Protein AF-R7UER7-F1 (afdb_monomer_lite)

Structure (mmCIF, N/CA/C/O backbone):
data_AF-R7UER7-F1
#
_entry.id   AF-R7UER7-F1
#
loop_
_atom_site.group_PDB
_atom_site.id
_atom_site.type_symbol
_atom_site.label_atom_id
_atom_site.label_alt_id
_atom_site.label_comp_id
_atom_site.label_asym_id
_atom_site.label_entity_id
_atom_site.label_seq_id
_atom_site.pdbx_PDB_ins_code
_atom_site.Cartn_x
_atom_site.Cartn_y
_atom_site.Cartn_z
_atom_site.oc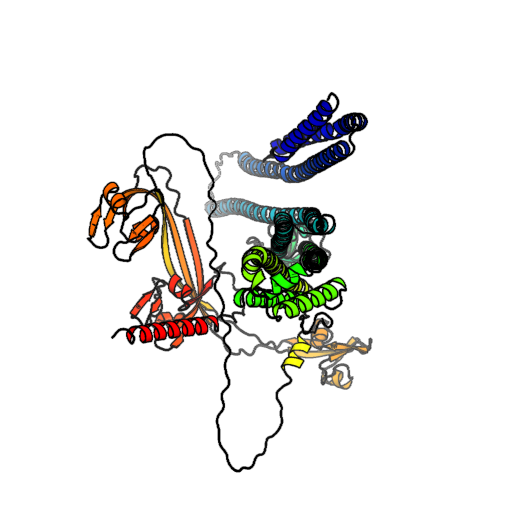cupancy
_atom_site.B_iso_or_equiv
_atom_site.auth_seq_id
_atom_site.auth_comp_id
_atom_site.auth_asym_id
_atom_site.auth_atom_id
_atom_site.pdbx_PDB_model_num
ATOM 1 N N . MET A 1 1 ? 3.581 33.044 40.872 1.00 35.31 1 MET A N 1
ATOM 2 C CA . MET A 1 1 ? 3.274 33.781 39.626 1.00 35.31 1 MET A CA 1
ATOM 3 C C . MET A 1 1 ? 4.508 34.127 38.781 1.00 35.31 1 MET A C 1
ATOM 5 O O . MET A 1 1 ? 4.332 34.289 37.590 1.00 35.31 1 MET A O 1
ATOM 9 N N . ALA A 1 2 ? 5.742 34.191 39.315 1.00 35.75 2 ALA A N 1
ATOM 10 C CA . ALA A 1 2 ? 6.943 34.453 38.494 1.00 35.75 2 ALA A CA 1
ATOM 11 C C . ALA A 1 2 ? 7.560 33.205 37.808 1.00 35.75 2 ALA A C 1
ATOM 13 O O . ALA A 1 2 ? 8.289 33.354 36.837 1.00 35.75 2 ALA A O 1
ATOM 14 N N . ASN A 1 3 ? 7.249 31.981 38.266 1.00 45.72 3 ASN A N 1
ATOM 15 C CA . ASN A 1 3 ? 7.835 30.743 37.717 1.00 45.72 3 ASN A CA 1
ATOM 16 C C . ASN A 1 3 ? 7.028 30.108 36.565 1.00 45.72 3 ASN A C 1
ATOM 18 O O . ASN A 1 3 ? 7.587 29.292 35.842 1.00 45.72 3 ASN A O 1
ATOM 22 N N . SER A 1 4 ? 5.753 30.473 36.368 1.00 49.38 4 SER A N 1
ATOM 23 C CA . SER A 1 4 ? 4.935 29.955 35.254 1.00 49.38 4 SER A CA 1
ATOM 24 C C . SER A 1 4 ? 5.370 30.541 33.907 1.00 49.38 4 SER A C 1
ATOM 26 O O . SER A 1 4 ? 5.495 29.814 32.933 1.00 49.38 4 SER A O 1
ATOM 28 N N . SER A 1 5 ? 5.762 31.822 33.887 1.00 58.56 5 SER A N 1
ATOM 29 C CA . SER A 1 5 ? 6.219 32.522 32.677 1.00 58.56 5 SER A CA 1
ATOM 30 C C . SER A 1 5 ? 7.393 31.830 31.973 1.00 58.56 5 SER A C 1
ATOM 32 O O . SER A 1 5 ? 7.410 31.779 30.747 1.00 58.56 5 SER A O 1
ATOM 34 N N . SER A 1 6 ? 8.357 31.268 32.711 1.00 68.25 6 SER A N 1
ATOM 35 C CA . SER A 1 6 ? 9.517 30.603 32.098 1.00 68.25 6 SER A CA 1
ATOM 36 C C . SER A 1 6 ? 9.171 29.234 31.511 1.00 68.25 6 SER A C 1
ATOM 38 O O . SER A 1 6 ? 9.733 28.872 30.483 1.00 68.25 6 SER A O 1
ATOM 40 N N . ALA A 1 7 ? 8.270 28.479 32.147 1.00 69.56 7 ALA A N 1
ATOM 41 C CA . ALA A 1 7 ? 7.831 27.164 31.679 1.00 69.56 7 ALA A CA 1
ATOM 42 C C . ALA A 1 7 ? 6.932 27.288 30.439 1.00 69.56 7 ALA A C 1
ATOM 44 O O . ALA A 1 7 ? 7.167 26.605 29.444 1.00 69.56 7 ALA A O 1
ATOM 45 N N . ASP A 1 8 ? 5.996 28.239 30.454 1.00 77.06 8 ASP A N 1
ATOM 46 C CA . ASP A 1 8 ? 5.106 28.527 29.323 1.00 77.06 8 ASP A CA 1
ATOM 47 C C . ASP A 1 8 ? 5.887 29.031 28.097 1.00 77.06 8 ASP A C 1
ATOM 49 O O . ASP A 1 8 ? 5.590 28.659 26.962 1.00 77.06 8 ASP A O 1
ATOM 53 N N . THR A 1 9 ? 6.949 29.819 28.314 1.00 82.00 9 THR A N 1
ATOM 54 C CA . THR A 1 9 ? 7.859 30.253 27.235 1.00 82.00 9 THR A CA 1
ATOM 55 C C . THR A 1 9 ? 8.621 29.070 26.626 1.00 82.00 9 THR A C 1
ATOM 57 O O . THR A 1 9 ? 8.874 29.045 25.424 1.00 82.00 9 THR A O 1
ATOM 60 N N . CYS A 1 10 ? 8.974 28.060 27.431 1.00 81.25 10 CYS A N 1
ATOM 61 C CA . CYS A 1 10 ? 9.618 26.854 26.910 1.00 81.25 10 CYS A CA 1
ATOM 62 C C . CYS A 1 10 ? 8.641 25.994 26.105 1.00 81.25 10 CYS A C 1
ATOM 64 O O . CYS A 1 10 ? 8.994 25.508 25.036 1.00 81.25 10 CYS A O 1
ATOM 66 N N . LEU A 1 11 ? 7.410 25.825 26.595 1.00 82.31 11 LEU A N 1
ATOM 67 C CA . LEU A 1 11 ? 6.371 25.058 25.905 1.00 82.31 11 LEU A CA 1
ATOM 68 C C . LEU A 1 11 ? 5.978 25.696 24.567 1.00 82.31 11 LEU A C 1
ATOM 70 O O . LEU A 1 11 ? 5.883 24.992 23.568 1.00 82.31 11 LEU A O 1
ATOM 74 N N . THR A 1 12 ? 5.813 27.020 24.532 1.00 85.75 12 THR A N 1
ATOM 75 C CA . THR A 1 12 ? 5.528 27.760 23.289 1.00 85.75 12 THR A CA 1
ATOM 76 C C . THR A 1 12 ? 6.667 27.640 22.284 1.00 85.75 12 THR A C 1
ATOM 78 O O . THR A 1 12 ? 6.419 27.276 21.140 1.00 85.75 12 THR A O 1
ATOM 81 N N . TRP A 1 13 ? 7.920 27.819 22.714 1.00 88.44 13 TRP A N 1
ATOM 82 C CA . TRP A 1 13 ? 9.073 27.616 21.833 1.00 88.44 13 TRP A CA 1
ATOM 83 C C . TRP A 1 13 ? 9.151 26.183 21.279 1.00 88.44 13 TRP A C 1
ATOM 85 O O . TRP A 1 13 ? 9.410 25.995 20.091 1.00 88.44 13 TRP A O 1
ATOM 95 N N . MET A 1 14 ? 8.906 25.167 22.118 1.00 86.81 14 MET A N 1
ATOM 96 C CA . MET A 1 14 ? 8.911 23.767 21.678 1.00 86.81 14 MET A CA 1
ATOM 97 C C . MET A 1 14 ? 7.787 23.474 20.678 1.00 86.81 14 MET A C 1
ATOM 99 O O . MET A 1 14 ? 8.030 22.768 19.703 1.00 86.81 14 MET A O 1
ATOM 103 N N . ALA A 1 15 ? 6.589 24.026 20.890 1.00 86.25 15 ALA A N 1
ATOM 104 C CA . ALA A 1 15 ? 5.466 23.887 19.965 1.00 86.25 15 ALA A CA 1
ATOM 105 C C . ALA A 1 15 ? 5.746 24.572 18.616 1.00 86.25 15 ALA A C 1
ATOM 107 O O . ALA A 1 15 ? 5.485 23.983 17.566 1.00 86.25 15 ALA A O 1
ATOM 108 N N . ASP A 1 16 ? 6.336 25.769 18.639 1.00 88.12 16 ASP A N 1
ATOM 109 C CA . ASP A 1 16 ? 6.719 26.499 17.430 1.00 88.12 16 ASP A CA 1
ATOM 110 C C . ASP A 1 16 ? 7.783 25.733 16.628 1.00 88.12 16 ASP A C 1
ATOM 112 O O . ASP A 1 16 ? 7.632 25.553 15.420 1.00 88.12 16 ASP A O 1
ATOM 116 N N . GLU A 1 17 ? 8.842 25.219 17.267 1.00 88.81 17 GLU A N 1
ATOM 117 C CA . GLU A 1 17 ? 9.847 24.413 16.551 1.00 88.81 17 GLU A CA 1
ATOM 118 C C . GLU A 1 17 ? 9.300 23.067 16.074 1.00 88.81 17 GLU A C 1
ATOM 120 O O . GLU A 1 17 ? 9.662 22.602 14.990 1.00 88.81 17 GLU A O 1
ATOM 125 N N . GLN A 1 18 ? 8.397 22.443 16.831 1.00 88.06 18 GLN A N 1
ATOM 126 C CA . GLN A 1 18 ? 7.733 21.228 16.373 1.00 88.06 18 GLN A CA 1
ATOM 127 C C . GLN A 1 18 ? 6.948 21.497 15.083 1.00 88.06 18 GLN A C 1
ATOM 129 O O . GLN A 1 18 ? 7.112 20.765 14.103 1.00 88.06 18 GLN A O 1
ATOM 134 N N . LEU A 1 19 ? 6.188 22.594 15.039 1.00 88.50 19 LEU A N 1
ATOM 135 C CA . LEU A 1 19 ? 5.453 23.016 13.851 1.00 88.50 19 LEU A CA 1
ATOM 136 C C . LEU A 1 19 ? 6.388 23.272 12.665 1.00 88.50 19 LEU A C 1
ATOM 138 O O . LEU A 1 19 ? 6.101 22.854 11.542 1.00 88.50 19 LEU A O 1
ATOM 142 N N . VAL A 1 20 ? 7.536 23.913 12.901 1.00 89.75 20 VAL A N 1
ATOM 143 C CA . VAL A 1 20 ? 8.518 24.155 11.838 1.00 89.75 20 VAL A CA 1
ATOM 144 C C . VAL A 1 20 ? 9.077 22.841 11.295 1.00 89.75 20 VAL A C 1
ATOM 146 O O . VAL A 1 20 ? 9.197 22.692 10.075 1.00 89.75 20 VAL A O 1
ATOM 149 N N . HIS A 1 21 ? 9.393 21.866 12.147 1.00 87.00 21 HIS A N 1
ATOM 150 C CA . HIS A 1 21 ? 9.839 20.551 11.688 1.00 87.00 21 HIS A CA 1
ATOM 151 C C . HIS A 1 21 ? 8.756 19.805 10.893 1.00 87.00 21 HIS A C 1
ATOM 153 O O . HIS A 1 21 ? 9.075 19.176 9.881 1.00 87.00 21 HIS A O 1
ATOM 159 N N . GLU A 1 22 ? 7.491 19.904 11.291 1.00 86.12 22 GLU A N 1
ATOM 160 C CA . GLU A 1 22 ? 6.374 19.246 10.604 1.00 86.12 22 GLU A CA 1
ATOM 161 C C . GLU A 1 22 ? 6.035 19.906 9.254 1.00 86.12 22 GLU A C 1
ATOM 163 O O . GLU A 1 22 ? 5.797 19.204 8.272 1.00 86.12 22 GLU A O 1
ATOM 168 N N . GLN A 1 23 ? 6.073 21.240 9.164 1.00 88.50 23 GLN A N 1
ATOM 169 C CA . GLN A 1 23 ? 5.630 21.985 7.975 1.00 88.50 23 GLN A CA 1
ATOM 170 C C . GLN A 1 23 ? 6.739 22.301 6.964 1.00 88.50 23 GLN A C 1
ATOM 172 O O . GLN A 1 23 ? 6.452 22.609 5.805 1.00 88.50 23 GLN A O 1
ATOM 177 N N . SER A 1 24 ? 8.012 22.255 7.366 1.00 89.12 24 SER A N 1
ATOM 178 C CA . SER A 1 24 ? 9.110 22.605 6.461 1.00 89.12 24 SER A CA 1
ATOM 179 C C . SER A 1 24 ? 9.168 21.669 5.250 1.00 89.12 24 SER A C 1
ATOM 181 O O . SER A 1 24 ? 9.133 20.441 5.375 1.00 89.12 24 SER A O 1
ATOM 183 N N . ALA A 1 25 ? 9.356 22.231 4.057 1.00 87.38 25 ALA A N 1
ATOM 184 C CA . ALA A 1 25 ? 9.490 21.443 2.835 1.00 87.38 25 ALA A CA 1
ATOM 185 C C . ALA A 1 25 ? 10.760 20.568 2.851 1.00 87.38 25 ALA A C 1
ATOM 187 O O . ALA A 1 25 ? 11.799 20.967 3.379 1.00 87.38 25 ALA A O 1
ATOM 188 N N . TYR A 1 26 ? 10.684 19.372 2.259 1.00 88.00 26 TYR A N 1
ATOM 189 C CA . TYR A 1 26 ? 11.837 18.470 2.099 1.00 88.00 26 TYR A CA 1
ATOM 190 C C . TYR A 1 26 ? 12.711 18.816 0.878 1.00 88.00 26 TYR A C 1
ATOM 192 O O . TYR A 1 26 ? 13.860 18.391 0.809 1.00 88.00 26 TYR A O 1
ATOM 200 N N . GLY A 1 27 ? 12.189 19.630 -0.049 1.00 87.00 27 GLY A N 1
ATOM 201 C CA . GLY A 1 27 ? 12.835 19.960 -1.322 1.00 87.00 27 GLY A CA 1
ATOM 202 C C . GLY A 1 27 ? 12.540 18.925 -2.415 1.00 87.00 27 GLY A C 1
ATOM 203 O O . GLY A 1 27 ? 12.362 17.747 -2.131 1.00 87.00 27 GLY A O 1
ATOM 204 N N . ALA A 1 28 ? 12.461 19.379 -3.671 1.00 84.94 28 ALA A N 1
ATOM 205 C CA . ALA A 1 28 ? 12.104 18.533 -4.823 1.00 84.94 28 ALA A CA 1
ATOM 206 C C . ALA A 1 28 ? 13.285 18.216 -5.763 1.00 84.94 28 ALA A C 1
ATOM 208 O O . ALA A 1 28 ? 13.187 17.330 -6.602 1.00 84.94 28 ALA A O 1
ATOM 209 N N . ASN A 1 29 ? 14.397 18.944 -5.643 1.00 90.62 29 ASN A N 1
ATOM 210 C CA . ASN A 1 29 ? 15.607 18.767 -6.450 1.00 90.62 29 ASN A CA 1
ATOM 211 C C . ASN A 1 29 ? 16.842 18.724 -5.546 1.00 90.62 29 ASN A C 1
ATOM 213 O O . ASN A 1 29 ? 16.775 19.149 -4.388 1.00 90.62 29 ASN A O 1
ATOM 217 N N . ARG A 1 30 ? 17.980 18.252 -6.069 1.00 89.62 30 ARG A N 1
ATOM 218 C CA . ARG A 1 30 ? 19.194 18.035 -5.269 1.00 89.62 30 ARG A CA 1
ATOM 219 C C . ARG A 1 30 ? 19.622 19.259 -4.464 1.00 89.62 30 ARG A C 1
ATOM 221 O O . ARG A 1 30 ? 19.910 19.136 -3.278 1.00 89.62 30 ARG A O 1
ATOM 228 N N . LYS A 1 31 ? 19.627 20.450 -5.068 1.00 89.88 31 LYS A N 1
ATOM 229 C CA . LYS A 1 31 ? 20.038 21.680 -4.372 1.00 89.88 31 LYS A CA 1
ATOM 230 C C . LYS A 1 31 ? 19.088 22.031 -3.223 1.00 89.88 31 LYS A C 1
ATOM 232 O O . LYS A 1 31 ? 19.550 22.304 -2.120 1.00 89.88 31 LYS A O 1
ATOM 237 N N . ALA A 1 32 ? 17.778 21.981 -3.465 1.00 92.31 32 ALA A N 1
ATOM 238 C CA . ALA A 1 32 ? 16.774 22.262 -2.442 1.00 92.31 32 ALA A CA 1
ATOM 239 C C . ALA A 1 32 ? 16.847 21.264 -1.274 1.00 92.31 32 ALA A C 1
ATOM 241 O O . ALA A 1 32 ? 16.737 21.672 -0.120 1.00 92.31 32 ALA A O 1
ATOM 242 N N . VAL A 1 33 ? 17.079 19.979 -1.563 1.00 92.50 33 VAL A N 1
ATOM 243 C CA . VAL A 1 33 ? 17.245 18.931 -0.543 1.00 92.50 33 VAL A CA 1
ATOM 244 C C . VAL A 1 33 ? 18.536 19.135 0.258 1.00 92.50 33 VAL A C 1
ATOM 246 O O . VAL A 1 33 ? 18.517 19.038 1.483 1.00 92.50 33 VAL A O 1
ATOM 249 N N . GLU A 1 34 ? 19.658 19.464 -0.392 1.00 91.25 34 GLU A N 1
ATOM 250 C CA . GLU A 1 34 ? 20.927 19.761 0.291 1.00 91.25 34 GLU A CA 1
ATOM 251 C C . GLU A 1 34 ? 20.813 20.978 1.223 1.00 91.25 34 GLU A C 1
ATOM 253 O O . GLU A 1 34 ? 21.355 20.965 2.334 1.00 91.25 34 GLU A O 1
ATOM 258 N N . ASP A 1 35 ? 20.111 22.025 0.789 1.00 92.38 35 ASP A N 1
ATOM 259 C CA . ASP A 1 35 ? 19.871 23.220 1.596 1.00 92.38 35 ASP A CA 1
ATOM 260 C C . ASP A 1 35 ? 18.936 22.909 2.778 1.00 92.38 35 ASP A C 1
ATOM 262 O O . ASP A 1 35 ? 19.249 23.274 3.917 1.00 92.38 35 ASP A O 1
ATOM 266 N N . ALA A 1 36 ? 17.862 22.141 2.550 1.00 92.38 36 ALA A N 1
ATOM 267 C CA . ALA A 1 36 ? 16.960 21.667 3.601 1.00 92.38 36 ALA A CA 1
ATOM 268 C C . ALA A 1 36 ? 17.670 20.761 4.624 1.00 92.38 36 ALA A C 1
ATOM 270 O O . ALA A 1 36 ? 17.446 20.893 5.828 1.00 92.38 36 ALA A O 1
ATOM 271 N N . LEU A 1 37 ? 18.572 19.880 4.178 1.00 92.50 37 LEU A N 1
ATOM 272 C CA . LEU A 1 37 ? 19.366 19.013 5.051 1.00 92.50 37 LEU A CA 1
ATOM 273 C C . LEU A 1 37 ? 20.324 19.825 5.930 1.00 92.50 37 LEU A C 1
ATOM 275 O O . LEU A 1 37 ? 20.398 19.591 7.138 1.00 92.50 37 LEU A O 1
ATOM 279 N N . LYS A 1 38 ? 21.041 20.802 5.357 1.00 92.12 38 LYS A N 1
ATOM 280 C CA . LYS A 1 38 ? 21.924 21.697 6.128 1.00 92.12 38 LYS A CA 1
ATOM 281 C C . LYS A 1 38 ? 21.137 22.493 7.163 1.00 92.12 38 LYS A C 1
ATOM 283 O O . LYS A 1 38 ? 21.608 22.657 8.288 1.00 92.12 38 LYS A O 1
ATOM 288 N N . GLU A 1 39 ? 19.957 22.980 6.794 1.00 92.12 39 GLU A N 1
ATOM 289 C CA . GLU A 1 39 ? 19.086 23.721 7.702 1.00 92.12 39 GLU A CA 1
ATOM 290 C C . GLU A 1 39 ? 18.562 22.827 8.834 1.00 92.12 39 GLU A C 1
ATOM 292 O O . GLU A 1 39 ? 18.716 23.167 10.009 1.00 92.12 39 GLU A O 1
ATOM 297 N N . GLN A 1 40 ? 18.069 21.626 8.521 1.00 91.62 40 GLN A N 1
ATOM 298 C CA . GLN A 1 40 ? 17.613 20.675 9.536 1.00 91.62 40 GLN A CA 1
ATOM 299 C C . GLN A 1 40 ? 18.745 20.244 10.477 1.00 91.62 40 GLN A C 1
ATOM 301 O O . GLN A 1 40 ? 18.525 20.111 11.680 1.00 91.62 40 GLN A O 1
ATOM 306 N N . GLN A 1 41 ? 19.971 20.058 9.978 1.00 92.19 41 GLN A N 1
ATOM 307 C CA . GLN A 1 41 ? 21.131 19.749 10.820 1.00 92.19 41 GLN A CA 1
ATOM 308 C C . GLN A 1 41 ? 21.448 20.877 11.808 1.00 92.19 41 GLN A C 1
ATOM 310 O O . GLN A 1 41 ? 21.808 20.596 12.953 1.00 92.19 41 GLN A O 1
ATOM 315 N N . LYS A 1 42 ? 21.317 22.145 11.394 1.00 92.00 42 LYS A N 1
ATOM 316 C CA . LYS A 1 42 ? 21.466 23.290 12.304 1.00 92.00 42 LYS A CA 1
ATOM 317 C C . LYS A 1 42 ? 20.359 23.290 13.352 1.00 92.00 42 LYS A C 1
ATOM 319 O O . LYS A 1 42 ? 20.669 23.352 14.537 1.00 92.00 42 LYS A O 1
ATOM 324 N N . ARG A 1 43 ? 19.100 23.138 12.941 1.00 88.62 43 ARG A N 1
ATOM 325 C CA . ARG A 1 43 ? 17.948 23.122 13.857 1.00 88.62 43 ARG A CA 1
ATOM 326 C C . ARG A 1 43 ? 17.999 21.971 14.854 1.00 88.62 43 ARG A C 1
ATOM 328 O O . ARG A 1 43 ? 17.825 22.187 16.043 1.00 88.62 43 ARG A O 1
ATOM 335 N N . THR A 1 44 ? 18.390 20.778 14.416 1.00 89.38 44 THR A N 1
ATOM 336 C CA . THR A 1 44 ? 18.579 19.621 15.311 1.00 89.38 44 THR A CA 1
ATOM 337 C C . THR A 1 44 ? 19.673 19.887 16.356 1.00 89.38 44 THR A C 1
ATOM 339 O O . THR A 1 44 ? 19.568 19.442 17.498 1.00 89.38 44 THR A O 1
ATOM 342 N N . ARG A 1 45 ? 20.724 20.652 16.010 1.00 89.44 45 ARG A N 1
ATOM 343 C CA . ARG A 1 45 ? 21.720 21.107 16.999 1.00 89.44 45 ARG A CA 1
ATOM 344 C C . ARG A 1 45 ? 21.121 22.107 17.983 1.00 89.44 45 ARG A C 1
ATOM 346 O O . ARG A 1 45 ? 21.381 21.952 19.169 1.00 89.44 45 ARG A O 1
ATOM 353 N N . ILE A 1 46 ? 20.314 23.060 17.508 1.00 89.06 46 ILE A N 1
ATOM 354 C CA . ILE A 1 46 ? 19.611 24.035 18.356 1.00 89.06 46 ILE A CA 1
ATOM 355 C C . ILE A 1 46 ? 18.709 23.310 19.361 1.00 89.06 46 ILE A C 1
ATOM 357 O O . ILE A 1 46 ? 18.840 23.551 20.555 1.00 89.06 46 ILE A O 1
ATOM 361 N N . VAL A 1 47 ? 17.881 22.361 18.910 1.00 88.94 47 VAL A N 1
ATOM 362 C CA . VAL A 1 47 ? 17.022 21.541 19.787 1.00 88.94 47 VAL A CA 1
ATOM 363 C C . VAL A 1 47 ? 17.855 20.807 20.838 1.00 88.94 47 VAL A C 1
ATOM 365 O O . VAL A 1 47 ? 17.555 20.863 22.025 1.00 88.94 47 VAL A O 1
ATOM 368 N N . ARG A 1 48 ? 18.962 20.174 20.434 1.00 87.50 48 ARG A N 1
ATOM 369 C CA . ARG A 1 48 ? 19.850 19.468 21.369 1.00 87.50 48 ARG A CA 1
ATOM 370 C C . ARG A 1 48 ? 20.504 20.401 22.393 1.00 87.50 48 ARG A C 1
ATOM 372 O O . ARG A 1 48 ? 20.671 20.010 23.549 1.00 87.50 48 ARG A O 1
ATOM 379 N N . ASP A 1 49 ? 20.925 21.589 21.971 1.00 87.56 49 ASP A N 1
ATOM 380 C CA . ASP A 1 49 ? 21.550 22.573 22.855 1.00 87.56 49 ASP A CA 1
ATOM 381 C C . ASP A 1 49 ? 20.519 23.159 23.834 1.00 87.56 49 ASP A C 1
ATOM 383 O O . ASP A 1 49 ? 20.827 23.285 25.022 1.00 87.56 49 ASP A O 1
ATOM 387 N N . TYR A 1 50 ? 19.276 23.355 23.382 1.00 86.25 50 TYR A N 1
ATOM 388 C CA . TYR A 1 50 ? 18.135 23.757 24.208 1.00 86.25 50 TYR A CA 1
ATOM 389 C C . TYR A 1 50 ? 17.825 22.761 25.334 1.00 86.25 50 TYR A C 1
ATOM 391 O O . TYR A 1 50 ? 17.363 23.148 26.404 1.00 86.25 50 TYR A O 1
ATOM 399 N N . GLY A 1 51 ? 18.178 21.481 25.175 1.00 83.00 51 GLY A N 1
ATOM 400 C CA . GLY A 1 51 ? 18.090 20.495 26.256 1.00 83.00 51 GLY A CA 1
ATOM 401 C C . GLY A 1 51 ? 18.890 20.857 27.517 1.00 83.00 51 GLY A C 1
ATOM 402 O O . GLY A 1 51 ? 18.599 20.340 28.598 1.00 83.00 51 GLY A O 1
ATOM 403 N N . LYS A 1 52 ? 19.901 21.734 27.426 1.00 82.31 52 LYS A N 1
ATOM 404 C CA . LYS A 1 52 ? 20.616 22.269 28.602 1.00 82.31 52 LYS A CA 1
ATOM 405 C C . LYS A 1 52 ? 19.795 23.342 29.315 1.00 82.31 52 LYS A C 1
ATOM 407 O O . LYS A 1 52 ? 19.683 23.293 30.540 1.00 82.31 52 LYS A O 1
ATOM 412 N N . ASP A 1 53 ? 19.189 24.241 28.550 1.00 77.81 53 ASP A N 1
ATOM 413 C CA . ASP A 1 53 ? 18.333 25.317 29.057 1.00 77.81 53 ASP A CA 1
ATOM 414 C C . ASP A 1 53 ? 17.048 24.739 29.671 1.00 77.81 53 ASP A C 1
ATOM 416 O O . ASP A 1 53 ? 16.609 25.166 30.740 1.00 77.81 53 ASP A O 1
ATOM 420 N N . LEU A 1 54 ? 16.524 23.658 29.084 1.00 81.38 54 LEU A N 1
ATOM 421 C CA . LEU A 1 54 ? 15.414 22.889 29.635 1.00 81.38 54 LEU A CA 1
ATOM 422 C C . LEU A 1 54 ? 15.749 22.295 31.007 1.00 81.38 54 LEU A C 1
ATOM 424 O O . LEU A 1 54 ? 14.955 22.409 31.934 1.00 81.38 54 LEU A O 1
ATOM 428 N N . LYS A 1 55 ? 16.936 21.697 31.185 1.00 80.69 55 LYS A N 1
ATOM 429 C CA . LYS A 1 55 ? 17.359 21.159 32.494 1.00 80.69 55 LYS A CA 1
ATOM 430 C C . LYS A 1 55 ? 17.418 22.248 33.562 1.00 80.69 55 LYS A C 1
ATOM 432 O O . LYS A 1 55 ? 17.064 21.995 34.715 1.00 80.69 55 LYS A O 1
ATOM 437 N N . GLN A 1 56 ? 17.825 23.457 33.181 1.00 78.69 56 GLN A N 1
ATOM 438 C CA . GLN A 1 56 ? 17.796 24.616 34.065 1.00 78.69 56 GLN A CA 1
ATOM 439 C C . GLN A 1 56 ? 16.351 25.022 34.402 1.00 78.69 56 GLN A C 1
ATOM 441 O O . GLN A 1 56 ? 16.034 25.178 35.582 1.00 78.69 56 GLN A O 1
ATOM 446 N N . ALA A 1 57 ? 15.451 25.101 33.419 1.00 74.69 57 ALA A N 1
ATOM 447 C CA . ALA A 1 57 ? 14.034 25.415 33.634 1.00 74.69 57 ALA A CA 1
ATOM 448 C C . ALA A 1 57 ? 13.307 24.361 34.498 1.00 74.69 57 ALA A C 1
ATOM 450 O O . ALA A 1 57 ? 12.584 24.707 35.434 1.00 74.69 57 ALA A O 1
ATOM 451 N N . VAL A 1 58 ? 13.570 23.073 34.263 1.00 79.12 58 VAL A N 1
ATOM 452 C CA . VAL A 1 58 ? 13.045 21.939 35.044 1.00 79.12 58 VAL A CA 1
ATOM 453 C C . VAL A 1 58 ? 13.533 21.992 36.495 1.00 79.12 58 VAL A C 1
ATOM 455 O O . VAL A 1 58 ? 12.757 21.710 37.407 1.00 79.12 58 VAL A O 1
ATOM 458 N N . SER A 1 59 ? 14.783 22.411 36.735 1.00 77.25 59 SER A N 1
ATOM 459 C CA . SER A 1 59 ? 15.324 22.583 38.095 1.00 77.25 59 SER A CA 1
ATOM 460 C C . SER A 1 59 ? 14.701 23.756 38.867 1.00 77.25 59 SER A C 1
ATOM 462 O O . SER A 1 59 ? 14.660 23.737 40.096 1.00 77.25 59 SER A O 1
ATOM 464 N N . LEU A 1 60 ? 14.197 24.768 38.151 1.00 74.38 60 LEU A N 1
ATOM 465 C CA . LEU A 1 60 ? 13.554 25.959 38.714 1.00 74.38 60 LEU A CA 1
ATOM 466 C C . LEU A 1 60 ? 12.040 25.776 38.925 1.00 74.38 60 LEU A C 1
ATOM 468 O O . LEU A 1 60 ? 11.432 26.503 39.720 1.00 74.38 60 LEU A O 1
ATOM 472 N N . SER A 1 61 ? 11.424 24.808 38.239 1.00 72.75 61 SER A N 1
ATOM 473 C CA . SER A 1 61 ? 10.016 24.461 38.424 1.00 72.75 61 SER A CA 1
ATOM 474 C C . SER A 1 61 ? 9.800 23.710 39.742 1.00 72.75 61 SER A C 1
ATOM 476 O O . SER A 1 61 ? 10.544 22.794 40.093 1.00 72.75 61 SER A O 1
ATOM 478 N N . ARG A 1 62 ? 8.764 24.094 40.495 1.00 67.00 62 ARG A N 1
ATOM 479 C CA . ARG A 1 62 ? 8.366 23.420 41.746 1.00 67.00 62 ARG A CA 1
ATOM 480 C C . ARG A 1 62 ? 7.278 22.365 41.543 1.00 67.00 62 ARG A C 1
ATOM 482 O O . ARG A 1 62 ? 7.042 21.594 42.461 1.00 67.00 62 ARG A O 1
ATOM 489 N N . ASP A 1 63 ? 6.646 22.353 40.375 1.00 77.75 63 ASP A N 1
ATOM 490 C CA . ASP A 1 63 ? 5.526 21.477 40.040 1.00 77.75 63 ASP A CA 1
ATOM 491 C C . ASP A 1 63 ? 6.029 20.255 39.261 1.00 77.75 63 ASP A C 1
ATOM 493 O O . ASP A 1 63 ? 6.647 20.404 38.203 1.00 77.75 63 ASP A O 1
ATOM 497 N N . ASP A 1 64 ? 5.814 19.060 39.809 1.00 76.56 64 ASP A N 1
ATOM 498 C CA . ASP A 1 64 ? 6.286 17.803 39.226 1.00 76.56 64 ASP A CA 1
ATOM 499 C C . ASP A 1 64 ? 5.486 17.392 37.976 1.00 76.56 64 ASP A C 1
ATOM 501 O O . ASP A 1 64 ? 6.056 16.776 37.074 1.00 76.56 64 ASP A O 1
ATOM 505 N N . GLU A 1 65 ? 4.221 17.809 37.855 1.00 79.75 65 GLU A N 1
ATOM 506 C CA . GLU A 1 65 ? 3.382 17.557 36.673 1.00 79.75 65 GLU A CA 1
ATOM 507 C C . GLU A 1 65 ? 3.842 18.409 35.480 1.00 79.75 65 GLU A C 1
ATOM 509 O O . GLU A 1 65 ? 4.021 17.922 34.358 1.00 79.75 65 GLU A O 1
ATOM 514 N N . MET A 1 66 ? 4.174 19.674 35.746 1.00 76.12 66 MET A N 1
ATOM 515 C CA . MET A 1 66 ? 4.755 20.574 34.749 1.00 76.12 66 MET A CA 1
ATOM 516 C C . MET A 1 66 ? 6.136 20.082 34.276 1.00 76.12 66 MET A C 1
ATOM 518 O O . MET A 1 66 ? 6.446 20.146 33.088 1.00 76.12 66 MET A O 1
ATOM 522 N N . LYS A 1 67 ? 6.973 19.537 35.174 1.00 81.12 67 LYS A N 1
ATOM 523 C CA . LYS A 1 67 ? 8.270 18.941 34.787 1.00 81.12 67 LYS A CA 1
ATOM 524 C C . LYS A 1 67 ? 8.101 17.731 33.870 1.00 81.12 67 LYS A C 1
ATOM 526 O O . LYS A 1 67 ? 8.874 17.591 32.923 1.00 81.12 67 LYS A O 1
ATOM 531 N N . ALA A 1 68 ? 7.125 16.867 34.155 1.00 82.12 68 ALA A N 1
ATOM 532 C CA . ALA A 1 68 ? 6.821 15.715 33.312 1.00 82.12 68 ALA A CA 1
ATOM 533 C C . ALA A 1 68 ? 6.385 16.167 31.910 1.00 82.12 68 ALA A C 1
ATOM 535 O O . ALA A 1 68 ? 6.963 15.721 30.923 1.00 82.12 68 ALA A O 1
ATOM 536 N N . THR A 1 69 ? 5.479 17.145 31.840 1.00 83.44 69 THR A N 1
ATOM 537 C CA . THR A 1 69 ? 4.965 17.705 30.578 1.00 83.44 69 THR A CA 1
ATOM 538 C C . THR A 1 69 ? 6.062 18.359 29.731 1.00 83.44 69 THR A C 1
ATOM 540 O O . THR A 1 69 ? 6.117 18.155 28.516 1.00 83.44 69 THR A O 1
ATOM 543 N N . LEU A 1 70 ? 6.977 19.120 30.349 1.00 82.62 70 LEU A N 1
ATOM 544 C CA . LEU A 1 70 ? 8.114 19.719 29.639 1.00 82.62 70 LEU A CA 1
ATOM 545 C C . LEU A 1 70 ? 9.081 18.662 29.092 1.00 82.62 70 LEU A C 1
ATOM 547 O O . LEU A 1 70 ? 9.538 18.791 27.957 1.00 82.62 70 LEU A O 1
ATOM 551 N N . ASN A 1 71 ? 9.391 17.625 29.876 1.00 85.62 71 ASN A N 1
ATOM 552 C CA . ASN A 1 71 ? 10.266 16.546 29.418 1.00 85.62 71 ASN A CA 1
ATOM 553 C C . ASN A 1 71 ? 9.620 15.743 28.284 1.00 85.62 71 ASN A C 1
ATOM 555 O O . ASN A 1 71 ? 10.286 15.488 27.286 1.00 85.62 71 ASN A O 1
ATOM 559 N N . GLU A 1 72 ? 8.335 15.404 28.395 1.00 86.19 72 GLU A N 1
ATOM 560 C CA . GLU A 1 72 ? 7.596 14.692 27.347 1.00 86.19 72 GLU A CA 1
ATOM 561 C C . GLU A 1 72 ? 7.537 15.507 26.047 1.00 86.19 72 GLU A C 1
ATOM 563 O O . GLU A 1 72 ? 7.840 14.995 24.969 1.00 86.19 72 GLU A O 1
ATOM 568 N N . SER A 1 73 ? 7.231 16.805 26.143 1.00 84.62 73 SER A N 1
ATOM 569 C CA . SER A 1 73 ? 7.195 17.706 24.981 1.00 84.62 73 SER A CA 1
ATOM 570 C C . SER A 1 73 ? 8.563 17.813 24.301 1.00 84.62 73 SER A C 1
ATOM 572 O O . SER A 1 73 ? 8.662 17.758 23.075 1.00 84.62 73 SER A O 1
ATOM 574 N N . TYR A 1 74 ? 9.641 17.901 25.084 1.00 87.75 74 TYR A N 1
ATOM 575 C CA . TYR A 1 74 ? 11.003 17.945 24.555 1.00 87.75 74 TYR A CA 1
ATOM 576 C C . TYR A 1 74 ? 11.445 16.614 23.929 1.00 87.75 74 TYR A C 1
ATOM 578 O O . TYR A 1 74 ? 12.133 16.606 22.902 1.00 87.75 74 TYR A O 1
ATOM 586 N N . GLU A 1 75 ? 11.060 15.482 24.520 1.00 87.06 75 GLU A N 1
ATOM 587 C CA . GLU A 1 75 ? 11.306 14.157 23.946 1.00 87.06 75 GLU A CA 1
ATOM 588 C C . GLU A 1 75 ? 10.583 14.003 22.604 1.00 87.06 75 GLU A C 1
ATOM 590 O O . GLU A 1 75 ? 11.216 13.616 21.619 1.00 87.06 75 GLU A O 1
ATOM 595 N N . ASN A 1 76 ? 9.312 14.405 22.521 1.00 86.81 76 ASN A N 1
ATOM 596 C CA . ASN A 1 76 ? 8.535 14.403 21.279 1.00 86.81 76 ASN A CA 1
ATOM 597 C C . ASN A 1 76 ? 9.168 15.295 20.199 1.00 86.81 76 ASN A C 1
ATOM 599 O O . ASN A 1 76 ? 9.331 14.859 19.053 1.00 86.81 76 ASN A O 1
ATOM 603 N N . LEU A 1 77 ? 9.606 16.506 20.560 1.00 89.19 77 LEU A N 1
ATOM 604 C CA . LEU A 1 77 ? 10.329 17.406 19.658 1.00 89.19 77 LEU A CA 1
ATOM 605 C C . LEU A 1 77 ? 11.637 16.775 19.162 1.00 89.19 77 LEU A C 1
ATOM 607 O O . LEU A 1 77 ? 11.932 16.794 17.968 1.00 89.19 77 LEU A O 1
ATOM 611 N N . THR A 1 78 ? 12.410 16.166 20.062 1.00 88.69 78 THR A N 1
ATOM 612 C CA . THR A 1 78 ? 13.686 15.521 19.722 1.00 88.69 78 THR A CA 1
ATOM 613 C C . THR A 1 78 ? 13.482 14.331 18.783 1.00 88.69 78 THR A C 1
ATOM 615 O O . THR A 1 78 ? 14.229 14.168 17.815 1.00 88.69 78 THR A O 1
ATOM 618 N N . VAL A 1 79 ? 12.464 13.504 19.034 1.00 88.06 79 VAL A N 1
ATOM 619 C CA . VAL A 1 79 ? 12.098 12.379 18.162 1.00 88.06 79 VAL A CA 1
ATOM 620 C C . VAL A 1 79 ? 11.678 12.885 16.782 1.00 88.06 79 VAL A C 1
ATOM 622 O O . VAL A 1 79 ? 12.175 12.374 15.779 1.00 88.06 79 VAL A O 1
ATOM 625 N N . THR A 1 80 ? 10.846 13.925 16.718 1.00 87.88 80 THR A N 1
ATOM 626 C CA . THR A 1 80 ? 10.371 14.527 15.461 1.00 87.88 80 THR A CA 1
ATOM 627 C C . THR A 1 80 ? 11.520 15.133 14.652 1.00 87.88 80 THR A C 1
ATOM 629 O O . THR A 1 80 ? 11.668 14.848 13.461 1.00 87.88 80 THR A O 1
ATOM 632 N N . ALA A 1 81 ? 12.402 15.897 15.301 1.00 89.81 81 ALA A N 1
ATOM 633 C CA . ALA A 1 81 ? 13.563 16.512 14.664 1.00 89.81 81 ALA A CA 1
ATOM 634 C C . ALA A 1 81 ? 14.536 15.464 14.094 1.00 89.81 81 ALA A C 1
ATOM 636 O O . ALA A 1 81 ? 14.991 15.595 12.951 1.00 89.81 81 ALA A O 1
ATOM 637 N N . ASN A 1 82 ? 14.817 14.403 14.860 1.00 89.56 82 ASN A N 1
ATOM 638 C CA . ASN A 1 82 ? 15.662 13.295 14.413 1.00 89.56 82 ASN A CA 1
ATOM 639 C C . ASN A 1 82 ? 15.003 12.503 13.282 1.00 89.56 82 ASN A C 1
ATOM 641 O O . ASN A 1 82 ? 15.668 12.166 12.305 1.00 89.56 82 ASN A O 1
ATOM 645 N N . LYS A 1 83 ? 13.693 12.251 13.368 1.00 88.31 83 LYS A N 1
ATOM 646 C CA . LYS A 1 83 ? 12.958 11.526 12.331 1.00 88.31 83 LYS A CA 1
ATOM 647 C C . LYS A 1 83 ? 12.977 12.278 11.003 1.00 88.31 83 LYS A C 1
ATOM 649 O O . LYS A 1 83 ? 13.247 11.684 9.961 1.00 88.31 83 LYS A O 1
ATOM 654 N N . ARG A 1 84 ? 12.761 13.594 11.039 1.00 91.44 84 ARG A N 1
ATOM 655 C CA . ARG A 1 84 ? 12.891 14.453 9.859 1.00 91.44 84 ARG A CA 1
ATOM 656 C C . ARG A 1 84 ? 14.303 14.422 9.279 1.00 91.44 84 ARG A C 1
ATOM 658 O O . ARG A 1 84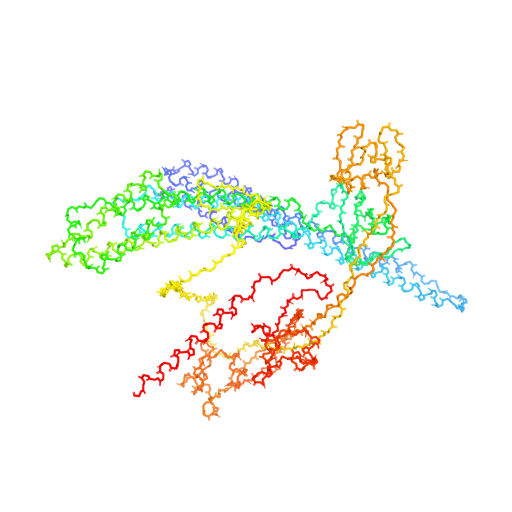 ? 14.451 14.388 8.060 1.00 91.44 84 ARG A O 1
ATOM 665 N N . LEU A 1 85 ? 15.328 14.433 10.132 1.00 91.25 85 LEU A N 1
ATOM 666 C CA . LEU A 1 85 ? 16.718 14.339 9.696 1.00 91.25 85 LEU A CA 1
ATOM 667 C C . LEU A 1 85 ? 17.005 12.999 9.000 1.00 91.25 85 LEU A C 1
ATOM 669 O O . LEU A 1 85 ? 17.612 13.015 7.935 1.00 91.25 85 LEU A O 1
ATOM 673 N N . GLU A 1 86 ? 16.538 11.872 9.551 1.00 89.56 86 GLU A N 1
ATOM 674 C CA . GLU A 1 86 ? 16.634 10.553 8.901 1.00 89.56 86 GLU A CA 1
ATOM 675 C C . GLU A 1 86 ? 15.997 10.578 7.503 1.00 89.56 86 GLU A C 1
ATOM 677 O O . GLU A 1 86 ? 16.648 10.216 6.527 1.00 89.56 86 GLU A O 1
ATOM 682 N N . CYS A 1 87 ? 14.767 11.089 7.382 1.00 90.69 87 CYS A N 1
ATOM 683 C CA . CYS A 1 87 ? 14.084 11.190 6.090 1.00 90.69 87 CYS A CA 1
ATOM 684 C C . CYS A 1 87 ? 14.826 12.101 5.097 1.00 90.69 87 CYS A C 1
ATOM 686 O O . CYS A 1 87 ? 14.916 11.771 3.921 1.00 90.69 87 CYS A O 1
ATOM 688 N N . LEU A 1 88 ? 15.385 13.233 5.541 1.00 91.06 88 LEU A N 1
ATOM 689 C CA . LEU A 1 88 ? 16.171 14.114 4.668 1.00 91.06 88 LEU A CA 1
ATOM 690 C C . LEU A 1 88 ? 17.476 13.469 4.198 1.00 91.06 88 LEU A C 1
ATOM 692 O O . LEU A 1 88 ? 17.919 13.762 3.092 1.00 91.06 88 LEU A O 1
ATOM 696 N N . VAL A 1 89 ? 18.090 12.600 5.006 1.00 91.00 89 VAL A N 1
ATOM 697 C CA . VAL A 1 89 ? 19.254 11.814 4.576 1.00 91.00 89 VAL A CA 1
ATOM 698 C C . VAL A 1 89 ? 18.847 10.836 3.474 1.00 91.00 89 VAL A C 1
ATOM 700 O O . VAL A 1 89 ? 19.498 10.816 2.431 1.00 91.00 89 VAL A O 1
ATOM 703 N N . ASP A 1 90 ? 17.742 10.107 3.650 1.00 89.44 90 ASP A N 1
ATOM 704 C CA . ASP A 1 90 ? 17.231 9.175 2.636 1.00 89.44 90 ASP A CA 1
ATOM 705 C C . ASP A 1 90 ? 16.879 9.913 1.322 1.00 89.44 90 ASP A C 1
ATOM 707 O O . ASP A 1 90 ? 17.300 9.508 0.237 1.00 89.44 90 ASP A O 1
ATOM 711 N N . VAL A 1 91 ? 16.188 11.059 1.403 1.00 91.56 91 VAL A N 1
ATOM 712 C CA . VAL A 1 91 ? 15.857 11.902 0.234 1.00 91.56 91 VAL A CA 1
ATOM 713 C C . VAL A 1 91 ? 17.115 12.487 -0.420 1.00 91.56 91 VAL A C 1
ATOM 715 O O . VAL A 1 91 ? 17.195 12.568 -1.649 1.00 91.56 91 VAL A O 1
ATOM 718 N N . ALA A 1 92 ? 18.131 12.857 0.366 1.00 90.75 92 ALA A N 1
ATOM 719 C CA . ALA A 1 92 ? 19.401 13.338 -0.167 1.00 90.75 92 ALA A CA 1
ATOM 720 C C . ALA A 1 92 ? 20.122 12.252 -0.974 1.00 90.75 92 ALA A C 1
ATOM 722 O O . ALA A 1 92 ? 20.618 12.557 -2.059 1.00 90.75 92 ALA A O 1
ATOM 723 N N . GLU A 1 93 ? 20.138 10.997 -0.510 1.00 90.25 93 GLU A N 1
ATOM 724 C CA . GLU A 1 93 ? 20.704 9.874 -1.270 1.00 90.25 93 GLU A CA 1
ATOM 725 C C . GLU A 1 93 ? 19.979 9.662 -2.607 1.00 90.25 93 GLU A C 1
ATOM 727 O O . GLU A 1 93 ? 20.641 9.508 -3.634 1.00 90.25 93 GLU A O 1
ATOM 732 N N . ILE A 1 94 ? 18.644 9.752 -2.633 1.00 91.25 94 ILE A N 1
ATOM 733 C CA . ILE A 1 94 ? 17.859 9.679 -3.879 1.00 91.25 94 ILE A CA 1
ATOM 734 C C . ILE A 1 94 ? 18.265 10.812 -4.832 1.00 91.25 94 ILE A C 1
ATOM 736 O O . ILE A 1 94 ? 18.535 10.580 -6.011 1.00 91.25 94 ILE A O 1
ATOM 740 N N . SER A 1 95 ? 18.379 12.039 -4.318 1.00 90.94 95 SER A N 1
ATOM 741 C CA . SER A 1 95 ? 18.718 13.213 -5.130 1.00 90.94 95 SER A CA 1
ATOM 742 C C . SER A 1 95 ? 20.124 13.160 -5.750 1.00 90.94 95 SER A C 1
ATOM 744 O O . SER A 1 95 ? 20.377 13.816 -6.762 1.00 90.94 95 SER A O 1
ATOM 746 N N . LYS A 1 96 ? 21.047 12.340 -5.219 1.00 89.75 96 LYS A N 1
ATOM 747 C CA . LYS A 1 96 ? 22.379 12.150 -5.823 1.00 89.75 96 LYS A CA 1
ATOM 748 C C . LYS A 1 96 ? 22.307 11.536 -7.220 1.00 89.75 96 LYS A C 1
ATOM 750 O O . LYS A 1 96 ? 23.194 11.809 -8.034 1.00 89.75 96 LYS A O 1
ATOM 755 N N . LEU A 1 97 ? 21.256 10.769 -7.527 1.00 90.19 97 LEU A N 1
ATOM 756 C CA . LEU A 1 97 ? 21.042 10.187 -8.856 1.00 90.19 97 LEU A CA 1
ATOM 757 C C . LEU A 1 97 ? 20.888 11.256 -9.951 1.00 90.19 97 LEU A C 1
ATOM 759 O O . LEU A 1 97 ? 21.231 10.987 -11.099 1.00 90.19 97 LEU A O 1
ATOM 763 N N . GLU A 1 98 ? 20.482 12.486 -9.605 1.00 91.81 98 GLU A N 1
ATOM 764 C CA . GLU A 1 98 ? 20.400 13.627 -10.534 1.00 91.81 98 GLU A CA 1
ATOM 765 C C . GLU A 1 98 ? 21.736 13.864 -11.265 1.00 91.81 98 GLU A C 1
ATOM 767 O O . GLU A 1 98 ? 21.766 14.128 -12.468 1.00 91.81 98 GLU A O 1
ATOM 772 N N . SER A 1 99 ? 22.863 13.683 -10.564 1.00 89.88 99 SER A N 1
ATOM 773 C CA . SER A 1 99 ? 24.201 13.853 -11.147 1.00 89.88 99 SER A CA 1
ATOM 774 C C . SER A 1 99 ? 24.508 12.841 -12.256 1.00 89.88 99 SER A C 1
ATOM 776 O O . SER A 1 99 ? 25.126 13.203 -13.257 1.00 89.88 99 SER A O 1
ATOM 778 N N . ALA A 1 100 ? 24.019 11.603 -12.129 1.00 89.88 100 ALA A N 1
ATOM 779 C CA . ALA A 1 100 ? 24.232 10.552 -13.119 1.00 89.88 100 ALA A CA 1
ATOM 780 C C . ALA A 1 100 ? 23.498 10.854 -14.435 1.00 89.88 100 ALA A C 1
ATOM 782 O O . ALA A 1 100 ? 24.058 10.645 -15.513 1.00 89.88 100 ALA A O 1
ATOM 783 N N . PHE A 1 101 ? 22.284 11.412 -14.361 1.00 90.12 101 PHE A N 1
ATOM 784 C CA . PHE A 1 101 ? 21.553 11.881 -15.544 1.00 90.12 101 PHE A CA 1
ATOM 785 C C . PHE A 1 101 ? 22.254 13.064 -16.222 1.00 90.12 101 PHE A C 1
ATOM 787 O O . PHE A 1 101 ? 22.314 13.119 -17.454 1.00 90.12 101 PHE A O 1
ATOM 794 N N . GLY A 1 102 ? 22.846 13.969 -15.435 1.00 90.56 102 GLY A N 1
ATOM 795 C CA . GLY A 1 102 ? 23.689 15.049 -15.951 1.00 90.56 102 GLY A CA 1
ATOM 796 C C . GLY A 1 102 ? 24.890 14.520 -16.738 1.00 90.56 102 GLY A C 1
ATOM 797 O O . GLY A 1 102 ? 25.096 14.910 -17.887 1.00 90.56 102 GLY A O 1
ATOM 798 N N . THR A 1 103 ? 25.643 13.575 -16.167 1.00 93.81 103 THR A N 1
ATOM 799 C CA . THR A 1 103 ? 26.786 12.940 -16.845 1.00 93.81 103 THR A CA 1
ATOM 800 C C . THR A 1 103 ? 26.370 12.197 -18.115 1.00 93.81 103 THR A C 1
ATOM 802 O O . THR A 1 103 ? 27.034 12.326 -19.141 1.00 93.81 103 THR A O 1
ATOM 805 N N . LEU A 1 104 ? 25.260 11.453 -18.083 1.00 91.81 104 LEU A N 1
ATOM 806 C CA . LEU A 1 104 ? 24.739 10.761 -19.264 1.00 91.81 104 LEU A CA 1
ATOM 807 C C . LEU A 1 104 ? 24.394 11.744 -20.392 1.00 91.81 104 LEU A C 1
ATOM 809 O O . LEU A 1 104 ? 24.750 11.501 -21.542 1.00 91.81 104 LEU A O 1
ATOM 813 N N . SER A 1 105 ? 23.747 12.861 -20.058 1.00 92.81 105 SER A N 1
ATOM 814 C CA . SER A 1 105 ? 23.359 13.888 -21.033 1.00 92.81 105 SER A CA 1
ATOM 815 C C . SER A 1 105 ? 24.577 14.530 -21.703 1.00 92.81 105 SER A C 1
ATOM 817 O O . SER A 1 105 ? 24.575 14.718 -22.918 1.00 92.81 105 SER A O 1
ATOM 819 N N . ILE A 1 106 ? 25.638 14.799 -20.930 1.00 94.25 106 ILE A N 1
ATOM 820 C CA . ILE A 1 106 ? 26.916 15.306 -21.455 1.00 94.25 106 ILE A CA 1
ATOM 821 C C . ILE A 1 106 ? 27.543 14.284 -22.409 1.00 94.25 106 ILE A C 1
ATOM 823 O O . ILE A 1 106 ? 27.848 14.628 -23.544 1.00 94.25 106 ILE A O 1
ATOM 827 N N . ASN A 1 107 ? 27.644 13.013 -22.006 1.00 92.62 107 ASN A N 1
ATOM 828 C CA . ASN A 1 107 ? 28.232 11.964 -22.849 1.00 92.62 107 ASN A CA 1
ATOM 829 C C . ASN A 1 107 ? 27.485 11.784 -24.183 1.00 92.62 107 ASN A C 1
ATOM 831 O O . ASN A 1 107 ? 28.110 11.540 -25.215 1.00 92.62 107 ASN A O 1
ATOM 835 N N . ILE A 1 108 ? 26.152 11.903 -24.175 1.00 92.19 108 ILE A N 1
ATOM 836 C CA . ILE A 1 108 ? 25.331 11.846 -25.394 1.00 92.19 108 ILE A CA 1
ATOM 837 C C . ILE A 1 108 ? 25.647 13.040 -26.309 1.00 92.19 108 ILE A C 1
ATOM 839 O O . ILE A 1 108 ? 25.840 12.851 -27.512 1.00 92.19 108 ILE A O 1
ATOM 843 N N . ALA A 1 109 ? 25.731 14.250 -25.748 1.00 91.69 109 ALA A N 1
ATOM 844 C CA . ALA A 1 109 ? 26.035 15.468 -26.499 1.00 91.69 109 ALA A CA 1
ATOM 845 C C . ALA A 1 109 ? 27.464 15.469 -27.068 1.00 91.69 109 ALA A C 1
ATOM 847 O O . ALA A 1 109 ? 27.659 15.810 -28.237 1.00 91.69 109 ALA A O 1
ATOM 848 N N . ASP A 1 110 ? 28.448 15.035 -26.280 1.00 92.25 110 ASP A N 1
ATOM 849 C CA . ASP A 1 110 ? 29.848 14.930 -26.695 1.00 92.25 110 ASP A CA 1
ATOM 850 C C . ASP A 1 110 ? 30.012 13.898 -27.813 1.00 92.25 110 ASP A C 1
ATOM 852 O O . ASP A 1 110 ? 30.678 14.170 -28.810 1.00 92.25 110 ASP A O 1
ATOM 856 N N . CYS A 1 111 ? 29.344 12.741 -27.704 1.00 90.19 111 CYS A N 1
ATOM 857 C CA . CYS A 1 111 ? 29.338 11.730 -28.760 1.00 90.19 111 CYS A CA 1
ATOM 858 C C . CYS A 1 111 ? 28.766 12.291 -30.069 1.00 90.19 111 CYS A C 1
ATOM 860 O O . CYS A 1 111 ? 29.389 12.153 -31.121 1.00 90.19 111 CYS A O 1
ATOM 862 N N . ALA A 1 112 ? 27.621 12.978 -30.011 1.00 90.25 112 ALA A N 1
ATOM 863 C CA . ALA A 1 112 ? 27.019 13.595 -31.190 1.00 90.25 112 ALA A CA 1
ATOM 864 C C . ALA A 1 112 ? 27.920 14.684 -31.803 1.00 90.25 112 ALA A C 1
ATOM 866 O O . ALA A 1 112 ? 28.074 14.740 -33.021 1.00 90.25 112 ALA A O 1
ATOM 867 N N . THR A 1 113 ? 28.550 15.517 -30.971 1.00 89.75 113 THR A N 1
ATOM 868 C CA . THR A 1 113 ? 29.402 16.627 -31.425 1.00 89.75 113 THR A CA 1
ATOM 869 C C . THR A 1 113 ? 30.717 16.125 -32.019 1.00 89.75 113 THR A C 1
ATOM 871 O O . THR A 1 113 ? 31.104 16.584 -33.092 1.00 89.75 113 THR A O 1
ATOM 874 N N . SER A 1 114 ? 31.362 15.141 -31.382 1.00 88.00 114 SER A N 1
ATOM 875 C CA . SER A 1 114 ? 32.606 14.525 -31.865 1.00 88.00 114 SER A CA 1
ATOM 876 C C . SER A 1 114 ? 32.425 13.890 -33.245 1.00 88.00 114 SER A C 1
ATOM 878 O O . SER A 1 114 ? 33.274 14.054 -34.117 1.00 88.00 114 SER A O 1
ATOM 880 N N . LEU A 1 115 ? 31.297 13.204 -33.465 1.00 85.31 115 LEU A N 1
ATOM 881 C CA . LEU A 1 115 ? 30.988 12.569 -34.750 1.00 85.31 115 LEU A CA 1
ATOM 882 C C . LEU A 1 115 ? 30.768 13.585 -35.882 1.00 85.31 115 LEU A C 1
ATOM 884 O O . LEU A 1 115 ? 30.962 13.242 -37.045 1.00 85.31 115 LEU A O 1
ATOM 888 N N . VAL A 1 116 ? 30.372 14.821 -35.559 1.00 84.94 116 VAL A N 1
ATOM 889 C CA . VAL A 1 116 ? 30.223 15.915 -36.533 1.00 84.94 116 VAL A CA 1
ATOM 890 C C . VAL A 1 116 ? 31.551 16.649 -36.752 1.00 84.94 116 VAL A C 1
ATOM 892 O O . VAL A 1 116 ? 31.884 16.992 -37.886 1.00 84.94 116 VAL A O 1
ATOM 895 N N . SER A 1 117 ? 32.344 16.879 -35.701 1.00 71.94 117 SER A N 1
ATOM 896 C CA . SER A 1 117 ? 33.628 17.588 -35.814 1.00 71.94 117 SER A CA 1
ATOM 897 C C . SER A 1 117 ? 34.694 16.819 -36.599 1.00 71.94 117 SER A C 1
ATOM 899 O O . SER A 1 117 ? 35.533 17.452 -37.235 1.00 71.94 117 SER A O 1
ATOM 901 N N . ASP A 1 118 ? 34.636 15.483 -36.612 1.00 59.78 118 ASP A N 1
ATOM 902 C CA . ASP A 1 118 ? 35.538 14.637 -37.412 1.00 59.78 118 ASP A CA 1
ATOM 903 C C . ASP A 1 118 ? 35.207 14.650 -38.916 1.00 59.78 118 ASP A C 1
ATOM 905 O O . ASP A 1 118 ? 36.009 14.216 -39.743 1.00 59.78 118 ASP A O 1
ATOM 909 N N . THR A 1 119 ? 34.052 15.200 -39.304 1.00 57.56 119 THR A N 1
ATOM 910 C CA . THR A 1 119 ? 33.699 15.439 -40.709 1.00 57.56 119 THR A CA 1
ATOM 911 C C . THR A 1 119 ? 34.141 16.828 -41.162 1.00 57.56 119 THR A C 1
ATOM 913 O O . THR A 1 119 ? 33.337 17.655 -41.591 1.00 57.56 119 THR A O 1
ATOM 916 N N . THR A 1 120 ? 35.447 17.106 -41.120 1.00 52.03 120 THR A N 1
ATOM 917 C CA . THR A 1 120 ? 35.996 18.141 -42.002 1.00 52.03 120 THR A CA 1
ATOM 918 C C . THR A 1 120 ? 35.778 17.668 -43.432 1.00 52.03 120 THR A C 1
ATOM 920 O O . THR A 1 120 ? 36.356 16.668 -43.851 1.00 52.03 120 THR A O 1
ATOM 923 N N . LEU A 1 121 ? 34.895 18.353 -44.155 1.00 56.94 121 LEU A N 1
ATOM 924 C CA . LEU A 1 121 ? 34.644 18.153 -45.577 1.00 56.94 121 LEU A CA 1
ATOM 925 C C . LEU A 1 121 ? 35.962 18.304 -46.351 1.00 56.94 121 LEU A C 1
ATOM 927 O O . LEU A 1 121 ? 36.338 19.407 -46.746 1.00 56.94 121 LEU A O 1
ATOM 931 N N . GLU A 1 122 ? 36.676 17.204 -46.578 1.00 52.41 122 GLU A N 1
ATOM 932 C CA . GLU A 1 122 ? 37.612 17.146 -47.690 1.00 52.41 122 GLU A CA 1
ATOM 933 C C . GLU A 1 122 ? 36.772 17.336 -48.956 1.00 52.41 122 GLU A C 1
ATOM 935 O O . GLU A 1 122 ? 35.898 16.523 -49.264 1.00 52.41 122 GLU A O 1
ATOM 940 N N . ASN A 1 123 ? 36.976 18.461 -49.647 1.00 50.56 123 ASN A N 1
ATOM 941 C CA . ASN A 1 123 ? 36.364 18.734 -50.943 1.00 50.56 123 ASN A CA 1
ATOM 942 C C . ASN A 1 123 ? 36.767 17.611 -51.910 1.00 50.56 123 ASN A C 1
ATOM 944 O O . ASN A 1 123 ? 37.864 17.608 -52.466 1.00 50.56 123 ASN A O 1
ATOM 948 N N . GLY A 1 124 ? 35.893 16.617 -52.046 1.00 49.47 124 GLY A N 1
ATOM 949 C CA . GLY A 1 124 ? 36.131 15.427 -52.842 1.00 49.47 124 GLY A CA 1
ATOM 950 C C . GLY A 1 124 ? 35.957 15.701 -54.329 1.00 49.47 124 GLY A C 1
ATOM 951 O O . GLY A 1 124 ? 34.906 15.395 -54.881 1.00 49.47 124 GLY A O 1
ATOM 952 N N . ASP A 1 125 ? 37.013 16.165 -54.996 1.00 46.12 125 ASP A N 1
ATOM 953 C CA . ASP A 1 125 ? 37.177 16.074 -56.460 1.00 46.12 125 ASP A CA 1
ATOM 954 C C . ASP A 1 125 ? 37.520 14.624 -56.895 1.00 46.12 125 ASP A C 1
ATOM 956 O O . ASP A 1 125 ? 38.399 14.366 -57.719 1.00 46.12 125 ASP A O 1
ATOM 960 N N . GLY A 1 126 ? 36.844 13.635 -56.300 1.00 58.91 126 GLY A N 1
ATOM 961 C CA . GLY A 1 126 ? 37.018 12.212 -56.585 1.00 58.91 126 GLY A CA 1
ATOM 962 C C . GLY A 1 126 ? 35.915 11.676 -57.508 1.00 58.91 126 GLY A C 1
ATOM 963 O O . GLY A 1 126 ? 34.755 12.063 -57.362 1.00 58.91 126 GLY A O 1
ATOM 964 N N . PRO A 1 127 ? 36.223 10.764 -58.450 1.00 52.12 127 PRO A N 1
ATOM 965 C CA . PRO A 1 127 ? 35.226 10.222 -59.367 1.00 52.12 127 PRO A CA 1
ATOM 966 C C . PRO A 1 127 ? 34.125 9.474 -58.601 1.00 52.12 127 PRO A C 1
ATOM 968 O O . PRO A 1 127 ? 34.389 8.525 -57.863 1.00 52.12 127 PRO A O 1
ATOM 971 N N . VAL A 1 128 ? 32.871 9.884 -58.806 1.00 55.81 128 VAL A N 1
ATOM 972 C CA . VAL A 1 128 ? 31.689 9.220 -58.245 1.00 55.81 128 VAL A CA 1
ATOM 973 C C . VAL A 1 128 ? 31.531 7.851 -58.913 1.00 55.81 128 VAL A C 1
ATOM 975 O O . VAL A 1 128 ? 31.029 7.734 -60.030 1.00 55.81 128 VAL A O 1
ATOM 978 N N . VAL A 1 129 ? 31.989 6.797 -58.237 1.00 58.84 129 VAL A N 1
ATOM 979 C CA . VAL A 1 129 ? 31.858 5.415 -58.716 1.00 58.84 129 VAL A CA 1
ATOM 980 C C . VAL A 1 129 ? 30.393 4.976 -58.616 1.00 58.84 129 VAL A C 1
ATOM 982 O O . VAL A 1 129 ? 29.806 4.952 -57.532 1.00 58.84 129 VAL A O 1
ATOM 985 N N . ALA A 1 130 ? 29.790 4.598 -59.745 1.00 53.59 130 ALA A N 1
ATOM 986 C CA . ALA A 1 130 ? 28.434 4.057 -59.789 1.00 53.59 130 ALA A CA 1
ATOM 987 C C . ALA A 1 130 ? 28.340 2.764 -58.950 1.00 53.59 130 ALA A C 1
ATOM 989 O O . ALA A 1 130 ? 28.980 1.763 -59.264 1.00 53.59 130 ALA A O 1
ATOM 990 N N . GLY A 1 131 ? 27.551 2.795 -57.869 1.00 60.97 131 GLY A N 1
ATOM 991 C CA . GLY A 1 131 ? 27.365 1.670 -56.935 1.00 60.97 131 GLY A CA 1
ATOM 992 C C . GLY A 1 131 ? 27.527 2.031 -55.452 1.00 60.97 131 GLY A C 1
ATOM 993 O O . GLY A 1 131 ? 27.013 1.316 -54.592 1.00 60.97 131 GLY A O 1
ATOM 994 N N . THR A 1 132 ? 28.148 3.173 -55.138 1.00 64.25 132 THR A N 1
ATOM 995 C CA . THR A 1 132 ? 28.359 3.654 -53.757 1.00 64.25 132 THR A CA 1
ATOM 996 C C . THR A 1 132 ? 27.074 4.101 -53.054 1.00 64.25 132 THR A C 1
ATOM 998 O O . THR A 1 132 ? 26.998 4.039 -51.830 1.00 64.25 132 THR A O 1
ATOM 1001 N N . GLY A 1 133 ? 26.026 4.468 -53.803 1.00 72.38 133 GLY A N 1
ATOM 1002 C CA . GLY A 1 133 ? 24.749 4.928 -53.242 1.00 72.38 133 GLY A CA 1
ATOM 1003 C C . GLY A 1 133 ? 24.065 3.909 -52.323 1.00 72.38 133 GLY A C 1
ATOM 1004 O O . GLY A 1 133 ? 23.528 4.289 -51.287 1.00 72.38 133 GLY A O 1
ATOM 1005 N N . LYS A 1 134 ? 24.151 2.604 -52.633 1.00 75.94 134 LYS A N 1
ATOM 1006 C CA . LYS A 1 134 ? 23.610 1.547 -51.756 1.00 75.94 134 LYS A CA 1
ATOM 1007 C C . LYS A 1 134 ? 24.401 1.425 -50.453 1.00 75.94 134 LYS A C 1
ATOM 1009 O O . LYS A 1 134 ? 23.801 1.292 -49.396 1.00 75.94 134 LYS A O 1
ATOM 1014 N N . ALA A 1 135 ? 25.731 1.495 -50.517 1.00 77.94 135 ALA A N 1
ATOM 1015 C CA . ALA A 1 135 ? 26.582 1.440 -49.327 1.00 77.94 135 ALA A CA 1
ATOM 1016 C C . ALA A 1 135 ? 26.380 2.674 -48.432 1.00 77.94 135 ALA A C 1
ATOM 1018 O O . ALA A 1 135 ? 26.260 2.535 -47.216 1.00 77.94 135 ALA A O 1
ATOM 1019 N N . ALA A 1 136 ? 26.254 3.861 -49.034 1.00 79.12 136 ALA A N 1
ATOM 1020 C CA . ALA A 1 136 ? 25.918 5.093 -48.328 1.00 79.12 136 ALA A CA 1
ATOM 1021 C C . ALA A 1 136 ? 24.537 5.001 -47.658 1.00 79.12 136 ALA A C 1
ATOM 1023 O O . ALA A 1 136 ? 24.405 5.327 -46.483 1.00 79.12 136 ALA A O 1
ATOM 1024 N N . GLN A 1 137 ? 23.527 4.476 -48.360 1.00 81.62 137 GLN A N 1
ATOM 1025 C CA . GLN A 1 137 ? 22.194 4.266 -47.794 1.00 81.62 137 GLN A CA 1
ATOM 1026 C C . GLN A 1 137 ? 22.210 3.277 -46.618 1.00 81.62 137 GLN A C 1
ATOM 1028 O O . GLN A 1 137 ? 21.605 3.556 -45.585 1.00 81.62 137 GLN A O 1
ATOM 1033 N N . THR A 1 138 ? 22.932 2.156 -46.729 1.00 83.81 138 THR A N 1
ATOM 1034 C CA . THR A 1 138 ? 23.103 1.201 -45.621 1.00 83.81 138 THR A CA 1
ATOM 1035 C C . THR A 1 138 ? 23.813 1.840 -44.427 1.00 83.81 138 THR A C 1
ATOM 1037 O O . THR A 1 138 ? 23.421 1.595 -43.290 1.00 83.81 138 THR A O 1
ATOM 1040 N N . CYS A 1 139 ? 24.818 2.687 -44.665 1.00 85.31 139 CYS A N 1
ATOM 1041 C CA . CYS A 1 139 ? 25.514 3.423 -43.609 1.00 85.31 139 CYS A CA 1
ATOM 1042 C C . CYS A 1 139 ? 24.577 4.408 -42.8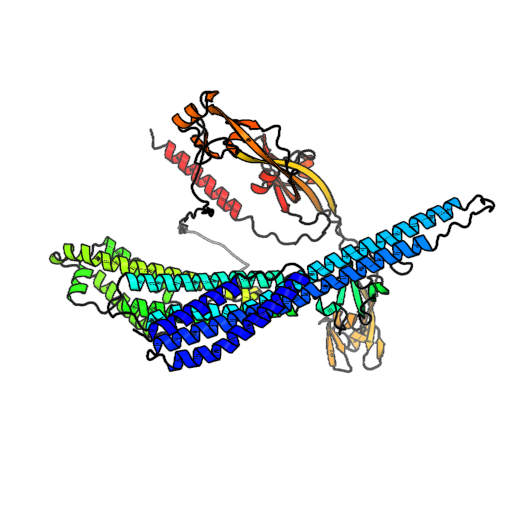88 1.00 85.31 139 CYS A C 1
ATOM 1044 O O . CYS A 1 139 ? 24.511 4.406 -41.661 1.00 85.31 139 CYS A O 1
ATOM 1046 N N . ILE A 1 140 ? 23.780 5.180 -43.638 1.00 85.31 140 ILE A N 1
ATOM 1047 C CA . ILE A 1 140 ? 22.784 6.111 -43.080 1.00 85.31 140 ILE A CA 1
ATOM 1048 C C . ILE A 1 140 ? 21.777 5.368 -42.194 1.00 85.31 140 ILE A C 1
ATOM 1050 O O . ILE A 1 140 ? 21.485 5.807 -41.080 1.00 85.31 140 ILE A O 1
ATOM 1054 N N . LEU A 1 141 ? 21.263 4.227 -42.666 1.00 87.62 141 LEU A N 1
ATOM 1055 C CA . LEU A 1 141 ? 20.348 3.396 -41.884 1.00 87.62 141 LEU A CA 1
ATOM 1056 C C . LEU A 1 141 ? 21.029 2.846 -40.625 1.00 87.62 141 LEU A C 1
ATOM 1058 O O . LEU A 1 141 ? 20.456 2.951 -39.547 1.00 87.62 141 LEU A O 1
ATOM 1062 N N . ALA A 1 142 ? 22.268 2.358 -40.726 1.00 88.56 142 ALA A N 1
ATOM 1063 C CA . ALA A 1 142 ? 23.010 1.840 -39.579 1.00 88.56 142 ALA A CA 1
ATOM 1064 C C . ALA A 1 142 ? 23.241 2.905 -38.494 1.00 88.56 142 ALA A C 1
ATOM 1066 O O . ALA A 1 142 ? 23.075 2.611 -37.311 1.00 88.56 142 ALA A O 1
ATOM 1067 N N . VAL A 1 143 ? 23.580 4.145 -38.868 1.00 89.56 143 VAL A N 1
ATOM 1068 C CA . VAL A 1 143 ? 23.711 5.253 -37.905 1.00 89.56 143 VAL A CA 1
ATOM 1069 C C . VAL A 1 143 ? 22.378 5.497 -37.199 1.00 89.56 143 VAL A C 1
ATOM 1071 O O . VAL A 1 143 ? 22.332 5.537 -35.970 1.00 89.56 143 VAL A O 1
ATOM 1074 N N . ARG A 1 144 ? 21.280 5.593 -37.959 1.00 89.94 144 ARG A N 1
ATOM 1075 C CA . ARG A 1 144 ? 19.936 5.790 -37.400 1.00 89.94 144 ARG A CA 1
ATOM 1076 C C . ARG A 1 144 ? 19.546 4.668 -36.434 1.00 89.94 144 ARG A C 1
ATOM 1078 O O . ARG A 1 144 ? 19.061 4.949 -35.340 1.00 89.94 144 ARG A O 1
ATOM 1085 N N . ASP A 1 145 ? 19.785 3.419 -36.817 1.00 90.50 145 ASP A N 1
ATOM 1086 C CA . ASP A 1 145 ? 19.404 2.247 -36.032 1.00 90.50 145 ASP A CA 1
ATOM 1087 C C . ASP A 1 145 ? 20.203 2.164 -34.711 1.00 90.50 145 ASP A C 1
ATOM 1089 O O . ASP A 1 145 ? 19.640 1.815 -33.673 1.00 90.50 145 ASP A O 1
ATOM 1093 N N . ASN A 1 146 ? 21.482 2.567 -34.699 1.00 90.38 146 ASN A N 1
ATOM 1094 C CA . ASN A 1 146 ? 22.290 2.632 -33.469 1.00 90.38 146 ASN A CA 1
ATOM 1095 C C . ASN A 1 146 ? 21.798 3.717 -32.494 1.00 90.38 146 ASN A C 1
ATOM 1097 O O . ASN A 1 146 ? 21.716 3.475 -31.289 1.00 90.38 146 ASN A O 1
ATOM 1101 N N . TRP A 1 147 ? 21.405 4.893 -32.990 1.00 92.50 147 TRP A N 1
ATOM 1102 C CA . TRP A 1 147 ? 20.789 5.925 -32.144 1.00 92.50 147 TRP A CA 1
ATOM 1103 C C . TRP A 1 147 ? 19.412 5.495 -31.618 1.00 92.50 147 TRP A C 1
ATOM 1105 O O . TRP A 1 147 ? 19.074 5.749 -30.459 1.00 92.50 147 TRP A O 1
ATOM 1115 N N . GLN A 1 148 ? 18.632 4.772 -32.426 1.00 92.31 148 GLN A N 1
ATOM 1116 C CA . GLN A 1 148 ? 17.363 4.183 -31.994 1.00 92.31 148 GLN A CA 1
ATOM 1117 C C . GLN A 1 148 ? 17.559 3.098 -30.917 1.00 92.31 148 GLN A C 1
ATOM 1119 O O . GLN A 1 148 ? 16.755 2.995 -29.983 1.00 92.31 148 GLN A O 1
ATOM 1124 N N . TRP A 1 149 ? 18.643 2.321 -30.994 1.00 93.06 149 TRP A N 1
ATOM 1125 C CA . TRP A 1 149 ? 19.021 1.374 -29.944 1.00 93.06 149 TRP A CA 1
ATOM 1126 C C . TRP A 1 149 ? 19.304 2.079 -28.609 1.00 93.06 149 TRP A C 1
ATOM 1128 O O . TRP A 1 149 ? 18.762 1.668 -27.583 1.00 93.06 149 TRP A O 1
ATOM 1138 N N . LEU A 1 150 ? 20.050 3.191 -28.611 1.00 93.44 150 LEU A N 1
ATOM 1139 C CA . LEU A 1 150 ? 20.287 3.986 -27.396 1.00 93.44 150 LEU A CA 1
ATOM 1140 C C . LEU A 1 150 ? 18.981 4.514 -26.783 1.00 93.44 150 LEU A C 1
ATOM 1142 O O . LEU A 1 150 ? 18.797 4.428 -25.571 1.00 93.44 150 LEU A O 1
ATOM 1146 N N . SER A 1 151 ? 18.031 4.973 -27.606 1.00 90.94 151 SER A N 1
ATOM 1147 C CA . SER A 1 151 ? 16.692 5.357 -27.127 1.00 90.94 151 SER A CA 1
ATOM 1148 C C . SER A 1 151 ? 15.960 4.189 -26.452 1.00 90.94 151 SER A C 1
ATOM 1150 O O . SER A 1 151 ? 15.299 4.368 -25.429 1.00 90.94 151 SER A O 1
ATOM 1152 N N . THR A 1 152 ? 16.119 2.972 -26.975 1.00 93.88 152 THR A N 1
ATOM 1153 C CA . THR A 1 152 ? 15.552 1.760 -26.364 1.00 93.88 152 THR A CA 1
ATOM 1154 C C . THR A 1 152 ? 16.185 1.471 -24.998 1.00 93.88 152 THR A C 1
ATOM 1156 O O . THR A 1 152 ? 15.467 1.159 -24.050 1.00 93.88 152 THR A O 1
ATOM 1159 N N . LEU A 1 153 ? 17.504 1.647 -24.851 1.00 93.62 153 LEU A N 1
ATOM 1160 C CA . LEU A 1 153 ? 18.202 1.479 -23.568 1.00 93.62 153 LEU A CA 1
ATOM 1161 C C . LEU A 1 153 ? 17.760 2.491 -22.502 1.00 93.62 153 LEU A C 1
ATOM 1163 O O . LEU A 1 153 ? 17.669 2.136 -21.323 1.00 93.62 153 LEU A O 1
ATOM 1167 N N . VAL A 1 154 ? 17.448 3.726 -22.904 1.00 93.19 154 VAL A N 1
ATOM 1168 C CA . VAL A 1 154 ? 16.889 4.741 -21.997 1.00 93.19 154 VAL A CA 1
ATOM 1169 C C . VAL A 1 154 ? 15.512 4.306 -21.489 1.00 93.19 154 VAL A C 1
ATOM 1171 O O . VAL A 1 154 ? 15.288 4.343 -20.284 1.00 93.19 154 VAL A O 1
ATOM 1174 N N . LYS A 1 155 ? 14.635 3.781 -22.356 1.00 93.25 155 LYS A N 1
ATOM 1175 C CA . LYS A 1 155 ? 13.317 3.246 -21.948 1.00 93.25 155 LYS A CA 1
ATOM 1176 C C . LYS A 1 155 ? 13.430 2.058 -20.988 1.00 93.25 155 LYS A C 1
ATOM 1178 O O . LYS A 1 155 ? 12.682 1.954 -20.019 1.00 93.25 155 LYS A O 1
ATOM 1183 N N . CYS A 1 156 ? 14.392 1.162 -21.219 1.00 94.25 156 CYS A N 1
ATOM 1184 C CA . CYS A 1 156 ? 14.680 0.087 -20.268 1.00 94.25 156 CYS A CA 1
ATOM 1185 C C . CYS A 1 156 ? 15.160 0.647 -18.917 1.00 94.25 156 CYS A C 1
ATOM 1187 O O . CYS A 1 156 ? 14.754 0.156 -17.867 1.00 94.25 156 CYS A O 1
ATOM 1189 N N . SER A 1 157 ? 15.992 1.693 -18.927 1.00 92.44 157 SER A N 1
ATOM 1190 C CA . SER A 1 157 ? 16.476 2.351 -17.703 1.00 92.44 157 SER A CA 1
ATOM 1191 C C . SER A 1 157 ? 15.363 3.068 -16.936 1.00 92.44 157 SER A C 1
ATOM 1193 O O . SER A 1 157 ? 15.344 3.013 -15.712 1.00 92.44 157 SER A O 1
ATOM 1195 N N . GLU A 1 158 ? 14.408 3.677 -17.638 1.00 93.94 158 GLU A N 1
ATOM 1196 C CA . GLU A 1 158 ? 13.188 4.248 -17.054 1.00 93.94 158 GLU A CA 1
ATOM 1197 C C . GLU A 1 158 ? 12.360 3.176 -16.332 1.00 93.94 158 GLU A C 1
ATOM 1199 O O . GLU A 1 158 ? 11.960 3.363 -15.186 1.00 93.94 158 GLU A O 1
ATOM 1204 N N . THR A 1 159 ? 12.204 2.001 -16.949 1.00 94.31 159 THR A N 1
ATOM 1205 C CA . THR A 1 159 ? 11.533 0.857 -16.310 1.00 94.31 159 THR A CA 1
ATOM 1206 C C . THR A 1 159 ? 12.267 0.417 -15.033 1.00 94.31 159 THR A C 1
ATOM 1208 O O . THR A 1 159 ? 11.643 0.156 -14.006 1.00 94.31 159 THR A O 1
ATOM 1211 N N . HIS A 1 160 ? 13.606 0.382 -15.046 1.00 93.44 160 HIS A N 1
ATOM 1212 C CA . HIS A 1 160 ? 14.393 0.091 -13.836 1.00 93.44 160 HIS A CA 1
ATOM 1213 C C . HIS A 1 160 ? 14.245 1.163 -12.756 1.00 93.44 160 HIS A C 1
ATOM 1215 O O . HIS A 1 160 ? 14.212 0.819 -11.577 1.00 93.44 160 HIS A O 1
ATOM 1221 N N . LEU A 1 161 ? 14.134 2.439 -13.134 1.00 94.19 161 LEU A N 1
ATOM 1222 C CA . LEU A 1 161 ? 13.879 3.533 -12.197 1.00 94.19 161 LEU A CA 1
ATOM 1223 C C . LEU A 1 161 ? 12.505 3.389 -11.528 1.00 94.19 161 LEU A C 1
ATOM 1225 O O . LEU A 1 161 ? 12.394 3.598 -10.318 1.00 94.19 161 LEU A O 1
ATOM 1229 N N . GLN A 1 162 ? 11.481 2.980 -12.281 1.00 94.69 162 GLN A N 1
ATOM 1230 C CA . GLN A 1 162 ? 10.160 2.692 -11.726 1.00 94.69 162 GLN A CA 1
ATOM 1231 C C . GLN A 1 162 ? 10.224 1.539 -10.712 1.00 94.69 162 GLN A C 1
ATOM 1233 O O . GLN A 1 162 ? 9.810 1.705 -9.566 1.00 94.69 162 GLN A O 1
ATOM 1238 N N . HIS A 1 163 ? 10.834 0.407 -11.079 1.00 93.56 163 HIS A N 1
ATOM 1239 C CA . HIS A 1 163 ? 10.968 -0.733 -10.165 1.00 93.56 163 HIS A CA 1
ATOM 1240 C C . HIS A 1 163 ? 11.812 -0.402 -8.923 1.00 93.56 163 HIS A C 1
ATOM 1242 O O . HIS A 1 163 ? 11.503 -0.861 -7.826 1.00 93.56 163 HIS A O 1
ATOM 1248 N N . ALA A 1 164 ? 12.869 0.405 -9.066 1.00 93.56 164 ALA A N 1
ATOM 1249 C CA . ALA A 1 164 ? 13.677 0.868 -7.939 1.00 93.56 164 ALA A CA 1
ATOM 1250 C C . ALA A 1 164 ? 12.885 1.791 -7.000 1.00 93.56 164 ALA A C 1
ATOM 1252 O O . ALA A 1 164 ? 13.025 1.683 -5.781 1.00 93.56 164 ALA A O 1
ATOM 1253 N N . THR A 1 165 ? 12.029 2.653 -7.559 1.00 93.06 165 THR A N 1
ATOM 1254 C CA . THR A 1 165 ? 11.102 3.497 -6.795 1.00 93.06 165 THR A CA 1
ATOM 1255 C C . THR A 1 165 ? 10.132 2.639 -5.986 1.00 93.06 165 THR A C 1
ATOM 1257 O O . THR A 1 165 ? 10.066 2.792 -4.768 1.00 93.06 165 THR A O 1
ATOM 1260 N N . GLU A 1 166 ? 9.445 1.692 -6.631 1.00 94.44 166 GLU A N 1
ATOM 1261 C CA . GLU A 1 166 ? 8.484 0.791 -5.978 1.00 94.44 166 GLU A CA 1
ATOM 1262 C C . GLU A 1 166 ? 9.149 -0.061 -4.885 1.00 94.44 166 GLU A C 1
ATOM 1264 O O . GLU A 1 166 ? 8.625 -0.173 -3.774 1.00 94.44 166 GLU A O 1
ATOM 1269 N N . TYR A 1 167 ? 10.342 -0.600 -5.162 1.00 94.88 167 TYR A N 1
ATOM 1270 C CA . TYR A 1 167 ? 11.148 -1.358 -4.203 1.00 94.88 167 TYR A CA 1
ATOM 1271 C C . TYR A 1 167 ? 11.523 -0.515 -2.976 1.00 94.88 167 TYR A C 1
ATOM 1273 O O . TYR A 1 167 ? 11.294 -0.931 -1.839 1.00 94.88 167 TYR A O 1
ATOM 1281 N N . HIS A 1 168 ? 12.086 0.681 -3.182 1.00 93.19 168 HIS A N 1
ATOM 1282 C CA . HIS A 1 168 ? 12.506 1.542 -2.076 1.00 93.19 168 HIS A CA 1
ATOM 1283 C C . HIS A 1 168 ? 11.311 2.036 -1.254 1.00 93.19 168 HIS A C 1
ATOM 1285 O O . HIS A 1 168 ? 11.356 1.982 -0.026 1.00 93.19 168 HIS A O 1
ATOM 1291 N N . GLN A 1 169 ? 10.227 2.461 -1.913 1.00 93.00 169 GLN A N 1
ATOM 1292 C CA . GLN A 1 169 ? 8.990 2.879 -1.247 1.00 93.00 169 GLN A CA 1
ATOM 1293 C C . GLN A 1 169 ? 8.415 1.758 -0.382 1.00 93.00 169 GLN A C 1
ATOM 1295 O O . GLN A 1 169 ? 8.102 1.994 0.779 1.00 93.00 169 GLN A O 1
ATOM 1300 N N . PHE A 1 170 ? 8.345 0.528 -0.900 1.00 95.38 170 PHE A N 1
ATOM 1301 C CA . PHE A 1 170 ? 7.869 -0.620 -0.131 1.00 95.38 170 PHE A CA 1
ATOM 1302 C C . PHE A 1 170 ? 8.682 -0.841 1.153 1.00 95.38 170 PHE A C 1
ATOM 1304 O O . PHE A 1 170 ? 8.112 -0.981 2.235 1.00 95.38 170 PHE A O 1
ATOM 1311 N N . TYR A 1 171 ? 10.014 -0.861 1.057 1.00 93.88 171 TYR A N 1
ATOM 1312 C CA . TYR A 1 171 ? 10.869 -1.096 2.223 1.00 93.88 171 TYR A CA 1
ATOM 1313 C C . TYR A 1 171 ? 10.861 0.068 3.211 1.00 93.88 171 TYR A C 1
ATOM 1315 O O . TYR A 1 171 ? 10.931 -0.160 4.423 1.00 93.88 171 TYR A O 1
ATOM 1323 N N . HIS A 1 172 ? 10.755 1.297 2.709 1.00 92.19 172 HIS A N 1
ATOM 1324 C CA . HIS A 1 172 ? 10.566 2.477 3.539 1.00 92.19 172 HIS A CA 1
ATOM 1325 C C . HIS A 1 172 ? 9.237 2.381 4.307 1.00 92.19 172 HIS A C 1
ATOM 1327 O O . HIS A 1 172 ? 9.247 2.448 5.535 1.00 92.19 172 HIS A O 1
ATOM 1333 N N . ASP A 1 173 ? 8.122 2.099 3.627 1.00 93.44 173 ASP A N 1
ATOM 1334 C CA . ASP A 1 173 ? 6.803 1.909 4.248 1.00 93.44 173 ASP A CA 1
ATOM 1335 C C . ASP A 1 173 ? 6.827 0.782 5.288 1.00 93.44 173 ASP A C 1
ATOM 1337 O O . ASP A 1 173 ? 6.384 0.969 6.420 1.00 93.44 173 ASP A O 1
ATOM 1341 N N . ALA A 1 174 ? 7.407 -0.374 4.953 1.00 93.44 174 ALA A N 1
ATOM 1342 C CA . ALA A 1 174 ? 7.512 -1.514 5.861 1.00 93.44 174 ALA A CA 1
ATOM 1343 C C . ALA A 1 174 ? 8.314 -1.177 7.131 1.00 93.44 174 ALA A C 1
ATOM 1345 O O . ALA A 1 174 ? 7.929 -1.565 8.239 1.00 93.44 174 ALA A O 1
ATOM 1346 N N . LYS A 1 175 ? 9.420 -0.434 6.991 1.00 91.19 175 LYS A N 1
ATOM 1347 C CA . LYS A 1 175 ? 10.250 0.030 8.113 1.00 91.19 175 LYS A CA 1
ATOM 1348 C C . LYS A 1 175 ? 9.489 1.013 9.001 1.00 91.19 175 LYS A C 1
ATOM 1350 O O . LYS A 1 175 ? 9.565 0.901 10.226 1.00 91.19 175 LYS A O 1
ATOM 1355 N N . GLU A 1 176 ? 8.753 1.945 8.406 1.00 90.81 176 GLU A N 1
ATOM 1356 C CA . GLU A 1 176 ? 7.948 2.911 9.153 1.00 90.81 176 GLU A CA 1
ATOM 1357 C C . GLU A 1 176 ? 6.766 2.242 9.854 1.00 90.81 176 GLU A C 1
ATOM 1359 O O . GLU A 1 176 ? 6.543 2.479 11.042 1.00 90.81 176 GLU A O 1
ATOM 1364 N N . TYR A 1 177 ? 6.069 1.323 9.186 1.00 93.81 177 TYR A N 1
ATOM 1365 C CA . TYR A 1 177 ? 4.959 0.575 9.777 1.00 93.81 177 TYR A CA 1
ATOM 1366 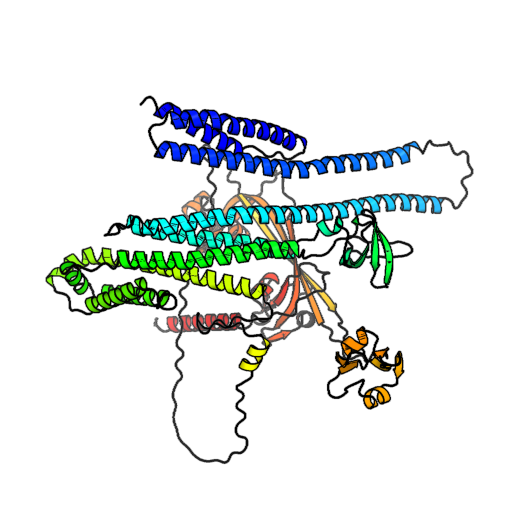C C . TYR A 1 177 ? 5.436 -0.289 10.947 1.00 93.81 177 TYR A C 1
ATOM 1368 O O . TYR A 1 177 ? 4.769 -0.335 11.979 1.00 93.81 177 TYR A O 1
ATOM 1376 N N . ALA A 1 178 ? 6.622 -0.899 10.850 1.00 89.56 178 ALA A N 1
ATOM 1377 C CA . ALA A 1 178 ? 7.209 -1.681 11.940 1.00 89.56 178 ALA A CA 1
ATOM 1378 C C . ALA A 1 178 ? 7.456 -0.866 13.219 1.00 89.56 178 ALA A C 1
ATOM 1380 O O . ALA A 1 178 ? 7.371 -1.418 14.316 1.00 89.56 178 ALA A O 1
ATOM 1381 N N . LYS A 1 179 ? 7.765 0.431 13.093 1.00 87.94 179 LYS A N 1
ATOM 1382 C CA . LYS A 1 179 ? 7.971 1.337 14.234 1.00 87.94 179 LYS A CA 1
ATOM 1383 C C . LYS A 1 179 ? 6.656 1.939 14.730 1.00 87.94 179 LYS A C 1
ATOM 1385 O O . LYS A 1 179 ? 6.432 2.020 15.935 1.00 87.94 179 LYS A O 1
ATOM 1390 N N . TRP A 1 180 ? 5.799 2.360 13.805 1.00 89.31 180 TRP A N 1
ATOM 1391 C CA . TRP A 1 180 ? 4.595 3.124 14.112 1.00 89.31 180 TRP A CA 1
ATOM 1392 C C . TRP A 1 180 ? 3.454 2.243 14.633 1.00 89.31 180 TRP A C 1
ATOM 1394 O O . TRP A 1 180 ? 2.816 2.601 15.623 1.00 89.31 180 TRP A O 1
ATOM 1404 N N . MET A 1 181 ? 3.247 1.058 14.048 1.00 91.75 181 MET A N 1
ATOM 1405 C CA . MET A 1 181 ? 2.158 0.158 14.438 1.00 91.75 181 MET A CA 1
ATOM 1406 C C . MET A 1 181 ? 2.204 -0.197 15.934 1.00 91.75 181 MET A C 1
ATOM 1408 O O . MET A 1 181 ? 1.197 0.010 16.606 1.00 91.75 181 MET A O 1
ATOM 1412 N N . PRO A 1 182 ? 3.327 -0.652 16.527 1.00 85.88 182 PRO A N 1
ATOM 1413 C CA . PRO A 1 182 ? 3.355 -0.943 17.960 1.00 85.88 182 PRO A CA 1
ATOM 1414 C C . PRO A 1 182 ? 3.069 0.283 18.838 1.00 85.88 182 PRO A C 1
ATOM 1416 O O . PRO A 1 182 ? 2.405 0.147 19.862 1.00 85.88 182 PRO A O 1
ATOM 1419 N N . ALA A 1 183 ? 3.545 1.472 18.449 1.00 85.62 183 ALA A N 1
ATOM 1420 C CA . ALA A 1 183 ? 3.332 2.703 19.208 1.00 85.62 183 ALA A CA 1
ATOM 1421 C C . ALA A 1 183 ? 1.855 3.127 19.210 1.00 85.62 183 ALA A C 1
ATOM 1423 O O . ALA A 1 183 ? 1.308 3.454 20.262 1.00 85.62 183 ALA A O 1
ATOM 1424 N N . ASP A 1 184 ? 1.188 3.060 18.059 1.00 86.31 184 ASP A N 1
ATOM 1425 C CA . ASP A 1 184 ? -0.238 3.372 17.946 1.00 86.31 184 ASP A CA 1
ATOM 1426 C C . ASP A 1 184 ? -1.114 2.318 18.627 1.00 86.31 184 ASP A C 1
ATOM 1428 O O . ASP A 1 184 ? -2.044 2.660 19.357 1.00 86.31 184 ASP A O 1
ATOM 1432 N N . LEU A 1 185 ? -0.787 1.033 18.481 1.00 83.62 185 LEU A N 1
ATOM 1433 C CA . LEU A 1 185 ? -1.516 -0.031 19.172 1.00 83.62 185 LEU A CA 1
ATOM 1434 C C . LEU A 1 185 ? -1.324 0.029 20.696 1.00 83.62 185 LEU A C 1
ATOM 1436 O O . LEU A 1 185 ? -2.229 -0.346 21.438 1.00 83.62 185 LEU A O 1
ATOM 1440 N N . LYS A 1 186 ? -0.197 0.565 21.181 1.00 82.56 186 LYS A N 1
ATOM 1441 C CA . LYS A 1 186 ? 0.003 0.857 22.608 1.00 82.56 186 LYS A CA 1
ATOM 1442 C C . LYS A 1 186 ? -0.876 2.014 23.095 1.00 82.56 186 LYS A C 1
ATOM 1444 O O . LYS A 1 186 ? -1.326 1.983 24.236 1.00 82.56 186 LYS A O 1
ATOM 1449 N N . LYS A 1 187 ? -1.175 3.014 22.254 1.00 79.06 187 LYS A N 1
ATOM 1450 C CA . LYS A 1 187 ? -2.178 4.045 22.590 1.00 79.06 187 LYS A CA 1
ATOM 1451 C C . LYS A 1 187 ? -3.563 3.420 22.740 1.00 79.06 187 LYS A C 1
ATOM 1453 O O . LYS A 1 187 ? -4.252 3.725 23.706 1.00 79.06 187 LYS A O 1
ATOM 1458 N N . ALA A 1 188 ? -3.938 2.497 21.850 1.00 75.00 188 ALA A N 1
ATOM 1459 C CA . ALA A 1 188 ? -5.169 1.724 22.020 1.00 75.00 188 ALA A CA 1
ATOM 1460 C C . ALA A 1 188 ? -5.150 0.911 23.324 1.00 75.00 188 ALA A C 1
ATOM 1462 O O . ALA A 1 188 ? -6.122 0.943 24.068 1.00 75.00 188 ALA A O 1
ATOM 1463 N N . GLU A 1 189 ? -4.035 0.258 23.662 1.00 72.75 189 GLU A N 1
ATOM 1464 C CA . GLU A 1 189 ? -3.881 -0.432 24.951 1.00 72.75 189 GLU A CA 1
ATOM 1465 C C . GLU A 1 189 ? -4.083 0.518 26.147 1.00 72.75 189 GLU A C 1
ATOM 1467 O O . GLU A 1 189 ? -4.749 0.147 27.113 1.00 72.75 189 GLU A O 1
ATOM 1472 N N . PHE A 1 190 ? -3.549 1.743 26.082 1.00 71.62 190 PHE A N 1
ATOM 1473 C CA . PHE A 1 190 ? -3.721 2.751 27.128 1.00 71.62 190 PHE A CA 1
ATOM 1474 C C . PHE A 1 190 ? -5.183 3.176 27.282 1.00 71.62 190 PHE A C 1
ATOM 1476 O O . PHE A 1 190 ? -5.692 3.116 28.400 1.00 71.62 190 PHE A O 1
ATOM 1483 N N . LEU A 1 191 ? -5.868 3.508 26.180 1.00 67.56 191 LEU A N 1
ATOM 1484 C CA . LEU A 1 191 ? -7.302 3.839 26.173 1.00 67.56 191 LEU A CA 1
ATOM 1485 C C . LEU A 1 191 ? -8.137 2.726 26.829 1.00 67.56 191 LEU A C 1
ATOM 1487 O O . LEU A 1 191 ? -9.071 2.976 27.587 1.00 67.56 191 LEU A O 1
ATOM 1491 N N . LEU A 1 192 ? -7.744 1.472 26.607 1.00 63.38 192 LEU A N 1
ATOM 1492 C CA . LEU A 1 192 ? -8.401 0.305 27.189 1.00 63.38 192 LEU A CA 1
ATOM 1493 C C . LEU A 1 192 ? -8.061 0.088 28.669 1.00 63.38 192 LEU A C 1
ATOM 1495 O O . LEU A 1 192 ? -8.857 -0.514 29.390 1.00 63.38 192 LEU A O 1
ATOM 1499 N N . HIS A 1 193 ? -6.913 0.573 29.145 1.00 59.22 193 HIS A N 1
ATOM 1500 C CA . HIS A 1 193 ? -6.495 0.476 30.545 1.00 59.22 193 HIS A CA 1
ATOM 1501 C C . HIS A 1 193 ? -7.094 1.588 31.423 1.00 59.22 193 HIS A C 1
ATOM 1503 O O . HIS A 1 193 ? -7.362 1.347 32.602 1.00 59.22 193 HIS A O 1
ATOM 1509 N N . THR A 1 194 ? -7.358 2.780 30.871 1.00 52.16 194 THR A N 1
ATOM 1510 C CA . THR A 1 194 ? -7.998 3.893 31.605 1.00 52.16 194 THR A CA 1
ATOM 1511 C C . THR A 1 194 ? -9.403 3.521 32.100 1.00 52.16 194 THR A C 1
ATOM 1513 O O . THR A 1 194 ? -9.852 4.019 33.127 1.00 52.16 194 THR A O 1
ATOM 1516 N N . SER A 1 195 ? -10.060 2.555 31.448 1.00 50.53 195 SER A N 1
ATOM 1517 C CA . SER A 1 195 ? -11.362 2.015 31.870 1.00 50.53 195 SER A CA 1
ATOM 1518 C C . SER A 1 195 ? -11.348 1.241 33.201 1.00 50.53 195 SER A C 1
ATOM 1520 O O . SER A 1 195 ? -12.412 1.021 33.769 1.00 50.53 195 SER A O 1
ATOM 1522 N N . LYS A 1 196 ? -10.182 0.835 33.733 1.00 48.75 196 LYS A N 1
ATOM 1523 C CA . LYS A 1 196 ? -10.092 0.044 34.979 1.00 48.75 196 LYS A CA 1
ATOM 1524 C C . LYS A 1 196 ? -9.850 0.853 36.254 1.00 48.75 196 LYS A C 1
ATOM 1526 O O . LYS A 1 196 ? -10.170 0.352 37.326 1.00 48.75 196 LYS A O 1
ATOM 1531 N N . LEU A 1 197 ? -9.237 2.035 36.164 1.00 43.53 197 LEU A N 1
ATOM 1532 C CA . LEU A 1 197 ? -8.768 2.779 37.346 1.00 43.53 197 LEU A CA 1
ATOM 1533 C C . LEU A 1 197 ? -9.712 3.899 37.809 1.00 43.53 197 LEU A C 1
ATOM 1535 O O . LEU A 1 197 ? -9.664 4.240 38.985 1.00 43.53 197 LEU A O 1
ATOM 1539 N N . ASP A 1 198 ? -10.601 4.394 36.943 1.00 45.91 198 ASP A N 1
ATOM 1540 C CA . ASP A 1 198 ? -11.406 5.598 37.217 1.00 45.91 198 ASP A CA 1
ATOM 1541 C C . ASP A 1 198 ? -12.927 5.382 37.133 1.00 45.91 198 ASP A C 1
ATOM 1543 O O . ASP A 1 198 ? -13.671 6.352 37.012 1.00 45.91 198 ASP A O 1
ATOM 1547 N N . LEU A 1 199 ? -13.435 4.143 37.170 1.00 52.12 199 LEU A N 1
ATOM 1548 C CA . LEU A 1 199 ? -14.888 3.933 37.195 1.00 52.12 199 LEU A CA 1
ATOM 1549 C C . LEU A 1 199 ? -15.440 4.242 38.604 1.00 52.12 199 LEU A C 1
ATOM 1551 O O . LEU A 1 199 ? -15.148 3.492 39.540 1.00 52.12 199 LEU A O 1
ATOM 1555 N N . PRO A 1 200 ? -16.238 5.314 38.797 1.00 51.25 200 PRO A N 1
ATOM 1556 C CA . PRO A 1 200 ? -16.953 5.517 40.053 1.00 51.25 200 PRO A CA 1
ATOM 1557 C C . PRO A 1 200 ? -17.905 4.341 40.331 1.00 51.25 200 PRO A C 1
ATOM 1559 O O . PRO A 1 200 ? -18.414 3.711 39.406 1.00 51.25 200 PRO A O 1
ATOM 1562 N N . GLN A 1 201 ? -18.198 4.067 41.612 1.00 50.06 201 GLN A N 1
ATOM 1563 C CA . GLN A 1 201 ? -19.115 2.983 42.028 1.00 50.06 201 GLN A CA 1
ATOM 1564 C C . GLN A 1 201 ? -20.548 3.106 41.466 1.00 50.06 201 GLN A C 1
ATOM 1566 O O . GLN A 1 201 ? -21.343 2.172 41.583 1.00 50.06 201 GLN A O 1
ATOM 1571 N N . VAL A 1 202 ? -20.881 4.264 40.887 1.00 52.38 202 VAL A N 1
ATOM 1572 C CA . VAL A 1 202 ? -22.026 4.489 40.003 1.00 52.38 202 VAL A CA 1
ATOM 1573 C C . VAL A 1 202 ? -21.474 5.164 38.745 1.00 52.38 202 VAL A C 1
ATOM 1575 O O . VAL A 1 202 ? -21.033 6.309 38.836 1.00 52.38 202 VAL A O 1
ATOM 1578 N N . PRO A 1 203 ? -21.439 4.489 37.590 1.00 55.75 203 PRO A N 1
ATOM 1579 C CA . PRO A 1 203 ? -20.967 5.103 36.361 1.00 55.75 203 PRO A CA 1
ATOM 1580 C C . PRO A 1 203 ? -22.026 6.080 35.834 1.00 55.75 203 PRO A C 1
ATOM 1582 O O . PRO A 1 203 ? -23.118 5.681 35.425 1.00 55.75 203 PRO A O 1
ATOM 1585 N N . ASP A 1 204 ? -21.700 7.372 35.837 1.00 58.72 204 ASP A N 1
ATOM 1586 C CA . ASP A 1 204 ? -22.525 8.396 35.196 1.00 58.72 204 ASP A CA 1
ATOM 1587 C C . ASP A 1 204 ? -22.596 8.151 33.676 1.00 58.72 204 ASP A C 1
ATOM 1589 O O . ASP A 1 204 ? -21.635 7.678 33.061 1.00 58.72 204 ASP A O 1
ATOM 1593 N N . GLY A 1 205 ? -23.709 8.528 33.036 1.00 61.25 205 GLY A N 1
ATOM 1594 C CA . GLY A 1 205 ? -23.898 8.398 31.580 1.00 61.25 205 GLY A CA 1
ATOM 1595 C C . GLY A 1 205 ? -22.724 8.897 30.704 1.00 61.25 205 GLY A C 1
ATOM 1596 O O . GLY A 1 205 ? -22.390 8.234 29.722 1.00 61.25 205 GLY A O 1
ATOM 1597 N N . PRO A 1 206 ? -22.030 10.005 31.039 1.00 65.56 206 PRO A N 1
ATOM 1598 C CA . PRO A 1 206 ? -20.842 10.462 30.312 1.00 65.56 206 PRO A CA 1
ATOM 1599 C C . PRO A 1 206 ? -19.643 9.506 30.401 1.00 65.56 206 PRO A C 1
ATOM 1601 O O . PRO A 1 206 ? -18.935 9.321 29.412 1.00 65.56 206 PRO A O 1
ATOM 1604 N N . THR A 1 207 ? -19.420 8.872 31.555 1.00 64.44 207 THR A N 1
ATOM 1605 C CA . THR A 1 207 ? -18.324 7.911 31.762 1.00 64.44 207 THR A CA 1
ATOM 1606 C C . THR A 1 207 ? -18.561 6.638 30.951 1.00 64.44 207 THR A C 1
ATOM 1608 O O . THR A 1 207 ? -17.639 6.115 30.329 1.00 64.44 207 THR A O 1
ATOM 1611 N N . VAL A 1 208 ? -19.819 6.192 30.887 1.00 64.06 208 VAL A N 1
ATOM 1612 C CA . VAL A 1 208 ? -20.268 5.067 30.051 1.00 64.06 208 VAL A CA 1
ATOM 1613 C C . VAL A 1 208 ? -20.013 5.360 28.568 1.00 64.06 208 VAL A C 1
ATOM 1615 O O . VAL A 1 208 ? -19.403 4.549 27.870 1.00 64.06 208 VAL A O 1
ATOM 1618 N N . ASN A 1 209 ? -20.395 6.551 28.100 1.00 69.75 209 ASN A N 1
ATOM 1619 C CA . ASN A 1 209 ? -20.144 6.970 26.722 1.00 69.75 209 ASN A CA 1
ATOM 1620 C C . ASN A 1 209 ? -18.647 7.049 26.403 1.00 69.75 209 ASN A C 1
ATOM 1622 O O . ASN A 1 209 ? -18.236 6.622 25.328 1.00 69.75 209 ASN A O 1
ATOM 1626 N N . LYS A 1 210 ? -17.817 7.540 27.332 1.00 75.25 210 LYS A N 1
ATOM 1627 C CA . LYS A 1 210 ? -16.362 7.606 27.145 1.00 75.25 210 LYS A CA 1
ATOM 1628 C C . LYS A 1 210 ? -15.757 6.221 26.892 1.00 75.25 210 LYS A C 1
ATOM 1630 O O . LYS A 1 210 ? -15.085 6.041 25.884 1.00 75.25 210 LYS A O 1
ATOM 1635 N N . VAL A 1 211 ? -16.064 5.232 27.738 1.00 70.50 211 VAL A N 1
ATOM 1636 C CA . VAL A 1 211 ? -15.567 3.849 27.574 1.00 70.50 211 VAL A CA 1
ATOM 1637 C C . VAL A 1 211 ? -16.013 3.252 26.236 1.00 70.50 211 VAL A C 1
ATOM 1639 O O . VAL A 1 211 ? -15.228 2.597 25.551 1.00 70.50 211 VAL A O 1
ATOM 1642 N N . PHE A 1 212 ? -17.257 3.511 25.834 1.00 72.38 212 PHE A N 1
ATOM 1643 C CA . PHE A 1 212 ? -17.773 3.081 24.539 1.00 72.38 212 PHE A CA 1
ATOM 1644 C C . PHE A 1 212 ? -17.019 3.719 23.360 1.00 72.38 212 PHE A C 1
ATOM 1646 O O . PHE A 1 212 ? -16.610 3.015 22.432 1.00 72.38 212 PHE A O 1
ATOM 1653 N N . PHE A 1 213 ? -16.787 5.035 23.397 1.00 78.50 213 PHE A N 1
ATOM 1654 C CA . PHE A 1 213 ? -16.025 5.734 22.361 1.00 78.50 213 PHE A CA 1
ATOM 1655 C C . PHE A 1 213 ? -14.564 5.276 22.309 1.00 78.50 213 PHE A C 1
ATOM 1657 O O . PHE A 1 213 ? -14.050 5.057 21.213 1.00 78.50 213 PHE A O 1
ATOM 1664 N N . ASP A 1 214 ? -13.928 5.053 23.460 1.00 77.69 214 ASP A N 1
ATOM 1665 C CA . ASP A 1 214 ? -12.553 4.551 23.554 1.00 77.69 214 ASP A CA 1
ATOM 1666 C C . ASP A 1 214 ? -12.431 3.147 22.931 1.00 77.69 214 ASP A C 1
ATOM 1668 O O . ASP A 1 214 ? -11.503 2.871 22.165 1.00 77.69 214 ASP A O 1
ATOM 1672 N N . LEU A 1 215 ? -13.412 2.270 23.175 1.00 74.12 215 LEU A N 1
ATOM 1673 C CA . LEU A 1 215 ? -13.475 0.925 22.596 1.00 74.12 215 LEU A CA 1
ATOM 1674 C C . LEU A 1 215 ? -13.691 0.958 21.076 1.00 74.12 215 LEU A C 1
ATOM 1676 O O . LEU A 1 215 ? -13.021 0.238 20.329 1.00 74.12 215 LEU A O 1
ATOM 1680 N N . LYS A 1 216 ? -14.582 1.836 20.602 1.00 79.81 216 LYS A N 1
ATOM 1681 C CA . LYS A 1 216 ? -14.819 2.056 19.170 1.00 79.81 216 LYS A CA 1
ATOM 1682 C C . LYS A 1 216 ? -13.583 2.627 18.469 1.00 79.81 216 LYS A C 1
ATOM 1684 O O . LYS A 1 216 ? -13.260 2.202 17.355 1.00 79.81 216 LYS A O 1
ATOM 1689 N N . ALA A 1 217 ? -12.876 3.556 19.110 1.00 83.69 217 ALA A N 1
ATOM 1690 C CA . ALA A 1 217 ? -11.630 4.121 18.604 1.00 83.69 217 ALA A CA 1
ATOM 1691 C C . ALA A 1 217 ? -10.533 3.050 18.508 1.00 83.69 217 ALA A C 1
ATOM 1693 O O . ALA A 1 217 ? -9.877 2.941 17.471 1.00 83.69 217 ALA A O 1
ATOM 1694 N N . ALA A 1 218 ? -10.393 2.202 19.534 1.00 81.31 218 ALA A N 1
ATOM 1695 C CA . ALA A 1 218 ? -9.453 1.083 19.523 1.00 81.31 218 ALA A CA 1
ATOM 1696 C C . ALA A 1 218 ? -9.747 0.092 18.380 1.00 81.31 218 ALA A C 1
ATOM 1698 O O . ALA A 1 218 ? -8.835 -0.248 17.628 1.00 81.31 218 ALA A O 1
ATOM 1699 N N . LEU A 1 219 ? -11.009 -0.322 18.192 1.00 80.88 219 LEU A N 1
ATOM 1700 C CA . LEU A 1 219 ? -11.421 -1.185 17.071 1.00 80.88 219 LEU A CA 1
ATOM 1701 C C . LEU A 1 219 ? -11.083 -0.552 15.715 1.00 80.88 219 LEU A C 1
ATOM 1703 O O . LEU A 1 219 ? -10.474 -1.199 14.863 1.00 80.88 219 LEU A O 1
ATOM 1707 N N . SER A 1 220 ? -11.452 0.715 15.525 1.00 85.62 220 SER A N 1
ATOM 1708 C CA . SER A 1 220 ? -11.212 1.429 14.266 1.00 85.62 220 SER A CA 1
ATOM 1709 C C . SER A 1 220 ? -9.717 1.497 13.938 1.00 85.62 220 SER A C 1
ATOM 1711 O O . SER A 1 220 ? -9.326 1.341 12.782 1.00 85.62 220 SER A O 1
ATOM 1713 N N . LEU A 1 221 ? -8.867 1.652 14.960 1.00 87.81 221 LEU A N 1
ATOM 1714 C CA . LEU A 1 221 ? -7.417 1.649 14.800 1.00 87.81 221 LEU A CA 1
ATOM 1715 C C . LEU A 1 221 ? -6.879 0.280 14.352 1.00 87.81 221 LEU A C 1
ATOM 1717 O O . LEU A 1 221 ? -6.028 0.234 13.464 1.00 87.81 221 LEU A O 1
ATOM 1721 N N . PHE A 1 222 ? -7.381 -0.830 14.910 1.00 86.75 222 PHE A N 1
ATOM 1722 C CA . PHE A 1 222 ? -6.998 -2.178 14.462 1.00 86.75 222 PHE A CA 1
ATOM 1723 C C . PHE A 1 222 ? -7.387 -2.432 13.004 1.00 86.75 222 PHE A C 1
ATOM 1725 O O . PHE A 1 222 ? -6.561 -2.933 12.244 1.00 86.75 222 PHE A O 1
ATOM 1732 N N . LEU A 1 223 ? -8.597 -2.038 12.593 1.00 88.75 223 LEU A N 1
ATOM 1733 C CA . LEU A 1 223 ? -9.057 -2.195 11.207 1.00 88.75 223 LEU A CA 1
ATOM 1734 C C . LEU A 1 223 ? -8.246 -1.341 10.225 1.00 88.75 223 LEU A C 1
ATOM 1736 O O . LEU A 1 223 ? -7.897 -1.800 9.138 1.00 88.75 223 LEU A O 1
ATOM 1740 N N . HIS A 1 224 ? -7.888 -0.117 10.616 1.00 91.19 224 HIS A N 1
ATOM 1741 C CA . HIS A 1 224 ? -7.019 0.741 9.808 1.00 91.19 224 HIS A CA 1
ATOM 1742 C C . HIS A 1 224 ? -5.633 0.122 9.604 1.00 91.19 224 HIS A C 1
ATOM 1744 O O . HIS A 1 224 ? -5.105 0.105 8.491 1.00 91.19 224 HIS A O 1
ATOM 1750 N N . TRP A 1 225 ? -5.048 -0.432 10.670 1.00 92.19 225 TRP A N 1
ATOM 1751 C CA . TRP A 1 225 ? -3.773 -1.141 10.574 1.00 92.19 225 TRP A CA 1
ATOM 1752 C C . TRP A 1 225 ? -3.884 -2.441 9.781 1.00 92.19 225 TRP A C 1
ATOM 1754 O O . TRP A 1 225 ? -2.972 -2.737 9.013 1.00 92.19 225 TRP A O 1
ATOM 1764 N N . GLN A 1 226 ? -4.993 -3.174 9.897 1.00 91.00 226 GLN A N 1
ATOM 1765 C CA . GLN A 1 226 ? -5.267 -4.346 9.067 1.00 91.00 226 GLN A CA 1
ATOM 1766 C C . GLN A 1 226 ? -5.207 -3.978 7.584 1.00 91.00 226 GLN A C 1
ATOM 1768 O O . GLN A 1 226 ? -4.432 -4.579 6.845 1.00 91.00 226 GLN A O 1
ATOM 1773 N N . TYR A 1 227 ? -5.952 -2.950 7.167 1.00 92.12 227 TYR A N 1
ATOM 1774 C CA . TYR A 1 227 ? -5.955 -2.487 5.779 1.00 92.12 227 TYR A CA 1
ATOM 1775 C C . TYR A 1 227 ? -4.547 -2.118 5.293 1.00 92.12 227 TYR A C 1
ATOM 1777 O O . TYR A 1 227 ? -4.105 -2.608 4.257 1.00 92.12 227 TYR A O 1
ATOM 1785 N N . LYS A 1 228 ? -3.805 -1.312 6.067 1.00 93.94 228 LYS A N 1
ATOM 1786 C CA . LYS A 1 228 ? -2.433 -0.901 5.715 1.00 93.94 228 LYS A CA 1
ATOM 1787 C C . LYS A 1 228 ? -1.477 -2.083 5.557 1.00 93.94 228 LYS A C 1
ATOM 1789 O O . LYS A 1 228 ? -0.663 -2.111 4.638 1.00 93.94 228 LYS A O 1
ATOM 1794 N N . VAL A 1 229 ? -1.542 -3.046 6.472 1.00 93.12 229 VAL A N 1
ATOM 1795 C CA . VAL A 1 229 ? -0.663 -4.218 6.453 1.00 93.12 229 VAL A CA 1
ATOM 1796 C C . VAL A 1 229 ? -1.061 -5.185 5.327 1.00 93.12 229 VAL A C 1
ATOM 1798 O O . VAL A 1 229 ? -0.191 -5.815 4.720 1.00 93.12 229 VAL A O 1
ATOM 1801 N N . ASP A 1 230 ? -2.351 -5.278 5.000 1.00 90.12 230 ASP A N 1
ATOM 1802 C CA . ASP A 1 230 ? -2.849 -6.089 3.889 1.00 90.12 230 ASP A CA 1
ATOM 1803 C C . ASP A 1 230 ? -2.527 -5.500 2.514 1.00 90.12 230 ASP A C 1
ATOM 1805 O O . ASP A 1 230 ? -2.151 -6.250 1.605 1.00 90.12 230 ASP A O 1
ATOM 1809 N N . ASP A 1 231 ? -2.599 -4.176 2.374 1.00 92.25 231 ASP A N 1
ATOM 1810 C CA . ASP A 1 231 ? -2.108 -3.456 1.198 1.00 92.25 231 ASP A CA 1
ATOM 1811 C C . ASP A 1 231 ? -0.609 -3.708 0.995 1.00 92.25 231 ASP A C 1
ATOM 1813 O O . ASP A 1 231 ? -0.185 -4.166 -0.069 1.00 92.25 231 ASP A O 1
ATOM 1817 N N . LEU A 1 232 ? 0.190 -3.531 2.055 1.00 92.44 232 LEU A N 1
ATOM 1818 C CA . LEU A 1 232 ? 1.632 -3.758 2.005 1.00 92.44 232 LEU A CA 1
ATOM 1819 C C . LEU A 1 232 ? 1.961 -5.199 1.585 1.00 92.44 232 LEU A C 1
ATOM 1821 O O . LEU A 1 232 ? 2.813 -5.426 0.728 1.00 92.44 232 LEU A O 1
ATOM 1825 N N . PHE A 1 233 ? 1.262 -6.197 2.123 1.00 90.38 233 PHE A N 1
ATOM 1826 C CA . PHE A 1 233 ? 1.457 -7.582 1.699 1.00 90.38 233 PHE A CA 1
ATOM 1827 C C . PHE A 1 233 ? 1.033 -7.831 0.249 1.00 90.38 233 PHE A C 1
ATOM 1829 O O . PHE A 1 233 ? 1.700 -8.586 -0.458 1.00 90.38 233 PHE A O 1
ATOM 1836 N N . SER A 1 234 ? -0.046 -7.208 -0.219 1.00 90.12 234 SER A N 1
ATOM 1837 C CA . SER A 1 234 ? -0.470 -7.326 -1.617 1.00 90.12 234 SER A CA 1
ATOM 1838 C C . SER A 1 234 ? 0.594 -6.756 -2.557 1.00 90.12 234 SER A C 1
ATOM 1840 O O . SER A 1 234 ? 0.981 -7.434 -3.509 1.00 90.12 234 SER A O 1
ATOM 1842 N N . ARG A 1 235 ? 1.161 -5.592 -2.212 1.00 92.50 235 ARG A N 1
ATOM 1843 C CA . ARG A 1 235 ? 2.304 -4.980 -2.908 1.00 92.50 235 ARG A CA 1
ATOM 1844 C C . ARG A 1 235 ? 3.541 -5.879 -2.885 1.00 92.50 235 ARG A C 1
ATOM 1846 O O . ARG A 1 235 ? 4.191 -6.023 -3.910 1.00 92.50 235 ARG A O 1
ATOM 1853 N N . SER A 1 236 ? 3.837 -6.562 -1.772 1.00 91.31 236 SER A N 1
ATOM 1854 C CA . SER A 1 236 ? 5.021 -7.441 -1.658 1.00 91.31 236 SER A CA 1
ATOM 1855 C C . SER A 1 236 ? 5.092 -8.546 -2.725 1.00 91.31 236 SER A C 1
ATOM 1857 O O . SER A 1 236 ? 6.183 -8.968 -3.098 1.00 91.31 236 SER A O 1
ATOM 1859 N N . LYS A 1 237 ? 3.943 -8.975 -3.268 1.00 87.69 237 LYS A N 1
ATOM 1860 C CA . LYS A 1 237 ? 3.859 -9.996 -4.326 1.00 87.69 237 LYS A CA 1
ATOM 1861 C C . LYS A 1 237 ? 4.308 -9.487 -5.695 1.00 87.69 237 LYS A C 1
ATOM 1863 O O . LYS A 1 237 ? 4.657 -10.297 -6.546 1.00 87.69 237 LYS A O 1
ATOM 1868 N N . THR A 1 238 ? 4.266 -8.175 -5.918 1.00 91.06 238 THR A N 1
ATOM 1869 C CA . THR A 1 238 ? 4.629 -7.544 -7.193 1.00 91.06 238 THR A CA 1
ATOM 1870 C C . THR A 1 238 ? 6.014 -6.900 -7.151 1.00 91.06 238 THR A C 1
ATOM 1872 O O . THR A 1 238 ? 6.536 -6.536 -8.201 1.00 91.06 238 THR A O 1
ATOM 1875 N N . ILE A 1 239 ? 6.631 -6.781 -5.966 1.00 93.19 239 ILE A N 1
ATOM 1876 C CA . ILE A 1 239 ? 7.966 -6.193 -5.809 1.00 93.19 239 ILE A CA 1
ATOM 1877 C C . ILE A 1 239 ? 9.027 -7.050 -6.501 1.00 93.19 239 ILE A C 1
ATOM 1879 O O . ILE A 1 239 ? 9.163 -8.250 -6.252 1.00 93.19 239 ILE A O 1
ATOM 1883 N N . ILE A 1 240 ? 9.817 -6.385 -7.342 1.00 91.88 240 ILE A N 1
ATOM 1884 C CA . ILE A 1 240 ? 10.954 -6.956 -8.059 1.00 91.88 240 ILE A CA 1
ATOM 1885 C C . ILE A 1 240 ? 12.210 -6.928 -7.174 1.00 91.88 240 ILE A C 1
ATOM 1887 O O . ILE A 1 240 ? 12.499 -5.895 -6.564 1.00 91.88 240 ILE A O 1
ATOM 1891 N N . PRO A 1 241 ? 13.013 -8.009 -7.127 1.00 89.81 241 PRO A N 1
ATOM 1892 C CA . PRO A 1 241 ? 14.247 -8.057 -6.343 1.00 89.81 241 PRO A CA 1
ATOM 1893 C C . PRO A 1 241 ? 15.363 -7.227 -7.004 1.00 89.81 241 PRO A C 1
ATOM 1895 O O . PRO A 1 241 ? 16.233 -7.735 -7.712 1.00 89.81 241 PRO A O 1
ATOM 1898 N N . VAL A 1 242 ? 15.360 -5.911 -6.770 1.00 90.50 242 VAL A N 1
ATOM 1899 C CA . VAL A 1 242 ? 16.365 -4.984 -7.328 1.00 90.50 242 VAL A CA 1
ATOM 1900 C C . VAL A 1 242 ? 17.767 -5.256 -6.763 1.00 90.50 242 VAL A C 1
ATOM 1902 O O . VAL A 1 242 ? 18.765 -5.066 -7.464 1.00 90.50 242 VAL A O 1
ATOM 1905 N N . HIS A 1 243 ? 17.862 -5.744 -5.522 1.00 89.06 243 HIS A N 1
ATOM 1906 C CA . HIS A 1 243 ? 19.142 -6.056 -4.881 1.00 89.06 243 HIS A CA 1
ATOM 1907 C C . HIS A 1 243 ? 19.904 -7.184 -5.594 1.00 89.06 243 HIS A C 1
ATOM 1909 O O . HIS A 1 243 ? 21.118 -7.056 -5.750 1.00 89.06 243 HIS A O 1
ATOM 1915 N N . ASP A 1 244 ? 19.206 -8.191 -6.137 1.00 85.88 244 ASP A N 1
ATOM 1916 C CA . ASP A 1 244 ? 19.794 -9.311 -6.896 1.00 85.88 244 ASP A CA 1
ATOM 1917 C C . ASP A 1 244 ? 20.516 -8.846 -8.180 1.00 85.88 244 ASP A C 1
ATOM 1919 O O . ASP A 1 244 ? 21.359 -9.556 -8.729 1.00 85.88 244 ASP A O 1
ATOM 1923 N N . ARG A 1 245 ? 20.247 -7.621 -8.660 1.00 88.00 245 ARG A N 1
ATOM 1924 C CA . ARG A 1 245 ? 21.008 -7.007 -9.765 1.00 88.00 245 ARG A CA 1
ATOM 1925 C C . ARG A 1 245 ? 22.391 -6.512 -9.333 1.00 88.00 245 ARG A C 1
ATOM 1927 O O . ARG A 1 245 ? 23.278 -6.364 -10.170 1.00 88.00 245 ARG A O 1
ATOM 1934 N N . SER A 1 246 ? 22.546 -6.185 -8.051 1.00 84.19 246 SER A N 1
ATOM 1935 C CA . SER A 1 246 ? 23.751 -5.574 -7.479 1.00 84.19 246 SER A CA 1
ATOM 1936 C C . SER A 1 246 ? 24.637 -6.581 -6.748 1.00 84.19 246 SER A C 1
ATOM 1938 O O . SER A 1 246 ? 25.857 -6.393 -6.702 1.00 84.19 246 SER A O 1
ATOM 1940 N N . THR A 1 247 ? 24.039 -7.626 -6.174 1.00 84.06 247 THR A N 1
ATOM 1941 C CA . THR A 1 247 ? 24.715 -8.708 -5.450 1.00 84.06 247 THR A CA 1
ATOM 1942 C C . THR A 1 247 ? 25.010 -9.883 -6.372 1.00 84.06 247 THR A C 1
ATOM 1944 O O . THR A 1 247 ? 24.243 -10.173 -7.284 1.00 84.06 247 THR A O 1
ATOM 1947 N N . ARG A 1 248 ? 26.132 -10.579 -6.152 1.00 82.25 248 ARG A N 1
ATOM 1948 C CA . ARG A 1 248 ? 26.458 -11.787 -6.921 1.00 82.25 248 ARG A CA 1
ATOM 1949 C C . ARG A 1 248 ? 25.403 -12.864 -6.658 1.00 82.25 248 ARG A C 1
ATOM 1951 O O . ARG A 1 248 ? 25.013 -13.051 -5.511 1.00 82.25 248 ARG A O 1
ATOM 1958 N N . LEU A 1 249 ? 24.963 -13.553 -7.707 1.00 78.88 249 LEU A N 1
ATOM 1959 C CA . LEU A 1 249 ? 24.003 -14.646 -7.570 1.00 78.88 249 LEU A CA 1
ATOM 1960 C C . LEU A 1 249 ? 24.676 -15.928 -7.075 1.00 78.88 249 LEU A C 1
ATOM 1962 O O . LEU A 1 249 ? 25.698 -16.348 -7.618 1.00 78.88 249 LEU A O 1
ATOM 1966 N N . ASP A 1 250 ? 24.044 -16.575 -6.096 1.00 74.12 250 ASP A N 1
ATOM 1967 C CA . ASP A 1 250 ? 24.457 -17.885 -5.570 1.00 74.12 250 ASP A CA 1
ATOM 1968 C C . ASP A 1 250 ? 23.857 -19.059 -6.367 1.00 74.12 250 ASP A C 1
ATOM 1970 O O . ASP A 1 250 ? 24.307 -20.200 -6.273 1.00 74.12 250 ASP A O 1
ATOM 1974 N N . HIS A 1 251 ? 22.827 -18.782 -7.167 1.00 79.56 251 HIS A N 1
ATOM 1975 C CA . HIS A 1 251 ? 22.046 -19.759 -7.922 1.00 79.56 251 HIS A CA 1
ATOM 1976 C C . HIS A 1 251 ? 21.402 -19.108 -9.148 1.00 79.56 251 HIS A C 1
ATOM 1978 O O . HIS A 1 251 ? 21.116 -17.907 -9.147 1.00 79.56 251 HIS A O 1
ATOM 1984 N N . PHE A 1 252 ? 21.143 -19.916 -10.180 1.00 82.94 252 PHE A N 1
ATOM 1985 C CA . PHE A 1 252 ? 20.519 -19.463 -11.423 1.00 82.94 252 PHE A CA 1
ATOM 1986 C C . PHE A 1 252 ? 19.130 -18.871 -11.174 1.00 82.94 252 PHE A C 1
ATOM 1988 O O . PHE A 1 252 ? 18.344 -19.399 -10.383 1.00 82.94 252 PHE A O 1
ATOM 1995 N N . ARG A 1 253 ? 18.821 -17.772 -11.866 1.00 83.88 253 ARG A N 1
ATOM 1996 C CA . ARG A 1 253 ? 17.557 -17.037 -11.719 1.00 83.88 253 ARG A CA 1
ATOM 1997 C C . ARG A 1 253 ? 16.840 -16.911 -13.063 1.00 83.88 253 ARG A C 1
ATOM 1999 O O . ARG A 1 253 ? 17.512 -16.669 -14.067 1.00 83.88 253 ARG A O 1
ATOM 2006 N N . PRO A 1 254 ? 15.503 -17.025 -13.110 1.00 87.56 254 PRO A N 1
ATOM 2007 C CA . PRO A 1 254 ? 14.754 -16.620 -14.291 1.00 87.56 254 PRO A CA 1
ATOM 2008 C C . PRO A 1 254 ? 14.849 -15.098 -14.464 1.00 87.56 254 PRO A C 1
ATOM 2010 O O . PRO A 1 254 ? 14.885 -14.352 -13.487 1.00 87.56 254 PRO A O 1
ATOM 2013 N N . ILE A 1 255 ? 14.905 -14.639 -15.708 1.00 91.25 255 ILE A N 1
ATOM 2014 C CA . ILE A 1 255 ? 14.916 -13.225 -16.093 1.00 91.25 255 ILE A CA 1
ATOM 2015 C C . ILE A 1 255 ? 14.008 -13.016 -17.301 1.00 91.25 255 ILE A C 1
ATOM 2017 O O . ILE A 1 255 ? 13.833 -13.918 -18.114 1.00 91.25 255 ILE A O 1
ATOM 2021 N N . LYS A 1 256 ? 13.461 -11.812 -17.445 1.00 91.62 256 LYS A N 1
ATOM 2022 C CA . LYS A 1 256 ? 12.584 -11.432 -18.556 1.00 91.62 256 LYS A CA 1
ATOM 2023 C C . LYS A 1 256 ? 13.195 -10.289 -19.357 1.00 91.62 256 LYS A C 1
ATOM 2025 O O . LYS A 1 256 ? 13.735 -9.348 -18.774 1.00 91.62 256 LYS A O 1
ATOM 2030 N N . SER A 1 257 ? 13.114 -10.356 -20.684 1.00 93.75 257 SER A N 1
ATOM 2031 C CA . SER A 1 257 ? 13.602 -9.279 -21.555 1.00 93.75 257 SER A CA 1
ATOM 2032 C C . SER A 1 257 ? 12.620 -8.103 -21.631 1.00 93.75 257 SER A C 1
ATOM 2034 O O . SER A 1 257 ? 11.419 -8.297 -21.824 1.00 93.75 257 SER A O 1
ATOM 2036 N N . LEU A 1 258 ? 13.124 -6.872 -21.541 1.00 93.69 258 LEU A N 1
ATOM 2037 C CA . LEU A 1 258 ? 12.355 -5.626 -21.662 1.00 93.69 258 LEU A CA 1
ATOM 2038 C C . LEU A 1 258 ? 12.228 -5.137 -23.113 1.00 93.69 258 LEU A C 1
ATOM 2040 O O . LEU A 1 258 ? 11.294 -4.399 -23.438 1.00 93.69 258 LEU A O 1
ATOM 2044 N N . CYS A 1 259 ? 13.139 -5.552 -23.995 1.00 92.81 259 CYS A N 1
ATOM 2045 C CA . CYS A 1 259 ? 13.166 -5.147 -25.398 1.00 92.81 259 CYS A CA 1
ATOM 2046 C C . CYS A 1 259 ? 13.624 -6.282 -26.326 1.00 92.81 259 CYS A C 1
ATOM 2048 O O . CYS A 1 259 ? 14.041 -7.353 -25.881 1.00 92.81 259 CYS A O 1
ATOM 2050 N N . ASP A 1 260 ? 13.523 -6.042 -27.631 1.00 91.62 260 ASP A N 1
ATOM 2051 C CA . ASP A 1 260 ? 14.084 -6.939 -28.635 1.00 91.62 260 ASP A CA 1
ATOM 2052 C C . ASP A 1 260 ? 15.603 -6.743 -28.714 1.00 91.62 260 ASP A C 1
ATOM 2054 O O . ASP A 1 260 ? 16.087 -5.614 -28.813 1.00 91.62 260 ASP A O 1
ATOM 2058 N N . TYR A 1 261 ? 16.360 -7.839 -28.723 1.00 90.62 261 TYR A N 1
ATOM 2059 C CA . TYR A 1 261 ? 17.814 -7.821 -28.867 1.00 90.62 261 TYR A CA 1
ATOM 2060 C C . TYR A 1 261 ? 18.257 -8.877 -29.871 1.00 90.62 261 TYR A C 1
ATOM 2062 O O . TYR A 1 261 ? 17.923 -10.050 -29.737 1.00 90.62 261 TYR A O 1
ATOM 2070 N N . LYS A 1 262 ? 19.000 -8.469 -30.902 1.00 88.44 262 LYS A N 1
ATOM 2071 C CA . LYS A 1 262 ? 19.427 -9.362 -31.985 1.00 88.44 262 LYS A CA 1
ATOM 2072 C C . LYS A 1 262 ? 20.918 -9.214 -32.242 1.00 88.44 262 LYS A C 1
ATOM 2074 O O . LYS A 1 262 ? 21.392 -8.133 -32.576 1.00 88.44 262 LYS A O 1
ATOM 2079 N N . THR A 1 263 ? 21.635 -10.323 -32.150 1.00 86.75 263 THR A N 1
ATOM 2080 C CA . THR A 1 263 ? 23.016 -10.480 -32.608 1.00 86.75 263 THR A CA 1
ATOM 2081 C C . THR A 1 263 ? 23.093 -11.646 -33.589 1.00 86.75 263 THR A C 1
ATOM 2083 O O . THR A 1 263 ? 22.094 -12.291 -33.906 1.00 86.75 263 THR A O 1
ATOM 2086 N N . LYS A 1 264 ? 24.297 -11.930 -34.096 1.00 81.50 264 LYS A N 1
ATOM 2087 C CA . LYS A 1 264 ? 24.539 -13.123 -34.922 1.00 81.50 264 LYS A CA 1
ATOM 2088 C C . LYS A 1 264 ? 24.366 -14.429 -34.133 1.00 81.50 264 LYS A C 1
ATOM 2090 O O . LYS A 1 264 ? 24.152 -15.467 -34.744 1.00 81.50 264 LYS A O 1
ATOM 2095 N N . GLU A 1 265 ? 24.479 -14.363 -32.807 1.00 81.38 265 GLU A N 1
ATOM 2096 C CA . GLU A 1 265 ? 24.493 -15.517 -31.903 1.00 81.38 265 GLU A CA 1
ATOM 2097 C C . GLU A 1 265 ? 23.135 -15.744 -31.231 1.00 81.38 265 GLU A C 1
ATOM 2099 O O . GLU A 1 265 ? 22.738 -16.888 -31.025 1.00 81.38 265 GLU A O 1
ATOM 2104 N N . ILE A 1 266 ? 22.406 -14.669 -30.907 1.00 86.12 266 ILE A N 1
ATOM 2105 C CA . ILE A 1 266 ? 21.130 -14.750 -30.193 1.00 86.12 266 ILE A CA 1
ATOM 2106 C C . ILE A 1 266 ? 20.110 -13.754 -30.747 1.00 86.12 266 ILE A C 1
ATOM 2108 O O . ILE A 1 266 ? 20.435 -12.619 -31.089 1.00 86.12 266 ILE A O 1
ATOM 2112 N N . SER A 1 267 ? 18.847 -14.169 -30.800 1.00 87.94 267 SER A N 1
ATOM 2113 C CA . SER A 1 267 ? 17.705 -13.287 -31.034 1.00 87.94 267 SER A CA 1
ATOM 2114 C C . SER A 1 267 ? 16.750 -13.440 -29.860 1.00 87.94 267 SER A C 1
ATOM 2116 O O . SER A 1 267 ? 16.209 -14.521 -29.662 1.00 87.94 267 SER A O 1
ATOM 2118 N N . ILE A 1 268 ? 16.550 -12.358 -29.120 1.00 90.69 268 ILE A N 1
ATOM 2119 C CA . ILE A 1 268 ? 15.689 -12.254 -27.945 1.00 90.69 268 ILE A CA 1
ATOM 2120 C C . ILE A 1 268 ? 14.530 -11.329 -28.299 1.00 90.69 268 ILE A C 1
ATOM 2122 O O . ILE A 1 268 ? 14.746 -10.243 -28.848 1.00 90.69 268 ILE A O 1
ATOM 2126 N N . ARG A 1 269 ? 13.304 -11.746 -27.995 1.00 90.06 269 ARG A N 1
ATOM 2127 C CA . ARG A 1 269 ? 12.107 -10.909 -28.109 1.00 90.06 269 ARG A CA 1
ATOM 2128 C C . ARG A 1 269 ? 11.765 -10.261 -26.774 1.00 90.06 269 ARG A C 1
ATOM 2130 O O . ARG A 1 269 ? 12.011 -10.820 -25.705 1.00 90.06 269 ARG A O 1
ATOM 2137 N N . LYS A 1 270 ? 11.128 -9.096 -26.829 1.00 90.81 270 LYS A N 1
ATOM 2138 C CA . LYS A 1 270 ? 10.513 -8.467 -25.662 1.00 90.81 270 LYS A CA 1
ATOM 2139 C C . LYS A 1 270 ? 9.570 -9.457 -24.970 1.00 90.81 270 LYS A C 1
ATOM 2141 O O . LYS A 1 270 ? 8.714 -10.062 -25.608 1.00 90.81 270 LYS A O 1
ATOM 2146 N N . GLY A 1 271 ? 9.722 -9.590 -23.656 1.00 88.38 271 GLY A N 1
ATOM 2147 C CA . GLY A 1 271 ? 8.925 -10.476 -22.815 1.00 88.38 271 GLY A CA 1
ATOM 2148 C C . GLY A 1 271 ? 9.381 -11.935 -22.779 1.00 88.38 271 GLY A C 1
ATOM 2149 O O . GLY A 1 271 ? 8.800 -12.697 -22.014 1.00 88.38 271 GLY A O 1
ATOM 2150 N N . GLU A 1 272 ? 10.403 -12.322 -23.547 1.00 90.50 272 GLU A N 1
ATOM 2151 C CA . GLU A 1 272 ? 10.972 -13.674 -23.506 1.00 90.50 272 GLU A CA 1
ATOM 2152 C C . GLU A 1 272 ? 11.640 -13.945 -22.150 1.00 90.50 272 GLU A C 1
ATOM 2154 O O . GLU A 1 272 ? 12.297 -13.060 -21.588 1.00 90.50 272 GLU A O 1
ATOM 2159 N N . GLU A 1 273 ? 11.449 -15.158 -21.628 1.00 90.94 273 GLU A N 1
ATOM 2160 C CA . GLU A 1 273 ? 12.045 -15.626 -20.376 1.00 90.94 273 GLU A CA 1
ATOM 2161 C C . GLU A 1 273 ? 13.353 -16.372 -20.652 1.00 90.94 273 GLU A C 1
ATOM 2163 O O . GLU A 1 273 ? 13.414 -17.278 -21.483 1.00 90.94 273 GLU A O 1
ATOM 2168 N N . LEU A 1 274 ? 14.412 -15.985 -19.944 1.00 90.12 274 LEU A N 1
ATOM 2169 C CA . LEU A 1 274 ? 15.748 -16.561 -20.047 1.00 90.12 274 LEU A CA 1
ATOM 2170 C C . LEU A 1 274 ? 16.255 -16.941 -18.656 1.00 90.12 274 LEU A C 1
ATOM 2172 O O . LEU A 1 274 ? 15.712 -16.526 -17.634 1.00 90.12 274 LEU A O 1
ATOM 2176 N N . THR A 1 275 ? 17.327 -17.725 -18.606 1.00 89.69 275 THR A N 1
ATOM 2177 C CA . THR A 1 275 ? 18.008 -18.046 -17.347 1.00 89.69 275 THR A CA 1
ATOM 2178 C C . THR A 1 275 ? 19.278 -17.218 -17.215 1.00 89.69 275 THR A C 1
ATOM 2180 O O . THR A 1 275 ? 20.148 -17.260 -18.084 1.00 89.69 275 THR A O 1
ATOM 2183 N N . LEU A 1 276 ? 19.402 -16.485 -16.114 1.00 89.12 276 LEU A N 1
ATOM 2184 C CA . LEU A 1 276 ? 20.615 -15.780 -15.727 1.00 89.12 276 LEU A CA 1
ATOM 2185 C C . LEU A 1 276 ? 21.597 -16.766 -15.086 1.00 89.12 276 LEU A C 1
ATOM 2187 O O . LEU A 1 276 ? 21.276 -17.392 -14.072 1.00 89.12 276 LEU A O 1
ATOM 2191 N N . LEU A 1 277 ? 22.777 -16.902 -15.695 1.00 86.25 277 LEU A N 1
ATOM 2192 C CA . LEU A 1 277 ? 23.834 -17.807 -15.239 1.00 86.25 277 LEU A CA 1
ATOM 2193 C C . LEU A 1 277 ? 24.872 -17.089 -14.381 1.00 86.25 277 LEU A C 1
ATOM 2195 O O . LEU A 1 277 ? 25.236 -17.587 -13.321 1.00 86.25 277 LEU A O 1
ATOM 2199 N N . ASP A 1 278 ? 25.339 -15.929 -14.843 1.00 85.88 278 ASP A N 1
ATOM 2200 C CA . ASP A 1 278 ? 26.374 -15.156 -14.161 1.00 85.88 278 ASP A CA 1
ATOM 2201 C C . ASP A 1 278 ? 26.128 -13.650 -14.305 1.00 85.88 278 ASP A C 1
ATOM 2203 O O . ASP A 1 278 ? 25.893 -13.135 -15.404 1.00 85.88 278 ASP A O 1
ATOM 2207 N N . ASN A 1 279 ? 26.211 -12.946 -13.176 1.00 87.56 279 ASN A N 1
ATOM 2208 C CA . ASN A 1 279 ? 26.083 -11.498 -13.067 1.00 87.56 279 ASN A CA 1
ATOM 2209 C C . ASN A 1 279 ? 27.367 -10.809 -12.558 1.00 87.56 279 ASN A C 1
ATOM 2211 O O . ASN A 1 279 ? 27.322 -9.644 -12.163 1.00 87.56 279 ASN A O 1
ATOM 2215 N N . THR A 1 280 ? 28.515 -11.500 -12.589 1.00 85.94 280 THR A N 1
ATOM 2216 C CA . THR A 1 280 ? 29.819 -10.977 -12.136 1.00 85.94 280 THR A CA 1
ATOM 2217 C C . THR A 1 280 ? 30.183 -9.652 -12.816 1.00 85.94 280 THR A C 1
ATOM 2219 O O . THR A 1 280 ? 30.682 -8.734 -12.161 1.00 85.94 280 THR A O 1
ATOM 2222 N N . ASN A 1 281 ? 29.899 -9.509 -14.115 1.00 85.00 281 ASN A N 1
ATOM 2223 C CA . ASN A 1 281 ? 30.001 -8.222 -14.796 1.00 85.00 281 ASN A CA 1
ATOM 2224 C C . ASN A 1 281 ? 28.666 -7.465 -14.699 1.00 85.00 281 ASN A C 1
ATOM 2226 O O . ASN A 1 281 ? 27.667 -7.847 -15.300 1.00 85.00 281 ASN A O 1
ATOM 2230 N N . LYS A 1 282 ? 28.656 -6.344 -13.971 1.00 85.19 282 LYS A N 1
ATOM 2231 C CA . LYS A 1 282 ? 27.435 -5.558 -13.718 1.00 85.19 282 LYS A CA 1
ATOM 2232 C C . LYS A 1 282 ? 26.804 -4.976 -14.988 1.00 85.19 282 LYS A C 1
ATOM 2234 O O . LYS A 1 282 ? 25.590 -4.778 -15.023 1.00 85.19 282 LYS A O 1
ATOM 2239 N N . ASN A 1 283 ? 27.600 -4.732 -16.030 1.00 86.50 283 ASN A N 1
ATOM 2240 C CA . ASN A 1 283 ? 27.133 -4.112 -17.273 1.00 86.50 283 ASN A CA 1
ATOM 2241 C C . ASN A 1 283 ? 26.668 -5.146 -18.311 1.00 86.50 283 ASN A C 1
ATOM 2243 O O . ASN A 1 283 ? 25.862 -4.819 -19.182 1.00 86.50 283 ASN A O 1
ATOM 2247 N N . SER A 1 284 ? 27.147 -6.389 -18.224 1.00 89.94 284 SER A N 1
ATOM 2248 C CA . SER A 1 284 ? 26.813 -7.463 -19.162 1.00 89.94 284 SER A CA 1
ATOM 2249 C C . SER A 1 284 ? 26.687 -8.796 -18.438 1.00 89.94 284 SER A C 1
ATOM 2251 O O . SER A 1 284 ? 27.627 -9.243 -17.786 1.00 89.94 284 SER A O 1
ATOM 2253 N N . TRP A 1 285 ? 25.553 -9.459 -18.596 1.00 92.19 285 TRP A N 1
ATOM 2254 C CA . TRP A 1 285 ? 25.252 -10.722 -17.935 1.00 92.19 285 TRP A CA 1
ATOM 2255 C C . TRP A 1 285 ? 25.371 -11.897 -18.891 1.00 92.19 285 TRP A C 1
ATOM 2257 O O . TRP A 1 285 ? 25.109 -11.757 -20.086 1.00 92.19 285 TRP A O 1
ATOM 2267 N N . VAL A 1 286 ? 25.755 -13.058 -18.362 1.00 91.31 286 VAL A N 1
ATOM 2268 C CA . VAL A 1 286 ? 25.746 -14.312 -19.119 1.00 91.31 286 VAL A CA 1
ATOM 2269 C C . VAL A 1 286 ? 24.371 -14.943 -18.966 1.00 91.31 286 VAL A C 1
ATOM 2271 O O . VAL A 1 286 ? 23.957 -15.298 -17.858 1.00 91.31 286 VAL A O 1
ATOM 2274 N N . VAL A 1 287 ? 23.658 -15.062 -20.081 1.00 91.50 287 VAL A N 1
ATOM 2275 C CA . VAL A 1 287 ? 22.274 -15.541 -20.117 1.00 91.50 287 VAL A CA 1
ATOM 2276 C C . VAL A 1 287 ? 22.155 -16.759 -21.017 1.00 91.50 287 VAL A C 1
ATOM 2278 O O . VAL A 1 287 ? 22.877 -16.887 -22.006 1.00 91.50 287 VAL A O 1
ATOM 2281 N N . ARG A 1 288 ? 21.218 -17.643 -20.677 1.00 88.62 288 ARG A N 1
ATOM 2282 C CA . ARG A 1 288 ? 20.879 -18.833 -21.454 1.00 88.62 288 ARG A CA 1
ATOM 2283 C C . ARG A 1 288 ? 19.450 -18.726 -21.967 1.00 88.62 288 ARG A C 1
ATOM 2285 O O . ARG A 1 288 ? 18.526 -18.568 -21.169 1.00 88.62 288 ARG A O 1
ATOM 2292 N N . ASN A 1 289 ? 19.272 -18.837 -23.283 1.00 85.44 289 ASN A N 1
ATOM 2293 C CA . ASN A 1 289 ? 17.937 -18.904 -23.887 1.00 85.44 289 ASN A CA 1
ATOM 2294 C C . ASN A 1 289 ? 17.364 -20.341 -23.858 1.00 85.44 289 ASN A C 1
ATOM 2296 O O . ASN A 1 289 ? 18.093 -21.300 -23.603 1.00 85.44 289 ASN A O 1
ATOM 2300 N N . ILE A 1 290 ? 16.085 -20.512 -24.204 1.00 80.12 290 ILE A N 1
ATOM 2301 C CA . ILE A 1 290 ? 15.370 -21.791 -24.355 1.00 80.12 290 ILE A CA 1
ATOM 2302 C C . ILE A 1 290 ? 16.056 -22.770 -25.321 1.00 80.12 290 ILE A C 1
ATOM 2304 O O . ILE A 1 290 ? 15.877 -23.980 -25.223 1.00 80.12 290 ILE A O 1
ATOM 2308 N N . HIS A 1 291 ? 16.870 -22.254 -26.246 1.00 81.00 291 HIS A N 1
ATOM 2309 C CA . HIS A 1 291 ? 17.680 -23.043 -27.176 1.00 81.00 291 HIS A CA 1
ATOM 2310 C C . HIS A 1 291 ? 19.034 -23.481 -26.589 1.00 81.00 291 HIS A C 1
ATOM 2312 O O . HIS A 1 291 ? 19.883 -23.966 -27.330 1.00 81.00 291 HIS A O 1
ATOM 2318 N N . PHE A 1 292 ? 19.252 -23.290 -25.282 1.00 81.62 292 PHE A N 1
ATOM 2319 C CA . PHE A 1 292 ? 20.501 -23.583 -24.566 1.00 81.62 292 PHE A CA 1
ATOM 2320 C C . PHE A 1 292 ? 21.736 -22.845 -25.113 1.00 81.62 292 PHE A C 1
ATOM 2322 O O . PHE A 1 292 ? 22.867 -23.258 -24.876 1.00 81.62 292 PHE A O 1
ATOM 2329 N N . VAL A 1 293 ? 21.524 -21.727 -25.816 1.00 85.81 293 VAL A N 1
ATOM 2330 C CA . VAL A 1 293 ? 22.598 -20.832 -26.263 1.00 85.81 293 VAL A CA 1
ATOM 2331 C C . VAL A 1 293 ? 22.965 -19.897 -25.120 1.00 85.81 293 VAL A C 1
ATOM 2333 O O . VAL A 1 293 ? 22.095 -19.202 -24.591 1.00 85.81 293 VAL A O 1
ATOM 2336 N N . GLU A 1 294 ? 24.247 -19.889 -24.761 1.00 90.88 294 GLU A N 1
ATOM 2337 C CA . GLU A 1 294 ? 24.824 -19.039 -23.723 1.00 90.88 294 GLU A CA 1
ATOM 2338 C C . GLU A 1 294 ? 25.593 -17.893 -24.369 1.00 90.88 294 GLU A C 1
ATOM 2340 O O . GLU A 1 294 ? 26.490 -18.118 -25.180 1.00 90.88 294 GLU A O 1
ATOM 2345 N N . THR A 1 295 ? 25.244 -16.658 -24.029 1.00 88.75 295 THR A N 1
ATOM 2346 C CA . THR A 1 295 ? 25.948 -15.483 -24.553 1.00 88.75 295 THR A CA 1
ATOM 2347 C C . THR A 1 295 ? 25.900 -14.330 -23.557 1.00 88.75 295 THR A C 1
ATOM 2349 O O . THR A 1 295 ? 25.101 -14.325 -22.615 1.00 88.75 295 THR A O 1
ATOM 2352 N N . SER A 1 296 ? 26.806 -13.370 -23.739 1.00 91.94 296 SER A N 1
ATOM 2353 C CA . SER A 1 296 ? 26.898 -12.180 -22.901 1.00 91.94 296 SER A CA 1
ATOM 2354 C C . SER A 1 296 ? 26.067 -11.055 -23.501 1.00 91.94 296 SER A C 1
ATOM 2356 O O . SER A 1 296 ? 26.269 -10.657 -24.647 1.00 91.94 296 SER A O 1
ATOM 2358 N N . VAL A 1 297 ? 25.123 -10.540 -22.720 1.00 92.25 297 VAL A N 1
ATOM 2359 C CA . VAL A 1 297 ? 24.143 -9.550 -23.170 1.00 92.25 297 VAL A CA 1
ATOM 2360 C C . VAL A 1 297 ? 24.068 -8.406 -22.151 1.00 92.25 297 VAL A C 1
ATOM 2362 O O . VAL A 1 297 ? 24.233 -8.654 -20.954 1.00 92.25 297 VAL A O 1
ATOM 2365 N N . PRO A 1 298 ? 23.842 -7.143 -22.567 1.00 92.50 298 PRO A N 1
ATOM 2366 C CA . PRO A 1 298 ? 23.773 -6.016 -21.637 1.00 92.50 298 PRO A CA 1
ATOM 2367 C C . PRO A 1 298 ? 22.732 -6.217 -20.526 1.00 92.50 298 PRO A C 1
ATOM 2369 O O . PRO A 1 298 ? 21.579 -6.528 -20.798 1.00 92.50 298 PRO A O 1
ATOM 2372 N N . SER A 1 299 ? 23.103 -5.984 -19.266 1.00 91.94 299 SER A N 1
ATOM 2373 C CA . SER A 1 299 ? 22.226 -6.246 -18.107 1.00 91.94 299 SER A CA 1
ATOM 2374 C C . SER A 1 299 ? 20.983 -5.348 -18.050 1.00 91.94 299 SER A C 1
ATOM 2376 O O . SER A 1 299 ? 19.960 -5.704 -17.458 1.00 91.94 299 SER A O 1
ATOM 2378 N N . VAL A 1 300 ? 21.055 -4.167 -18.667 1.00 93.00 300 VAL A N 1
ATOM 2379 C CA . VAL A 1 300 ? 19.980 -3.164 -18.704 1.00 93.00 300 VAL A CA 1
ATOM 2380 C C . VAL A 1 300 ? 18.719 -3.663 -19.414 1.00 93.00 300 VAL A C 1
ATOM 2382 O O . VAL A 1 300 ? 17.631 -3.182 -19.114 1.00 93.00 300 VAL A O 1
ATOM 2385 N N . ILE A 1 301 ? 18.818 -4.650 -20.308 1.00 93.94 301 ILE A N 1
ATOM 2386 C CA . ILE A 1 301 ? 17.649 -5.134 -21.057 1.00 93.94 301 ILE A CA 1
ATOM 2387 C C . ILE A 1 301 ? 16.844 -6.195 -20.306 1.00 93.94 301 ILE A C 1
ATOM 2389 O O . ILE A 1 301 ? 15.778 -6.576 -20.776 1.00 93.94 301 ILE A O 1
ATOM 2393 N N . PHE A 1 302 ? 17.326 -6.676 -19.160 1.00 93.56 302 PHE A N 1
ATOM 2394 C CA . PHE A 1 302 ? 16.675 -7.745 -18.405 1.00 93.56 302 PHE A CA 1
ATOM 2395 C C . PHE A 1 302 ? 16.103 -7.245 -17.093 1.00 93.56 302 PHE A C 1
ATOM 2397 O O . PHE A 1 302 ? 16.717 -6.411 -16.430 1.00 93.56 302 PHE A O 1
ATOM 2404 N N . VAL A 1 303 ? 14.986 -7.830 -16.672 1.00 93.31 303 VAL A N 1
ATOM 2405 C CA . VAL A 1 303 ? 14.404 -7.682 -15.336 1.00 93.31 303 VAL A CA 1
ATOM 2406 C C . VAL A 1 303 ? 14.331 -9.048 -14.652 1.00 93.31 303 VAL A C 1
ATOM 2408 O O . VAL A 1 303 ? 14.069 -10.057 -15.305 1.00 93.31 303 VAL A O 1
ATOM 2411 N N . ILE A 1 304 ? 14.592 -9.090 -13.346 1.00 91.19 304 ILE A N 1
ATOM 2412 C CA . ILE A 1 304 ? 14.360 -10.290 -12.533 1.00 91.19 304 ILE A CA 1
ATOM 2413 C C . ILE A 1 304 ? 12.883 -10.238 -12.116 1.00 91.19 304 ILE A C 1
ATOM 2415 O O . ILE A 1 304 ? 12.477 -9.223 -11.552 1.00 91.19 304 ILE A O 1
ATOM 2419 N N . PRO A 1 305 ? 12.055 -11.241 -12.442 1.00 89.69 305 PRO A N 1
ATOM 2420 C CA . PRO A 1 305 ? 10.628 -11.196 -12.154 1.00 89.69 305 PRO A CA 1
ATOM 2421 C C . PRO A 1 305 ? 10.351 -11.245 -10.637 1.00 89.69 305 PRO A C 1
ATOM 2423 O O . PRO A 1 305 ? 11.188 -11.736 -9.875 1.00 89.69 305 PRO A O 1
ATOM 2426 N N . PRO A 1 306 ? 9.184 -10.745 -10.192 1.00 88.06 306 PRO A N 1
ATOM 2427 C CA . PRO A 1 306 ? 8.723 -10.904 -8.814 1.00 88.06 306 PRO A CA 1
ATOM 2428 C C . PRO A 1 306 ? 8.393 -12.381 -8.498 1.00 88.06 306 PRO A C 1
ATOM 2430 O O . PRO A 1 306 ? 8.240 -13.186 -9.421 1.00 88.06 306 PRO A O 1
ATOM 2433 N N . PRO A 1 307 ? 8.211 -12.752 -7.217 1.00 86.94 307 PRO A N 1
ATOM 2434 C CA . PRO A 1 307 ? 8.284 -11.901 -6.031 1.00 86.94 307 PRO A CA 1
ATOM 2435 C C . PRO A 1 307 ? 9.673 -11.879 -5.382 1.00 86.94 307 PRO A C 1
ATOM 2437 O O . PRO A 1 307 ? 10.402 -12.872 -5.385 1.00 86.94 307 PRO A O 1
ATOM 2440 N N . ASP A 1 308 ? 10.000 -10.763 -4.732 1.00 87.62 308 ASP A N 1
ATOM 2441 C CA . ASP A 1 308 ? 11.107 -10.732 -3.782 1.00 87.62 308 ASP A CA 1
ATOM 2442 C C . ASP A 1 308 ? 10.740 -11.456 -2.473 1.00 87.62 308 ASP A C 1
ATOM 2444 O O . ASP A 1 308 ? 9.819 -11.072 -1.747 1.00 87.62 308 ASP A O 1
ATOM 2448 N N . VAL A 1 309 ? 11.507 -12.499 -2.145 1.00 85.44 309 VAL A N 1
ATOM 2449 C CA . VAL A 1 309 ? 11.322 -13.306 -0.930 1.00 85.44 309 VAL A CA 1
ATOM 2450 C C . VAL A 1 309 ? 11.501 -12.454 0.328 1.00 85.44 309 VAL A C 1
ATOM 2452 O O . VAL A 1 309 ? 10.760 -12.624 1.298 1.00 85.44 309 VAL A O 1
ATOM 2455 N N . SER A 1 310 ? 12.449 -11.513 0.311 1.00 87.75 310 SER A N 1
ATOM 2456 C CA . SER A 1 310 ? 12.728 -10.651 1.462 1.00 87.75 310 SER A CA 1
ATOM 2457 C C . SER A 1 310 ? 11.570 -9.684 1.727 1.00 87.75 310 SER A C 1
ATOM 2459 O O . SER A 1 310 ? 11.181 -9.487 2.882 1.00 87.75 310 SER A O 1
ATOM 2461 N N . ALA A 1 311 ? 10.980 -9.112 0.673 1.00 89.06 311 ALA A N 1
ATOM 2462 C CA . ALA A 1 311 ? 9.801 -8.257 0.769 1.00 89.06 311 ALA A CA 1
ATOM 2463 C C . ALA A 1 311 ? 8.590 -9.014 1.338 1.00 89.06 311 ALA A C 1
ATOM 2465 O O . ALA A 1 311 ? 7.925 -8.536 2.262 1.00 89.06 311 ALA A O 1
ATOM 2466 N N . LEU A 1 312 ? 8.350 -10.233 0.847 1.00 86.69 312 LEU A N 1
ATOM 2467 C CA . LEU A 1 312 ? 7.275 -11.112 1.314 1.00 86.69 312 LEU A CA 1
ATOM 2468 C C . LEU A 1 312 ? 7.415 -11.440 2.809 1.00 86.69 312 LEU A C 1
ATOM 2470 O O . LEU A 1 312 ? 6.455 -11.317 3.572 1.00 86.69 312 LEU A O 1
ATOM 2474 N N . GLN A 1 313 ? 8.626 -11.791 3.254 1.00 83.06 313 GLN A N 1
ATOM 2475 C CA . GLN A 1 313 ? 8.913 -12.066 4.665 1.00 83.06 313 GLN A CA 1
ATOM 2476 C C . GLN A 1 313 ? 8.722 -10.832 5.555 1.00 83.06 313 GLN A C 1
ATOM 2478 O O . GLN A 1 313 ? 8.171 -10.945 6.652 1.00 83.06 313 GLN A O 1
ATOM 2483 N N . ALA A 1 314 ? 9.144 -9.649 5.097 1.00 85.00 314 ALA A N 1
ATOM 2484 C CA . ALA A 1 314 ? 8.973 -8.403 5.841 1.00 85.00 314 ALA A CA 1
ATOM 2485 C C . ALA A 1 314 ? 7.487 -8.059 6.048 1.00 85.00 314 ALA A C 1
ATOM 2487 O O . ALA A 1 314 ? 7.073 -7.767 7.174 1.00 85.00 314 ALA A O 1
ATOM 2488 N N . ALA A 1 315 ? 6.672 -8.166 4.993 1.00 89.75 315 ALA A N 1
ATOM 2489 C CA . ALA A 1 315 ? 5.229 -7.956 5.087 1.00 89.75 315 ALA A CA 1
ATOM 2490 C C . ALA A 1 315 ? 4.551 -9.014 5.975 1.00 89.75 315 ALA A C 1
ATOM 2492 O O . ALA A 1 315 ? 3.701 -8.679 6.804 1.00 89.75 315 ALA A O 1
ATOM 2493 N N . MET A 1 316 ? 4.965 -10.283 5.876 1.00 83.81 316 MET A N 1
ATOM 2494 C CA . MET A 1 316 ? 4.397 -11.350 6.705 1.00 83.81 316 MET A CA 1
ATOM 2495 C C . MET A 1 316 ? 4.728 -11.179 8.191 1.00 83.81 316 MET A C 1
ATOM 2497 O O . MET A 1 316 ? 3.880 -11.403 9.056 1.00 83.81 316 MET A O 1
ATOM 2501 N N . LYS A 1 317 ? 5.936 -10.700 8.506 1.00 84.06 317 LYS A N 1
ATOM 2502 C CA . LYS A 1 317 ? 6.330 -10.359 9.877 1.00 84.06 317 LYS A CA 1
ATOM 2503 C C . LYS A 1 317 ? 5.428 -9.275 10.475 1.00 84.06 317 LYS A C 1
ATOM 2505 O O . LYS A 1 317 ? 5.047 -9.387 11.639 1.00 84.06 317 LYS A O 1
ATOM 2510 N N . LEU A 1 318 ? 5.065 -8.253 9.696 1.00 88.00 318 LEU A N 1
ATOM 2511 C CA . LEU A 1 318 ? 4.130 -7.210 10.133 1.00 88.00 318 LEU A CA 1
ATOM 2512 C C . LEU A 1 318 ? 2.722 -7.765 10.360 1.00 88.00 318 LEU A C 1
ATOM 2514 O O . LEU A 1 318 ? 2.119 -7.468 11.391 1.00 88.00 318 LEU A O 1
ATOM 2518 N N . ARG A 1 319 ? 2.235 -8.632 9.463 1.00 87.56 319 ARG A N 1
ATOM 2519 C CA . ARG A 1 319 ? 0.937 -9.309 9.617 1.00 87.56 319 ARG A CA 1
ATOM 2520 C C . ARG A 1 319 ? 0.832 -10.112 10.901 1.00 87.56 319 ARG A C 1
ATOM 2522 O O . ARG A 1 319 ? -0.146 -9.972 11.637 1.00 87.56 319 ARG A O 1
ATOM 2529 N N . LEU A 1 320 ? 1.853 -10.922 11.172 1.00 82.62 320 LEU A N 1
ATOM 2530 C CA . LEU A 1 320 ? 1.954 -11.719 12.391 1.00 82.62 320 LEU A CA 1
ATOM 2531 C C . LEU A 1 320 ? 2.087 -10.838 13.636 1.00 82.62 320 LEU A C 1
ATOM 2533 O O . LEU A 1 320 ? 1.467 -11.128 14.657 1.00 82.62 320 LEU A O 1
ATOM 2537 N N . GLY A 1 321 ? 2.842 -9.740 13.542 1.00 82.50 321 GLY A N 1
ATOM 2538 C CA . GLY A 1 321 ? 2.941 -8.742 14.605 1.00 82.50 321 GLY A CA 1
ATOM 2539 C C . GLY A 1 321 ? 1.581 -8.134 14.958 1.00 82.50 321 GLY A C 1
ATOM 2540 O O . GLY A 1 321 ? 1.208 -8.114 16.131 1.00 82.50 321 GLY A O 1
ATOM 2541 N N . LEU A 1 322 ? 0.811 -7.709 13.950 1.00 87.56 322 LEU A N 1
ATOM 2542 C CA . LEU A 1 322 ? -0.543 -7.189 14.142 1.00 87.56 322 LEU A CA 1
ATOM 2543 C C . LEU A 1 322 ? -1.465 -8.246 14.756 1.00 87.56 322 LEU A C 1
ATOM 2545 O O . LEU A 1 322 ? -2.155 -7.948 15.725 1.00 87.56 322 LEU A O 1
ATOM 2549 N N . LEU A 1 323 ? -1.442 -9.484 14.245 1.00 84.44 323 LEU A N 1
ATOM 2550 C CA . LEU A 1 323 ? -2.258 -10.580 14.775 1.00 84.44 323 LEU A CA 1
ATOM 2551 C C . LEU A 1 323 ? -1.958 -10.835 16.258 1.00 84.44 323 LEU A C 1
ATOM 2553 O O . LEU A 1 323 ? -2.882 -10.958 17.064 1.00 84.44 323 LEU A O 1
ATOM 2557 N N . GLY A 1 324 ? -0.678 -10.884 16.632 1.00 79.56 324 GLY A N 1
ATOM 2558 C CA . GLY A 1 324 ? -0.253 -11.080 18.018 1.00 79.56 324 GLY A CA 1
ATOM 2559 C C . GLY A 1 324 ? -0.753 -9.966 18.939 1.00 79.56 324 GLY A C 1
ATOM 2560 O O . GLY A 1 324 ? -1.390 -10.240 19.960 1.00 79.56 324 GLY A O 1
ATOM 2561 N N . THR A 1 325 ? -0.534 -8.705 18.555 1.00 80.81 325 THR A N 1
ATOM 2562 C CA . THR A 1 325 ? -0.971 -7.548 19.349 1.00 80.81 325 THR A CA 1
ATOM 2563 C C . THR A 1 325 ? -2.494 -7.427 19.409 1.00 80.81 325 THR A C 1
ATOM 2565 O O . THR A 1 325 ? -3.037 -7.127 20.473 1.00 80.81 325 THR A O 1
ATOM 2568 N N . TRP A 1 326 ? -3.201 -7.702 18.312 1.00 84.75 326 TRP A N 1
ATOM 2569 C CA . TRP A 1 326 ? -4.664 -7.705 18.275 1.00 84.75 326 TRP A CA 1
ATOM 2570 C C . TRP A 1 326 ? -5.225 -8.791 19.195 1.00 84.75 326 TRP A C 1
ATOM 2572 O O . TRP A 1 326 ? -6.055 -8.490 20.047 1.00 84.75 326 TRP A O 1
ATOM 2582 N N . THR A 1 327 ? -4.699 -10.018 19.137 1.00 81.50 327 THR A N 1
ATOM 2583 C CA . THR A 1 327 ? -5.125 -11.121 20.020 1.00 81.50 327 THR A CA 1
ATOM 2584 C C . THR A 1 327 ? -4.965 -10.764 21.502 1.00 81.50 327 THR A C 1
ATOM 2586 O O . THR A 1 327 ? -5.855 -11.021 22.315 1.00 81.50 327 THR A O 1
ATOM 2589 N N . LEU A 1 328 ? -3.838 -10.142 21.868 1.00 77.50 328 LEU A N 1
ATOM 2590 C CA . LEU A 1 328 ? -3.587 -9.716 23.245 1.00 77.50 328 LEU A CA 1
ATOM 2591 C C . LEU A 1 328 ? -4.573 -8.628 23.696 1.00 77.50 328 LEU A C 1
ATOM 2593 O O . LEU A 1 328 ? -5.095 -8.690 24.813 1.00 77.50 328 LEU A O 1
ATOM 2597 N N . ASN A 1 329 ? -4.843 -7.647 22.834 1.00 76.50 329 ASN A N 1
ATOM 2598 C CA . ASN A 1 329 ? -5.780 -6.571 23.135 1.00 76.50 329 ASN A CA 1
ATOM 2599 C C . ASN A 1 329 ? -7.232 -7.058 23.158 1.00 76.50 329 ASN A C 1
ATOM 2601 O O . ASN A 1 329 ? -7.974 -6.632 24.030 1.00 76.50 329 ASN A O 1
ATOM 2605 N N . LEU A 1 330 ? -7.625 -8.018 22.319 1.00 78.75 330 LEU A N 1
ATOM 2606 C CA . LEU A 1 330 ? -8.973 -8.599 22.300 1.00 78.75 330 LEU A CA 1
ATOM 2607 C C . LEU A 1 330 ? -9.369 -9.201 23.657 1.00 78.75 330 LEU A C 1
ATOM 2609 O O . LEU A 1 330 ? -10.471 -8.963 24.158 1.00 78.75 330 LEU A O 1
ATOM 2613 N N . LYS A 1 331 ? -8.441 -9.923 24.300 1.00 75.56 331 LYS A N 1
ATOM 2614 C CA . LYS A 1 331 ? -8.646 -10.448 25.659 1.00 75.56 331 LYS A CA 1
ATOM 2615 C C . LYS A 1 331 ? -8.748 -9.328 26.693 1.00 75.56 331 LYS A C 1
ATOM 2617 O O . LYS A 1 331 ? -9.591 -9.384 27.580 1.00 75.56 331 LYS A O 1
ATOM 2622 N N . ARG A 1 332 ? -7.908 -8.296 26.592 1.00 74.44 332 ARG A N 1
ATOM 2623 C CA . ARG A 1 332 ? -7.946 -7.148 27.516 1.00 74.44 332 ARG A CA 1
ATOM 2624 C C . ARG A 1 332 ? -9.249 -6.365 27.390 1.00 74.44 332 ARG A C 1
ATOM 2626 O O . ARG A 1 332 ? -9.849 -6.057 28.412 1.00 74.44 332 ARG A O 1
ATOM 2633 N N . ILE A 1 333 ? -9.695 -6.126 26.157 1.00 73.81 333 ILE A N 1
ATOM 2634 C CA . ILE A 1 333 ? -10.973 -5.496 25.829 1.00 73.81 333 ILE A CA 1
ATOM 2635 C C . ILE A 1 333 ? -12.110 -6.287 26.462 1.00 73.81 333 ILE A C 1
ATOM 2637 O O . ILE A 1 333 ? -12.905 -5.702 27.184 1.00 73.81 333 ILE A O 1
ATOM 2641 N N . GLY A 1 334 ? -12.149 -7.609 26.273 1.00 75.94 334 GLY A N 1
ATOM 2642 C CA . GLY A 1 334 ? -13.189 -8.442 26.879 1.00 75.94 334 GLY A CA 1
ATOM 2643 C C . GLY A 1 334 ? -13.212 -8.360 28.405 1.00 75.94 334 GLY A C 1
ATOM 2644 O O . GLY A 1 334 ? -14.277 -8.174 28.982 1.00 75.94 334 GLY A O 1
ATOM 2645 N N . LYS A 1 335 ? -12.044 -8.363 29.067 1.00 76.00 335 LYS A N 1
ATOM 2646 C CA . LYS A 1 335 ? -11.970 -8.141 30.524 1.00 76.00 335 LYS A CA 1
ATOM 2647 C C . LYS A 1 335 ? -12.475 -6.763 30.941 1.00 76.00 335 LYS A C 1
ATOM 2649 O O . LYS A 1 335 ? -13.151 -6.656 31.956 1.00 76.00 335 LYS A O 1
ATOM 2654 N N . SER A 1 336 ? -12.144 -5.711 30.194 1.00 73.75 336 SER A N 1
ATOM 2655 C CA . SER A 1 336 ? -12.642 -4.360 30.477 1.00 73.75 336 SER A CA 1
ATOM 2656 C C . SER A 1 336 ? -14.155 -4.260 30.260 1.00 73.75 336 SER A C 1
ATOM 2658 O O . SER A 1 336 ? -14.840 -3.664 31.082 1.00 73.75 336 SER A O 1
ATOM 2660 N N . VAL A 1 337 ? -14.685 -4.903 29.216 1.00 75.50 337 VAL A N 1
ATOM 2661 C CA . VAL A 1 337 ? -16.125 -5.009 28.936 1.00 75.50 337 VAL A CA 1
ATOM 2662 C C . VAL A 1 337 ? -16.838 -5.741 30.082 1.00 75.50 337 VAL A C 1
ATOM 2664 O O . VAL A 1 337 ? -17.827 -5.229 30.598 1.00 75.50 337 VAL A O 1
ATOM 2667 N N . ILE A 1 338 ? -16.312 -6.878 30.552 1.00 76.69 338 ILE A N 1
ATOM 2668 C CA . ILE A 1 338 ? -16.873 -7.635 31.689 1.00 76.69 338 ILE A CA 1
ATOM 2669 C C . ILE A 1 338 ? -16.817 -6.821 32.985 1.00 76.69 338 ILE A C 1
ATOM 2671 O O . ILE A 1 338 ? -17.827 -6.708 33.675 1.00 76.69 338 ILE A O 1
ATOM 2675 N N . ALA A 1 339 ? -15.676 -6.202 33.302 1.00 74.06 339 ALA A N 1
ATOM 2676 C CA . ALA A 1 339 ? -15.534 -5.358 34.490 1.00 74.06 339 ALA A CA 1
ATOM 2677 C C . ALA A 1 339 ? -16.500 -4.159 34.467 1.00 74.06 339 ALA A C 1
ATOM 2679 O O . ALA A 1 339 ? -17.101 -3.800 35.481 1.00 74.06 339 ALA A O 1
ATOM 2680 N N . PHE A 1 340 ? -16.698 -3.562 33.293 1.00 71.81 340 PHE A N 1
ATOM 2681 C CA . PHE A 1 340 ? -17.675 -2.503 33.083 1.00 71.81 340 PHE A CA 1
ATOM 2682 C C . PHE A 1 340 ? -19.114 -2.995 33.286 1.00 71.81 340 PHE A C 1
ATOM 2684 O O . PHE A 1 340 ? -19.883 -2.363 34.011 1.00 71.81 340 PHE A O 1
ATOM 2691 N N . MET A 1 341 ? -19.463 -4.162 32.736 1.00 72.75 341 MET A N 1
ATOM 2692 C CA . MET A 1 341 ? -20.770 -4.784 32.961 1.00 72.75 341 MET A CA 1
ATOM 2693 C C . MET A 1 341 ? -21.007 -5.111 34.436 1.00 72.75 341 MET A C 1
ATOM 2695 O O . MET A 1 341 ? -22.096 -4.850 34.935 1.00 72.75 341 MET A O 1
ATOM 2699 N N . LEU A 1 342 ? -19.993 -5.583 35.166 1.00 72.56 342 LEU A N 1
ATOM 2700 C CA . LEU A 1 342 ? -20.062 -5.790 36.618 1.00 72.56 342 LEU A CA 1
ATOM 2701 C C . LEU A 1 342 ? -20.251 -4.491 37.414 1.00 72.56 342 LEU A C 1
ATOM 2703 O O . LEU A 1 342 ? -20.789 -4.524 38.521 1.00 72.56 342 LEU A O 1
ATOM 2707 N N . THR A 1 343 ? -19.796 -3.360 36.877 1.00 69.19 343 THR A N 1
ATOM 2708 C CA . THR A 1 343 ? -19.943 -2.048 37.520 1.00 69.19 343 THR A CA 1
ATOM 2709 C C . THR A 1 343 ? -21.359 -1.502 37.327 1.00 69.19 343 THR A C 1
ATOM 2711 O O . THR A 1 343 ? -21.929 -0.936 38.257 1.00 69.19 343 THR A O 1
ATOM 2714 N N . ILE A 1 344 ? -21.953 -1.698 36.145 1.00 66.38 344 ILE A N 1
ATOM 2715 C CA . ILE A 1 344 ? -23.335 -1.279 35.860 1.00 66.38 344 ILE A CA 1
ATOM 2716 C C . ILE A 1 344 ? -24.347 -2.229 36.506 1.00 66.38 344 ILE A C 1
ATOM 2718 O O . ILE A 1 344 ? -25.281 -1.780 37.167 1.00 66.38 344 ILE A O 1
ATOM 2722 N N . LEU A 1 345 ? -24.153 -3.542 36.363 1.00 67.50 345 LEU A N 1
ATOM 2723 C CA . LEU A 1 345 ? -24.942 -4.570 37.041 1.00 67.50 345 LEU A CA 1
ATOM 2724 C C . LEU A 1 345 ? -24.426 -4.734 38.473 1.00 67.50 345 LEU A C 1
ATOM 2726 O O . LEU A 1 345 ? -23.865 -5.768 38.844 1.00 67.50 345 LEU A O 1
ATOM 2730 N N . ARG A 1 346 ? -24.560 -3.671 39.269 1.00 68.69 346 ARG A N 1
ATOM 2731 C CA . ARG A 1 346 ? -24.244 -3.671 40.698 1.00 68.69 346 ARG A CA 1
ATOM 2732 C C . ARG A 1 346 ? -25.281 -4.492 41.472 1.00 68.69 346 ARG A C 1
ATOM 2734 O O . ARG A 1 346 ? -26.357 -4.804 40.971 1.00 68.69 346 ARG A O 1
ATOM 2741 N N . GLU A 1 347 ? -24.958 -4.833 42.715 1.00 60.62 347 GLU A N 1
ATOM 2742 C CA . GLU A 1 347 ? -25.968 -5.256 43.683 1.00 60.62 347 GLU A CA 1
ATOM 2743 C C . GLU A 1 347 ? -27.019 -4.147 43.854 1.00 60.62 347 GLU A C 1
ATOM 2745 O O . GLU A 1 347 ? -26.689 -3.003 44.188 1.00 60.62 347 GLU A O 1
ATOM 2750 N N . TRP A 1 348 ? -28.270 -4.498 43.556 1.00 66.00 348 TRP A N 1
ATOM 2751 C CA . TRP A 1 348 ? -29.437 -3.630 43.669 1.00 66.00 348 TRP A CA 1
ATOM 2752 C C . TRP A 1 348 ? -29.825 -3.468 45.137 1.00 66.00 348 TRP A C 1
ATOM 2754 O O . TRP A 1 348 ? -29.787 -4.426 45.910 1.00 66.00 348 TRP A O 1
ATOM 2764 N N . THR A 1 349 ? -30.203 -2.256 45.526 1.00 64.38 349 THR A N 1
ATOM 2765 C CA . THR A 1 349 ? -30.805 -2.014 46.843 1.00 64.38 349 THR A CA 1
ATOM 2766 C C . THR A 1 349 ? -32.252 -2.525 46.885 1.00 64.38 349 THR A C 1
ATOM 2768 O O . THR A 1 349 ? -32.917 -2.592 45.852 1.00 64.38 349 THR A O 1
ATOM 2771 N N . ASP A 1 350 ? -32.780 -2.826 48.078 1.00 63.31 350 ASP A N 1
ATOM 2772 C CA . ASP A 1 350 ? -34.159 -3.324 48.268 1.00 63.31 350 ASP A CA 1
ATOM 2773 C C . ASP A 1 350 ? -35.246 -2.405 47.662 1.00 63.31 350 ASP A C 1
ATOM 2775 O O . ASP A 1 350 ? -36.359 -2.847 47.369 1.00 63.31 350 ASP A O 1
ATOM 2779 N N . GLU A 1 351 ? -34.957 -1.109 47.496 1.00 60.00 351 GLU A N 1
ATOM 2780 C CA . GLU A 1 351 ? -35.842 -0.146 46.826 1.00 60.00 351 GLU A CA 1
ATOM 2781 C C . GLU A 1 351 ? -35.762 -0.251 45.294 1.00 60.00 351 GLU A C 1
ATOM 2783 O O . GLU A 1 351 ? -36.781 -0.158 44.612 1.00 60.00 351 GLU A O 1
ATOM 2788 N N . GLU A 1 352 ? -34.574 -0.499 44.741 1.00 64.81 352 GLU A N 1
ATOM 2789 C CA . GLU A 1 352 ? -34.356 -0.677 43.301 1.00 64.81 352 GLU A CA 1
ATOM 2790 C C . GLU A 1 352 ? -34.920 -2.014 42.801 1.00 64.81 352 GLU A C 1
ATOM 2792 O O . GLU A 1 352 ? -35.527 -2.054 41.733 1.00 64.81 352 GLU A O 1
ATOM 2797 N N . GLU A 1 353 ? -34.831 -3.089 43.591 1.00 67.38 353 GLU A N 1
ATOM 2798 C CA . GLU A 1 353 ? -35.453 -4.384 43.266 1.00 67.38 353 GLU A CA 1
ATOM 2799 C C . GLU A 1 353 ? -36.990 -4.278 43.153 1.00 67.38 353 GLU A C 1
ATOM 2801 O O . GLU A 1 353 ? -37.617 -4.866 42.263 1.00 67.38 353 GLU A O 1
ATOM 2806 N N . LYS A 1 354 ? -37.612 -3.457 44.010 1.00 65.19 354 LYS A N 1
ATOM 2807 C CA . LYS A 1 354 ? -39.056 -3.157 43.961 1.00 65.19 354 LYS A CA 1
ATOM 2808 C C . LYS A 1 354 ? -39.443 -2.275 42.772 1.00 65.19 354 LYS A C 1
ATOM 2810 O O . LYS A 1 354 ? -40.553 -2.396 42.261 1.00 65.19 354 LYS A O 1
ATOM 2815 N N . LEU A 1 355 ? -38.540 -1.409 42.311 1.00 61.94 355 LEU A N 1
ATOM 2816 C CA . LEU A 1 355 ? -38.738 -0.598 41.106 1.00 61.94 355 LEU A CA 1
ATOM 2817 C C . LEU A 1 355 ? -38.596 -1.435 39.824 1.00 61.94 355 LEU A C 1
ATOM 2819 O O . LEU A 1 355 ? -39.386 -1.258 38.900 1.00 61.94 355 LEU A O 1
ATOM 2823 N N . ILE A 1 356 ? -37.643 -2.372 39.778 1.00 65.75 356 ILE A N 1
ATOM 2824 C CA . ILE A 1 356 ? -37.414 -3.266 38.628 1.00 65.75 356 ILE A CA 1
ATOM 2825 C C . ILE A 1 356 ? -38.574 -4.256 38.456 1.00 65.75 356 ILE A C 1
ATOM 2827 O O . ILE A 1 356 ? -39.063 -4.465 37.347 1.00 65.75 356 ILE A O 1
ATOM 2831 N N . SER A 1 357 ? -39.089 -4.820 39.549 1.00 67.38 357 SER A N 1
ATOM 2832 C CA . SER A 1 357 ? -40.277 -5.687 39.489 1.00 67.38 357 SER A CA 1
ATOM 2833 C C . SER A 1 357 ? -41.548 -4.940 39.042 1.00 67.38 357 SER A C 1
ATOM 2835 O O . SER A 1 357 ? -42.456 -5.567 38.492 1.00 67.38 357 SER A O 1
ATOM 2837 N N . ALA A 1 358 ? -41.601 -3.608 39.194 1.00 68.44 358 ALA A N 1
ATOM 2838 C CA . ALA A 1 358 ? -42.718 -2.737 38.807 1.00 68.44 358 ALA A CA 1
ATOM 2839 C C . ALA A 1 358 ? -42.647 -2.138 37.380 1.00 68.44 358 ALA A C 1
ATOM 2841 O O . ALA A 1 358 ? -43.542 -1.365 37.025 1.00 68.44 358 ALA A O 1
ATOM 2842 N N . LEU A 1 359 ? -41.632 -2.492 36.576 1.00 68.56 359 LEU A N 1
ATOM 2843 C CA . LEU A 1 359 ? -41.505 -2.132 35.149 1.00 68.56 359 LEU A CA 1
ATOM 2844 C C . LEU A 1 359 ? -42.675 -2.666 34.297 1.00 68.56 359 LEU A C 1
ATOM 2846 O O . LEU A 1 359 ? -43.317 -3.654 34.667 1.00 68.56 359 LEU A O 1
ATOM 2850 N N . GLU A 1 360 ? -42.947 -2.036 33.149 1.00 70.44 360 GLU A N 1
ATOM 2851 C CA . GLU A 1 360 ? -43.953 -2.536 32.200 1.00 70.44 360 GLU A CA 1
ATOM 2852 C C . GLU A 1 360 ? -43.495 -3.837 31.521 1.00 70.44 360 GLU A C 1
ATOM 2854 O O . GLU A 1 360 ? -42.308 -4.036 31.271 1.00 70.44 360 GLU A O 1
ATOM 2859 N N . ASP A 1 361 ? -44.437 -4.720 31.168 1.00 72.44 361 ASP A N 1
ATOM 2860 C CA . ASP A 1 361 ? -44.120 -6.038 30.591 1.00 72.44 361 ASP A CA 1
ATOM 2861 C C . ASP A 1 361 ? -43.307 -5.945 29.287 1.00 72.44 361 ASP A C 1
ATOM 2863 O O . ASP A 1 361 ? -42.452 -6.791 29.031 1.00 72.44 361 ASP A O 1
ATOM 2867 N N . ASN A 1 362 ? -43.517 -4.887 28.494 1.00 71.00 362 ASN A N 1
ATOM 2868 C CA . ASN A 1 362 ? -42.740 -4.628 27.280 1.00 71.00 362 ASN A CA 1
ATOM 2869 C C . ASN A 1 362 ? -41.279 -4.255 27.597 1.00 71.00 362 ASN A C 1
ATOM 2871 O O . ASN A 1 362 ? -40.353 -4.771 26.981 1.00 71.00 362 ASN A O 1
ATOM 2875 N N . GLU A 1 363 ? -41.065 -3.415 28.613 1.00 69.75 363 GLU A N 1
ATOM 2876 C CA . GLU A 1 363 ? -39.726 -3.009 29.058 1.00 69.75 363 GLU A CA 1
ATOM 2877 C C . GLU A 1 363 ? -38.963 -4.187 29.684 1.00 69.75 363 GLU A C 1
ATOM 2879 O O . GLU A 1 363 ? -37.758 -4.337 29.476 1.00 69.75 363 GLU A O 1
ATOM 2884 N N . LYS A 1 364 ? -39.667 -5.062 30.417 1.00 72.62 364 LYS A N 1
ATOM 2885 C CA . LYS A 1 364 ? -39.095 -6.299 30.969 1.00 72.62 364 LYS A CA 1
ATOM 2886 C C . LYS A 1 364 ? -38.608 -7.240 29.866 1.00 72.62 364 LYS A C 1
ATOM 2888 O O . LYS A 1 364 ? -37.541 -7.836 30.000 1.00 72.62 364 LYS A O 1
ATOM 2893 N N . GLU A 1 365 ? -39.367 -7.359 28.780 1.00 76.56 365 GLU A N 1
ATOM 2894 C CA . GLU A 1 365 ? -39.018 -8.219 27.649 1.00 76.56 365 GLU A CA 1
ATOM 2895 C C . GLU A 1 365 ? -37.816 -7.694 26.851 1.00 76.56 365 GLU A C 1
ATOM 2897 O O . GLU A 1 365 ? -36.937 -8.471 26.472 1.00 76.56 365 GLU A O 1
ATOM 2902 N N . ASP A 1 366 ? -37.715 -6.378 26.663 1.00 72.75 366 ASP A N 1
ATOM 2903 C CA . ASP A 1 366 ? -36.557 -5.757 26.011 1.00 72.75 366 ASP A CA 1
ATOM 2904 C C . ASP A 1 366 ? -35.265 -5.983 26.812 1.00 72.75 366 ASP A C 1
ATOM 2906 O O . ASP A 1 366 ? -34.225 -6.329 26.243 1.00 72.75 366 ASP A O 1
ATOM 2910 N N . VAL A 1 367 ? -35.325 -5.866 28.145 1.00 72.44 367 VAL A N 1
ATOM 2911 C CA . VAL A 1 367 ? -34.179 -6.162 29.020 1.00 72.44 367 VAL A CA 1
ATOM 2912 C C . VAL A 1 367 ? -33.804 -7.647 28.957 1.00 72.44 367 VAL A C 1
ATOM 2914 O O . VAL A 1 367 ? -32.613 -7.952 28.882 1.00 72.44 367 VAL A O 1
ATOM 2917 N N . ARG A 1 368 ? -34.770 -8.580 28.912 1.00 77.75 368 ARG A N 1
ATOM 2918 C CA . ARG A 1 368 ? -34.475 -10.018 28.734 1.00 77.75 368 ARG A CA 1
ATOM 2919 C C . ARG A 1 368 ? -33.727 -10.291 27.432 1.00 77.75 368 ARG A C 1
ATOM 2921 O O . ARG A 1 368 ? -32.672 -10.921 27.470 1.00 77.75 368 ARG A O 1
ATOM 2928 N N . LYS A 1 369 ? -34.212 -9.757 26.307 1.00 79.06 369 LYS A N 1
ATOM 2929 C CA . LYS A 1 369 ? -33.552 -9.915 25.000 1.00 79.06 369 LYS A CA 1
ATOM 2930 C C . LYS A 1 369 ? -32.126 -9.369 25.002 1.00 79.06 369 LYS A C 1
ATOM 2932 O O . LYS A 1 369 ? -31.231 -9.987 24.430 1.00 79.06 369 LYS A O 1
ATOM 2937 N N . MET A 1 370 ? -31.897 -8.231 25.660 1.00 75.06 370 MET A N 1
ATOM 2938 C CA . MET A 1 370 ? -30.552 -7.668 25.803 1.00 75.06 370 MET A CA 1
ATOM 2939 C C . MET A 1 370 ? -29.645 -8.565 26.659 1.00 75.06 370 MET A C 1
ATOM 2941 O O . MET A 1 370 ? -28.496 -8.787 26.286 1.00 75.06 370 MET A O 1
ATOM 2945 N N . LEU A 1 371 ? -30.152 -9.144 27.754 1.00 77.56 371 LEU A N 1
ATOM 2946 C CA . LEU A 1 371 ? -29.396 -10.096 28.579 1.00 77.56 371 LEU A CA 1
ATOM 2947 C C . LEU A 1 371 ? -29.046 -11.381 27.814 1.00 77.56 371 LEU A C 1
ATOM 2949 O O . LEU A 1 371 ? -27.909 -11.843 27.909 1.00 77.56 371 LEU A O 1
ATOM 2953 N N . ASP A 1 372 ? -29.971 -11.922 27.018 1.00 79.69 372 ASP A N 1
ATOM 2954 C CA . ASP A 1 372 ? -29.705 -13.072 26.142 1.00 79.69 372 ASP A CA 1
ATOM 2955 C C . ASP A 1 372 ? -28.634 -12.746 25.091 1.00 79.69 372 ASP A C 1
ATOM 2957 O O . ASP A 1 372 ? -27.713 -13.534 24.861 1.00 79.69 372 ASP A O 1
ATOM 2961 N N . GLY A 1 373 ? -28.698 -11.546 24.503 1.00 79.12 373 GLY A N 1
ATOM 2962 C CA . GLY A 1 373 ? -27.681 -11.041 23.583 1.00 79.12 373 GLY A CA 1
ATOM 2963 C C . GLY A 1 373 ? -26.294 -10.981 24.226 1.00 79.12 373 GLY A C 1
ATOM 2964 O O . GLY A 1 373 ? -25.334 -11.512 23.663 1.00 79.12 373 GLY A O 1
ATOM 2965 N N . ILE A 1 374 ? -26.196 -10.409 25.430 1.00 79.31 374 ILE A N 1
ATOM 2966 C CA . ILE A 1 374 ? -24.944 -10.302 26.192 1.00 79.31 374 ILE A CA 1
ATOM 2967 C C . ILE A 1 374 ? -24.369 -11.685 26.509 1.00 79.31 374 ILE A C 1
ATOM 2969 O O . ILE A 1 374 ? -23.180 -11.930 26.285 1.00 79.31 374 ILE A O 1
ATOM 2973 N N . GLN A 1 375 ? -25.212 -12.600 26.988 1.00 81.44 375 GLN A N 1
ATOM 2974 C CA . GLN A 1 375 ? -24.802 -13.957 27.330 1.00 81.44 375 GLN A CA 1
ATOM 2975 C C . GLN A 1 375 ? -24.276 -14.699 26.095 1.00 81.44 375 GLN A C 1
ATOM 2977 O O . GLN A 1 375 ? -23.158 -15.206 26.134 1.00 81.44 375 GLN A O 1
ATOM 2982 N N . SER A 1 376 ? -24.994 -14.642 24.967 1.00 82.81 376 SER A N 1
ATOM 2983 C CA . SER A 1 376 ? -24.608 -15.333 23.727 1.00 82.81 376 SER A CA 1
ATOM 2984 C C . SER A 1 376 ? -23.234 -14.929 23.174 1.00 82.81 376 SER A C 1
ATOM 2986 O O . SER A 1 376 ? -22.567 -15.734 22.525 1.00 82.81 376 SER A O 1
ATOM 2988 N N . VAL A 1 377 ? -22.802 -13.683 23.405 1.00 79.12 377 VAL A N 1
ATOM 2989 C CA . VAL A 1 377 ? -21.525 -13.160 22.892 1.00 79.12 377 VAL A CA 1
ATOM 2990 C C . VAL A 1 377 ? -20.358 -13.499 23.812 1.00 79.12 377 VAL A C 1
ATOM 2992 O O . VAL A 1 377 ? -19.244 -13.697 23.333 1.00 79.12 377 VAL A O 1
ATOM 2995 N N . LEU A 1 378 ? -20.582 -13.547 25.125 1.00 78.81 378 LEU A N 1
ATOM 2996 C CA . LEU A 1 378 ? -19.511 -13.734 26.106 1.00 78.81 378 LEU A CA 1
ATOM 2997 C C . LEU A 1 378 ? -19.313 -15.198 26.496 1.00 78.81 378 LEU A C 1
ATOM 2999 O O . LEU A 1 378 ? -18.174 -15.616 26.700 1.00 78.81 378 LEU A O 1
ATOM 3003 N N . GLU A 1 379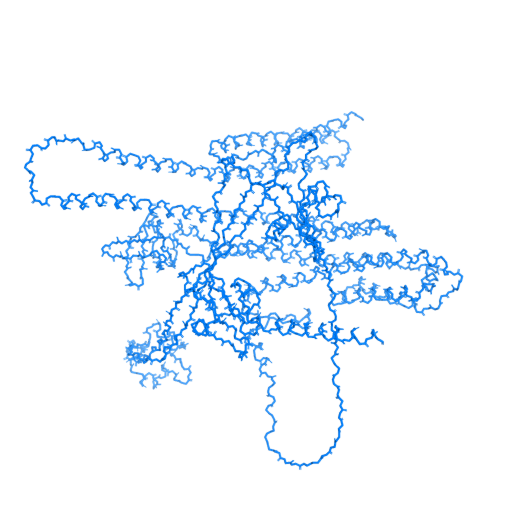 ? -20.396 -15.972 26.562 1.00 80.19 379 GLU A N 1
ATOM 3004 C CA . GLU A 1 379 ? -20.388 -17.373 26.988 1.00 80.19 379 GLU A CA 1
ATOM 3005 C C . GLU A 1 379 ? -19.374 -18.231 26.212 1.00 80.19 379 GLU A C 1
ATOM 3007 O O . GLU A 1 379 ? -18.590 -18.912 26.866 1.00 80.19 379 GLU A O 1
ATOM 3012 N N . PRO A 1 380 ? -19.243 -18.144 24.870 1.00 78.81 380 PRO A N 1
ATOM 3013 C CA . PRO A 1 380 ? -18.304 -18.990 24.125 1.00 78.81 380 PRO A CA 1
ATOM 3014 C C . PRO A 1 380 ? -16.821 -18.771 24.461 1.00 78.81 380 PRO A C 1
ATOM 3016 O O . PRO A 1 380 ? -15.994 -19.621 24.137 1.00 78.81 380 PRO A O 1
ATOM 3019 N N . TYR A 1 381 ? -16.469 -17.625 25.056 1.00 73.94 381 TYR A N 1
ATOM 3020 C CA . TYR A 1 381 ? -15.076 -17.197 25.223 1.00 73.94 381 TYR A CA 1
ATOM 3021 C C . TYR A 1 381 ? -14.653 -16.998 26.688 1.00 73.94 381 TYR A C 1
ATOM 3023 O O . TYR A 1 381 ? -13.452 -16.917 26.951 1.00 73.94 381 TYR A O 1
ATOM 3031 N N . TRP A 1 382 ? -15.601 -16.892 27.629 1.00 78.31 382 TRP A N 1
ATOM 3032 C CA . TRP A 1 382 ? -15.343 -16.435 29.004 1.00 78.31 382 TRP A CA 1
ATOM 3033 C C . TRP A 1 382 ? -15.849 -17.370 30.116 1.00 78.31 382 TRP A C 1
ATOM 3035 O O . TRP A 1 382 ? -15.775 -16.986 31.281 1.00 78.31 382 TRP A O 1
ATOM 3045 N N . THR A 1 383 ? -16.299 -18.596 29.814 1.00 73.19 383 THR A N 1
ATOM 3046 C CA . THR A 1 383 ? -16.803 -19.563 30.823 1.00 73.19 383 THR A CA 1
ATOM 3047 C C . THR A 1 383 ? -15.863 -19.779 32.013 1.00 73.19 383 THR A C 1
ATOM 3049 O O . THR A 1 383 ? -16.309 -19.952 33.151 1.00 73.19 383 THR A O 1
ATOM 3052 N N . ASP A 1 384 ? -14.557 -19.741 31.753 1.00 75.62 384 ASP A N 1
ATOM 3053 C CA . ASP A 1 384 ? -13.518 -20.049 32.735 1.00 75.62 384 ASP A CA 1
ATOM 3054 C C . ASP A 1 384 ? -13.094 -18.832 33.580 1.00 75.62 384 ASP A C 1
ATOM 3056 O O . ASP A 1 384 ? -12.315 -18.982 34.522 1.00 75.62 384 ASP A O 1
ATOM 3060 N N . ASP A 1 385 ? -13.562 -17.620 33.257 1.00 80.00 385 ASP A N 1
ATOM 3061 C CA . ASP A 1 385 ? -13.158 -16.392 33.951 1.00 80.00 385 ASP A CA 1
ATOM 3062 C C . ASP A 1 385 ? -14.073 -16.093 35.154 1.00 80.00 385 ASP A C 1
ATOM 3064 O O . ASP A 1 385 ? -15.302 -16.064 35.048 1.00 80.00 385 ASP A O 1
ATOM 3068 N N . THR A 1 386 ? -13.464 -15.855 36.321 1.00 79.00 386 THR A N 1
ATOM 3069 C CA . THR A 1 386 ? -14.172 -15.600 37.585 1.00 79.00 386 THR A CA 1
ATOM 3070 C C . THR A 1 386 ? -15.089 -14.378 37.508 1.00 79.00 386 THR A C 1
ATOM 3072 O O . THR A 1 386 ? -16.192 -14.407 38.055 1.00 79.00 386 THR A O 1
ATOM 3075 N N . ASP A 1 387 ? -14.669 -13.316 36.812 1.00 77.56 387 ASP A N 1
ATOM 3076 C CA . ASP A 1 387 ? -15.443 -12.075 36.710 1.00 77.56 387 ASP A CA 1
ATOM 3077 C C . ASP A 1 387 ? -16.699 -12.295 35.850 1.00 77.56 387 ASP A C 1
ATOM 3079 O O . ASP A 1 387 ? -17.773 -11.764 36.145 1.00 77.56 387 ASP A O 1
ATOM 3083 N N . TYR A 1 388 ? -16.600 -13.148 34.825 1.00 81.94 388 TYR A N 1
ATOM 3084 C CA . TYR A 1 388 ? -17.746 -13.536 34.005 1.00 81.94 388 TYR A CA 1
ATOM 3085 C C . TYR A 1 388 ? -18.740 -14.422 34.767 1.00 81.94 388 TYR A C 1
ATOM 3087 O O . TYR A 1 388 ? -19.946 -14.231 34.637 1.00 81.94 388 TYR A O 1
ATOM 3095 N N . GLN A 1 389 ? -18.275 -15.337 35.621 1.00 82.25 389 GLN A N 1
ATOM 3096 C CA . GLN A 1 389 ? -19.175 -16.148 36.454 1.00 82.25 389 GLN A CA 1
ATOM 3097 C C . GLN A 1 389 ? -19.990 -15.283 37.424 1.00 82.25 389 GLN A C 1
ATOM 3099 O O . GLN A 1 389 ? -21.194 -15.493 37.580 1.00 82.25 389 GLN A O 1
ATOM 3104 N N . ILE A 1 390 ? -19.361 -14.267 38.026 1.00 80.38 390 ILE A N 1
ATOM 3105 C CA . ILE A 1 390 ? -20.057 -13.281 38.868 1.00 80.38 390 ILE A CA 1
ATOM 3106 C C . ILE A 1 390 ? -21.085 -12.509 38.033 1.00 80.38 390 ILE A C 1
ATOM 3108 O O . ILE A 1 390 ? -22.217 -12.309 38.475 1.00 80.38 390 ILE A O 1
ATOM 3112 N N . LEU A 1 391 ? -20.721 -12.102 36.816 1.00 80.19 391 LEU A N 1
ATOM 3113 C CA . LEU A 1 391 ? -21.627 -11.411 35.903 1.00 80.19 391 LEU A CA 1
ATOM 3114 C C . LEU A 1 391 ? -22.836 -12.287 35.544 1.00 80.19 391 LEU A C 1
ATOM 3116 O O . LEU A 1 391 ? -23.967 -11.820 35.649 1.00 80.19 391 LEU A O 1
ATOM 3120 N N . SER A 1 392 ? -22.614 -13.559 35.207 1.00 80.12 392 SER A N 1
ATOM 3121 C CA . SER A 1 392 ? -23.670 -14.525 34.884 1.00 80.12 392 SER A CA 1
ATOM 3122 C C . SER A 1 392 ? -24.650 -14.702 36.046 1.00 80.12 392 SER A C 1
ATOM 3124 O O . SER A 1 392 ? -25.858 -14.600 35.852 1.00 80.12 392 SER A O 1
ATOM 3126 N N . GLN A 1 393 ? -24.148 -14.854 37.277 1.00 82.12 393 GLN A N 1
ATOM 3127 C CA . GLN A 1 393 ? -24.995 -14.943 38.476 1.00 82.12 393 GLN A CA 1
ATOM 3128 C C . GLN A 1 393 ? -25.835 -13.676 38.690 1.00 82.12 393 GLN A C 1
ATOM 3130 O O . GLN A 1 393 ? -27.002 -13.745 39.081 1.00 82.12 393 GLN A O 1
ATOM 3135 N N . ARG A 1 394 ? -25.268 -12.494 38.419 1.00 78.31 394 ARG A N 1
ATOM 3136 C CA . ARG A 1 394 ? -26.003 -11.224 38.522 1.00 78.31 394 ARG A CA 1
ATOM 3137 C C . ARG A 1 394 ? -27.050 -11.067 37.423 1.00 78.31 394 ARG A C 1
ATOM 3139 O O . ARG A 1 394 ? -28.137 -10.565 37.701 1.00 78.31 394 ARG A O 1
ATOM 3146 N N . MET A 1 395 ? -26.754 -11.521 36.208 1.00 79.44 395 MET A N 1
ATOM 3147 C CA . MET A 1 395 ? -27.717 -11.556 35.107 1.00 79.44 395 MET A CA 1
ATOM 3148 C C . MET A 1 395 ? -28.881 -12.503 35.424 1.00 79.44 395 MET A C 1
ATOM 3150 O O . MET A 1 395 ? -30.032 -12.132 35.216 1.00 79.44 395 MET A O 1
ATOM 3154 N N . GLU A 1 396 ? -28.616 -13.679 35.998 1.00 79.62 396 GLU A N 1
ATOM 3155 C CA . GLU A 1 396 ? -29.655 -14.610 36.464 1.00 79.62 396 GLU A CA 1
ATOM 3156 C C . GLU A 1 396 ? -30.514 -14.015 37.585 1.00 79.62 396 GLU A C 1
ATOM 3158 O O . GLU A 1 396 ? -31.742 -14.110 37.540 1.00 79.62 396 GLU A O 1
ATOM 3163 N N . ARG A 1 397 ? -29.900 -13.329 38.558 1.00 77.19 397 ARG A N 1
ATOM 3164 C CA . ARG A 1 397 ? -30.642 -12.615 39.609 1.00 77.19 397 ARG A CA 1
ATOM 3165 C C . ARG A 1 397 ? -31.536 -11.518 39.029 1.00 77.19 397 ARG A C 1
ATOM 3167 O O . ARG A 1 397 ? -32.674 -11.372 39.467 1.00 77.19 397 ARG A O 1
ATOM 3174 N N . LEU A 1 398 ? -31.053 -10.770 38.035 1.00 75.88 398 LEU A N 1
ATOM 3175 C CA . LEU A 1 398 ? -31.850 -9.752 37.350 1.00 75.88 398 LEU A CA 1
ATOM 3176 C C . LEU A 1 398 ? -33.021 -10.379 36.576 1.00 75.88 398 LEU A C 1
ATOM 3178 O O . LEU A 1 398 ? -34.132 -9.865 36.660 1.00 75.88 398 LEU A O 1
ATOM 3182 N N . ARG A 1 399 ? -32.810 -11.515 35.894 1.00 78.62 399 ARG A N 1
ATOM 3183 C CA . ARG A 1 399 ? -33.896 -12.282 35.252 1.00 78.62 399 ARG A CA 1
ATOM 3184 C C . ARG A 1 399 ? -34.964 -12.679 36.271 1.00 78.62 399 ARG A C 1
ATOM 3186 O O . ARG A 1 399 ? -36.142 -12.425 36.045 1.00 78.62 399 ARG A O 1
ATOM 3193 N N . TR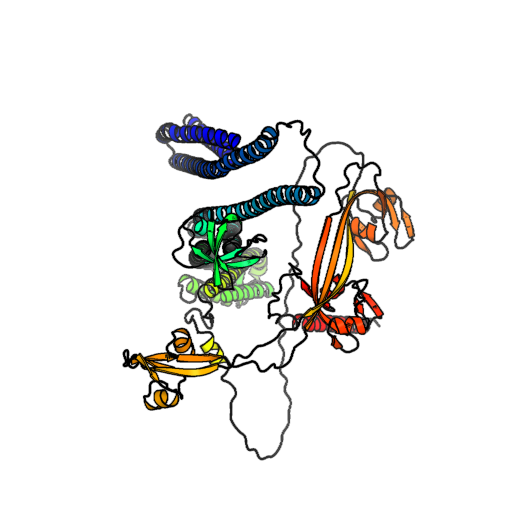P A 1 400 ? -34.547 -13.218 37.416 1.00 79.94 400 TRP A N 1
ATOM 3194 C CA . TRP A 1 400 ? -35.465 -13.604 38.488 1.00 79.94 400 TRP A CA 1
ATOM 3195 C C . TRP A 1 400 ? -36.269 -12.414 39.040 1.00 79.94 400 TRP A C 1
ATOM 3197 O O . TRP A 1 400 ? -37.462 -12.545 39.299 1.00 79.94 400 TRP A O 1
ATOM 3207 N N . LEU A 1 401 ? -35.649 -11.237 39.179 1.00 74.50 401 LEU A N 1
ATOM 3208 C CA . LEU A 1 401 ? -36.333 -10.014 39.622 1.00 74.50 401 LEU A CA 1
ATOM 3209 C C . LEU A 1 401 ? -37.362 -9.498 38.605 1.00 74.50 401 LEU A C 1
ATOM 3211 O O . LEU A 1 401 ? -38.394 -8.959 39.004 1.00 74.50 401 LEU A O 1
ATOM 3215 N N . LEU A 1 402 ? -37.111 -9.666 37.304 1.00 69.62 402 LEU A N 1
ATOM 3216 C CA . LEU A 1 402 ? -38.060 -9.285 36.252 1.00 69.62 402 LEU A CA 1
ATOM 3217 C C . LEU A 1 402 ? -39.322 -10.167 36.265 1.00 69.62 402 LEU A C 1
ATOM 3219 O O . LEU A 1 402 ? -40.405 -9.676 35.932 1.00 69.62 402 LEU A O 1
ATOM 3223 N N . ASP A 1 403 ? -39.201 -11.426 36.696 1.00 73.62 403 ASP A N 1
ATOM 3224 C CA . ASP A 1 403 ? -40.307 -12.392 36.785 1.00 73.62 403 ASP A CA 1
ATOM 3225 C C . ASP A 1 403 ? -41.234 -12.170 37.998 1.00 73.62 403 ASP A C 1
ATOM 3227 O O . ASP A 1 403 ? -42.334 -12.721 38.046 1.00 73.62 403 ASP A O 1
ATOM 3231 N N . GLN A 1 404 ? -40.834 -11.344 38.971 1.00 72.50 404 GLN A N 1
ATOM 3232 C CA . GLN A 1 404 ? -41.666 -10.993 40.129 1.00 72.50 404 GLN A CA 1
ATOM 3233 C C . GLN A 1 404 ? -42.810 -10.031 39.740 1.00 72.50 404 GLN A C 1
ATOM 3235 O O . GLN A 1 404 ? -42.628 -9.101 38.944 1.00 72.50 404 GLN A O 1
ATOM 3240 N N . GLU A 1 405 ? -43.996 -10.216 40.338 1.00 59.03 405 GLU A N 1
ATOM 3241 C CA . GLU A 1 405 ? -45.123 -9.282 40.191 1.00 59.03 405 GLU A CA 1
ATOM 3242 C C . GLU A 1 405 ? -44.848 -7.971 40.947 1.00 59.03 405 GLU A C 1
ATOM 3244 O O . GLU A 1 405 ? -44.592 -7.962 42.151 1.00 59.03 405 GLU A O 1
ATOM 3249 N N . GLY A 1 406 ? -44.913 -6.847 40.230 1.00 60.59 406 GLY A N 1
ATOM 3250 C CA . GLY A 1 406 ? -44.595 -5.526 40.767 1.00 60.59 406 GLY A CA 1
ATOM 3251 C C . GLY A 1 406 ? -45.696 -4.903 41.625 1.00 60.59 406 GLY A C 1
ATOM 3252 O O . GLY A 1 406 ? -46.889 -4.985 41.316 1.00 60.59 406 GLY A O 1
ATOM 3253 N N . ASP A 1 407 ? -45.290 -4.190 42.676 1.00 60.28 407 ASP A N 1
ATOM 3254 C CA . ASP A 1 407 ? -46.209 -3.451 43.542 1.00 60.28 407 ASP A CA 1
ATOM 3255 C C . ASP A 1 407 ? -46.746 -2.189 42.833 1.00 60.28 407 ASP A C 1
ATOM 3257 O O . ASP A 1 407 ? -45.997 -1.343 42.332 1.00 60.28 407 ASP A O 1
ATOM 3261 N N . LYS A 1 408 ? -48.078 -2.028 42.802 1.00 59.91 408 LYS A N 1
ATOM 3262 C CA . LYS A 1 408 ? -48.775 -0.967 42.045 1.00 59.91 408 LYS A CA 1
ATOM 3263 C C . LYS A 1 408 ? -48.384 0.449 42.477 1.00 59.91 408 LYS A C 1
ATOM 3265 O O . LYS A 1 408 ? -48.560 1.377 41.691 1.00 59.91 408 LYS A O 1
ATOM 3270 N N . LYS A 1 409 ? -47.862 0.624 43.696 1.00 61.06 409 LYS A N 1
ATOM 3271 C CA . LYS A 1 409 ? -47.420 1.923 44.233 1.00 61.06 409 LYS A CA 1
ATOM 3272 C C . LYS A 1 409 ? -46.198 2.509 43.530 1.00 61.06 409 LYS A C 1
ATOM 3274 O O . LYS A 1 409 ? -46.071 3.726 43.498 1.00 61.06 409 LYS A O 1
ATOM 3279 N N . PHE A 1 410 ? -45.328 1.673 42.973 1.00 57.31 410 PHE A N 1
ATOM 3280 C CA . PHE A 1 410 ? -44.040 2.114 42.437 1.00 57.31 410 PHE A CA 1
ATOM 3281 C C . PHE A 1 410 ? -44.042 2.310 40.915 1.00 57.31 410 PHE A C 1
ATOM 3283 O O . PHE A 1 410 ? -43.035 2.744 40.370 1.00 57.31 410 PHE A O 1
ATOM 3290 N N . LYS A 1 411 ? -45.167 2.072 40.219 1.00 62.69 411 LYS A N 1
ATOM 3291 C CA . LYS A 1 411 ? -45.257 2.149 38.745 1.00 62.69 411 LYS A CA 1
ATOM 3292 C C . LYS A 1 411 ? -44.829 3.498 38.154 1.00 62.69 411 LYS A C 1
ATOM 3294 O O . LYS A 1 411 ? -44.149 3.535 37.137 1.00 62.69 411 LYS A O 1
ATOM 3299 N N . GLU A 1 412 ? -45.205 4.612 38.780 1.00 59.69 412 GLU A N 1
ATOM 3300 C CA . GLU A 1 412 ? -44.921 5.958 38.251 1.00 59.69 412 GLU A CA 1
ATOM 3301 C C . GLU A 1 412 ? -43.448 6.374 38.450 1.00 59.69 412 GLU A C 1
ATOM 3303 O O . GLU A 1 412 ? -42.875 7.110 37.644 1.00 59.69 412 GLU A O 1
ATOM 3308 N N . GLU A 1 413 ? -42.810 5.862 39.505 1.00 59.62 413 GLU A N 1
ATOM 3309 C CA . GLU A 1 413 ? -41.391 6.080 39.808 1.00 59.62 413 GLU A CA 1
ATOM 3310 C C . GLU A 1 413 ? -40.492 5.095 39.038 1.00 59.62 413 GLU A C 1
ATOM 3312 O O . GLU A 1 413 ? -39.439 5.485 38.520 1.00 59.62 413 GLU A O 1
ATOM 3317 N N . ALA A 1 414 ? -40.969 3.860 38.843 1.00 59.53 414 ALA A N 1
ATOM 3318 C CA . ALA A 1 414 ? -40.390 2.860 37.951 1.00 59.53 414 ALA A CA 1
ATOM 3319 C C . ALA A 1 414 ? -40.377 3.347 36.494 1.00 59.53 414 ALA A C 1
ATOM 3321 O O . ALA A 1 414 ? -39.352 3.229 35.837 1.00 59.53 414 ALA A O 1
ATOM 3322 N N . ALA A 1 415 ? -41.424 4.027 36.014 1.00 59.97 415 ALA A N 1
ATOM 3323 C CA . ALA A 1 415 ? -41.448 4.604 34.664 1.00 59.97 415 ALA A CA 1
ATOM 3324 C C . ALA A 1 415 ? -40.391 5.711 34.428 1.00 59.97 415 ALA A C 1
ATOM 3326 O O . ALA A 1 415 ? -40.030 6.006 33.284 1.00 59.97 415 ALA A O 1
ATOM 3327 N N . LYS A 1 416 ? -39.887 6.360 35.490 1.00 61.06 416 LYS A N 1
ATOM 3328 C CA . LYS A 1 416 ? -38.834 7.392 35.398 1.00 61.06 416 LYS A CA 1
ATOM 3329 C C . LYS A 1 416 ? -37.432 6.810 35.564 1.00 61.06 416 LYS A C 1
ATOM 3331 O O . LYS A 1 416 ? -36.560 7.110 34.752 1.00 61.06 416 LYS A O 1
ATOM 3336 N N . ARG A 1 417 ? -37.201 5.990 36.596 1.00 59.31 417 ARG A N 1
ATOM 3337 C CA . ARG A 1 417 ? -35.887 5.367 36.856 1.00 59.31 417 ARG A CA 1
ATOM 3338 C C . ARG A 1 417 ? -35.613 4.153 35.963 1.00 59.31 417 ARG A C 1
ATOM 3340 O O . ARG A 1 417 ? -34.467 3.930 35.590 1.00 59.31 417 ARG A O 1
ATOM 3347 N N . GLY A 1 418 ? -36.652 3.441 35.538 1.00 58.94 418 GLY A N 1
ATOM 3348 C CA . GLY A 1 418 ? -36.584 2.344 34.572 1.00 58.94 418 GLY A CA 1
ATOM 3349 C C . GLY A 1 418 ? -36.004 2.773 33.228 1.00 58.94 418 GLY A C 1
ATOM 3350 O O . GLY A 1 418 ? -35.169 2.075 32.670 1.00 58.94 418 GLY A O 1
ATOM 3351 N N . LYS A 1 419 ? -36.310 3.991 32.765 1.00 60.06 419 LYS A N 1
ATOM 3352 C CA . LYS A 1 419 ? -35.693 4.556 31.553 1.00 60.06 419 LYS A CA 1
ATOM 3353 C C . LYS A 1 419 ? -34.177 4.714 31.666 1.00 60.06 419 LYS A C 1
ATOM 3355 O O . LYS A 1 419 ? -33.482 4.516 30.679 1.00 60.06 419 LYS A O 1
ATOM 3360 N N . VAL A 1 420 ? -33.654 5.041 32.850 1.00 61.44 420 VAL A N 1
ATOM 3361 C CA . VAL A 1 420 ? -32.200 5.138 33.079 1.00 61.44 420 VAL A CA 1
ATOM 3362 C C . VAL A 1 420 ? -31.555 3.757 32.988 1.00 61.44 420 VAL A C 1
ATOM 3364 O O . VAL A 1 420 ? -30.532 3.613 32.324 1.00 61.44 420 VAL A O 1
ATOM 3367 N N . LEU A 1 421 ? -32.196 2.740 33.575 1.00 63.25 421 LEU A N 1
ATOM 3368 C CA . LEU A 1 421 ? -31.768 1.346 33.468 1.00 63.25 421 LEU A CA 1
ATOM 3369 C C . LEU A 1 421 ? -31.767 0.871 32.008 1.00 63.25 421 LEU A C 1
ATOM 3371 O O . LEU A 1 421 ? -30.775 0.322 31.544 1.00 63.25 421 LEU A O 1
ATOM 3375 N N . ILE A 1 422 ? -32.844 1.135 31.266 1.00 63.00 422 ILE A N 1
ATOM 3376 C CA . ILE A 1 422 ? -32.979 0.756 29.853 1.00 63.00 422 ILE A CA 1
ATOM 3377 C C . ILE A 1 422 ? -31.893 1.425 29.004 1.00 63.00 422 ILE A C 1
ATOM 3379 O O . ILE A 1 422 ? -31.276 0.759 28.180 1.00 63.00 422 ILE A O 1
ATOM 3383 N N . ILE A 1 423 ? -31.599 2.710 29.230 1.00 64.44 423 ILE A N 1
ATOM 3384 C CA . ILE A 1 423 ? -30.522 3.417 28.519 1.00 64.44 423 ILE A CA 1
ATOM 3385 C C . ILE A 1 423 ? -29.153 2.805 28.854 1.00 64.44 423 ILE A C 1
ATOM 3387 O O . ILE A 1 423 ? -28.347 2.585 27.954 1.00 64.44 423 ILE A O 1
ATOM 3391 N N . GLN A 1 424 ? -28.882 2.490 30.123 1.00 64.62 424 GLN A N 1
ATOM 3392 C CA . GLN A 1 424 ? -27.618 1.866 30.529 1.00 64.62 424 GLN A CA 1
ATOM 3393 C C . GLN A 1 424 ? -27.453 0.453 29.945 1.00 64.62 424 GLN A C 1
ATOM 3395 O O . GLN A 1 424 ? -26.376 0.120 29.452 1.00 64.62 424 GLN A O 1
ATOM 3400 N N . VAL A 1 425 ? -28.517 -0.356 29.940 1.00 67.44 425 VAL A N 1
ATOM 3401 C CA . VAL A 1 425 ? -28.520 -1.706 29.351 1.00 67.44 425 VAL A CA 1
ATOM 3402 C C . VAL A 1 425 ? -28.416 -1.647 27.821 1.00 67.44 425 VAL A C 1
ATOM 3404 O O . VAL A 1 425 ? -27.693 -2.453 27.237 1.00 67.44 425 VAL A O 1
ATOM 3407 N N . ALA A 1 426 ? -29.028 -0.655 27.168 1.00 69.31 426 ALA A N 1
ATOM 3408 C CA . ALA A 1 426 ? -28.883 -0.432 25.729 1.00 69.31 426 ALA A CA 1
ATOM 3409 C C . ALA A 1 426 ? -27.433 -0.099 25.339 1.00 69.31 426 ALA A C 1
ATOM 3411 O O . ALA A 1 426 ? -26.908 -0.676 24.388 1.00 69.31 426 ALA A O 1
ATOM 3412 N N . ILE A 1 427 ? -26.746 0.752 26.112 1.00 68.19 427 ILE A N 1
ATOM 3413 C CA . ILE A 1 427 ? -25.334 1.080 25.855 1.00 68.19 427 ILE A CA 1
ATOM 3414 C C . ILE A 1 427 ? -24.431 -0.146 26.061 1.00 68.19 427 ILE A C 1
ATOM 3416 O O . ILE A 1 427 ? -23.483 -0.349 25.301 1.00 68.19 427 ILE A O 1
ATOM 3420 N N . ILE A 1 428 ? -24.730 -1.000 27.049 1.00 70.75 428 ILE A N 1
ATOM 3421 C CA . ILE A 1 428 ? -24.029 -2.283 27.211 1.00 70.75 428 ILE A CA 1
ATOM 3422 C C . ILE A 1 428 ? -24.253 -3.174 25.989 1.00 70.75 428 ILE A C 1
ATOM 3424 O O . ILE A 1 428 ? -23.299 -3.765 25.486 1.00 70.75 428 ILE A O 1
ATOM 3428 N N . ASN A 1 429 ? -25.488 -3.272 25.501 1.00 75.88 429 ASN A N 1
ATOM 3429 C CA . ASN A 1 429 ? -25.801 -4.095 24.340 1.00 75.88 429 ASN A CA 1
ATOM 3430 C C . ASN A 1 429 ? -25.040 -3.618 23.091 1.00 75.88 429 ASN A C 1
ATOM 3432 O O . ASN A 1 429 ? -24.435 -4.426 22.384 1.00 75.88 429 ASN A O 1
ATOM 3436 N N . ASP A 1 430 ? -24.971 -2.303 22.869 1.00 76.38 430 ASP A N 1
ATOM 3437 C CA . ASP A 1 430 ? -24.161 -1.726 21.796 1.00 76.38 430 ASP A CA 1
ATOM 3438 C C . ASP A 1 430 ? -22.671 -2.048 21.982 1.00 76.38 430 ASP A C 1
ATOM 3440 O O . ASP A 1 430 ? -22.013 -2.503 21.046 1.00 76.38 430 ASP A O 1
ATOM 3444 N N . LEU A 1 431 ? -22.126 -1.888 23.191 1.00 74.50 431 LEU A N 1
ATOM 3445 C CA . LEU A 1 431 ? -20.731 -2.215 23.509 1.00 74.50 431 LEU A CA 1
ATOM 3446 C C . LEU A 1 431 ? -20.406 -3.697 23.239 1.00 74.50 431 LEU A C 1
ATOM 3448 O O . LEU A 1 431 ? -19.370 -4.011 22.647 1.00 74.50 431 LEU A O 1
ATOM 3452 N N . VAL A 1 432 ? -21.301 -4.610 23.620 1.00 77.69 432 VAL A N 1
ATOM 3453 C CA . VAL A 1 432 ? -21.151 -6.050 23.370 1.00 77.69 432 VAL A CA 1
ATOM 3454 C C . VAL A 1 432 ? -21.268 -6.372 21.880 1.00 77.69 432 VAL A C 1
ATOM 3456 O O . VAL A 1 432 ? -20.516 -7.208 21.377 1.00 77.69 432 VAL A O 1
ATOM 3459 N N . ARG A 1 433 ? -22.125 -5.667 21.136 1.00 81.56 433 ARG A N 1
ATOM 3460 C CA . ARG A 1 433 ? -22.182 -5.769 19.674 1.00 81.56 433 ARG A CA 1
ATOM 3461 C C . ARG A 1 433 ? -20.862 -5.338 19.024 1.00 81.56 433 ARG A C 1
ATOM 3463 O O . ARG A 1 433 ? -20.340 -6.082 18.198 1.00 81.56 433 ARG A O 1
ATOM 3470 N N . TYR A 1 434 ? -20.272 -4.212 19.434 1.00 77.19 434 TYR A N 1
ATOM 3471 C CA . TYR A 1 434 ? -18.948 -3.793 18.941 1.00 77.19 434 TYR A CA 1
ATOM 3472 C C . TYR A 1 434 ? -17.850 -4.801 19.296 1.00 77.19 434 TYR A C 1
ATOM 3474 O O . TYR A 1 434 ? -16.955 -5.057 18.490 1.00 77.19 434 TYR A O 1
ATOM 3482 N N . TYR A 1 435 ? -17.920 -5.408 20.483 1.00 80.81 435 TYR A N 1
ATOM 3483 C CA . TYR A 1 435 ? -17.001 -6.473 20.876 1.00 80.81 435 TYR A CA 1
ATOM 3484 C C . TYR A 1 435 ? -17.163 -7.731 20.008 1.00 80.81 435 TYR A C 1
ATOM 3486 O O . TYR A 1 435 ? -16.165 -8.300 19.563 1.00 80.81 435 TYR A O 1
ATOM 3494 N N . LYS A 1 436 ? -18.402 -8.131 19.699 1.00 83.81 436 LYS A N 1
ATOM 3495 C CA . LYS A 1 436 ? -18.704 -9.228 18.767 1.00 83.81 436 LYS A CA 1
ATOM 3496 C C . LYS A 1 436 ? -18.141 -8.951 17.374 1.00 83.81 436 LYS A C 1
ATOM 3498 O O . LYS A 1 436 ? -17.527 -9.829 16.769 1.00 83.81 436 LYS A O 1
ATOM 3503 N N . ASP A 1 437 ? -18.311 -7.727 16.880 1.00 82.06 437 ASP A N 1
ATOM 3504 C CA . ASP A 1 437 ? -17.764 -7.320 15.589 1.00 82.06 437 ASP A CA 1
ATOM 3505 C C . ASP A 1 437 ? -16.233 -7.392 15.603 1.00 82.06 437 ASP A C 1
ATOM 3507 O O . ASP A 1 437 ? -15.639 -7.950 14.681 1.00 82.06 437 ASP A O 1
ATOM 3511 N N . LEU A 1 438 ? -15.578 -6.914 16.663 1.00 80.88 438 LEU A N 1
ATOM 3512 C CA . LEU A 1 438 ? -14.125 -7.016 16.825 1.00 80.88 438 LEU A CA 1
ATOM 3513 C C . LEU A 1 438 ? -13.636 -8.477 16.776 1.00 80.88 438 LEU A C 1
ATOM 3515 O O . LEU A 1 438 ? -12.642 -8.752 16.101 1.00 80.88 438 LEU A O 1
ATOM 3519 N N . TRP A 1 439 ? -14.337 -9.407 17.436 1.00 82.62 439 TRP A N 1
ATOM 3520 C CA . TRP A 1 439 ? -14.044 -10.845 17.357 1.00 82.62 439 TRP A CA 1
ATOM 3521 C C . TRP A 1 439 ? -14.158 -11.379 15.937 1.00 82.62 439 TRP A C 1
ATOM 3523 O O . TRP A 1 439 ? -13.224 -12.009 15.450 1.00 82.62 439 TRP A O 1
ATOM 3533 N N . LYS A 1 440 ? -15.258 -11.076 15.243 1.00 84.00 440 LYS A N 1
ATOM 3534 C CA . LYS A 1 440 ? -15.479 -11.527 13.865 1.00 84.00 440 LYS A CA 1
ATOM 3535 C C . LYS A 1 440 ? -14.365 -11.053 12.927 1.00 84.00 440 LYS A C 1
ATOM 3537 O O . LYS A 1 440 ? -13.865 -11.834 12.120 1.00 84.00 440 LYS A O 1
ATOM 3542 N N . HIS A 1 441 ? -13.955 -9.788 13.032 1.00 82.38 441 HIS A N 1
ATOM 3543 C CA . HIS A 1 441 ? -12.861 -9.244 12.219 1.00 82.38 441 HIS A CA 1
ATOM 3544 C C . HIS A 1 441 ? -11.521 -9.905 12.547 1.00 82.38 441 HIS A C 1
ATOM 3546 O O . HIS A 1 441 ? -10.782 -10.270 11.632 1.00 82.38 441 HIS A O 1
ATOM 3552 N N . TRP A 1 442 ? -11.236 -10.125 13.832 1.00 86.06 442 TRP A N 1
ATOM 3553 C CA . TRP A 1 442 ? -10.038 -10.840 14.259 1.00 86.06 442 TRP A CA 1
ATOM 3554 C C . TRP A 1 442 ? -10.016 -12.294 13.767 1.00 86.06 442 TRP A C 1
ATOM 3556 O O . TRP A 1 442 ? -8.987 -12.736 13.262 1.00 86.06 442 TRP A O 1
ATOM 3566 N N . GLU A 1 443 ? -11.128 -13.030 13.854 1.00 81.25 443 GLU A N 1
ATOM 3567 C CA . GLU A 1 443 ? -11.230 -14.415 13.373 1.00 81.25 443 GLU A CA 1
ATOM 3568 C C . GLU A 1 443 ? -10.971 -14.496 11.866 1.00 81.25 443 GLU A C 1
ATOM 3570 O O . GLU A 1 443 ? -10.153 -15.304 11.422 1.00 81.25 443 GLU A O 1
ATOM 3575 N N . MET A 1 444 ? -11.599 -13.613 11.081 1.00 80.00 444 MET A N 1
ATOM 3576 C CA . MET A 1 444 ? -11.357 -13.528 9.637 1.00 80.00 444 MET A CA 1
ATOM 3577 C C . MET A 1 444 ? -9.886 -13.229 9.329 1.00 80.00 444 MET A C 1
ATOM 3579 O O . MET A 1 444 ? -9.284 -13.891 8.481 1.00 80.00 444 MET A O 1
ATOM 3583 N N . TYR A 1 445 ? -9.289 -12.266 10.036 1.00 83.12 445 TYR A N 1
ATOM 3584 C CA . TYR A 1 445 ? -7.888 -11.898 9.847 1.00 83.12 445 TYR A CA 1
ATOM 3585 C C . TYR A 1 445 ? -6.934 -13.033 10.247 1.00 83.12 445 TYR A C 1
ATOM 3587 O O . TYR A 1 445 ? -5.993 -13.335 9.514 1.00 83.12 445 TYR A O 1
ATOM 3595 N N . LYS A 1 446 ? -7.197 -13.723 11.362 1.00 80.62 446 LYS A N 1
ATOM 3596 C CA . LYS A 1 446 ? -6.423 -14.885 11.814 1.00 80.62 446 LYS A CA 1
ATOM 3597 C C . LYS A 1 446 ? -6.443 -16.003 10.775 1.00 80.62 446 LYS A C 1
ATOM 3599 O O . LYS A 1 446 ? -5.377 -16.466 10.380 1.00 80.62 446 LYS A O 1
ATOM 3604 N N . VAL A 1 447 ? -7.631 -16.401 10.310 1.00 75.94 447 VAL A N 1
ATOM 3605 C CA . VAL A 1 447 ? -7.786 -17.453 9.290 1.00 75.94 447 VAL A CA 1
ATOM 3606 C C . VAL A 1 447 ? -7.013 -17.083 8.030 1.00 75.94 447 VAL A C 1
ATOM 3608 O O . VAL A 1 447 ? -6.283 -17.907 7.482 1.00 75.94 447 VAL A O 1
ATOM 3611 N N . PHE A 1 448 ? -7.115 -15.828 7.598 1.00 73.25 448 PHE A N 1
ATOM 3612 C CA . PHE A 1 448 ? -6.392 -15.347 6.434 1.00 73.25 448 PHE A CA 1
ATOM 3613 C C . PHE A 1 448 ? -4.868 -15.413 6.623 1.00 73.25 448 PHE A C 1
ATOM 3615 O O . PHE A 1 448 ? -4.177 -15.982 5.780 1.00 73.25 448 PHE A O 1
ATOM 3622 N N . VAL A 1 449 ? -4.330 -14.924 7.743 1.00 73.12 449 VAL A N 1
ATOM 3623 C CA . VAL A 1 449 ? -2.884 -14.969 8.032 1.00 73.12 449 VAL A CA 1
ATOM 3624 C C . VAL A 1 449 ? -2.368 -16.408 8.164 1.00 73.12 449 VAL A C 1
ATOM 3626 O O . VAL A 1 449 ? -1.307 -16.730 7.629 1.00 73.12 449 VAL A O 1
ATOM 3629 N N . GLU A 1 450 ? -3.106 -17.291 8.837 1.00 69.31 450 GLU A N 1
ATOM 3630 C CA . GLU A 1 450 ? -2.710 -18.692 9.032 1.00 69.31 450 GLU A CA 1
ATOM 3631 C C . GLU A 1 450 ? -2.785 -19.502 7.728 1.00 69.31 450 GLU A C 1
ATOM 3633 O O . GLU A 1 450 ? -1.863 -20.265 7.444 1.00 69.31 450 GLU A O 1
ATOM 3638 N N . SER A 1 451 ? -3.803 -19.272 6.887 1.00 65.50 451 SER A N 1
ATOM 3639 C CA . SER A 1 451 ? -3.926 -19.920 5.567 1.00 65.50 451 SER A CA 1
ATOM 3640 C C . SER A 1 451 ? -2.781 -19.566 4.612 1.00 65.50 451 SER A C 1
ATOM 3642 O O . SER A 1 451 ? -2.371 -20.381 3.792 1.00 65.50 451 SER A O 1
ATOM 3644 N N . VAL A 1 452 ? -2.230 -18.356 4.740 1.00 63.69 452 VAL A N 1
ATOM 3645 C CA . VAL A 1 452 ? -1.097 -17.891 3.933 1.00 63.69 452 VAL A CA 1
ATOM 3646 C C . VAL A 1 452 ? 0.228 -18.494 4.416 1.00 63.69 452 VAL A C 1
ATOM 3648 O O . VAL A 1 452 ? 1.119 -18.715 3.601 1.00 63.69 452 VAL A O 1
ATOM 3651 N N . ASN A 1 453 ? 0.367 -18.775 5.717 1.00 58.62 453 ASN A N 1
ATOM 3652 C CA . ASN A 1 453 ? 1.564 -19.418 6.276 1.00 58.62 453 ASN A CA 1
ATOM 3653 C C . ASN A 1 453 ? 1.617 -20.933 6.027 1.00 58.62 453 ASN A C 1
ATOM 3655 O O . ASN A 1 453 ? 2.712 -21.484 5.955 1.00 58.62 453 ASN A O 1
ATOM 3659 N N . HIS A 1 454 ? 0.459 -21.589 5.911 1.00 57.06 454 HIS A N 1
ATOM 3660 C CA . HIS A 1 454 ? 0.341 -23.035 5.708 1.00 57.06 454 HIS A CA 1
ATOM 3661 C C . HIS A 1 454 ? -0.729 -23.358 4.654 1.00 57.06 454 HIS A C 1
ATOM 3663 O O . HIS A 1 454 ? -1.832 -23.780 5.013 1.00 57.06 454 HIS A O 1
ATOM 3669 N N . PRO A 1 455 ? -0.438 -23.179 3.352 1.00 51.31 455 PRO A N 1
ATOM 3670 C CA . PRO A 1 455 ? -1.403 -23.445 2.282 1.00 51.31 455 PRO A CA 1
ATOM 3671 C C . PRO A 1 455 ? -1.880 -24.911 2.234 1.00 51.31 455 PRO A C 1
ATOM 3673 O O . PRO A 1 455 ? -2.930 -25.206 1.668 1.00 51.31 455 PRO A O 1
ATOM 3676 N N . GLU A 1 456 ? -1.134 -25.839 2.839 1.00 43.19 456 GLU A N 1
ATOM 3677 C CA . GLU A 1 456 ? -1.449 -27.268 2.944 1.00 43.19 456 GLU A CA 1
ATOM 3678 C C . GLU A 1 456 ? -2.409 -27.657 4.092 1.00 43.19 456 GLU A C 1
ATOM 3680 O O . GLU A 1 456 ? -2.876 -28.805 4.146 1.00 43.19 456 GLU A O 1
ATOM 3685 N N . LEU A 1 457 ? -2.727 -26.730 5.003 1.00 44.09 457 LEU A N 1
ATOM 3686 C CA . LEU A 1 457 ? -3.549 -26.981 6.191 1.00 44.09 457 LEU A CA 1
ATOM 3687 C C . LEU A 1 457 ? -4.838 -26.150 6.145 1.00 44.09 457 LEU A C 1
ATOM 3689 O O . LEU A 1 457 ? -4.803 -24.935 5.982 1.00 44.09 457 LEU A O 1
ATOM 3693 N N . MET A 1 458 ? -5.992 -26.797 6.347 1.00 44.22 458 MET A N 1
ATOM 3694 C CA . MET A 1 458 ? -7.247 -26.086 6.616 1.00 44.22 458 MET A CA 1
ATOM 3695 C C . MET A 1 458 ? -7.525 -26.061 8.117 1.00 44.22 458 MET A C 1
ATOM 3697 O O . MET A 1 458 ? -7.403 -27.078 8.808 1.00 44.22 458 MET A O 1
ATOM 3701 N N . LEU A 1 459 ? -7.933 -24.893 8.612 1.00 47.31 459 LEU A N 1
ATOM 3702 C CA . LEU A 1 459 ? -8.412 -24.729 9.977 1.00 47.31 459 LEU A CA 1
ATOM 3703 C C . LEU A 1 459 ? -9.859 -25.242 10.050 1.00 47.31 459 LEU A C 1
ATOM 3705 O O . LEU A 1 459 ? -10.755 -24.663 9.439 1.00 47.31 459 LEU A O 1
ATOM 3709 N N . VAL A 1 460 ? -10.092 -26.331 10.783 1.00 40.44 460 VAL A N 1
ATOM 3710 C CA . VAL A 1 460 ? -11.448 -26.813 11.085 1.00 40.44 460 VAL A CA 1
ATOM 3711 C C . VAL A 1 460 ? -11.808 -26.349 12.492 1.00 40.44 460 VAL A C 1
ATOM 3713 O O . VAL A 1 460 ? -11.096 -26.657 13.449 1.00 40.44 460 VAL A O 1
ATOM 3716 N N . CYS A 1 461 ? -12.890 -25.580 12.610 1.00 38.81 461 CYS A N 1
ATOM 3717 C CA . CYS A 1 461 ? -13.339 -25.005 13.872 1.00 38.81 461 CYS A CA 1
ATOM 3718 C C . CYS A 1 461 ? -14.593 -25.739 14.360 1.00 38.81 461 CYS A C 1
ATOM 3720 O O . CYS A 1 461 ? -15.687 -25.439 13.895 1.00 38.81 461 CYS A O 1
ATOM 3722 N N . ASP A 1 462 ? -14.424 -26.688 15.287 1.00 39.28 462 ASP A N 1
ATOM 3723 C CA . ASP A 1 462 ? -15.555 -27.264 16.034 1.00 39.28 462 ASP A CA 1
ATOM 3724 C C . ASP A 1 462 ? -15.678 -26.629 17.440 1.00 39.28 462 ASP A C 1
ATOM 3726 O O . ASP A 1 462 ? -16.789 -26.353 17.879 1.00 39.28 462 ASP A O 1
ATOM 3730 N N . CYS A 1 463 ? -14.566 -26.336 18.142 1.00 35.41 463 CYS A N 1
ATOM 3731 C CA . CYS A 1 463 ? -14.510 -25.556 19.400 1.00 35.41 463 CYS A CA 1
ATOM 3732 C C . CYS A 1 463 ? -13.103 -24.939 19.602 1.00 35.41 463 CYS A C 1
ATOM 3734 O O . CYS A 1 463 ? -12.115 -25.513 19.131 1.00 35.41 463 CYS A O 1
ATOM 3736 N N . VAL A 1 464 ? -12.990 -23.845 20.374 1.00 38.97 464 VAL A N 1
ATOM 3737 C CA . VAL A 1 464 ? -11.731 -23.103 20.650 1.00 38.97 464 VAL A CA 1
ATOM 3738 C C . VAL A 1 464 ? -10.627 -23.991 21.251 1.00 38.97 464 VAL A C 1
ATOM 3740 O O . VAL A 1 464 ? -9.473 -23.899 20.835 1.00 38.97 464 VAL A O 1
ATOM 3743 N N . ASP A 1 465 ? -10.984 -24.936 22.125 1.00 33.75 465 ASP A N 1
ATOM 3744 C CA . ASP A 1 465 ? -10.026 -25.841 22.789 1.00 33.75 465 ASP A CA 1
ATOM 3745 C C . ASP A 1 465 ? -9.618 -27.062 21.953 1.00 33.75 465 ASP A C 1
ATOM 3747 O O . ASP A 1 465 ? -8.824 -27.903 22.380 1.00 33.75 465 ASP A O 1
ATOM 3751 N N . LYS A 1 466 ? -10.167 -27.193 20.742 1.00 39.41 466 LYS A N 1
ATOM 3752 C CA . LYS A 1 466 ? -9.898 -28.312 19.831 1.00 39.41 466 LYS A CA 1
ATOM 3753 C C . LYS A 1 466 ? -9.461 -27.835 18.451 1.00 39.41 466 LYS A C 1
ATOM 3755 O O . LYS A 1 466 ? -9.657 -28.557 17.475 1.00 39.41 466 LYS A O 1
ATOM 3760 N N . MET A 1 467 ? -8.833 -26.658 18.364 1.00 41.25 467 MET A N 1
ATOM 3761 C CA . MET A 1 467 ? -8.180 -26.211 17.133 1.00 41.25 467 MET A CA 1
ATOM 3762 C C . MET A 1 467 ? -7.113 -27.231 16.727 1.00 41.25 467 MET A C 1
ATOM 3764 O O . MET A 1 467 ? -6.074 -27.375 17.373 1.00 41.25 467 MET A O 1
ATOM 3768 N N . LYS A 1 468 ? -7.396 -27.971 15.656 1.00 42.91 468 LYS A N 1
ATOM 3769 C CA . LYS A 1 468 ? -6.453 -28.895 15.035 1.00 42.91 468 LYS A CA 1
ATOM 3770 C C . LYS A 1 468 ? -6.314 -28.521 13.573 1.00 42.91 468 LYS A C 1
ATOM 3772 O O . LYS A 1 468 ? -7.303 -28.444 12.848 1.00 42.91 468 LYS A O 1
ATOM 3777 N N . PHE A 1 469 ? -5.074 -28.323 13.153 1.00 43.75 469 PHE A N 1
ATOM 3778 C CA . PHE A 1 469 ? -4.737 -28.257 11.743 1.00 43.75 469 PHE A CA 1
ATOM 3779 C C . PHE A 1 469 ? -4.888 -29.656 11.162 1.00 43.75 469 PHE A C 1
ATOM 3781 O O . PHE A 1 469 ? -4.259 -30.603 11.637 1.00 43.75 469 PHE A O 1
ATOM 3788 N N . ILE A 1 470 ? -5.765 -29.786 10.175 1.00 50.88 470 ILE A N 1
ATOM 3789 C CA . ILE A 1 470 ? -5.995 -31.041 9.469 1.00 50.88 470 ILE A CA 1
ATOM 3790 C C . ILE A 1 470 ? -5.462 -30.843 8.054 1.00 50.88 470 ILE A C 1
ATOM 3792 O O . ILE A 1 470 ? -5.699 -29.809 7.423 1.00 50.88 470 ILE A O 1
ATOM 3796 N N . ASN A 1 471 ? -4.715 -31.826 7.554 1.00 47.19 471 ASN A N 1
ATOM 3797 C CA . ASN A 1 471 ? -4.229 -31.787 6.181 1.00 47.19 471 ASN A CA 1
ATOM 3798 C C . ASN A 1 471 ? -5.430 -31.805 5.219 1.00 47.19 471 ASN A C 1
ATOM 3800 O O . ASN A 1 471 ? -6.385 -32.554 5.438 1.00 47.19 471 ASN A O 1
ATOM 3804 N N . PHE A 1 472 ? -5.389 -31.035 4.129 1.00 41.91 472 PHE A N 1
ATOM 3805 C CA . PHE A 1 472 ? -6.461 -31.027 3.122 1.00 41.91 472 PHE A CA 1
ATOM 3806 C C . PHE A 1 472 ? -6.844 -32.445 2.641 1.00 41.91 472 PHE A C 1
ATOM 3808 O O . PHE A 1 472 ? -8.017 -32.759 2.430 1.00 41.91 472 PHE A O 1
ATOM 3815 N N . SER A 1 473 ? -5.864 -33.351 2.570 1.00 40.72 473 SER A N 1
ATOM 3816 C CA . SER A 1 473 ? -6.074 -34.759 2.214 1.00 40.72 473 SER A CA 1
ATOM 3817 C C . SER A 1 473 ? -6.789 -35.596 3.292 1.00 40.72 473 SER A C 1
ATOM 3819 O O . SER A 1 473 ? -7.451 -36.580 2.961 1.00 40.72 473 SER A O 1
ATOM 3821 N N . GLU A 1 474 ? -6.736 -35.209 4.567 1.00 49.41 474 GLU A N 1
ATOM 3822 C CA . GLU A 1 474 ? -7.523 -35.817 5.653 1.00 49.41 474 GLU A CA 1
ATOM 3823 C C . GLU A 1 474 ? -8.963 -35.286 5.695 1.00 49.41 474 GLU A C 1
ATOM 3825 O O . GLU A 1 474 ? -9.886 -36.040 6.009 1.00 49.41 474 GLU A O 1
ATOM 3830 N N . VAL A 1 475 ? -9.178 -34.021 5.318 1.00 46.75 475 VAL A N 1
ATOM 3831 C CA . VAL A 1 475 ? -10.523 -33.437 5.176 1.00 46.75 475 VAL A CA 1
ATOM 3832 C C . VAL A 1 475 ? -11.277 -34.095 4.021 1.00 46.75 475 VAL A C 1
ATOM 3834 O O . VAL A 1 475 ? -12.418 -34.508 4.207 1.00 46.75 475 VAL A O 1
ATOM 3837 N N . LEU A 1 476 ? -10.626 -34.293 2.870 1.00 42.19 476 LEU A N 1
ATOM 3838 C CA . LEU A 1 476 ? -11.193 -35.046 1.743 1.00 42.19 476 LEU A CA 1
ATOM 3839 C C . LEU A 1 476 ? -11.552 -36.487 2.132 1.00 42.19 476 LEU A C 1
ATOM 3841 O O . LEU A 1 476 ? -12.616 -36.974 1.760 1.00 42.19 476 LEU A O 1
ATOM 3845 N N . LYS A 1 477 ? -10.719 -37.160 2.938 1.00 48.88 477 LYS A N 1
ATOM 3846 C CA . LYS A 1 477 ? -11.038 -38.496 3.472 1.00 48.88 477 LYS A CA 1
ATOM 3847 C C . LYS A 1 477 ? -12.261 -38.484 4.393 1.00 48.88 477 LYS A C 1
ATOM 3849 O O . LYS A 1 477 ? -13.083 -39.387 4.296 1.00 48.88 477 LYS A O 1
ATOM 3854 N N . LYS A 1 478 ? -12.409 -37.470 5.254 1.00 43.53 478 LYS A N 1
ATOM 3855 C CA . LYS A 1 478 ? -13.600 -37.301 6.109 1.00 43.53 478 LYS A CA 1
ATOM 3856 C C . LYS A 1 478 ? -14.859 -36.947 5.313 1.00 43.53 478 LYS A C 1
ATOM 3858 O O . LYS A 1 478 ? -15.936 -37.405 5.667 1.00 43.53 478 LYS A O 1
ATOM 3863 N N . TRP A 1 479 ? -14.729 -36.162 4.247 1.00 38.22 479 TRP A N 1
ATOM 3864 C CA . TRP A 1 479 ? -15.840 -35.784 3.368 1.00 38.22 479 TRP A CA 1
ATOM 3865 C C . TRP A 1 479 ? -16.301 -36.915 2.443 1.00 38.22 479 TRP A C 1
ATOM 3867 O O . TRP A 1 479 ? -17.455 -36.928 2.026 1.00 38.22 479 TRP A O 1
ATOM 3877 N N . HIS A 1 480 ? -15.432 -37.884 2.147 1.00 34.50 480 HIS A N 1
ATOM 3878 C CA . HIS A 1 480 ? -15.762 -39.040 1.313 1.00 34.50 480 HIS A CA 1
ATOM 3879 C C . HIS A 1 480 ? -16.219 -40.287 2.086 1.00 34.50 480 HIS A C 1
ATOM 3881 O O . HIS A 1 480 ? -16.406 -41.332 1.471 1.00 34.50 480 HIS A O 1
ATOM 3887 N N . LEU A 1 481 ? -16.477 -40.198 3.396 1.00 38.34 481 LEU A N 1
ATOM 3888 C CA . LEU A 1 481 ? -17.150 -41.266 4.142 1.00 38.34 481 LEU A CA 1
ATOM 3889 C C . LEU A 1 481 ? -18.549 -40.838 4.589 1.00 38.34 481 LEU A C 1
ATOM 3891 O O . LEU A 1 481 ? -18.765 -40.433 5.727 1.00 38.34 481 LEU A O 1
ATOM 3895 N N . LYS A 1 482 ? -19.489 -40.958 3.651 1.00 34.94 482 LYS A N 1
ATOM 3896 C CA . LYS A 1 482 ? -20.833 -41.518 3.859 1.00 34.94 482 LYS A CA 1
ATOM 3897 C C . LYS A 1 482 ? -21.445 -41.797 2.488 1.00 34.94 482 LYS A C 1
ATOM 3899 O O . LYS A 1 482 ? -22.321 -41.091 2.002 1.00 34.94 482 LYS A O 1
ATOM 3904 N N . VAL A 1 483 ? -20.905 -42.818 1.836 1.00 30.50 483 VAL A N 1
ATOM 3905 C CA . VAL A 1 483 ? -21.725 -43.672 0.983 1.00 30.50 483 VAL A CA 1
ATOM 3906 C C . VAL A 1 483 ? -21.840 -44.945 1.799 1.00 30.50 483 VAL A C 1
ATOM 3908 O O . VAL A 1 483 ? -20.877 -45.702 1.893 1.00 30.50 483 VAL A O 1
ATOM 3911 N N . ASP A 1 484 ? -22.954 -45.073 2.516 1.00 29.42 484 ASP A N 1
ATOM 3912 C CA . ASP A 1 484 ? -23.344 -46.344 3.110 1.00 29.42 484 ASP A CA 1
ATOM 3913 C C . ASP A 1 484 ? -23.584 -47.302 1.935 1.00 29.42 484 ASP A C 1
ATOM 3915 O O . ASP A 1 484 ? -24.612 -47.240 1.260 1.00 29.42 484 ASP A O 1
ATOM 3919 N N . ASP A 1 485 ? -22.577 -48.123 1.640 1.00 31.75 485 ASP A N 1
ATOM 3920 C CA . ASP A 1 485 ? -22.741 -49.373 0.909 1.00 31.75 485 ASP A CA 1
ATOM 3921 C C . ASP A 1 485 ? -23.381 -50.361 1.885 1.00 31.75 485 ASP A C 1
ATOM 3923 O O . ASP A 1 485 ? -22.683 -51.097 2.575 1.00 31.75 485 ASP A O 1
ATOM 3927 N N . ASP A 1 486 ? -24.709 -50.356 1.958 1.00 30.06 486 ASP A N 1
ATOM 3928 C CA . ASP A 1 486 ? -25.466 -51.483 2.488 1.00 30.06 486 ASP A CA 1
ATOM 3929 C C . ASP A 1 486 ? -26.761 -51.681 1.682 1.00 30.06 486 ASP A C 1
ATOM 3931 O O . ASP A 1 486 ? -27.601 -50.790 1.567 1.00 30.06 486 ASP A O 1
ATOM 3935 N N . ALA A 1 487 ? -26.903 -52.920 1.198 1.00 30.72 487 ALA A N 1
ATOM 3936 C CA . ALA A 1 487 ? -28.090 -53.583 0.650 1.00 30.72 487 ALA A CA 1
ATOM 3937 C C . ALA A 1 487 ? -28.417 -53.403 -0.850 1.00 30.72 487 ALA A C 1
ATOM 3939 O O . ALA A 1 487 ? -29.297 -52.641 -1.250 1.00 30.72 487 ALA A O 1
ATOM 3940 N N . ASP A 1 488 ? -27.801 -54.269 -1.664 1.00 30.55 488 ASP A N 1
ATOM 3941 C CA . ASP A 1 488 ? -28.486 -54.919 -2.788 1.00 30.55 488 ASP A CA 1
ATOM 3942 C C . ASP A 1 488 ? -29.280 -56.136 -2.271 1.00 30.55 488 ASP A C 1
ATOM 3944 O O . ASP A 1 488 ? -28.841 -56.829 -1.349 1.00 30.55 488 ASP A O 1
ATOM 3948 N N . GLY A 1 489 ? -30.425 -56.408 -2.899 1.00 29.53 489 GLY A N 1
ATOM 3949 C CA . GLY A 1 489 ? -31.203 -57.638 -2.723 1.00 29.53 489 GLY A CA 1
ATOM 3950 C C . GLY A 1 489 ? -32.482 -57.490 -1.896 1.00 29.53 489 GLY A C 1
ATOM 3951 O O . GLY A 1 489 ? -32.505 -57.786 -0.705 1.00 29.53 489 GLY A O 1
ATOM 3952 N N . GLY A 1 490 ? -33.563 -57.057 -2.549 1.00 26.09 490 GLY A N 1
ATOM 3953 C CA . GLY A 1 490 ? -34.889 -56.924 -1.946 1.00 26.09 490 GLY A CA 1
ATOM 3954 C C . GLY A 1 490 ? -35.694 -58.216 -1.799 1.00 26.09 490 GLY A C 1
ATOM 3955 O O . GLY A 1 490 ? -35.271 -59.279 -2.230 1.00 26.09 490 GLY A O 1
ATOM 3956 N N . ASP A 1 491 ? -36.891 -58.081 -1.228 1.00 27.50 491 ASP A N 1
ATOM 3957 C CA . ASP A 1 491 ? -38.164 -58.556 -1.789 1.00 27.50 491 ASP A CA 1
ATOM 3958 C C . ASP A 1 491 ? -39.325 -57.942 -0.976 1.00 27.50 491 ASP A C 1
ATOM 3960 O O . ASP A 1 491 ? -39.158 -57.534 0.174 1.00 27.50 491 ASP A O 1
ATOM 3964 N N . GLY A 1 492 ? -40.485 -57.792 -1.610 1.00 25.19 492 GLY A N 1
ATOM 3965 C CA . GLY A 1 492 ? -41.583 -56.923 -1.184 1.00 25.19 492 GLY A CA 1
ATOM 3966 C C . GLY A 1 492 ? -42.432 -57.392 0.004 1.00 25.19 492 GLY A C 1
ATOM 3967 O O . GLY A 1 492 ? -42.602 -58.583 0.239 1.00 25.19 492 GLY A O 1
ATOM 3968 N N . LYS A 1 493 ? -43.101 -56.435 0.665 1.00 25.78 493 LYS A N 1
ATOM 3969 C CA . LYS A 1 493 ? -44.564 -56.206 0.577 1.00 25.78 493 LYS A CA 1
ATOM 3970 C C . LYS A 1 493 ? -45.101 -55.295 1.694 1.00 25.78 493 LYS A C 1
ATOM 3972 O O . LYS A 1 493 ? -44.777 -55.454 2.859 1.00 25.78 493 LYS A O 1
ATOM 3977 N N . ASP A 1 494 ? -46.038 -54.454 1.253 1.00 27.00 494 ASP A N 1
ATOM 3978 C CA . ASP A 1 494 ? -47.215 -53.910 1.946 1.00 27.00 494 ASP A CA 1
ATOM 3979 C C . ASP A 1 494 ? -47.100 -52.753 2.972 1.00 27.00 494 ASP A C 1
ATOM 3981 O O . ASP A 1 494 ? -46.743 -52.930 4.127 1.00 27.00 494 ASP A O 1
ATOM 3985 N N . LYS A 1 495 ? -47.602 -51.593 2.496 1.00 26.05 495 LYS A N 1
ATOM 3986 C CA . LYS A 1 495 ? -48.606 -50.680 3.100 1.00 26.05 495 LYS A CA 1
ATOM 3987 C C . LYS A 1 495 ? -48.340 -50.096 4.500 1.00 26.05 495 LYS A C 1
ATOM 3989 O O . LYS A 1 495 ? -48.449 -50.811 5.482 1.00 26.05 495 LYS A O 1
ATOM 3994 N N . GLN A 1 496 ? -48.278 -48.761 4.614 1.00 26.05 496 GLN A N 1
ATOM 3995 C CA . GLN A 1 496 ? -49.432 -47.872 4.880 1.00 26.05 496 GLN A CA 1
ATOM 3996 C C . GLN A 1 496 ? -48.997 -46.399 5.039 1.00 26.05 496 GLN A C 1
ATOM 3998 O O . GLN A 1 496 ? -47.969 -46.120 5.638 1.00 26.05 496 GLN A O 1
ATOM 4003 N N . ASP A 1 497 ? -49.815 -45.513 4.464 1.00 24.05 497 ASP A N 1
ATOM 4004 C CA . ASP A 1 497 ? -50.160 -44.130 4.832 1.00 24.05 497 ASP A CA 1
ATOM 4005 C C . ASP A 1 497 ? -49.150 -43.152 5.467 1.00 24.05 497 ASP A C 1
ATOM 4007 O O . ASP A 1 497 ? -48.567 -43.384 6.518 1.00 24.05 497 ASP A O 1
ATOM 4011 N N . GLY A 1 498 ? -49.191 -41.921 4.935 1.00 23.22 498 GLY A N 1
ATOM 4012 C CA . GLY A 1 498 ? -49.439 -40.764 5.804 1.00 23.22 498 GLY A CA 1
ATOM 4013 C C . GLY A 1 498 ? -48.275 -39.810 6.075 1.00 23.22 498 GLY A C 1
ATOM 4014 O O . GLY A 1 498 ? -47.698 -39.824 7.148 1.00 23.22 498 GLY A O 1
ATOM 4015 N N . ASN A 1 499 ? -48.021 -38.919 5.114 1.00 24.89 499 ASN A N 1
ATOM 4016 C CA . ASN A 1 499 ? -47.882 -37.461 5.273 1.00 24.89 499 ASN A CA 1
ATOM 4017 C C . ASN A 1 499 ? -47.292 -36.892 6.595 1.00 24.89 499 ASN A C 1
ATOM 4019 O O . ASN A 1 499 ? -47.974 -36.931 7.612 1.00 24.89 499 ASN A O 1
ATOM 4023 N N . GLN A 1 500 ? -46.144 -36.195 6.532 1.00 22.80 500 GLN A N 1
ATOM 4024 C CA . GLN A 1 500 ? -45.843 -34.953 7.291 1.00 22.80 500 GLN A CA 1
ATOM 4025 C C . GLN A 1 500 ? -44.478 -34.375 6.846 1.00 22.80 500 GLN A C 1
ATOM 4027 O O . GLN A 1 500 ? -43.457 -35.041 6.941 1.00 22.80 500 GLN A O 1
ATOM 4032 N N . VAL A 1 501 ? -44.473 -33.288 6.064 1.00 24.03 501 VAL A N 1
ATOM 4033 C CA . VAL A 1 501 ? -44.207 -31.888 6.479 1.00 24.03 501 VAL A CA 1
ATOM 4034 C C . VAL A 1 501 ? -42.801 -31.689 7.068 1.00 24.03 501 VAL A C 1
ATOM 4036 O O . VAL A 1 501 ? -42.566 -31.966 8.236 1.00 24.03 501 VAL A O 1
ATOM 4039 N N . LEU A 1 502 ? -41.895 -31.123 6.262 1.00 22.11 502 LEU A N 1
ATOM 4040 C CA . LEU A 1 502 ? -40.706 -30.413 6.740 1.00 22.11 502 LEU A CA 1
ATOM 4041 C C . LEU A 1 502 ? -40.984 -28.910 6.628 1.00 22.11 502 LEU A C 1
ATOM 4043 O O . LEU A 1 502 ? -41.243 -28.404 5.536 1.00 22.11 502 LEU A O 1
ATOM 4047 N N . MET A 1 503 ? -40.984 -28.241 7.781 1.00 21.50 503 MET A N 1
ATOM 4048 C CA . MET A 1 503 ? -40.982 -26.788 7.916 1.00 21.50 503 MET A CA 1
ATOM 4049 C C . MET A 1 503 ? -39.598 -26.249 7.530 1.00 21.50 503 MET A C 1
ATOM 4051 O O . MET A 1 503 ? -38.585 -26.687 8.071 1.00 21.50 503 MET A O 1
ATOM 4055 N N . GLU A 1 504 ? -39.576 -25.305 6.592 1.00 22.84 504 GLU A N 1
ATOM 4056 C CA . GLU A 1 504 ? -38.479 -24.356 6.396 1.00 22.84 504 GLU A CA 1
ATOM 4057 C C . GLU A 1 504 ? -38.659 -23.227 7.428 1.00 22.84 504 GLU A C 1
ATOM 4059 O O . GLU A 1 504 ? -39.724 -22.611 7.465 1.00 22.84 504 GLU A O 1
ATOM 4064 N N . GLU A 1 505 ? -37.649 -22.947 8.257 1.00 25.23 505 GLU A N 1
ATOM 4065 C CA . GLU A 1 505 ? -37.565 -21.682 8.999 1.00 25.23 505 GLU A CA 1
ATOM 4066 C C . GLU A 1 505 ? -36.760 -20.661 8.182 1.00 25.23 505 GLU A C 1
ATOM 4068 O O . GLU A 1 505 ? -35.630 -20.908 7.754 1.00 25.23 505 GLU A O 1
ATOM 4073 N N . GLU A 1 506 ? -37.397 -19.516 7.935 1.00 23.28 506 GLU A N 1
ATOM 4074 C CA . GLU A 1 506 ? -36.860 -18.335 7.263 1.00 23.28 506 GLU A CA 1
ATOM 4075 C C . GLU A 1 506 ? -35.895 -17.571 8.182 1.00 23.28 506 GLU A C 1
ATOM 4077 O O . GLU A 1 506 ? -36.255 -17.187 9.292 1.00 23.28 506 GLU A O 1
ATOM 4082 N N . ILE A 1 507 ? -34.697 -17.251 7.686 1.00 24.77 507 ILE A N 1
ATOM 4083 C CA . ILE A 1 507 ? -33.848 -16.203 8.268 1.00 24.77 507 ILE A CA 1
ATOM 4084 C C . ILE A 1 507 ? -34.159 -14.900 7.520 1.00 24.77 507 ILE A C 1
ATOM 4086 O O . ILE A 1 507 ? -33.898 -14.787 6.320 1.00 24.77 507 ILE A O 1
ATOM 4090 N N . GLN A 1 508 ? -34.738 -13.926 8.224 1.00 22.34 508 GLN A N 1
ATOM 4091 C CA . GLN A 1 508 ? -34.948 -12.563 7.733 1.00 22.34 508 GLN A CA 1
ATOM 4092 C C . GLN A 1 508 ? -33.654 -11.748 7.895 1.00 22.34 508 GLN A C 1
ATOM 4094 O O . GLN A 1 508 ? -33.169 -11.555 9.006 1.00 22.34 508 GLN A O 1
ATOM 4099 N N . GLU A 1 509 ? -33.090 -11.263 6.786 1.00 25.16 509 GLU A N 1
ATOM 4100 C CA . GLU A 1 509 ? -32.044 -10.231 6.788 1.00 25.16 509 GLU A CA 1
ATOM 4101 C C . GLU A 1 509 ? -32.696 -8.838 6.830 1.00 25.16 509 GLU A C 1
ATOM 4103 O O . GLU A 1 509 ? -33.416 -8.458 5.901 1.00 25.16 509 GLU A O 1
ATOM 4108 N N . GLU A 1 510 ? -32.414 -8.057 7.876 1.00 23.38 510 GLU A N 1
ATOM 4109 C CA . GLU A 1 510 ? -32.650 -6.609 7.891 1.00 23.38 510 GLU A CA 1
ATOM 4110 C C . GLU A 1 510 ? -31.562 -5.878 7.088 1.00 23.38 510 GLU A C 1
ATOM 4112 O O . GLU A 1 510 ? -30.362 -6.089 7.269 1.00 23.38 510 GLU A O 1
ATOM 4117 N N . VAL A 1 511 ? -31.994 -4.988 6.192 1.00 23.41 511 VAL A N 1
ATOM 4118 C CA . VAL A 1 511 ? -31.134 -4.125 5.375 1.00 23.41 511 VAL A CA 1
ATOM 4119 C C . VAL A 1 511 ? -30.932 -2.799 6.106 1.00 23.41 511 VAL A C 1
ATOM 4121 O O . VAL A 1 511 ? -31.860 -2.001 6.201 1.00 23.41 511 VAL A O 1
ATOM 4124 N N . VAL A 1 512 ? -29.709 -2.530 6.564 1.00 22.95 512 VAL A N 1
ATOM 4125 C CA . VAL A 1 512 ? -29.276 -1.178 6.950 1.00 22.95 512 VAL A CA 1
ATOM 4126 C C . VAL A 1 512 ? -28.759 -0.475 5.695 1.00 22.95 512 VAL A C 1
ATOM 4128 O O . VAL A 1 512 ? -27.768 -0.894 5.099 1.00 22.95 512 VAL A O 1
ATOM 4131 N N . GLN A 1 513 ? -29.452 0.582 5.272 1.00 23.59 513 GLN A N 1
ATOM 4132 C CA . GLN A 1 513 ? -28.958 1.527 4.273 1.00 23.59 513 GLN A CA 1
ATOM 4133 C C . GLN A 1 513 ? -27.918 2.435 4.933 1.00 23.59 513 GLN A C 1
ATOM 4135 O O . GLN A 1 513 ? -28.196 3.041 5.965 1.00 23.59 513 GLN A O 1
ATOM 4140 N N . GLN A 1 514 ? -26.731 2.541 4.339 1.00 24.86 514 GLN A N 1
ATOM 4141 C CA . GLN A 1 514 ? -25.763 3.570 4.701 1.00 24.86 514 GLN A CA 1
ATOM 4142 C C . GLN A 1 514 ? -25.407 4.349 3.435 1.00 24.86 514 GLN A C 1
ATOM 4144 O O . GLN A 1 514 ? -24.867 3.798 2.475 1.00 24.86 514 GLN A O 1
ATOM 4149 N N . GLU A 1 515 ? -25.815 5.615 3.431 1.00 23.97 515 GLU A N 1
ATOM 4150 C CA . GLU A 1 515 ? -25.565 6.598 2.384 1.00 23.97 515 GLU A CA 1
ATOM 4151 C C . GLU A 1 515 ? -24.073 6.960 2.331 1.00 23.97 515 GLU A C 1
ATOM 4153 O O . GLU A 1 515 ? -23.405 7.100 3.358 1.00 23.97 515 GLU A O 1
ATOM 4158 N N . MET A 1 516 ? -23.550 7.117 1.113 1.00 23.30 516 MET A N 1
ATOM 4159 C CA . MET A 1 516 ? -22.237 7.706 0.859 1.00 23.30 516 MET A CA 1
ATOM 4160 C C . MET A 1 516 ? -22.304 9.209 1.144 1.00 23.30 516 MET A C 1
ATOM 4162 O O . MET A 1 516 ? -22.895 9.965 0.378 1.00 23.30 516 MET A O 1
ATOM 4166 N N . VAL A 1 517 ? -21.668 9.640 2.230 1.00 23.30 517 VAL A N 1
ATOM 4167 C CA . VAL A 1 517 ? -21.382 11.054 2.489 1.00 23.30 517 VAL A CA 1
ATOM 4168 C C . VAL A 1 517 ? -20.130 11.425 1.694 1.00 23.30 517 VAL A C 1
ATOM 4170 O O . VAL A 1 517 ? -19.035 10.948 1.989 1.00 23.30 517 VAL A O 1
ATOM 4173 N N . GLY A 1 518 ? -20.301 12.242 0.654 1.00 25.52 518 GLY A N 1
ATOM 4174 C CA . GLY A 1 518 ? -19.200 12.922 -0.023 1.00 25.52 518 GLY A CA 1
ATOM 4175 C C . GLY A 1 518 ? -18.696 14.085 0.832 1.00 25.52 518 GLY A C 1
ATOM 4176 O O . GLY A 1 518 ? -19.492 14.878 1.332 1.00 25.52 518 GLY A O 1
ATOM 4177 N N . ASN A 1 519 ? -17.378 14.167 1.012 1.00 24.44 519 ASN A N 1
ATOM 4178 C CA . ASN A 1 519 ? -16.712 15.288 1.673 1.00 24.44 519 ASN A CA 1
ATOM 4179 C C . ASN A 1 519 ? -16.981 16.599 0.916 1.00 24.44 519 ASN A C 1
ATOM 4181 O O . ASN A 1 519 ? -16.720 16.691 -0.281 1.00 24.44 519 ASN A O 1
ATOM 4185 N N . LEU A 1 520 ? -17.452 17.610 1.647 1.00 23.81 520 LEU A N 1
ATOM 4186 C CA . LEU A 1 520 ? -17.460 19.012 1.242 1.00 23.81 520 LEU A CA 1
ATOM 4187 C C . LEU A 1 520 ? -16.209 19.687 1.811 1.00 23.81 520 LEU A C 1
ATOM 4189 O O . LEU A 1 520 ? -16.088 19.830 3.029 1.00 23.81 520 LEU A O 1
ATOM 4193 N N . ASP A 1 521 ? -15.315 20.129 0.931 1.00 25.92 521 ASP A N 1
ATOM 4194 C CA . ASP A 1 521 ? -14.330 21.153 1.267 1.00 25.92 521 ASP A CA 1
ATOM 4195 C C . ASP A 1 521 ? -15.033 22.514 1.324 1.00 25.92 521 ASP A C 1
ATOM 4197 O O . ASP A 1 521 ? -15.716 22.936 0.389 1.00 25.92 521 ASP A O 1
ATOM 4201 N N . ALA A 1 522 ? -14.879 23.199 2.454 1.00 24.16 522 ALA A N 1
ATOM 4202 C CA . ALA A 1 522 ? -15.338 24.564 2.643 1.00 24.16 522 ALA A CA 1
ATOM 4203 C C . ALA A 1 522 ? -14.341 25.553 2.018 1.00 24.16 522 ALA A C 1
ATOM 4205 O O . ALA A 1 522 ? -13.140 25.483 2.277 1.00 24.16 522 ALA A O 1
ATOM 4206 N N . MET A 1 523 ? -14.850 26.539 1.279 1.00 24.12 523 MET A N 1
ATOM 4207 C CA . MET A 1 523 ? -14.128 27.771 0.956 1.00 24.12 523 MET A CA 1
ATOM 4208 C C . MET A 1 523 ? -14.965 29.009 1.331 1.00 24.12 523 MET A C 1
ATOM 4210 O O . MET A 1 523 ? -16.177 28.892 1.525 1.00 24.12 523 MET A O 1
ATOM 4214 N N . PRO A 1 524 ? -14.316 30.169 1.553 1.00 29.64 524 PRO A N 1
ATOM 4215 C CA . PRO A 1 524 ? -14.839 31.242 2.391 1.00 29.64 524 PRO A CA 1
ATOM 4216 C C . PRO A 1 524 ? -15.849 32.150 1.678 1.00 29.64 524 PRO A C 1
ATOM 4218 O O . PRO A 1 524 ? -15.865 32.281 0.459 1.00 29.64 524 PRO A O 1
ATOM 4221 N N . ASN A 1 525 ? -16.660 32.824 2.495 1.00 25.95 525 ASN A N 1
ATOM 4222 C CA . ASN A 1 525 ? -17.598 33.872 2.099 1.00 25.95 525 ASN A CA 1
ATOM 4223 C C . ASN A 1 525 ? -16.907 35.074 1.433 1.00 25.95 525 ASN A C 1
ATOM 4225 O O . ASN A 1 525 ? -15.964 35.625 2.001 1.00 25.95 525 ASN A O 1
ATOM 4229 N N . GLY A 1 526 ? -17.530 35.585 0.365 1.00 26.16 526 GLY A N 1
ATOM 4230 C CA . GLY A 1 526 ? -17.555 37.018 0.059 1.00 26.16 526 GLY A CA 1
ATOM 4231 C C . GLY A 1 526 ? -17.409 37.400 -1.417 1.00 26.16 526 GLY A C 1
ATOM 4232 O O . GLY A 1 526 ? -16.312 37.348 -1.949 1.00 26.16 526 GLY A O 1
ATOM 4233 N N . GLU A 1 527 ? -18.512 37.928 -1.964 1.00 24.72 527 GLU A N 1
ATOM 4234 C CA . GLU A 1 527 ? -18.632 38.918 -3.057 1.00 24.72 527 GLU A CA 1
ATOM 4235 C C . GLU A 1 527 ? -19.030 38.457 -4.480 1.00 24.72 527 GLU A C 1
ATOM 4237 O O . GLU A 1 527 ? -18.255 37.905 -5.245 1.00 24.72 527 GLU A O 1
ATOM 4242 N N . ASN A 1 528 ? -20.264 38.871 -4.809 1.00 25.67 528 ASN A N 1
ATOM 4243 C CA . ASN A 1 528 ? -20.830 39.324 -6.084 1.00 25.67 528 ASN A CA 1
ATOM 4244 C C . ASN A 1 528 ? -21.036 38.360 -7.270 1.00 25.67 528 ASN A C 1
ATOM 4246 O O . ASN A 1 528 ? -20.151 37.695 -7.786 1.00 25.67 528 ASN A O 1
ATOM 4250 N N . VAL A 1 529 ? -22.297 38.395 -7.711 1.00 37.59 529 VAL A N 1
ATOM 4251 C CA . VAL A 1 529 ? -22.933 37.724 -8.844 1.00 37.59 529 VAL A CA 1
ATOM 4252 C C . VAL A 1 529 ? -22.374 38.234 -10.169 1.00 37.59 529 VAL A C 1
ATOM 4254 O O . VAL A 1 529 ? -22.484 39.427 -10.430 1.00 37.59 529 VAL A O 1
ATOM 4257 N N . GLU A 1 530 ? -21.890 37.321 -11.017 1.00 32.38 530 GLU A N 1
ATOM 4258 C CA . GLU A 1 530 ? -22.119 37.303 -12.473 1.00 32.38 530 GLU A CA 1
ATOM 4259 C C . GLU A 1 530 ? -21.613 35.969 -13.075 1.00 32.38 530 GLU A C 1
ATOM 4261 O O . GLU A 1 530 ? -20.420 35.687 -13.069 1.00 32.38 530 GLU A O 1
ATOM 4266 N N . GLY A 1 531 ? -22.541 35.147 -13.596 1.00 35.97 531 GLY A N 1
ATOM 4267 C CA . GLY A 1 531 ? -22.261 33.975 -14.448 1.00 35.97 531 GLY A CA 1
ATOM 4268 C C . GLY A 1 531 ? -22.365 32.592 -13.780 1.00 35.97 531 GLY A C 1
ATOM 4269 O O . GLY A 1 531 ? -21.380 32.068 -13.274 1.00 35.97 531 GLY A O 1
ATOM 4270 N N . ASN A 1 532 ? -23.534 31.938 -13.850 1.00 46.22 532 ASN A N 1
ATOM 4271 C CA . ASN A 1 532 ? -23.663 30.512 -13.504 1.00 46.22 532 ASN A CA 1
ATOM 4272 C C . ASN A 1 532 ? -23.212 29.632 -14.688 1.00 46.22 532 ASN A C 1
ATOM 4274 O O . ASN A 1 532 ? -24.040 29.170 -15.478 1.00 46.22 532 ASN A O 1
ATOM 4278 N N . THR A 1 533 ? -21.904 29.415 -14.812 1.00 45.16 533 THR A N 1
ATOM 4279 C CA . THR A 1 533 ? -21.315 28.447 -15.751 1.00 45.16 533 THR A CA 1
ATOM 4280 C C . THR A 1 533 ? -21.181 27.088 -15.065 1.00 45.16 533 THR A C 1
ATOM 4282 O O . THR A 1 533 ? -20.571 26.982 -14.003 1.00 45.16 533 THR A O 1
ATOM 4285 N N . TYR A 1 534 ? -21.748 26.043 -15.665 1.00 56.66 534 TYR A N 1
ATOM 4286 C CA . TYR A 1 534 ? -21.719 24.671 -15.157 1.00 56.66 534 TYR A CA 1
ATOM 4287 C C . TYR A 1 534 ? -20.797 23.809 -16.025 1.00 56.66 534 TYR A C 1
ATOM 4289 O O . TYR A 1 534 ? -20.812 23.943 -17.244 1.00 56.66 534 TYR A O 1
ATOM 4297 N N . ASN A 1 535 ? -20.034 22.891 -15.427 1.00 50.59 535 ASN A N 1
ATOM 4298 C CA . ASN A 1 535 ? -19.259 21.884 -16.159 1.00 50.59 535 ASN A CA 1
ATOM 4299 C C . ASN A 1 535 ? -19.992 20.537 -16.084 1.00 50.59 535 ASN A C 1
ATOM 4301 O O . ASN A 1 535 ? -20.241 20.046 -14.986 1.00 50.59 535 ASN A O 1
ATOM 4305 N N . ILE A 1 536 ? -20.337 19.941 -17.230 1.00 48.97 536 ILE A N 1
ATOM 4306 C CA . ILE A 1 536 ? -20.835 18.557 -17.308 1.00 48.97 536 ILE A CA 1
ATOM 4307 C C . ILE A 1 536 ? -19.775 17.726 -18.020 1.00 48.97 536 ILE A C 1
ATOM 4309 O O . ILE A 1 536 ? -19.335 18.078 -19.116 1.00 48.97 536 ILE A O 1
ATOM 4313 N N . GLU A 1 537 ? -19.452 16.581 -17.425 1.00 51.31 537 GLU A N 1
ATOM 4314 C CA . GLU A 1 537 ? -18.806 15.465 -18.107 1.00 51.31 537 GLU A CA 1
ATOM 4315 C C . GLU A 1 537 ? -19.866 14.655 -18.863 1.00 51.31 537 GLU A C 1
ATOM 4317 O O . GLU A 1 537 ? -20.719 14.011 -18.256 1.00 51.31 537 GLU A O 1
ATOM 4322 N N . THR A 1 538 ? -19.816 14.672 -20.194 1.00 44.84 538 THR A N 1
ATOM 4323 C CA . THR A 1 538 ? -20.612 13.770 -21.039 1.00 44.84 538 THR A CA 1
ATOM 4324 C C . THR A 1 538 ? -19.753 12.581 -21.456 1.00 44.84 538 THR A C 1
ATOM 4326 O O . THR A 1 538 ? -18.612 12.747 -21.892 1.00 44.84 538 THR A O 1
ATOM 4329 N N . ALA A 1 539 ? -20.283 11.366 -21.309 1.00 45.31 539 ALA A N 1
ATOM 4330 C CA . ALA A 1 539 ? -19.593 10.134 -21.678 1.00 45.31 539 ALA A CA 1
ATOM 4331 C C . ALA A 1 539 ? -20.301 9.465 -22.861 1.00 45.31 539 ALA A C 1
ATOM 4333 O O . ALA A 1 539 ? -21.462 9.072 -22.764 1.00 45.31 539 ALA A O 1
ATOM 4334 N N . ARG A 1 540 ? -19.593 9.295 -23.980 1.00 48.00 540 ARG A N 1
ATOM 4335 C CA . ARG A 1 540 ? -20.081 8.550 -25.145 1.00 48.00 540 ARG A CA 1
ATOM 4336 C C . ARG A 1 540 ? -19.398 7.190 -25.212 1.00 48.00 540 ARG A C 1
ATOM 4338 O O . ARG A 1 540 ? -18.182 7.106 -25.363 1.00 48.00 540 ARG A O 1
ATOM 4345 N N . GLU A 1 541 ? -20.181 6.119 -25.127 1.00 56.69 541 GLU A N 1
ATOM 4346 C CA . GLU A 1 541 ? -19.680 4.743 -25.203 1.00 56.69 541 GLU A CA 1
ATOM 4347 C C . GLU A 1 541 ? -19.914 4.140 -26.597 1.00 56.69 541 GLU A C 1
ATOM 4349 O O . GLU A 1 541 ? -20.997 4.253 -27.171 1.00 56.69 541 GLU A O 1
ATOM 4354 N N . THR A 1 542 ? -18.893 3.490 -27.152 1.00 55.91 542 THR A N 1
ATOM 4355 C CA . THR A 1 542 ? -18.959 2.743 -28.418 1.00 55.91 542 THR A CA 1
ATOM 4356 C C . THR A 1 542 ? -18.355 1.355 -28.230 1.00 55.91 542 THR A C 1
ATOM 4358 O O . THR A 1 542 ? -17.437 1.187 -27.428 1.00 55.91 542 THR A O 1
ATOM 4361 N N . ALA A 1 543 ? -18.868 0.348 -28.940 1.00 60.22 543 ALA A N 1
ATOM 4362 C CA . ALA A 1 543 ? -18.407 -1.033 -28.819 1.00 60.22 543 ALA A CA 1
ATOM 4363 C C . ALA A 1 543 ? -18.106 -1.662 -30.186 1.00 60.22 543 ALA A C 1
ATOM 4365 O O . ALA A 1 543 ? -18.877 -1.501 -31.128 1.00 60.22 543 ALA A O 1
ATOM 4366 N N . GLU A 1 544 ? -17.011 -2.416 -30.263 1.00 59.69 544 GLU A N 1
ATOM 4367 C CA . GLU A 1 544 ? -16.554 -3.180 -31.432 1.00 59.69 544 GLU A CA 1
ATOM 4368 C C . GLU A 1 544 ? -16.360 -4.651 -31.021 1.00 59.69 544 GLU A C 1
ATOM 4370 O O . GLU A 1 544 ? -15.932 -4.920 -29.896 1.00 59.69 544 GLU A O 1
ATOM 4375 N N . ALA A 1 545 ? -16.670 -5.614 -31.896 1.00 54.94 545 ALA A N 1
ATOM 4376 C CA . ALA A 1 545 ? -16.582 -7.043 -31.585 1.00 54.94 545 ALA A CA 1
ATOM 4377 C C . ALA A 1 545 ? -15.703 -7.803 -32.601 1.00 54.94 545 ALA A C 1
ATOM 4379 O O . ALA A 1 545 ? -15.928 -7.715 -33.807 1.00 54.94 545 ALA A O 1
ATOM 4380 N N . ASP A 1 546 ? -14.730 -8.577 -32.112 1.00 54.44 546 ASP A N 1
ATOM 4381 C CA . ASP A 1 546 ? -13.762 -9.353 -32.901 1.00 54.44 546 ASP A CA 1
ATOM 4382 C C . ASP A 1 546 ? -13.715 -10.828 -32.440 1.00 54.44 546 ASP A C 1
ATOM 4384 O O . ASP A 1 546 ? -14.134 -11.164 -31.331 1.00 54.44 546 ASP A O 1
ATOM 4388 N N . SER A 1 547 ? -13.234 -11.746 -33.282 1.00 51.22 547 SER A N 1
ATOM 4389 C CA . SER A 1 547 ? -13.175 -13.185 -32.979 1.00 51.22 547 SER A CA 1
ATOM 4390 C C . SER A 1 547 ? -11.761 -13.747 -33.117 1.00 51.22 547 SER A C 1
ATOM 4392 O O . SER A 1 547 ? -11.193 -13.718 -34.209 1.00 51.22 547 SER A O 1
ATOM 4394 N N . LEU A 1 548 ? -11.233 -14.356 -32.049 1.00 48.00 548 LEU A N 1
ATOM 4395 C CA . LEU A 1 548 ? -9.976 -15.109 -32.073 1.00 48.00 548 LEU A CA 1
ATOM 4396 C C . LEU A 1 548 ? -10.251 -16.614 -31.970 1.00 48.00 548 LEU A C 1
ATOM 4398 O O . LEU A 1 548 ? -10.999 -17.079 -31.110 1.00 48.00 548 LEU A O 1
ATOM 4402 N N . ARG A 1 549 ? -9.616 -17.388 -32.856 1.00 41.56 549 ARG A N 1
ATOM 4403 C CA . ARG A 1 549 ? -9.606 -18.855 -32.802 1.00 41.56 549 ARG A CA 1
ATOM 4404 C C . ARG A 1 549 ? -8.314 -19.314 -32.145 1.00 41.56 549 ARG A C 1
ATOM 4406 O O . ARG A 1 549 ? -7.242 -19.040 -32.681 1.00 41.56 549 ARG A O 1
ATOM 4413 N N . THR A 1 550 ? -8.406 -20.038 -31.034 1.00 40.50 550 THR A N 1
ATOM 4414 C CA . THR A 1 550 ? -7.246 -20.701 -30.428 1.00 40.50 550 THR A CA 1
ATOM 4415 C C . THR A 1 550 ? -7.383 -22.219 -30.523 1.00 40.50 550 THR A C 1
ATOM 4417 O O . THR A 1 550 ? -8.442 -22.799 -30.269 1.00 40.50 550 THR A O 1
ATOM 4420 N N . SER A 1 551 ? -6.290 -22.870 -30.925 1.00 38.38 551 SER A N 1
ATOM 4421 C CA . SER A 1 551 ? -6.147 -24.326 -30.946 1.00 38.38 551 SER A CA 1
ATOM 4422 C C . SER A 1 551 ? -5.158 -24.740 -29.855 1.00 38.38 551 SER A C 1
ATOM 4424 O O . SER A 1 551 ? -3.962 -24.479 -29.981 1.00 38.38 551 SER A O 1
ATOM 4426 N N . GLU A 1 552 ? -5.635 -25.386 -28.795 1.00 43.50 552 GLU A N 1
ATOM 4427 C CA . GLU A 1 552 ? -4.775 -26.039 -27.801 1.00 43.50 552 GLU A CA 1
ATOM 4428 C C . GLU A 1 552 ? -4.429 -27.463 -28.283 1.00 43.50 552 GLU A C 1
ATOM 4430 O O . GLU A 1 552 ? -5.304 -28.204 -28.745 1.00 43.50 552 GLU A O 1
ATOM 4435 N N . GLN A 1 553 ? -3.152 -27.856 -28.189 1.00 37.56 553 GLN A N 1
ATOM 4436 C CA . GLN A 1 553 ? -2.690 -29.223 -28.463 1.00 37.56 553 GLN A CA 1
ATOM 4437 C C . GLN A 1 553 ? -2.128 -29.853 -27.186 1.00 37.56 553 GLN A C 1
ATOM 4439 O O . GLN A 1 553 ? -1.148 -29.368 -26.629 1.00 37.56 553 GLN A O 1
ATOM 4444 N N . GLU A 1 554 ? -2.713 -30.970 -26.751 1.00 42.41 554 GLU A N 1
ATOM 4445 C CA . GLU A 1 554 ? -2.107 -31.839 -25.740 1.00 42.41 554 GLU A CA 1
ATOM 4446 C C . GLU A 1 554 ? -1.145 -32.830 -26.415 1.00 42.41 554 GLU A C 1
ATOM 4448 O O . GLU A 1 554 ? -1.550 -33.632 -27.263 1.00 42.41 554 GLU A O 1
ATOM 4453 N N . GLU A 1 555 ? 0.128 -32.828 -26.011 1.00 42.41 555 GLU A N 1
ATOM 4454 C CA . GLU A 1 555 ? 1.094 -33.857 -26.402 1.00 42.41 555 GLU A CA 1
ATOM 4455 C C . GLU A 1 555 ? 1.337 -34.847 -25.256 1.00 42.41 555 GLU A C 1
ATOM 4457 O O . GLU A 1 555 ? 1.988 -34.535 -24.259 1.00 42.41 555 GLU A O 1
ATOM 4462 N N . LYS A 1 556 ? 0.880 -36.095 -25.418 1.00 41.88 556 LYS A N 1
ATOM 4463 C CA . LYS A 1 556 ? 1.353 -37.213 -24.588 1.00 41.88 556 LYS A CA 1
ATOM 4464 C C . LYS A 1 556 ? 2.672 -37.737 -25.152 1.00 41.88 556 LYS A C 1
ATOM 4466 O O . LYS A 1 556 ? 2.684 -38.365 -26.211 1.00 41.88 556 LYS A O 1
ATOM 4471 N N . LYS A 1 557 ? 3.773 -37.514 -24.430 1.00 48.03 557 LYS A N 1
ATOM 4472 C CA . LYS A 1 557 ? 5.083 -38.108 -24.734 1.00 48.03 557 LYS A CA 1
ATOM 4473 C C . LYS A 1 557 ? 5.198 -39.473 -24.060 1.00 48.03 557 LYS A C 1
ATOM 4475 O O . LYS A 1 557 ? 5.226 -39.570 -22.838 1.00 48.03 557 LYS A O 1
ATOM 4480 N N . THR A 1 558 ? 5.256 -40.529 -24.862 1.00 47.47 558 THR A N 1
ATOM 4481 C CA . THR A 1 558 ? 5.584 -41.886 -24.408 1.00 47.47 558 THR A CA 1
ATOM 4482 C C . THR A 1 558 ? 7.080 -42.132 -24.573 1.00 47.47 558 THR A C 1
ATOM 4484 O O . THR A 1 558 ? 7.648 -41.824 -25.619 1.00 47.47 558 THR A O 1
ATOM 4487 N N . PHE A 1 559 ? 7.717 -42.698 -23.553 1.00 60.41 559 PHE A N 1
ATOM 4488 C CA . PHE A 1 559 ? 9.137 -43.047 -23.552 1.00 60.41 559 PHE A CA 1
ATOM 4489 C C . PHE A 1 559 ? 9.306 -44.564 -23.434 1.00 60.41 559 PHE A C 1
ATOM 4491 O O . PHE A 1 559 ? 8.498 -45.235 -22.791 1.00 60.41 559 PHE A O 1
ATOM 4498 N N . ILE A 1 560 ? 10.356 -45.100 -24.057 1.00 66.25 560 ILE A N 1
ATOM 4499 C CA . ILE A 1 560 ? 10.764 -46.498 -23.903 1.00 66.25 560 ILE A CA 1
ATOM 4500 C C . ILE A 1 560 ? 12.035 -46.500 -23.056 1.00 66.25 560 ILE A C 1
ATOM 4502 O O . ILE A 1 560 ? 12.994 -45.801 -23.376 1.00 66.25 560 ILE A O 1
ATOM 4506 N N . ILE A 1 561 ? 12.042 -47.260 -21.961 1.00 71.69 561 ILE A N 1
ATOM 4507 C CA . ILE A 1 561 ? 13.240 -47.447 -21.134 1.00 71.69 561 ILE A CA 1
ATOM 4508 C C . ILE A 1 561 ? 14.213 -48.336 -21.913 1.00 71.69 561 ILE A C 1
ATOM 4510 O O . ILE A 1 561 ? 13.928 -49.511 -22.137 1.00 71.69 561 ILE A O 1
ATOM 4514 N N . THR A 1 562 ? 15.346 -47.779 -22.338 1.00 70.19 562 THR A N 1
ATOM 4515 C CA . THR A 1 562 ? 16.378 -48.486 -23.114 1.00 70.19 562 THR A CA 1
ATOM 4516 C C . THR A 1 562 ? 17.409 -49.177 -22.233 1.00 70.19 562 THR A C 1
ATOM 4518 O O . THR A 1 562 ? 18.042 -50.139 -22.665 1.00 70.19 562 THR A O 1
ATOM 4521 N N . GLY A 1 563 ? 17.554 -48.749 -20.980 1.00 77.31 563 GLY A N 1
ATOM 4522 C CA . GLY A 1 563 ? 18.448 -49.401 -20.034 1.00 77.31 563 GLY A CA 1
ATOM 4523 C C . GLY A 1 563 ? 18.379 -48.800 -18.640 1.00 77.31 563 GLY A C 1
ATOM 4524 O O . GLY A 1 563 ? 17.963 -47.660 -18.448 1.00 77.31 563 GLY A O 1
ATOM 4525 N N . VAL A 1 564 ? 18.794 -49.590 -17.662 1.00 83.19 564 VAL A N 1
ATOM 4526 C CA . VAL A 1 564 ? 18.808 -49.245 -16.241 1.00 83.19 564 VAL A CA 1
ATOM 4527 C C . VAL A 1 564 ? 20.236 -49.423 -15.754 1.00 83.19 564 VAL A C 1
ATOM 4529 O O . VAL A 1 564 ? 20.848 -50.450 -16.035 1.00 83.19 564 VAL A O 1
ATOM 4532 N N . VAL A 1 565 ? 20.788 -48.424 -15.077 1.00 81.50 565 VAL A N 1
ATOM 4533 C CA . VAL A 1 565 ? 22.157 -48.485 -14.551 1.00 81.50 565 VAL A CA 1
ATOM 4534 C C . VAL A 1 565 ? 22.158 -49.326 -13.274 1.00 81.50 565 VAL A C 1
ATOM 4536 O O . VAL A 1 565 ? 21.346 -49.079 -12.389 1.00 81.50 565 VAL A O 1
ATOM 4539 N N . ASP A 1 566 ? 23.038 -50.321 -13.159 1.00 82.00 566 ASP A N 1
ATOM 4540 C CA . ASP A 1 566 ? 23.316 -50.986 -11.880 1.00 82.00 566 ASP A CA 1
ATOM 4541 C C . ASP A 1 566 ? 24.394 -50.190 -11.133 1.00 82.00 566 ASP A C 1
ATOM 4543 O O . ASP A 1 566 ? 25.555 -50.160 -11.528 1.00 82.00 566 ASP A O 1
ATOM 4547 N N . THR A 1 567 ? 24.026 -49.559 -10.020 1.00 74.38 567 THR A N 1
ATOM 4548 C CA . THR A 1 567 ? 24.920 -48.722 -9.198 1.00 74.38 567 THR A CA 1
ATOM 4549 C C . THR A 1 567 ? 26.082 -49.479 -8.545 1.00 74.38 567 THR A C 1
ATOM 4551 O O . THR A 1 567 ? 26.967 -48.843 -7.980 1.00 74.38 567 THR A O 1
ATOM 4554 N N . ARG A 1 568 ? 26.093 -50.821 -8.563 1.00 77.56 568 ARG A N 1
ATOM 4555 C CA . ARG A 1 568 ? 27.203 -51.631 -8.027 1.00 77.56 568 ARG A CA 1
ATOM 4556 C C . ARG A 1 568 ? 28.297 -51.884 -9.062 1.00 77.56 568 ARG A C 1
ATOM 4558 O O . ARG A 1 568 ? 29.460 -52.014 -8.689 1.00 77.56 568 ARG A O 1
ATOM 4565 N N . THR A 1 569 ? 27.922 -52.017 -10.329 1.00 75.44 569 THR A N 1
ATOM 4566 C CA . THR A 1 569 ? 28.847 -52.344 -11.426 1.00 75.44 569 THR A CA 1
ATOM 4567 C C . THR A 1 569 ? 29.049 -51.185 -12.398 1.00 75.44 569 THR A C 1
ATOM 4569 O O . THR A 1 569 ? 29.942 -51.262 -13.232 1.00 75.44 569 THR A O 1
ATOM 4572 N N . ASP A 1 570 ? 28.242 -50.127 -12.277 1.00 75.50 570 ASP A N 1
ATOM 4573 C CA . ASP A 1 570 ? 28.130 -48.993 -13.207 1.00 75.50 570 ASP A CA 1
ATOM 4574 C C . ASP A 1 570 ? 27.808 -49.422 -14.655 1.00 75.50 570 ASP A C 1
ATOM 4576 O O . ASP A 1 570 ? 28.016 -48.693 -15.625 1.00 75.50 570 ASP A O 1
ATOM 4580 N N . GLU A 1 571 ? 27.268 -50.636 -14.815 1.00 80.50 571 GLU A N 1
ATOM 4581 C CA . GLU A 1 571 ? 26.880 -51.194 -16.106 1.00 80.50 571 GLU A CA 1
ATOM 4582 C C . GLU A 1 571 ? 25.396 -50.955 -16.392 1.00 80.50 571 GLU A C 1
ATOM 4584 O O . GLU A 1 571 ? 24.535 -51.034 -15.514 1.00 80.50 571 GLU A O 1
ATOM 4589 N N . ILE A 1 572 ? 25.080 -50.706 -17.662 1.00 81.56 572 ILE A N 1
ATOM 4590 C CA . ILE A 1 572 ? 23.704 -50.534 -18.125 1.00 81.56 572 ILE A CA 1
ATOM 4591 C C . ILE A 1 572 ? 23.145 -51.910 -18.468 1.00 81.56 572 ILE A C 1
ATOM 4593 O O . ILE A 1 572 ? 23.583 -52.562 -19.417 1.00 81.56 572 ILE A O 1
ATOM 4597 N N . ILE A 1 573 ? 22.144 -52.337 -17.713 1.00 84.19 573 ILE A N 1
ATOM 4598 C CA . ILE A 1 573 ? 21.435 -53.594 -17.924 1.00 84.19 573 ILE A CA 1
ATOM 4599 C C . ILE A 1 573 ? 20.050 -53.338 -18.529 1.00 84.19 573 ILE A C 1
ATOM 4601 O O . ILE A 1 573 ? 19.478 -52.253 -18.412 1.00 84.19 573 ILE A O 1
ATOM 4605 N N . SER A 1 574 ? 19.491 -54.341 -19.207 1.00 83.62 574 SER A N 1
ATOM 4606 C CA . SER A 1 574 ? 18.134 -54.251 -19.756 1.00 83.62 574 SER A CA 1
ATOM 4607 C C . SER A 1 574 ? 17.081 -54.234 -18.644 1.00 83.62 574 SER A C 1
ATOM 4609 O O . SER A 1 574 ? 17.313 -54.755 -17.551 1.00 83.62 574 SER A O 1
ATOM 4611 N N . LEU A 1 575 ? 15.899 -53.683 -18.937 1.00 80.00 575 LEU A N 1
ATOM 4612 C CA . LEU A 1 575 ? 14.784 -53.598 -17.988 1.00 80.00 575 LEU A CA 1
ATOM 4613 C C . LEU A 1 575 ? 14.437 -54.965 -17.369 1.00 80.00 575 LEU A C 1
ATOM 4615 O O . LEU A 1 575 ? 14.291 -55.064 -16.155 1.00 80.00 575 LEU A O 1
ATOM 4619 N N . ASP A 1 576 ? 14.404 -56.031 -18.172 1.00 80.06 576 ASP A N 1
ATOM 4620 C CA . ASP A 1 576 ? 14.088 -57.386 -17.695 1.00 80.06 576 ASP A CA 1
ATOM 4621 C C . ASP A 1 576 ? 15.127 -57.912 -16.694 1.00 80.06 576 ASP A C 1
ATOM 4623 O O . ASP A 1 576 ? 14.783 -58.513 -15.674 1.00 80.06 576 ASP A O 1
ATOM 4627 N N . LYS A 1 577 ? 16.414 -57.637 -16.948 1.00 81.06 577 LYS A N 1
ATOM 4628 C CA . LYS A 1 577 ? 17.499 -57.986 -16.022 1.00 81.06 577 LYS A CA 1
ATOM 4629 C C . LYS A 1 577 ? 17.450 -57.130 -14.760 1.00 81.06 577 LYS A C 1
ATOM 4631 O O . LYS A 1 577 ? 17.712 -57.650 -13.682 1.00 81.06 577 LYS A O 1
ATOM 4636 N N . ALA A 1 578 ? 17.075 -55.857 -14.872 1.00 81.44 578 ALA A N 1
ATOM 4637 C CA . ALA A 1 578 ? 16.927 -54.957 -13.730 1.00 81.44 578 ALA A CA 1
ATOM 4638 C C . ALA A 1 578 ? 15.759 -55.352 -12.816 1.00 81.44 578 ALA A C 1
ATOM 4640 O O . ALA A 1 578 ? 15.876 -55.243 -11.596 1.00 81.44 578 ALA A O 1
ATOM 4641 N N . VAL A 1 579 ? 14.659 -55.861 -13.378 1.00 82.62 579 VAL A N 1
ATOM 4642 C CA . VAL A 1 579 ? 13.543 -56.421 -12.599 1.00 82.62 579 VAL A CA 1
ATOM 4643 C C . VAL A 1 579 ? 13.965 -57.729 -11.925 1.00 82.62 579 VAL A C 1
ATOM 4645 O O . VAL A 1 579 ? 13.745 -57.892 -10.727 1.00 82.62 579 VAL A O 1
ATOM 4648 N N . ALA A 1 580 ? 14.649 -58.625 -12.646 1.00 81.19 580 ALA A N 1
ATOM 4649 C CA . ALA A 1 580 ? 15.150 -59.883 -12.082 1.00 81.19 580 ALA A CA 1
ATOM 4650 C C . ALA A 1 580 ? 16.203 -59.672 -10.974 1.00 81.19 580 ALA A C 1
ATOM 4652 O O . ALA A 1 580 ? 16.218 -60.404 -9.987 1.00 81.19 580 ALA A O 1
ATOM 4653 N N . ALA A 1 581 ? 17.051 -58.648 -11.105 1.00 77.12 581 ALA A N 1
ATOM 4654 C CA . ALA A 1 581 ? 18.029 -58.241 -10.093 1.00 77.12 581 ALA A CA 1
ATOM 4655 C C . ALA A 1 581 ? 17.410 -57.427 -8.935 1.00 77.12 581 ALA A C 1
ATOM 4657 O O . ALA A 1 581 ? 18.107 -57.046 -7.991 1.00 77.12 581 ALA A O 1
ATOM 4658 N N . GLY A 1 582 ? 16.105 -57.136 -8.997 1.00 79.31 582 GLY A N 1
ATOM 4659 C CA . GLY A 1 582 ? 15.389 -56.350 -7.995 1.00 79.31 582 GLY A CA 1
ATOM 4660 C C . GLY A 1 582 ? 15.849 -54.893 -7.908 1.00 79.31 582 GLY A C 1
ATOM 4661 O O . GLY A 1 582 ? 15.723 -54.293 -6.846 1.00 79.31 582 GLY A O 1
ATOM 4662 N N . ILE A 1 583 ? 16.430 -54.348 -8.979 1.00 84.31 583 ILE A N 1
ATOM 4663 C CA . ILE A 1 583 ? 16.825 -52.936 -9.120 1.00 84.31 583 ILE A CA 1
ATOM 4664 C C . ILE A 1 583 ? 15.609 -52.092 -9.512 1.00 84.31 583 ILE A C 1
ATOM 4666 O O . ILE A 1 583 ? 15.501 -50.942 -9.109 1.00 84.31 583 ILE A O 1
ATOM 4670 N N . ILE A 1 584 ? 14.646 -52.661 -10.240 1.00 84.38 584 ILE A N 1
ATOM 4671 C CA . ILE A 1 584 ? 13.348 -52.023 -10.487 1.00 84.38 584 ILE A CA 1
ATOM 4672 C C . ILE A 1 584 ? 12.240 -52.837 -9.838 1.00 84.38 584 ILE A C 1
ATOM 4674 O O . ILE A 1 584 ? 12.053 -54.016 -10.134 1.00 84.38 584 ILE A O 1
ATOM 4678 N N . ASN A 1 585 ? 11.458 -52.178 -8.986 1.00 82.88 585 ASN A N 1
ATOM 4679 C CA . ASN A 1 585 ? 10.253 -52.739 -8.408 1.00 82.88 585 ASN A CA 1
ATOM 4680 C C . ASN A 1 585 ? 9.031 -52.304 -9.224 1.00 82.88 585 ASN A C 1
ATOM 4682 O O . ASN A 1 585 ? 8.454 -51.239 -8.998 1.00 82.88 585 ASN A O 1
ATOM 4686 N N . GLN A 1 586 ? 8.613 -53.156 -10.161 1.00 75.31 586 GLN A N 1
ATOM 4687 C CA . GLN A 1 586 ? 7.482 -52.888 -11.053 1.00 75.31 586 GLN A CA 1
ATOM 4688 C C . GLN A 1 586 ? 6.151 -52.710 -10.303 1.00 75.31 586 GLN A C 1
ATOM 4690 O O . GLN A 1 586 ? 5.314 -51.924 -10.732 1.00 75.31 586 GLN A O 1
ATOM 4695 N N . SER A 1 587 ? 5.965 -53.391 -9.167 1.00 77.31 587 SER A N 1
ATOM 4696 C CA . SER A 1 587 ? 4.724 -53.303 -8.381 1.00 77.31 587 SER A CA 1
ATOM 4697 C C . SER A 1 587 ? 4.572 -51.977 -7.630 1.00 77.31 587 SER A C 1
ATOM 4699 O O . SER A 1 587 ? 3.454 -51.526 -7.399 1.00 77.31 587 SER A O 1
ATOM 4701 N N . LYS A 1 588 ? 5.694 -51.343 -7.265 1.00 73.75 588 LYS A N 1
ATOM 4702 C CA . LYS A 1 588 ? 5.724 -50.084 -6.504 1.00 73.75 588 LYS A CA 1
ATOM 4703 C C . LYS A 1 588 ? 6.143 -48.873 -7.342 1.00 73.75 588 LYS A C 1
ATOM 4705 O O . LYS A 1 588 ? 6.057 -47.752 -6.856 1.00 73.75 588 LYS A O 1
ATOM 4710 N N . GLY A 1 589 ? 6.590 -49.083 -8.582 1.00 78.38 589 GLY A N 1
ATOM 4711 C CA . GLY A 1 589 ? 7.029 -48.013 -9.481 1.00 78.38 589 GLY A CA 1
ATOM 4712 C C . GLY A 1 589 ? 8.312 -47.312 -9.021 1.00 78.38 589 GLY A C 1
ATOM 4713 O O . GLY A 1 589 ? 8.473 -46.111 -9.252 1.00 78.38 589 GLY A O 1
ATOM 4714 N N . THR A 1 590 ? 9.215 -48.038 -8.355 1.00 84.50 590 THR A N 1
ATOM 4715 C CA . THR A 1 590 ? 10.453 -47.488 -7.784 1.00 84.50 590 THR A CA 1
ATOM 4716 C C . THR A 1 590 ? 11.706 -48.180 -8.323 1.00 84.50 590 THR A C 1
ATOM 4718 O O . THR A 1 590 ? 11.706 -49.373 -8.625 1.00 84.50 590 THR A O 1
ATOM 4721 N N . TYR A 1 591 ? 12.782 -47.410 -8.442 1.00 85.50 591 TYR A N 1
ATOM 4722 C CA . TYR A 1 591 ? 14.150 -47.853 -8.678 1.00 85.50 591 TYR A CA 1
ATOM 4723 C C . TYR A 1 591 ? 14.865 -47.988 -7.328 1.00 85.50 591 TYR A C 1
ATOM 4725 O O . TYR A 1 591 ? 14.773 -47.086 -6.502 1.00 85.50 591 TYR A O 1
ATOM 4733 N N . GLN A 1 592 ? 15.577 -49.083 -7.092 1.00 84.38 592 GLN A N 1
ATOM 4734 C CA . GLN A 1 592 ? 16.332 -49.341 -5.871 1.00 84.38 592 GLN A CA 1
ATOM 4735 C C . GLN A 1 592 ? 17.829 -49.275 -6.165 1.00 84.38 592 GLN A C 1
ATOM 4737 O O . GLN A 1 592 ? 18.363 -50.076 -6.932 1.00 84.38 592 GLN A O 1
ATOM 4742 N N . ASN A 1 593 ? 18.512 -48.340 -5.513 1.00 82.50 593 ASN A N 1
ATOM 4743 C CA . ASN A 1 593 ? 19.958 -48.223 -5.558 1.00 82.50 593 ASN A CA 1
ATOM 4744 C C . ASN A 1 593 ? 20.580 -49.362 -4.736 1.00 82.50 593 ASN A C 1
ATOM 4746 O O . ASN A 1 593 ? 20.438 -49.400 -3.520 1.00 82.50 593 ASN A O 1
ATOM 4750 N N . LYS A 1 594 ? 21.280 -50.304 -5.377 1.00 77.31 594 LYS A N 1
ATOM 4751 C CA . LYS A 1 594 ? 21.894 -51.454 -4.683 1.00 77.31 594 LYS A CA 1
ATOM 4752 C C . LYS A 1 594 ? 23.194 -51.116 -3.947 1.00 77.31 594 LYS A C 1
ATOM 4754 O O . LYS A 1 594 ? 23.702 -51.968 -3.226 1.00 77.31 594 LYS A O 1
ATOM 4759 N N . ALA A 1 595 ? 23.738 -49.911 -4.127 1.00 75.88 595 ALA A N 1
ATOM 4760 C CA . ALA A 1 595 ? 24.920 -49.443 -3.405 1.00 75.88 595 ALA A CA 1
ATOM 4761 C C . ALA A 1 595 ? 24.555 -48.738 -2.086 1.00 75.88 595 ALA A C 1
ATOM 4763 O O . ALA A 1 595 ? 25.271 -48.895 -1.101 1.00 75.88 595 ALA A O 1
ATOM 4764 N N . THR A 1 596 ? 23.443 -47.993 -2.057 1.00 77.12 596 THR A N 1
ATOM 4765 C CA . THR A 1 596 ? 22.980 -47.235 -0.874 1.00 77.12 596 THR A CA 1
ATOM 4766 C C . THR A 1 596 ? 21.737 -47.824 -0.198 1.00 77.12 596 THR A C 1
ATOM 4768 O O . THR A 1 596 ? 21.373 -47.387 0.886 1.00 77.12 596 THR A O 1
ATOM 4771 N N . ASP A 1 597 ? 21.097 -48.810 -0.832 1.00 76.50 597 ASP A N 1
ATOM 4772 C CA . ASP A 1 597 ? 19.808 -49.423 -0.469 1.00 76.50 597 ASP A CA 1
ATOM 4773 C C . ASP A 1 597 ? 18.601 -48.456 -0.455 1.00 76.50 597 ASP A C 1
ATOM 4775 O O . ASP A 1 597 ? 17.516 -48.786 0.023 1.00 76.50 597 ASP A O 1
ATOM 4779 N N . GLU A 1 598 ? 18.752 -47.262 -1.038 1.00 81.62 598 GLU A N 1
ATOM 4780 C CA . GLU A 1 598 ? 17.682 -46.264 -1.152 1.00 81.62 598 GLU A CA 1
ATOM 4781 C C . GLU A 1 598 ? 16.771 -46.514 -2.365 1.00 81.62 598 GLU A C 1
ATOM 4783 O O . GLU A 1 598 ? 17.226 -46.911 -3.442 1.00 81.62 598 GLU A O 1
ATOM 4788 N N . SER A 1 599 ? 15.468 -46.237 -2.221 1.00 84.38 599 SER A N 1
ATOM 4789 C CA . SER A 1 599 ? 14.489 -46.365 -3.309 1.00 84.38 599 SER A CA 1
ATOM 4790 C C . SER A 1 599 ? 14.008 -45.008 -3.829 1.00 84.38 599 SER A C 1
ATOM 4792 O O . SER A 1 599 ? 13.461 -44.216 -3.063 1.00 84.38 599 SER A O 1
ATOM 4794 N N . TYR A 1 600 ? 14.103 -44.781 -5.137 1.00 82.81 600 TYR A N 1
ATOM 4795 C CA . TYR A 1 600 ? 13.626 -43.579 -5.820 1.00 82.81 600 TYR A CA 1
ATOM 4796 C C . TYR A 1 600 ? 12.397 -43.883 -6.686 1.00 82.81 600 TYR A C 1
ATOM 4798 O O . TYR A 1 600 ? 12.357 -44.921 -7.347 1.00 82.81 600 TYR A O 1
ATOM 4806 N N . PRO A 1 601 ? 11.396 -42.990 -6.770 1.00 81.75 601 PRO A N 1
ATOM 4807 C CA . PRO A 1 601 ? 10.364 -43.081 -7.799 1.00 81.75 601 PRO A CA 1
ATOM 4808 C C . PRO A 1 601 ? 10.990 -43.061 -9.199 1.00 81.75 601 PRO A C 1
ATOM 4810 O O . PRO A 1 601 ? 11.918 -42.291 -9.450 1.00 81.75 601 PRO A O 1
ATOM 4813 N N . ILE A 1 602 ? 10.461 -43.863 -10.128 1.00 78.12 602 ILE A N 1
ATOM 4814 C CA . ILE A 1 602 ? 10.968 -43.944 -11.511 1.00 78.12 602 ILE A CA 1
ATOM 4815 C C . ILE A 1 602 ? 11.154 -42.555 -12.175 1.00 78.12 602 ILE A C 1
ATOM 4817 O O . ILE A 1 602 ? 12.201 -42.357 -12.787 1.00 78.12 602 ILE A O 1
ATOM 4821 N N . PRO A 1 603 ? 10.257 -41.554 -12.015 1.00 75.56 603 PRO A N 1
ATOM 4822 C CA . PRO A 1 603 ? 10.473 -40.198 -12.545 1.00 75.56 603 PRO A CA 1
ATOM 4823 C C . PRO A 1 603 ? 11.731 -39.500 -12.015 1.00 75.56 603 PRO A C 1
ATOM 4825 O O . PRO A 1 603 ? 12.442 -38.838 -12.767 1.00 75.56 603 PRO A O 1
ATOM 4828 N N . VAL A 1 604 ? 12.037 -39.685 -10.730 1.00 79.69 604 VAL A N 1
ATOM 4829 C CA . VAL A 1 604 ? 13.224 -39.110 -10.085 1.00 79.69 604 VAL A CA 1
ATOM 4830 C C . VAL A 1 604 ? 14.483 -39.831 -10.566 1.00 79.69 604 VAL A C 1
ATOM 4832 O O . VAL A 1 604 ? 15.469 -39.182 -10.897 1.00 79.69 604 VAL A O 1
ATOM 4835 N N . ALA A 1 605 ? 14.429 -41.160 -10.694 1.00 78.81 605 ALA A N 1
ATOM 4836 C CA . ALA A 1 605 ? 15.531 -41.963 -11.224 1.00 78.81 605 ALA A CA 1
ATOM 4837 C C . ALA A 1 605 ? 15.814 -41.692 -12.718 1.00 78.81 605 ALA A C 1
ATOM 4839 O O . ALA A 1 605 ? 16.967 -41.753 -13.142 1.00 78.81 605 ALA A O 1
ATOM 4840 N N . MET A 1 606 ? 14.790 -41.345 -13.507 1.00 76.19 606 MET A N 1
ATOM 4841 C CA . MET A 1 606 ? 14.946 -40.875 -14.891 1.00 76.19 606 MET A CA 1
ATOM 4842 C C . MET A 1 606 ? 15.635 -39.505 -14.944 1.00 76.19 606 MET A C 1
ATOM 4844 O O . MET A 1 606 ? 16.601 -39.344 -15.685 1.00 76.19 606 MET A O 1
ATOM 4848 N N . ASN A 1 607 ? 15.210 -38.545 -14.113 1.00 70.06 607 ASN A N 1
ATOM 4849 C CA . ASN A 1 607 ? 15.855 -37.227 -14.030 1.00 70.06 607 ASN A CA 1
ATOM 4850 C C . ASN A 1 607 ? 17.298 -37.298 -13.500 1.00 70.06 607 ASN A C 1
ATOM 4852 O O . ASN A 1 607 ? 18.141 -36.509 -13.913 1.00 70.06 607 ASN A O 1
ATOM 4856 N N . ALA A 1 608 ? 17.593 -38.257 -12.619 1.00 73.31 608 ALA A N 1
ATOM 4857 C CA . ALA A 1 608 ? 18.935 -38.513 -12.097 1.00 73.31 608 ALA A CA 1
ATOM 4858 C C . ALA A 1 608 ? 19.842 -39.298 -13.072 1.00 73.31 608 ALA A C 1
ATOM 4860 O O . ALA A 1 608 ? 20.989 -39.581 -12.739 1.00 73.31 608 ALA A O 1
ATOM 4861 N N . GLY A 1 609 ? 19.345 -39.680 -14.258 1.00 75.94 609 GLY A N 1
ATOM 4862 C CA . GLY A 1 609 ? 20.115 -40.400 -15.280 1.00 75.94 609 GLY A CA 1
ATOM 4863 C C . GLY A 1 609 ? 20.353 -41.892 -15.000 1.00 75.94 609 GLY A C 1
ATOM 4864 O O . GLY A 1 609 ? 21.073 -42.543 -15.756 1.00 75.94 609 GLY A O 1
ATOM 4865 N N . LEU A 1 610 ? 19.733 -42.448 -13.952 1.00 78.69 610 LEU A N 1
ATOM 4866 C CA . LEU A 1 610 ? 19.844 -43.860 -13.550 1.00 78.69 610 LEU A CA 1
ATOM 4867 C C . LEU A 1 610 ? 18.992 -44.789 -14.433 1.00 78.69 610 LEU A C 1
ATOM 4869 O O . LEU A 1 610 ? 19.263 -45.985 -14.546 1.00 78.69 610 LEU A O 1
ATOM 4873 N N . ILE A 1 611 ? 17.968 -44.236 -15.086 1.00 82.38 611 ILE A N 1
ATOM 4874 C CA . ILE A 1 611 ? 17.131 -44.921 -16.073 1.00 82.38 611 ILE A CA 1
ATOM 4875 C C . ILE A 1 611 ? 17.274 -44.180 -17.402 1.00 82.38 611 ILE A C 1
ATOM 4877 O O . ILE A 1 611 ? 16.844 -43.034 -17.531 1.00 82.38 611 ILE A O 1
ATOM 4881 N N . LYS A 1 612 ? 17.866 -44.839 -18.400 1.00 75.50 612 LYS A N 1
ATOM 4882 C CA . LYS A 1 612 ? 18.005 -44.301 -19.754 1.00 75.50 612 LYS A CA 1
ATOM 4883 C C . LYS A 1 612 ? 16.730 -44.571 -20.541 1.00 75.50 612 LYS A C 1
ATOM 4885 O O . LYS A 1 612 ? 16.237 -45.700 -20.579 1.00 75.50 612 LYS A O 1
ATOM 4890 N N . VAL A 1 613 ? 16.203 -43.528 -21.171 1.00 74.31 613 VAL A N 1
ATOM 4891 C CA . VAL A 1 613 ? 15.002 -43.593 -22.004 1.00 74.31 613 VAL A CA 1
ATOM 4892 C C . VAL A 1 613 ? 15.286 -43.061 -23.400 1.00 74.31 613 VAL A C 1
ATOM 4894 O O . VAL A 1 613 ? 16.065 -42.126 -23.573 1.00 74.31 613 VAL A O 1
ATOM 4897 N N . GLU A 1 614 ? 14.631 -43.649 -24.394 1.00 62.44 614 GLU A N 1
ATOM 4898 C CA . GLU A 1 614 ? 14.581 -43.139 -25.760 1.00 62.44 614 GLU A CA 1
ATOM 4899 C C . GLU A 1 614 ? 13.153 -42.655 -26.048 1.00 62.44 614 GLU A C 1
ATOM 4901 O O . GLU A 1 614 ? 12.162 -43.350 -25.788 1.00 62.44 614 GLU A O 1
ATOM 4906 N N . PHE A 1 615 ? 13.033 -41.414 -26.518 1.00 54.16 615 PHE A N 1
ATOM 4907 C CA . PHE A 1 615 ? 11.744 -40.782 -26.791 1.00 54.16 615 PHE A CA 1
ATOM 4908 C C . PHE A 1 615 ? 11.239 -41.223 -28.169 1.00 54.16 615 PHE A C 1
ATOM 4910 O O . PHE A 1 615 ? 11.911 -41.000 -29.171 1.00 54.16 615 PHE A O 1
ATOM 4917 N N . THR A 1 616 ? 10.047 -41.826 -28.235 1.00 45.50 616 THR A N 1
ATOM 4918 C CA . THR A 1 616 ? 9.386 -42.182 -29.507 1.00 45.50 616 THR A CA 1
ATOM 4919 C C . THR A 1 616 ? 8.126 -41.334 -29.720 1.00 45.50 616 THR A C 1
ATOM 4921 O O . THR A 1 616 ? 7.497 -40.874 -28.768 1.00 45.50 616 THR A O 1
ATOM 4924 N N . THR A 1 617 ? 7.796 -41.087 -30.989 1.00 41.47 617 THR A N 1
ATOM 4925 C CA . THR A 1 617 ? 6.881 -40.053 -31.493 1.00 41.47 617 THR A CA 1
ATOM 4926 C C . THR A 1 617 ? 5.396 -40.165 -31.115 1.00 41.47 617 THR A C 1
ATOM 4928 O O . THR A 1 617 ? 4.850 -41.205 -30.751 1.00 41.47 617 THR A O 1
ATOM 4931 N N . THR A 1 618 ? 4.771 -38.996 -31.260 1.00 41.31 618 THR A N 1
ATOM 4932 C CA . THR A 1 618 ? 3.463 -38.478 -30.849 1.00 41.31 618 THR A CA 1
ATOM 4933 C C . THR A 1 618 ? 2.251 -39.205 -31.449 1.00 41.31 618 THR A C 1
ATOM 4935 O O . THR A 1 618 ? 2.113 -39.304 -32.669 1.00 41.31 618 THR A O 1
ATOM 4938 N N . LYS A 1 619 ? 1.277 -39.596 -30.614 1.00 38.53 619 LYS A N 1
ATOM 4939 C CA . LYS A 1 619 ? -0.117 -39.796 -31.058 1.00 38.53 619 LYS A CA 1
ATOM 4940 C C . LYS A 1 619 ? -0.927 -38.538 -30.748 1.00 38.53 619 LYS A C 1
ATOM 4942 O O . LYS A 1 619 ? -1.136 -38.210 -29.586 1.00 38.53 619 LYS A O 1
ATOM 4947 N N . LYS A 1 620 ? -1.399 -37.860 -31.800 1.00 36.84 620 LYS A N 1
ATOM 4948 C CA . LYS A 1 620 ? -2.326 -36.722 -31.714 1.00 36.84 620 LYS A CA 1
ATOM 4949 C C . LYS A 1 620 ? -3.692 -37.204 -31.225 1.00 36.84 620 LYS A C 1
ATOM 4951 O O . LYS A 1 620 ? -4.307 -38.052 -31.872 1.00 36.84 620 LYS A O 1
ATOM 4956 N N . SER A 1 621 ? -4.198 -36.637 -30.135 1.00 34.50 621 SER A N 1
ATOM 4957 C CA . SER A 1 621 ? -5.596 -36.800 -29.729 1.00 34.50 621 SER A CA 1
ATOM 4958 C C . SER A 1 621 ? -6.278 -35.440 -29.597 1.00 34.50 621 SER A C 1
ATOM 4960 O O . SER A 1 621 ? -5.936 -34.669 -28.716 1.00 34.50 621 SER A O 1
ATOM 4962 N N . LYS A 1 622 ? -7.243 -35.215 -30.501 1.00 40.91 622 LYS A N 1
ATOM 4963 C CA . LYS A 1 622 ? -8.319 -34.204 -30.546 1.00 40.91 622 LYS A CA 1
ATOM 4964 C C . LYS A 1 622 ? -7.977 -32.754 -30.164 1.00 40.91 622 LYS A C 1
ATOM 4966 O O . LYS A 1 622 ? -7.937 -32.385 -29.000 1.00 40.91 622 LYS A O 1
ATOM 4971 N N . GLU A 1 623 ? -7.930 -31.928 -31.206 1.00 36.94 623 GLU A N 1
ATOM 4972 C CA . GLU A 1 623 ? -8.038 -30.469 -31.176 1.00 36.94 623 GLU A CA 1
ATOM 4973 C C . GLU A 1 623 ? -9.372 -30.038 -30.536 1.00 36.94 623 GLU A C 1
ATOM 4975 O O . GLU A 1 623 ? -10.453 -30.375 -31.030 1.00 36.94 623 GLU A O 1
ATOM 4980 N N . LYS A 1 624 ? -9.309 -29.312 -29.417 1.00 41.47 624 LYS A N 1
ATOM 4981 C CA . LYS A 1 624 ? -10.446 -28.544 -28.897 1.00 41.47 624 LYS A CA 1
ATOM 4982 C C . LYS A 1 624 ? -10.257 -27.097 -29.350 1.00 41.47 624 LYS A C 1
ATOM 4984 O O . LYS A 1 624 ? -9.494 -26.359 -28.741 1.00 41.47 624 LYS A O 1
ATOM 4989 N N . SER A 1 625 ? -10.945 -26.704 -30.421 1.00 39.53 625 SER A N 1
ATOM 4990 C CA . SER A 1 625 ? -11.068 -25.292 -30.807 1.00 39.53 625 SER A CA 1
ATOM 4991 C C . SER A 1 625 ? -11.922 -24.582 -29.757 1.00 39.53 625 SER A C 1
ATOM 4993 O O . SER A 1 625 ? -13.089 -24.943 -29.570 1.00 39.53 625 SER A O 1
ATOM 4995 N N . ARG A 1 626 ? -11.350 -23.609 -29.045 1.00 48.75 626 ARG A N 1
ATOM 4996 C CA . ARG A 1 626 ? -12.102 -22.683 -28.191 1.00 48.75 626 ARG A CA 1
ATOM 4997 C C . ARG A 1 626 ? -12.247 -21.379 -28.979 1.00 48.75 626 ARG A C 1
ATOM 4999 O O . ARG A 1 626 ? -11.261 -20.723 -29.291 1.00 48.75 626 ARG A O 1
ATOM 5006 N N . ASP A 1 627 ? -13.481 -21.024 -29.323 1.00 50.19 627 ASP A N 1
ATOM 5007 C CA . ASP A 1 627 ? -13.784 -19.730 -29.935 1.00 50.19 627 ASP A CA 1
ATOM 5008 C C . ASP A 1 627 ? -14.036 -18.724 -28.806 1.00 50.19 627 ASP A C 1
ATOM 5010 O O . ASP A 1 627 ? -15.081 -18.783 -28.150 1.00 50.19 627 ASP A O 1
ATOM 5014 N N . VAL A 1 628 ? -13.087 -17.820 -28.558 1.00 60.03 628 VAL A N 1
ATOM 5015 C CA . VAL A 1 628 ? -13.268 -16.703 -27.620 1.00 60.03 628 VAL A CA 1
ATOM 5016 C C . VAL A 1 628 ? -13.524 -15.443 -28.442 1.00 60.03 628 VAL A C 1
ATOM 5018 O O . VAL A 1 628 ? -12.715 -15.056 -29.283 1.00 60.03 628 VAL A O 1
ATOM 5021 N N . GLY A 1 629 ? -14.678 -14.812 -28.226 1.00 63.31 629 GLY A N 1
ATOM 5022 C CA . GLY A 1 629 ? -14.965 -13.497 -28.803 1.00 63.31 629 GLY A CA 1
ATOM 5023 C C . GLY A 1 629 ? -14.359 -12.397 -27.951 1.00 63.31 629 GLY A C 1
ATOM 5024 O O . GLY A 1 629 ? -14.458 -12.467 -26.729 1.00 63.31 629 GLY A O 1
ATOM 5025 N N . LEU A 1 630 ? -13.772 -11.377 -28.561 1.00 70.25 630 LEU A N 1
ATOM 5026 C CA . LEU A 1 630 ? -13.359 -10.158 -27.876 1.00 70.25 630 LEU A CA 1
ATOM 5027 C C . LEU A 1 630 ? -14.362 -9.047 -28.180 1.00 70.25 630 LEU A C 1
ATOM 5029 O O . LEU A 1 630 ? -14.749 -8.848 -29.325 1.00 70.25 630 LEU A O 1
ATOM 5033 N N . ILE A 1 631 ? -14.783 -8.312 -27.158 1.00 71.06 631 ILE A N 1
ATOM 5034 C CA . ILE A 1 631 ? -15.590 -7.102 -27.313 1.00 71.06 631 ILE A CA 1
ATOM 5035 C C . ILE A 1 631 ? -14.832 -5.948 -26.677 1.00 71.06 631 ILE A C 1
ATOM 5037 O O . ILE A 1 631 ? -14.544 -5.976 -25.483 1.00 71.06 631 ILE A O 1
ATOM 5041 N N . THR A 1 632 ? -14.523 -4.930 -27.467 1.00 68.62 632 THR A N 1
ATOM 5042 C CA . THR A 1 632 ? -13.809 -3.733 -27.028 1.00 68.62 632 THR A CA 1
ATOM 5043 C C . THR A 1 632 ? -14.802 -2.592 -26.874 1.00 68.62 632 THR A C 1
ATOM 5045 O O . THR A 1 632 ? -15.463 -2.213 -27.836 1.00 68.62 632 THR A O 1
ATOM 5048 N N . ILE A 1 633 ? -14.904 -2.038 -25.668 1.00 70.50 633 ILE A N 1
ATOM 5049 C CA . ILE A 1 633 ? -15.725 -0.870 -25.348 1.00 70.50 633 ILE A CA 1
ATOM 5050 C C . ILE A 1 633 ? -14.803 0.345 -25.213 1.00 70.50 633 ILE A C 1
ATOM 5052 O O . ILE A 1 633 ? -13.898 0.340 -24.379 1.00 70.50 633 ILE A O 1
ATOM 5056 N N . LYS A 1 634 ? -15.033 1.380 -26.022 1.00 62.91 634 LYS A N 1
ATOM 5057 C CA . LYS A 1 634 ? -14.354 2.680 -25.957 1.00 62.91 634 LYS A CA 1
ATOM 5058 C C . LYS A 1 634 ? -15.317 3.704 -25.359 1.00 62.91 634 LYS A C 1
ATOM 5060 O O . LYS A 1 634 ? -16.364 3.978 -25.945 1.00 62.91 634 LYS A O 1
ATOM 5065 N N . THR A 1 635 ? -14.962 4.266 -24.212 1.00 62.06 635 THR A N 1
ATOM 5066 C CA . THR A 1 635 ? -15.700 5.340 -23.538 1.00 62.06 635 THR A CA 1
ATOM 5067 C C . THR A 1 635 ? -14.936 6.643 -23.728 1.00 62.06 635 THR A C 1
ATOM 5069 O O . THR A 1 635 ? -13.835 6.790 -23.207 1.00 62.06 635 THR A O 1
ATOM 5072 N N . GLN A 1 636 ? -15.508 7.574 -24.484 1.00 51.91 636 GLN A N 1
ATOM 5073 C CA . GLN A 1 636 ? -14.974 8.918 -24.684 1.00 51.91 636 GLN A CA 1
ATOM 5074 C C . GLN A 1 636 ? -15.646 9.866 -23.687 1.00 51.91 636 GLN A C 1
ATOM 5076 O O . GLN A 1 636 ? -16.870 9.994 -23.713 1.00 51.91 636 GLN A O 1
ATOM 5081 N N . LYS A 1 637 ? -14.872 10.509 -22.810 1.00 53.94 637 LYS A N 1
ATOM 5082 C CA . LYS A 1 637 ? -15.373 11.517 -21.866 1.00 53.94 637 LYS A CA 1
ATOM 5083 C C . LYS A 1 637 ? -14.981 12.921 -22.323 1.00 53.94 637 LYS A C 1
ATOM 5085 O O . LYS A 1 637 ? -13.808 13.178 -22.583 1.00 53.94 637 LYS A O 1
ATOM 5090 N N . GLU A 1 638 ? -15.957 13.822 -22.399 1.00 51.94 638 GLU A N 1
ATOM 5091 C CA . GLU A 1 638 ? -15.756 15.245 -22.693 1.00 51.94 638 GLU A CA 1
ATOM 5092 C C . GLU A 1 638 ? -16.368 16.101 -21.580 1.00 51.94 638 GLU A C 1
ATOM 5094 O O . GLU A 1 638 ? -17.553 15.961 -21.280 1.00 51.94 638 GLU A O 1
ATOM 5099 N N . SER A 1 639 ? -15.580 17.009 -20.995 1.00 54.69 639 SER A N 1
ATOM 5100 C CA . SER A 1 639 ? -16.059 18.017 -20.042 1.00 54.69 639 SER A CA 1
ATOM 5101 C C . SER A 1 639 ? -16.080 19.380 -20.724 1.00 54.69 639 SER A C 1
ATOM 5103 O O . SER A 1 639 ? -15.030 19.867 -21.148 1.00 54.69 639 SER A O 1
ATOM 5105 N N . ARG A 1 640 ? -17.264 19.982 -20.894 1.00 59.81 640 ARG A N 1
ATOM 5106 C CA . ARG A 1 640 ? -17.399 21.327 -21.483 1.00 59.81 640 ARG A CA 1
ATOM 5107 C C . ARG A 1 640 ? -18.251 22.239 -20.592 1.00 59.81 640 ARG A C 1
ATOM 5109 O O . ARG A 1 640 ? -19.317 21.798 -20.152 1.00 59.81 640 ARG A O 1
ATOM 5116 N N . PRO A 1 641 ? -17.832 23.499 -20.369 1.00 56.91 641 PRO A N 1
ATOM 5117 C CA . PRO A 1 641 ? -18.649 24.485 -19.673 1.00 56.91 641 PRO A CA 1
ATOM 5118 C C . PRO A 1 641 ? -19.892 24.862 -20.494 1.00 56.91 641 PRO A C 1
ATOM 5120 O O . PRO A 1 641 ? -19.812 25.083 -21.706 1.00 56.91 641 PRO A O 1
ATOM 5123 N N . TYR A 1 642 ? -21.047 24.959 -19.839 1.00 67.12 642 TYR A N 1
ATOM 5124 C CA . TYR A 1 642 ? -22.318 25.373 -20.432 1.00 67.12 642 TYR A CA 1
ATOM 5125 C C . TYR A 1 642 ? -23.135 26.238 -19.465 1.00 67.12 642 TYR A C 1
ATOM 5127 O O . TYR A 1 642 ? -22.999 26.167 -18.244 1.00 67.12 642 TYR A O 1
ATOM 5135 N N . THR A 1 643 ? -24.038 27.040 -20.023 1.00 70.56 643 THR A N 1
ATOM 5136 C CA . THR A 1 643 ? -25.022 27.828 -19.271 1.00 70.56 643 THR A CA 1
ATOM 5137 C C . THR A 1 643 ? -26.427 27.310 -19.568 1.00 70.56 643 THR A C 1
ATOM 5139 O O . THR A 1 643 ? -26.779 27.046 -20.718 1.00 70.56 643 THR A O 1
ATOM 5142 N N . VAL A 1 644 ? -27.250 27.105 -18.536 1.00 71.56 644 VAL A N 1
ATOM 5143 C CA . VAL A 1 644 ? -28.641 26.655 -18.719 1.00 71.56 644 VAL A CA 1
ATOM 5144 C C . VAL A 1 644 ? -29.475 27.839 -19.192 1.00 71.56 644 VAL A C 1
ATOM 5146 O O . VAL A 1 644 ? -29.559 28.845 -18.500 1.00 71.56 644 VAL A O 1
ATOM 5149 N N . LYS A 1 645 ? -30.106 27.723 -20.361 1.00 75.31 645 LYS A N 1
ATOM 5150 C CA . LYS A 1 645 ? -30.917 28.789 -20.965 1.00 75.31 645 LYS A CA 1
ATOM 5151 C C . LYS A 1 645 ? -32.397 28.635 -20.623 1.00 75.31 645 LYS A C 1
ATOM 5153 O O . LYS A 1 645 ? -33.063 29.594 -20.237 1.00 75.31 645 LYS A O 1
ATOM 5158 N N . ASN A 1 646 ? -32.916 27.416 -20.758 1.00 77.88 646 ASN A N 1
ATOM 5159 C CA . ASN A 1 646 ? -34.326 27.091 -20.546 1.00 77.88 646 ASN A CA 1
ATOM 5160 C C . ASN A 1 646 ? -34.492 25.653 -20.039 1.00 77.88 646 ASN A C 1
ATOM 5162 O O . ASN A 1 646 ? -33.669 24.789 -20.335 1.00 77.88 646 ASN A O 1
ATOM 5166 N N . VAL A 1 647 ? -35.601 25.398 -19.343 1.00 81.38 647 VAL A N 1
ATOM 5167 C CA . VAL A 1 647 ? -36.014 24.059 -18.885 1.00 81.38 647 VAL A CA 1
ATOM 5168 C C . VAL A 1 647 ? -37.286 23.655 -19.622 1.00 81.38 647 VAL A C 1
ATOM 5170 O O . VAL A 1 647 ? -38.158 24.495 -19.839 1.00 81.38 647 VAL A O 1
ATOM 5173 N N . ILE A 1 648 ? -37.406 22.397 -20.031 1.00 77.75 648 ILE A N 1
ATOM 5174 C CA . ILE A 1 648 ? -38.612 21.857 -20.664 1.00 77.75 648 ILE A CA 1
ATOM 5175 C C . ILE A 1 648 ? -39.423 21.097 -19.614 1.00 77.75 648 ILE A C 1
ATOM 5177 O O . ILE A 1 648 ? -38.925 20.172 -18.976 1.00 77.75 648 ILE A O 1
ATOM 5181 N N . ASP A 1 649 ? -40.689 21.475 -19.443 1.00 79.19 649 ASP A N 1
ATOM 5182 C CA . ASP A 1 649 ? -41.637 20.706 -18.638 1.00 79.19 649 ASP A CA 1
ATOM 5183 C C . ASP A 1 649 ? -42.071 19.453 -19.418 1.00 79.19 649 ASP A C 1
ATOM 5185 O O . ASP A 1 649 ? -42.841 19.551 -20.371 1.00 79.19 649 ASP A O 1
ATOM 5189 N N . ALA A 1 650 ? -41.602 18.275 -18.997 1.00 69.88 650 ALA A N 1
ATOM 5190 C CA . ALA A 1 650 ? -41.845 16.988 -19.659 1.00 69.88 650 ALA A CA 1
ATOM 5191 C C . ALA A 1 650 ? -43.335 16.635 -19.838 1.00 69.88 650 ALA A C 1
ATOM 5193 O O . ALA A 1 650 ? -43.691 15.907 -20.760 1.00 69.88 650 ALA A O 1
ATOM 5194 N N . ARG A 1 651 ? -44.220 17.157 -18.976 1.00 71.19 651 ARG A N 1
ATOM 5195 C CA . ARG A 1 651 ? -45.663 16.869 -19.008 1.00 71.19 651 ARG A CA 1
ATOM 5196 C C . ARG A 1 651 ? -46.441 17.794 -19.941 1.00 71.19 651 ARG A C 1
ATOM 5198 O O . ARG A 1 651 ? -47.493 17.409 -20.448 1.00 71.19 651 ARG A O 1
ATOM 5205 N N . THR A 1 652 ? -45.978 19.030 -20.122 1.00 74.00 652 THR A N 1
ATOM 5206 C CA . THR A 1 652 ? -46.676 20.049 -20.930 1.00 74.00 652 THR A CA 1
ATOM 5207 C C . THR A 1 652 ? -45.937 20.417 -22.216 1.00 74.00 652 THR A C 1
ATOM 5209 O O . THR A 1 652 ? -46.475 21.172 -23.024 1.00 74.00 652 THR A O 1
ATOM 5212 N N . ASP A 1 653 ? -44.722 19.890 -22.394 1.00 74.06 653 ASP A N 1
ATOM 5213 C CA . ASP A 1 653 ? -43.760 20.199 -23.459 1.00 74.06 653 ASP A CA 1
ATOM 5214 C C . ASP A 1 653 ? -43.489 21.711 -23.615 1.00 74.06 653 ASP A C 1
ATOM 5216 O O . ASP A 1 653 ? -43.110 22.228 -24.670 1.00 74.06 653 ASP A O 1
ATOM 5220 N N . ARG A 1 654 ? -43.715 22.473 -22.534 1.00 78.44 654 ARG A N 1
ATOM 5221 C CA . ARG A 1 654 ? -43.545 23.925 -22.515 1.00 78.44 654 ARG A CA 1
ATOM 5222 C C . ARG A 1 654 ? -42.130 24.273 -22.074 1.00 78.44 654 ARG A C 1
ATOM 5224 O O . ARG A 1 654 ? -41.637 23.799 -21.054 1.00 78.44 654 ARG A O 1
ATOM 5231 N N . ARG A 1 655 ? -41.500 25.181 -22.821 1.00 79.75 655 ARG A N 1
ATOM 5232 C CA . ARG A 1 655 ? -40.217 25.789 -22.450 1.00 79.75 655 ARG A CA 1
ATOM 5233 C C . ARG A 1 655 ? -40.445 26.838 -21.368 1.00 79.75 655 ARG A C 1
ATOM 5235 O O . ARG A 1 655 ? -41.051 27.878 -21.630 1.00 79.75 655 ARG A O 1
ATOM 5242 N N . LEU A 1 656 ? -39.949 26.560 -20.177 1.00 80.88 656 LEU A N 1
ATOM 5243 C CA . LEU A 1 656 ? -39.954 27.451 -19.029 1.00 80.88 656 LEU A CA 1
ATOM 5244 C C . LEU A 1 656 ? -38.647 28.251 -18.993 1.00 80.88 656 LEU A C 1
ATOM 5246 O O . LEU A 1 656 ? -37.580 27.780 -19.408 1.00 80.88 656 LEU A O 1
ATOM 5250 N N . LYS A 1 657 ? -38.738 29.502 -18.541 1.00 80.44 657 LYS A N 1
ATOM 5251 C CA . LYS A 1 657 ? -37.554 30.297 -18.184 1.00 80.44 657 LYS A CA 1
ATOM 5252 C C . LYS A 1 657 ? -37.050 29.857 -16.810 1.00 80.44 657 LYS A C 1
ATOM 5254 O O . LYS A 1 657 ? -37.816 29.289 -16.041 1.00 80.44 657 LYS A O 1
ATOM 5259 N N . ILE A 1 658 ? -35.782 30.130 -16.507 1.00 75.00 658 ILE A N 1
ATOM 5260 C CA . ILE A 1 658 ? -35.126 29.692 -15.263 1.00 75.00 658 ILE A CA 1
ATOM 5261 C C . ILE A 1 658 ? -35.923 30.134 -14.027 1.00 75.00 658 ILE A C 1
ATOM 5263 O O . ILE A 1 658 ? -36.232 29.307 -13.181 1.00 75.00 658 ILE A O 1
ATOM 5267 N N . GLU A 1 659 ? -36.325 31.405 -13.977 1.00 78.56 659 GLU A N 1
ATOM 5268 C CA . GLU A 1 659 ? -37.127 31.985 -12.888 1.00 78.56 659 GLU A CA 1
ATOM 5269 C C . GLU A 1 659 ? -38.450 31.220 -12.686 1.00 78.56 659 GLU A C 1
ATOM 5271 O O . GLU A 1 659 ? -38.752 30.764 -11.589 1.00 78.56 659 GLU A O 1
ATOM 5276 N N . GLU A 1 660 ? -39.187 30.968 -13.775 1.00 78.38 660 GLU A N 1
ATOM 5277 C CA . GLU A 1 660 ? -40.470 30.246 -13.757 1.00 78.38 660 GLU A CA 1
ATOM 5278 C C . GLU A 1 660 ? -40.288 28.759 -13.382 1.00 78.38 660 GLU A C 1
ATOM 5280 O O . GLU A 1 660 ? -41.149 28.166 -12.737 1.00 78.38 660 GLU A O 1
ATOM 5285 N N . ALA A 1 661 ? -39.163 28.141 -13.758 1.00 76.94 661 ALA A N 1
ATOM 5286 C CA . ALA A 1 661 ? -38.849 26.748 -13.434 1.00 76.94 661 ALA A CA 1
ATOM 5287 C C . ALA A 1 661 ? -38.428 26.553 -11.966 1.00 76.94 661 ALA A C 1
ATOM 5289 O O . ALA A 1 661 ? -38.723 25.502 -11.388 1.00 76.94 661 ALA A O 1
ATOM 5290 N N . VAL A 1 662 ? -37.775 27.554 -11.366 1.00 80.75 662 VAL A N 1
ATOM 5291 C CA . VAL A 1 662 ? -37.447 27.583 -9.932 1.00 80.75 662 VAL A CA 1
ATOM 5292 C C . VAL A 1 662 ? -38.719 27.777 -9.108 1.00 80.75 662 VAL A C 1
ATOM 5294 O O . VAL A 1 662 ? -38.963 27.013 -8.176 1.00 80.75 662 VAL A O 1
ATOM 5297 N N . ASP A 1 663 ? -39.588 28.710 -9.508 1.00 77.75 663 ASP A N 1
ATOM 5298 C CA . ASP A 1 663 ? -40.867 28.959 -8.827 1.00 77.75 663 ASP A CA 1
ATOM 5299 C C . ASP A 1 663 ? -41.793 27.729 -8.841 1.00 77.75 663 ASP A C 1
ATOM 5301 O O . ASP A 1 663 ? -42.524 27.468 -7.883 1.00 77.75 663 ASP A O 1
ATOM 5305 N N . LEU A 1 664 ? -41.746 26.935 -9.915 1.00 75.81 664 LEU A N 1
ATOM 5306 C CA . LEU A 1 664 ? -42.504 25.686 -10.054 1.00 75.81 664 LEU A CA 1
ATOM 5307 C C . LEU A 1 664 ? -41.818 24.468 -9.411 1.00 75.81 664 LEU A C 1
ATOM 5309 O O . LEU A 1 664 ? -42.347 23.356 -9.497 1.00 75.81 664 LEU A O 1
ATOM 5313 N N . ASN A 1 665 ? -40.668 24.661 -8.756 1.00 76.00 665 ASN A N 1
ATOM 5314 C CA . ASN A 1 665 ? -39.853 23.616 -8.130 1.00 76.00 665 ASN A CA 1
ATOM 5315 C C . ASN A 1 665 ? -39.469 22.477 -9.101 1.00 76.00 665 ASN A C 1
ATOM 5317 O O . ASN A 1 665 ? -39.415 21.299 -8.734 1.00 76.00 665 ASN A O 1
ATOM 5321 N N . ILE A 1 666 ? -39.272 22.835 -10.372 1.00 79.88 666 ILE A N 1
ATOM 5322 C CA . ILE A 1 666 ? -38.817 21.938 -11.441 1.00 79.88 666 ILE A CA 1
ATOM 5323 C C . ILE A 1 666 ? -37.291 21.984 -11.529 1.00 79.88 666 ILE A C 1
ATOM 5325 O O . ILE A 1 666 ? -36.673 20.960 -11.801 1.00 79.88 666 ILE A O 1
ATOM 5329 N N . LEU A 1 667 ? -36.681 23.140 -11.264 1.00 78.25 667 LEU A N 1
ATOM 5330 C CA . LEU A 1 667 ? -35.234 23.329 -11.276 1.00 78.25 667 LEU A CA 1
ATOM 5331 C C . LEU A 1 667 ? -34.759 23.875 -9.929 1.00 78.25 667 LEU A C 1
ATOM 5333 O O . LEU A 1 667 ? -35.196 24.945 -9.515 1.00 78.25 667 LEU A O 1
ATOM 5337 N N . ASP A 1 668 ? -33.824 23.179 -9.290 1.00 78.50 668 ASP A N 1
ATOM 5338 C CA . ASP A 1 668 ? -33.107 23.669 -8.115 1.00 78.50 668 ASP A CA 1
ATOM 5339 C C . ASP A 1 668 ? -31.656 23.985 -8.500 1.00 78.50 668 ASP A C 1
ATOM 5341 O O . ASP A 1 668 ? -30.833 23.095 -8.733 1.00 78.50 668 ASP A O 1
ATOM 5345 N N . LEU A 1 669 ? -31.353 25.282 -8.584 1.00 67.12 669 LEU A N 1
ATOM 5346 C CA . LEU A 1 669 ? -30.032 25.795 -8.951 1.00 67.12 669 LEU A CA 1
ATOM 5347 C C . LEU A 1 669 ? -29.000 25.671 -7.821 1.00 67.12 669 LEU A C 1
ATOM 5349 O O . LEU A 1 669 ? -27.808 25.691 -8.115 1.00 67.12 669 LEU A O 1
ATOM 5353 N N . GLN A 1 670 ? -29.435 25.572 -6.558 1.00 69.19 670 GLN A N 1
ATOM 5354 C CA . GLN A 1 670 ? -28.549 25.429 -5.395 1.00 69.19 670 GLN A CA 1
ATOM 5355 C C . GLN A 1 670 ? -28.170 23.962 -5.183 1.00 69.19 670 GLN A C 1
ATOM 5357 O O . GLN A 1 670 ? -27.014 23.657 -4.904 1.00 69.19 670 GLN A O 1
ATOM 5362 N N . ALA A 1 671 ? -29.127 23.050 -5.368 1.00 62.16 671 ALA A N 1
ATOM 5363 C CA . ALA A 1 671 ? -28.887 21.611 -5.289 1.00 62.16 671 ALA A CA 1
ATOM 5364 C C . ALA A 1 671 ? -28.371 21.000 -6.607 1.00 62.16 671 ALA A C 1
ATOM 5366 O O . ALA A 1 671 ? -27.948 19.847 -6.615 1.00 62.16 671 ALA A O 1
ATOM 5367 N N . GLY A 1 672 ? -28.420 21.736 -7.726 1.00 68.88 672 GLY A N 1
ATOM 5368 C CA . GLY A 1 672 ? -27.970 21.251 -9.037 1.00 68.88 672 GLY A CA 1
ATOM 5369 C C . GLY A 1 672 ? -28.826 20.100 -9.573 1.00 68.88 672 GLY A C 1
ATOM 5370 O O . GLY A 1 672 ? -28.305 19.151 -10.163 1.00 68.88 672 GLY A O 1
ATOM 5371 N N . THR A 1 673 ? -30.140 20.156 -9.347 1.00 76.81 673 THR A N 1
ATOM 5372 C CA . THR A 1 673 ? -31.069 19.091 -9.745 1.00 76.81 673 THR A CA 1
ATOM 5373 C C . THR A 1 673 ? -32.260 19.628 -10.532 1.00 76.81 673 THR A C 1
ATOM 5375 O O . THR A 1 673 ? -32.703 20.762 -10.353 1.00 76.81 673 THR A O 1
ATOM 5378 N N . CYS A 1 674 ? -32.780 18.804 -11.437 1.00 79.25 674 CYS A N 1
ATOM 5379 C CA . CYS A 1 674 ? -33.969 19.063 -12.234 1.00 79.25 674 CYS A CA 1
ATOM 5380 C C . CYS A 1 674 ? -34.958 17.912 -12.042 1.00 79.25 674 CYS A C 1
ATOM 5382 O O . CYS A 1 674 ? -34.616 16.740 -12.191 1.00 79.25 674 CYS A O 1
ATOM 5384 N N . LYS A 1 675 ? -36.209 18.227 -11.728 1.00 78.44 675 LYS A N 1
ATOM 5385 C CA . LYS A 1 675 ? -37.266 17.242 -11.528 1.00 78.44 675 LYS A CA 1
ATOM 5386 C C . LYS A 1 675 ? -38.011 16.990 -12.832 1.00 78.44 675 LYS A C 1
ATOM 5388 O O . LYS A 1 675 ? -38.599 17.901 -13.408 1.00 78.44 675 LYS A O 1
ATOM 5393 N N . ASN A 1 676 ? -38.048 15.736 -13.269 1.00 77.56 676 ASN A N 1
ATOM 5394 C CA . ASN A 1 676 ? -38.895 15.330 -14.380 1.00 77.56 676 ASN A CA 1
ATOM 5395 C C . ASN A 1 676 ? -40.364 15.326 -13.917 1.00 77.56 676 ASN A C 1
ATOM 5397 O O . ASN A 1 676 ? -40.742 14.599 -12.997 1.00 77.56 676 ASN A O 1
ATOM 5401 N N . THR A 1 677 ? -41.196 16.156 -14.537 1.00 73.50 677 THR A N 1
ATOM 5402 C CA . THR A 1 677 ? -42.613 16.339 -14.186 1.00 73.50 677 THR A CA 1
ATOM 5403 C C . THR A 1 677 ? -43.528 15.209 -14.660 1.00 73.50 677 THR A C 1
ATOM 5405 O O . THR A 1 677 ? -44.659 15.126 -14.181 1.00 73.50 677 THR A O 1
ATOM 5408 N N . ASP A 1 678 ? -43.058 14.343 -15.561 1.00 70.31 678 ASP A N 1
ATOM 5409 C CA . ASP A 1 678 ? -43.804 13.195 -16.087 1.00 70.31 678 ASP A CA 1
ATOM 5410 C C . ASP A 1 678 ? -43.572 11.935 -15.230 1.00 70.31 678 ASP A C 1
ATOM 5412 O O . ASP A 1 678 ? -44.510 11.240 -14.842 1.00 70.31 678 ASP A O 1
ATOM 5416 N N . THR A 1 679 ? -42.319 11.683 -14.830 1.00 71.25 679 THR A N 1
ATOM 5417 C CA . THR A 1 679 ? -41.942 10.515 -14.005 1.00 71.25 679 THR A CA 1
ATOM 5418 C C . THR A 1 679 ? -41.849 10.813 -12.506 1.00 71.25 679 THR A C 1
ATOM 5420 O O . THR A 1 679 ? -41.840 9.892 -11.690 1.00 71.25 679 THR A O 1
ATOM 5423 N N . GLY A 1 680 ? -41.762 12.091 -12.127 1.00 69.50 680 GLY A N 1
ATOM 5424 C CA . GLY A 1 680 ? -41.555 12.547 -10.751 1.00 69.50 680 GLY A CA 1
ATOM 5425 C C . GLY A 1 680 ? -40.122 12.388 -10.226 1.00 69.50 680 GLY A C 1
ATOM 5426 O O . GLY A 1 680 ? -39.869 12.773 -9.084 1.00 69.50 680 GLY A O 1
ATOM 5427 N N . ALA A 1 681 ? -39.199 11.841 -11.026 1.00 69.75 681 ALA A N 1
ATOM 5428 C CA . ALA A 1 681 ? -37.814 11.589 -10.636 1.00 69.75 681 ALA A CA 1
ATOM 5429 C C . ALA A 1 681 ? -36.984 12.883 -10.591 1.00 69.75 681 ALA A C 1
ATOM 5431 O O . ALA A 1 681 ? -37.090 13.729 -11.479 1.00 69.75 681 ALA A O 1
ATOM 5432 N N . VAL A 1 682 ? -36.146 13.021 -9.562 1.00 77.38 682 VAL A N 1
ATOM 5433 C CA . VAL A 1 682 ? -35.172 14.114 -9.440 1.00 77.38 682 VAL A CA 1
ATOM 5434 C C . VAL A 1 682 ? -33.881 13.667 -10.119 1.00 77.38 682 VAL A C 1
ATOM 5436 O O . VAL A 1 682 ? -33.290 12.666 -9.721 1.00 77.38 682 VAL A O 1
ATOM 5439 N N . LEU A 1 683 ? -33.484 14.378 -11.168 1.00 73.31 683 LEU A N 1
ATOM 5440 C CA . LEU A 1 683 ? -32.290 14.119 -11.967 1.00 73.31 683 LEU A CA 1
ATOM 5441 C C . LEU A 1 683 ? -31.230 15.173 -11.645 1.00 73.31 683 LEU A C 1
ATOM 5443 O O . LEU A 1 683 ? -31.564 16.317 -11.336 1.00 73.31 683 LEU A O 1
ATOM 5447 N N . ASN A 1 684 ? -29.951 14.818 -11.728 1.00 74.62 684 ASN A N 1
ATOM 5448 C CA . ASN A 1 684 ? -28.891 15.828 -11.742 1.00 74.62 684 ASN A CA 1
ATOM 5449 C C . ASN A 1 684 ? -28.903 16.575 -13.097 1.00 74.62 684 ASN A C 1
ATOM 5451 O O . ASN A 1 684 ? -29.565 16.151 -14.049 1.00 74.62 684 ASN A O 1
ATOM 5455 N N . LEU A 1 685 ? -28.192 17.703 -13.199 1.00 69.56 685 LEU A N 1
ATOM 5456 C CA . LEU A 1 685 ? -28.171 18.491 -14.442 1.00 69.56 685 LEU A CA 1
ATOM 5457 C C . LEU A 1 685 ? -27.593 17.720 -15.648 1.00 69.56 685 LEU A C 1
ATOM 5459 O O . LEU A 1 685 ? -28.010 17.992 -16.772 1.00 69.56 685 LEU A O 1
ATOM 5463 N N . ALA A 1 686 ? -26.692 16.753 -15.431 1.00 64.12 686 ALA A N 1
ATOM 5464 C CA . ALA A 1 686 ? -26.116 15.920 -16.492 1.00 64.12 686 ALA A CA 1
ATOM 5465 C C . ALA A 1 686 ? -27.156 14.978 -17.109 1.00 64.12 686 ALA A C 1
ATOM 5467 O O . ALA A 1 686 ? -27.432 15.032 -18.305 1.00 64.12 686 ALA A O 1
ATOM 5468 N N . ASP A 1 687 ? -27.824 14.207 -16.260 1.00 66.69 687 ASP A N 1
ATOM 5469 C CA . ASP A 1 687 ? -28.867 13.264 -16.643 1.00 66.69 687 ASP A CA 1
ATOM 5470 C C . ASP A 1 687 ? -30.090 13.994 -17.221 1.00 66.69 687 ASP A C 1
ATOM 5472 O O . ASP A 1 687 ? -30.764 13.485 -18.119 1.00 66.69 687 ASP A O 1
ATOM 5476 N N . ALA A 1 688 ? -30.386 15.206 -16.739 1.00 68.38 688 ALA A N 1
ATOM 5477 C CA . ALA A 1 688 ? -31.464 16.042 -17.262 1.00 68.38 688 ALA A CA 1
ATOM 5478 C C . ALA A 1 688 ? -31.153 16.624 -18.654 1.00 68.38 688 ALA A C 1
ATOM 5480 O O . ALA A 1 688 ? -32.071 16.767 -19.466 1.00 68.38 688 ALA A O 1
ATOM 5481 N N . LEU A 1 689 ? -29.883 16.927 -18.951 1.00 70.50 689 LEU A N 1
ATOM 5482 C CA . LEU A 1 689 ? -29.433 17.330 -20.286 1.00 70.50 689 LEU A CA 1
ATOM 5483 C C . LEU A 1 689 ? -29.516 16.159 -21.274 1.00 70.50 689 LEU A C 1
ATOM 5485 O O . LEU A 1 689 ? -30.102 16.316 -22.344 1.00 70.50 689 LEU A O 1
ATOM 5489 N N . ASP A 1 690 ? -29.017 14.982 -20.888 1.00 59.19 690 ASP A N 1
ATOM 5490 C CA . ASP A 1 690 ? -29.084 13.763 -21.707 1.00 59.19 690 ASP A CA 1
ATOM 5491 C C . ASP A 1 690 ? -30.534 13.318 -21.963 1.00 59.19 690 ASP A C 1
ATOM 5493 O O . ASP A 1 690 ? -30.869 12.820 -23.039 1.00 59.19 690 ASP A O 1
ATOM 5497 N N . SER A 1 691 ? -31.425 13.570 -21.000 1.00 59.72 691 SER A N 1
ATOM 5498 C CA . SER A 1 691 ? -32.870 13.339 -21.130 1.00 59.72 691 SER A CA 1
ATOM 5499 C C . SER A 1 691 ? -33.597 14.415 -21.953 1.00 59.72 691 SER A C 1
ATOM 5501 O O . SER A 1 691 ? -34.810 14.321 -22.137 1.00 59.72 691 SER A O 1
ATOM 5503 N N . GLY A 1 692 ? -32.894 15.450 -22.431 1.00 67.06 692 GLY A N 1
ATOM 5504 C CA . GLY A 1 692 ? -33.450 16.531 -23.250 1.00 67.06 692 GLY A CA 1
ATOM 5505 C C . GLY A 1 692 ? -34.329 17.536 -22.496 1.00 67.06 692 GLY A C 1
ATOM 5506 O O . GLY A 1 692 ? -35.040 18.314 -23.129 1.00 67.06 692 GLY A O 1
ATOM 5507 N N . LEU A 1 693 ? -34.298 17.540 -21.159 1.00 74.31 693 LEU A N 1
ATOM 5508 C CA . LEU A 1 693 ? -35.108 18.427 -20.312 1.00 74.31 693 LEU A CA 1
ATOM 5509 C C . LEU A 1 693 ? -34.472 19.810 -20.115 1.00 74.31 693 LEU A C 1
ATOM 5511 O O . LEU A 1 693 ? -35.147 20.746 -19.685 1.00 74.31 693 LEU A O 1
ATOM 5515 N N . LEU A 1 694 ? -33.187 19.960 -20.442 1.00 74.56 694 LEU A N 1
ATOM 5516 C CA . LEU A 1 694 ? -32.447 21.217 -20.351 1.00 74.56 694 LEU A CA 1
ATOM 5517 C C . LEU A 1 694 ? -32.006 21.690 -21.735 1.00 74.56 694 LEU A C 1
ATOM 5519 O O . LEU A 1 694 ? -31.440 20.935 -22.520 1.00 74.56 694 LEU A O 1
ATOM 5523 N N . ILE A 1 695 ? -32.221 22.975 -22.012 1.00 74.44 695 ILE A N 1
ATOM 5524 C CA . ILE A 1 695 ? -31.656 23.658 -23.175 1.00 74.44 695 ILE A CA 1
ATOM 5525 C C . ILE A 1 695 ? -30.487 24.496 -22.675 1.00 74.44 695 ILE A C 1
ATOM 5527 O O . ILE A 1 695 ? -30.684 25.441 -21.906 1.00 74.44 695 ILE A O 1
ATOM 5531 N N . VAL A 1 696 ? -29.284 24.157 -23.124 1.00 73.94 696 VAL A N 1
ATOM 5532 C CA . VAL A 1 696 ? -28.034 24.775 -22.674 1.00 73.94 696 VAL A CA 1
ATOM 5533 C C . VAL A 1 696 ? -27.318 25.493 -23.815 1.00 73.94 696 VAL A C 1
ATOM 5535 O O . VAL A 1 696 ? -27.454 25.125 -24.983 1.00 73.94 696 VAL A O 1
ATOM 5538 N N . GLU A 1 697 ? -26.571 26.538 -23.480 1.00 72.50 697 GLU A N 1
ATOM 5539 C CA . GLU A 1 697 ? -25.709 27.282 -24.392 1.00 72.50 697 GLU A CA 1
ATOM 5540 C C . GLU A 1 697 ? -24.247 27.039 -24.004 1.00 72.50 697 GLU A C 1
ATOM 5542 O O . GLU A 1 697 ? -23.832 27.321 -22.879 1.00 72.50 697 GLU A O 1
ATOM 5547 N N . TYR A 1 698 ? -23.488 26.452 -24.930 1.00 65.69 698 TYR A N 1
ATOM 5548 C CA . TYR A 1 698 ? -22.064 26.172 -24.756 1.00 65.69 698 TYR A CA 1
ATOM 5549 C C . TYR A 1 698 ? -21.248 27.412 -25.102 1.00 65.69 698 TYR A C 1
ATOM 5551 O O . TYR A 1 698 ? -21.488 28.034 -26.144 1.00 65.69 698 TYR A O 1
ATOM 5559 N N . ASP A 1 699 ? -20.284 27.743 -24.248 1.00 61.28 699 ASP A N 1
ATOM 5560 C CA . ASP A 1 699 ? -19.428 28.904 -24.458 1.00 61.28 699 ASP A CA 1
ATOM 5561 C C . ASP A 1 699 ? -18.473 28.646 -25.635 1.00 61.28 699 ASP A C 1
ATOM 5563 O O . ASP A 1 699 ? -17.792 27.619 -25.691 1.00 61.28 699 ASP A O 1
ATOM 5567 N N . LYS A 1 700 ? -18.480 29.534 -26.634 1.00 51.59 700 LYS A N 1
ATOM 5568 C CA . LYS A 1 700 ? -17.771 29.320 -27.910 1.00 51.59 700 LYS A CA 1
ATOM 5569 C C . LYS A 1 700 ? -16.314 29.785 -27.877 1.00 51.59 700 LYS A C 1
ATOM 5571 O O . LYS A 1 700 ? -15.565 29.407 -28.774 1.00 51.59 700 LYS A O 1
ATOM 5576 N N . ASP A 1 701 ? -15.927 30.537 -26.845 1.00 51.59 701 ASP A N 1
ATOM 5577 C CA . ASP A 1 701 ? -14.613 31.180 -26.722 1.00 51.59 701 ASP A CA 1
ATOM 5578 C C . ASP A 1 701 ? -13.712 30.549 -25.634 1.00 51.59 701 ASP A C 1
ATOM 5580 O O . ASP A 1 701 ? -12.684 31.116 -25.266 1.00 51.59 701 ASP A O 1
ATOM 5584 N N . ALA A 1 702 ? -14.047 29.355 -25.124 1.00 48.59 702 ALA A N 1
ATOM 5585 C CA . ALA A 1 702 ? -13.190 28.626 -24.185 1.00 48.59 702 ALA A CA 1
ATOM 5586 C C . ALA A 1 702 ? -11.934 28.076 -24.897 1.00 48.59 702 ALA A C 1
ATOM 5588 O O . ALA A 1 702 ? -11.996 27.095 -25.637 1.00 48.59 702 ALA A O 1
ATOM 5589 N N . VAL A 1 703 ? -10.788 28.726 -24.670 1.00 46.31 703 VAL A N 1
ATOM 5590 C CA . VAL A 1 703 ? -9.487 28.422 -25.303 1.00 46.31 703 VAL A CA 1
ATOM 5591 C C . VAL A 1 703 ? -8.816 27.148 -24.746 1.00 46.31 703 VAL A C 1
ATOM 5593 O O . VAL A 1 703 ? -7.898 26.635 -25.374 1.00 46.31 703 VAL A O 1
ATOM 5596 N N . ASP A 1 704 ? -9.323 26.566 -23.654 1.00 48.09 704 ASP A N 1
ATOM 5597 C CA . ASP A 1 704 ? -8.785 25.343 -23.031 1.00 48.09 704 ASP A CA 1
ATOM 5598 C C . ASP A 1 704 ? -9.839 24.221 -22.956 1.00 48.09 704 ASP A C 1
ATOM 5600 O O . ASP A 1 704 ? -10.310 23.842 -21.883 1.00 48.09 704 ASP A O 1
ATOM 5604 N N . VAL A 1 705 ? -10.237 23.661 -24.103 1.00 46.69 705 VAL A N 1
ATOM 5605 C CA . VAL A 1 705 ? -10.961 22.377 -24.115 1.00 46.69 705 VAL A CA 1
ATOM 5606 C C . VAL A 1 705 ? -9.924 21.265 -23.970 1.00 46.69 705 VAL A C 1
ATOM 5608 O O . VAL A 1 705 ? -9.166 21.004 -24.903 1.00 46.69 705 VAL A O 1
ATOM 5611 N N . ALA A 1 706 ? -9.873 20.628 -22.798 1.00 48.75 706 ALA A N 1
ATOM 5612 C CA . ALA A 1 706 ? -9.053 19.439 -22.580 1.00 48.75 706 ALA A CA 1
ATOM 5613 C C . ALA A 1 706 ? -9.379 18.369 -23.640 1.00 48.75 706 ALA A C 1
ATOM 5615 O O . ALA A 1 706 ? -10.549 18.139 -23.958 1.00 48.75 706 ALA A O 1
ATOM 5616 N N . GLU A 1 707 ? -8.349 17.735 -24.209 1.00 48.31 707 GLU A N 1
ATOM 5617 C CA . GLU A 1 707 ? -8.528 16.659 -25.188 1.00 48.31 707 GLU A CA 1
ATOM 5618 C C . GLU A 1 707 ? -9.404 15.534 -24.594 1.00 48.31 707 GLU A C 1
ATOM 5620 O O . GLU A 1 707 ? -9.252 15.203 -23.415 1.00 48.31 707 GLU A O 1
ATOM 5625 N N . PRO A 1 708 ? -10.331 14.943 -25.374 1.00 51.25 708 PRO A N 1
ATOM 5626 C CA . PRO A 1 708 ? -11.248 13.923 -24.873 1.00 51.25 708 PRO A CA 1
ATOM 5627 C C . PRO A 1 708 ? -10.493 12.710 -24.314 1.00 51.25 708 PRO A C 1
ATOM 5629 O O . PRO A 1 708 ? -9.688 12.090 -25.012 1.00 51.25 708 PRO A O 1
ATOM 5632 N N . GLU A 1 709 ? -10.798 12.320 -23.076 1.00 49.19 709 GLU A N 1
ATOM 5633 C CA . GLU A 1 709 ? -10.209 11.136 -22.449 1.00 49.19 709 GLU A CA 1
ATOM 5634 C C . GLU A 1 709 ? -10.891 9.876 -23.009 1.00 49.19 709 GLU A C 1
ATOM 5636 O O . GLU A 1 709 ? -12.092 9.661 -22.815 1.00 49.19 709 GLU A O 1
ATOM 5641 N N . ILE A 1 710 ? -10.142 9.040 -23.738 1.00 54.44 710 ILE A N 1
ATOM 5642 C CA . ILE A 1 710 ? -10.647 7.788 -24.325 1.00 54.44 710 ILE A CA 1
ATOM 5643 C C . ILE A 1 710 ? -10.216 6.608 -23.449 1.00 54.44 710 ILE A C 1
ATOM 5645 O O . ILE A 1 710 ? -9.073 6.155 -23.502 1.00 54.44 710 ILE A O 1
ATOM 5649 N N . VAL A 1 711 ? -11.154 6.050 -22.685 1.00 62.91 711 VAL A N 1
ATOM 5650 C CA . VAL A 1 711 ? -10.942 4.839 -21.883 1.00 62.91 711 VAL A CA 1
ATOM 5651 C C . VAL A 1 711 ? -11.371 3.618 -22.694 1.00 62.91 711 VAL A C 1
ATOM 5653 O O . VAL A 1 711 ? -12.545 3.462 -23.019 1.00 62.91 711 VAL A O 1
ATOM 5656 N N . THR A 1 712 ? -10.433 2.723 -23.010 1.00 65.50 712 THR A N 1
ATOM 5657 C CA . THR A 1 712 ? -10.717 1.483 -23.756 1.00 65.50 712 THR A CA 1
ATOM 5658 C C . THR A 1 712 ? -10.670 0.269 -22.827 1.00 65.50 712 THR A C 1
ATOM 5660 O O . THR A 1 712 ? -9.676 0.060 -22.135 1.00 65.50 712 THR A O 1
ATOM 5663 N N . LYS A 1 713 ? -11.728 -0.550 -22.811 1.00 69.19 713 LYS A N 1
ATOM 5664 C CA . LYS A 1 713 ? -11.813 -1.810 -22.052 1.00 69.19 713 LYS A CA 1
ATOM 5665 C C . LYS A 1 713 ? -12.147 -2.972 -22.980 1.00 69.19 713 LYS A C 1
ATOM 5667 O O . LYS A 1 713 ? -13.152 -2.920 -23.683 1.00 69.19 713 LYS A O 1
ATOM 5672 N N . THR A 1 714 ? -11.361 -4.044 -22.930 1.00 72.81 714 THR A N 1
ATOM 5673 C CA . THR A 1 714 ? -11.583 -5.249 -23.742 1.00 72.81 714 THR A CA 1
ATOM 5674 C C . THR A 1 714 ? -12.122 -6.389 -22.882 1.00 72.81 714 THR A C 1
ATOM 5676 O O . THR A 1 714 ? -11.629 -6.655 -21.788 1.00 72.81 714 THR A O 1
ATOM 5679 N N . TYR A 1 715 ? -13.147 -7.075 -23.376 1.00 75.75 715 TYR A N 1
ATOM 5680 C CA . TYR A 1 715 ? -13.852 -8.156 -22.699 1.00 75.75 715 TYR A CA 1
ATOM 5681 C C . TYR A 1 715 ? -13.750 -9.448 -23.513 1.00 75.75 715 TYR A C 1
ATOM 5683 O O . TYR A 1 715 ? -14.155 -9.481 -24.671 1.00 75.75 715 TYR A O 1
ATOM 5691 N N . ALA A 1 716 ? -13.284 -10.536 -22.900 1.00 75.94 716 ALA A N 1
ATOM 5692 C CA . ALA A 1 716 ? -13.339 -11.877 -23.476 1.00 75.94 716 ALA A CA 1
ATOM 5693 C C . ALA A 1 716 ? -14.696 -12.526 -23.186 1.00 75.94 716 ALA A C 1
ATOM 5695 O O . ALA A 1 716 ? -15.006 -12.883 -22.045 1.00 75.94 716 ALA A O 1
ATOM 5696 N N . VAL A 1 717 ? -15.517 -12.693 -24.220 1.00 75.44 717 VAL A N 1
ATOM 5697 C CA . VAL A 1 717 ? -16.841 -13.313 -24.166 1.00 75.44 717 VAL A CA 1
ATOM 5698 C C . VAL A 1 717 ? -16.711 -14.830 -24.211 1.00 75.44 717 VAL A C 1
ATOM 5700 O O . VAL A 1 717 ? -16.330 -15.420 -25.220 1.00 75.44 717 VAL A O 1
ATOM 5703 N N . HIS A 1 718 ? -17.098 -15.465 -23.109 1.00 70.81 718 HIS A N 1
ATOM 5704 C CA . HIS A 1 718 ? -17.050 -16.914 -22.935 1.00 70.81 718 HIS A CA 1
ATOM 5705 C C . HIS A 1 718 ? -18.353 -17.586 -23.379 1.00 70.81 718 HIS A C 1
ATOM 5707 O O . HIS A 1 718 ? -18.347 -18.713 -23.873 1.00 70.81 718 HIS A O 1
ATOM 5713 N N . ALA A 1 719 ? -19.493 -16.920 -23.170 1.00 74.88 719 ALA A N 1
ATOM 5714 C CA . ALA A 1 719 ? -20.797 -17.436 -23.569 1.00 74.88 719 ALA A CA 1
ATOM 5715 C C . ALA A 1 719 ? -21.854 -16.331 -23.649 1.00 74.88 719 ALA A C 1
ATOM 5717 O O . ALA A 1 719 ? -21.868 -15.407 -22.837 1.00 74.88 719 ALA A O 1
ATOM 5718 N N . VAL A 1 720 ? -22.799 -16.490 -24.570 1.00 81.19 720 VAL A N 1
ATOM 5719 C CA . VAL A 1 720 ? -23.954 -15.601 -24.738 1.00 81.19 720 VAL A CA 1
ATOM 5720 C C . VAL A 1 720 ? -25.222 -16.382 -24.420 1.00 81.19 720 VAL A C 1
ATOM 5722 O O . VAL A 1 720 ? -25.368 -17.539 -24.818 1.00 81.19 720 VAL A O 1
ATOM 5725 N N . VAL A 1 721 ? -26.132 -15.788 -23.654 1.00 81.38 721 VAL A N 1
ATOM 5726 C CA . VAL A 1 721 ? -27.378 -16.441 -23.246 1.00 81.38 721 VAL A CA 1
ATOM 5727 C C . VAL A 1 721 ? -28.447 -16.224 -24.315 1.00 81.38 721 VAL A C 1
ATOM 5729 O O . VAL A 1 721 ? -28.800 -15.091 -24.633 1.00 81.38 721 VAL A O 1
ATOM 5732 N N . ASP A 1 722 ? -28.996 -17.317 -24.839 1.00 82.75 722 ASP A N 1
ATOM 5733 C CA . ASP A 1 722 ? -30.195 -17.313 -25.676 1.00 82.75 722 ASP A CA 1
ATOM 5734 C C . ASP A 1 722 ? -31.426 -17.426 -24.760 1.00 82.75 722 ASP A C 1
ATOM 5736 O O . ASP A 1 722 ? -31.664 -18.470 -24.143 1.00 82.75 722 ASP A O 1
ATOM 5740 N N . LEU A 1 723 ? -32.196 -16.342 -24.630 1.00 74.12 723 LEU A N 1
ATOM 5741 C CA . LEU A 1 723 ? -33.329 -16.265 -23.700 1.00 74.12 723 LEU A CA 1
ATOM 5742 C C . LEU A 1 723 ? -34.543 -17.079 -24.176 1.00 74.12 723 LEU A C 1
ATOM 5744 O O . LEU A 1 723 ? -35.305 -17.576 -23.341 1.00 74.12 723 LEU A O 1
ATOM 5748 N N . LYS A 1 724 ? -34.699 -17.272 -25.491 1.00 75.25 724 LYS A N 1
ATOM 5749 C CA . LYS A 1 724 ? -35.764 -18.091 -26.090 1.00 75.25 724 LYS A CA 1
ATOM 5750 C C . LYS A 1 724 ? -35.478 -19.586 -25.948 1.00 75.25 724 LYS A C 1
ATOM 5752 O O . LYS A 1 724 ? -36.366 -20.341 -25.557 1.00 75.25 724 LYS A O 1
ATOM 5757 N N . ALA A 1 725 ? -34.240 -20.007 -26.213 1.00 73.38 725 ALA A N 1
ATOM 5758 C CA . ALA A 1 725 ? -33.820 -21.405 -26.080 1.00 73.38 725 ALA A CA 1
ATOM 5759 C C . ALA A 1 725 ? -33.443 -21.796 -24.637 1.00 73.38 725 ALA A C 1
ATOM 5761 O O . ALA A 1 725 ? -33.347 -22.982 -24.331 1.00 73.38 725 ALA A O 1
ATOM 5762 N N . LYS A 1 726 ? -33.238 -20.814 -23.744 1.00 74.75 726 LYS A N 1
ATOM 5763 C CA . LYS A 1 726 ? -32.716 -20.986 -22.371 1.00 74.75 726 LYS A CA 1
ATOM 5764 C C . LYS A 1 726 ? -31.368 -21.716 -22.323 1.00 74.75 726 LYS A C 1
ATOM 5766 O O . LYS A 1 726 ? -31.045 -22.381 -21.339 1.00 74.75 726 LYS A O 1
ATOM 5771 N N . THR A 1 727 ? -30.566 -21.582 -23.374 1.00 79.06 727 THR A N 1
ATOM 5772 C CA . THR A 1 727 ? -29.253 -22.224 -23.507 1.00 79.06 727 THR A CA 1
ATOM 5773 C C . THR A 1 727 ? -28.159 -21.184 -23.679 1.00 79.06 727 THR A C 1
ATOM 5775 O O . THR A 1 727 ? -28.387 -20.108 -24.226 1.00 79.06 727 THR A O 1
ATOM 5778 N N . ARG A 1 728 ? -26.943 -21.521 -23.251 1.00 77.50 728 ARG A N 1
ATOM 5779 C CA . ARG A 1 728 ? -25.746 -20.730 -23.547 1.00 77.50 728 ARG A CA 1
ATOM 5780 C C . ARG A 1 728 ? -25.173 -21.146 -24.900 1.00 77.50 728 ARG A C 1
ATOM 5782 O O . ARG A 1 728 ? -25.031 -22.340 -25.153 1.00 77.50 728 ARG A O 1
ATOM 5789 N N . VAL A 1 729 ? -24.851 -20.179 -25.744 1.00 80.75 729 VAL A N 1
ATOM 5790 C CA . VAL A 1 729 ? -24.211 -20.383 -27.049 1.00 80.75 729 VAL A CA 1
ATOM 5791 C C . VAL A 1 729 ? -22.818 -19.752 -27.047 1.00 80.75 729 VAL A C 1
ATOM 5793 O O . VAL A 1 729 ? -22.555 -18.831 -26.269 1.00 80.75 729 VAL A O 1
ATOM 5796 N N . SER A 1 730 ? -21.908 -20.273 -27.874 1.00 79.56 730 SER A N 1
ATOM 5797 C CA . SER A 1 730 ? -20.588 -19.663 -28.072 1.00 79.56 730 SER A CA 1
ATOM 5798 C C . SER A 1 730 ? -20.723 -18.311 -28.772 1.00 79.56 730 SER A C 1
ATOM 5800 O O . SER A 1 730 ? -21.753 -18.024 -29.384 1.00 79.56 730 SER A O 1
ATOM 5802 N N . PHE A 1 731 ? -19.685 -17.480 -28.699 1.00 78.88 731 PHE A N 1
ATOM 5803 C CA . PHE A 1 731 ? -19.691 -16.161 -29.328 1.00 78.88 731 PHE A CA 1
ATOM 5804 C C . PHE A 1 731 ? -19.944 -16.235 -30.844 1.00 78.88 731 PHE A C 1
ATOM 5806 O O . PHE A 1 731 ? -20.859 -15.584 -31.344 1.00 78.88 731 PHE A O 1
ATOM 5813 N N . THR A 1 732 ? -19.228 -17.110 -31.560 1.00 77.69 732 THR A N 1
ATOM 5814 C CA . THR A 1 732 ? -19.408 -17.331 -33.007 1.00 77.69 732 THR A CA 1
ATOM 5815 C C . THR A 1 732 ? -20.844 -17.723 -33.356 1.00 77.69 732 THR A C 1
ATOM 5817 O O . THR A 1 732 ? -21.431 -17.235 -34.322 1.00 77.69 732 THR A O 1
ATOM 5820 N N . GLU A 1 733 ? -21.442 -18.592 -32.541 1.00 78.56 733 GLU A N 1
ATOM 5821 C CA . GLU A 1 733 ? -22.810 -19.056 -32.744 1.00 78.56 733 GLU A CA 1
ATOM 5822 C C . GLU A 1 733 ? -23.839 -17.968 -32.408 1.00 78.56 733 GLU A C 1
ATOM 5824 O O . GLU A 1 733 ? -24.881 -17.881 -33.056 1.00 78.56 733 GLU A O 1
ATOM 5829 N N . ALA A 1 734 ? -23.546 -17.111 -31.430 1.00 79.69 734 ALA A N 1
ATOM 5830 C CA . ALA A 1 734 ? -24.372 -15.962 -31.082 1.00 79.69 734 ALA A CA 1
ATOM 5831 C C . ALA A 1 734 ? -24.404 -14.924 -32.210 1.00 79.69 734 ALA A C 1
ATOM 5833 O O . ALA A 1 734 ? -25.486 -14.453 -32.555 1.00 79.69 734 ALA A O 1
ATOM 5834 N N . VAL A 1 735 ? -23.256 -14.627 -32.828 1.00 82.00 735 VAL A N 1
ATOM 5835 C CA . VAL A 1 735 ? -23.170 -13.742 -34.003 1.00 82.00 735 VAL A CA 1
ATOM 5836 C C . VAL A 1 735 ? -23.936 -14.347 -35.181 1.00 82.00 735 VAL A C 1
ATOM 5838 O O . VAL A 1 735 ? -24.779 -13.683 -35.779 1.00 82.00 735 VAL A O 1
ATOM 5841 N N . ARG A 1 736 ? -23.753 -15.648 -35.456 1.00 78.44 736 ARG A N 1
ATOM 5842 C CA . ARG A 1 736 ? -24.479 -16.357 -36.527 1.00 78.44 736 ARG A CA 1
ATOM 5843 C C . ARG A 1 736 ? -25.998 -16.352 -36.328 1.00 78.44 736 ARG A C 1
ATOM 5845 O O . ARG A 1 736 ? -26.749 -16.289 -37.298 1.00 78.44 736 ARG A O 1
ATOM 5852 N N . LYS A 1 737 ? -26.457 -16.440 -35.077 1.00 79.38 737 LYS A N 1
ATOM 5853 C CA . LYS A 1 737 ? -27.878 -16.366 -34.702 1.00 79.38 737 LYS A CA 1
ATOM 5854 C C . LYS A 1 737 ? -28.419 -14.932 -34.621 1.00 79.38 737 LYS A C 1
ATOM 5856 O O . LYS A 1 737 ? -29.605 -14.773 -34.341 1.00 79.38 737 LYS A O 1
ATOM 5861 N N . GLY A 1 738 ? -27.584 -13.913 -34.836 1.00 79.44 738 GLY A N 1
ATOM 5862 C CA . GLY A 1 738 ? -27.965 -12.502 -34.727 1.00 79.44 738 GLY A CA 1
ATOM 5863 C C . GLY A 1 738 ? -28.228 -12.033 -33.292 1.00 79.44 738 GLY A C 1
ATOM 5864 O O . GLY A 1 738 ? -28.916 -11.040 -33.095 1.00 79.44 738 GLY A O 1
ATOM 5865 N N . LEU A 1 739 ? -27.720 -12.751 -32.283 1.00 82.12 739 LEU A N 1
ATOM 5866 C CA . LEU A 1 739 ? -27.833 -12.378 -30.867 1.00 82.12 739 LEU A CA 1
ATOM 5867 C C . LEU A 1 739 ? -26.802 -11.323 -30.455 1.00 82.12 739 LEU A C 1
ATOM 5869 O O . LEU A 1 739 ? -27.010 -10.639 -29.460 1.00 82.12 739 LEU A O 1
ATOM 5873 N N . ILE A 1 740 ? -25.693 -11.208 -31.188 1.00 82.94 740 ILE A N 1
ATOM 5874 C CA . ILE A 1 740 ? -24.718 -10.122 -31.053 1.00 82.94 740 ILE A CA 1
ATOM 5875 C C . ILE A 1 740 ? -24.432 -9.568 -32.445 1.00 82.94 740 ILE A C 1
ATOM 5877 O O . ILE A 1 740 ? -24.142 -10.331 -33.366 1.00 82.94 740 ILE A O 1
ATOM 5881 N N . SER A 1 741 ? -24.500 -8.247 -32.587 1.00 78.62 741 SER A N 1
ATOM 5882 C CA . SER A 1 741 ? -24.069 -7.548 -33.796 1.00 78.62 741 SER A CA 1
ATOM 5883 C C . SER A 1 741 ? -22.546 -7.424 -33.822 1.00 78.62 741 SER A C 1
ATOM 5885 O O . SER A 1 741 ? -21.952 -6.893 -32.885 1.00 78.62 741 SER A O 1
ATOM 5887 N N . GLN A 1 742 ? -21.910 -7.890 -34.898 1.00 67.81 742 GLN A N 1
ATOM 5888 C CA . GLN A 1 742 ? -20.455 -7.806 -35.061 1.00 67.81 742 GLN A CA 1
ATOM 5889 C C . GLN A 1 742 ? -19.974 -6.359 -35.277 1.00 67.81 742 GLN A C 1
ATOM 5891 O O . GLN A 1 742 ? -18.885 -6.003 -34.841 1.00 67.81 742 GLN A O 1
ATOM 5896 N N . GLU A 1 743 ? -20.799 -5.512 -35.898 1.00 66.06 743 GLU A N 1
ATOM 5897 C CA . GLU A 1 743 ? -20.445 -4.123 -36.225 1.00 66.06 743 GLU A CA 1
ATOM 5898 C C . GLU A 1 743 ? -20.653 -3.155 -35.055 1.00 66.06 743 GLU A C 1
ATOM 5900 O O . GLU A 1 743 ? -19.932 -2.171 -34.935 1.00 66.06 743 GLU A O 1
ATOM 5905 N N . THR A 1 744 ? -21.639 -3.416 -34.191 1.00 63.91 744 THR A N 1
ATOM 5906 C CA . THR A 1 744 ? -22.048 -2.478 -33.127 1.00 63.91 744 THR A CA 1
ATOM 5907 C C . THR A 1 744 ? -21.866 -3.030 -31.715 1.00 63.91 744 THR A C 1
ATOM 5909 O O . THR A 1 744 ? -22.174 -2.347 -30.739 1.00 63.91 744 THR A O 1
ATOM 5912 N N . GLY A 1 745 ? -21.457 -4.296 -31.582 1.00 67.50 745 GLY A N 1
ATOM 5913 C CA . GLY A 1 745 ? -21.341 -5.013 -30.310 1.00 67.50 745 GLY A CA 1
ATOM 5914 C C . GLY A 1 745 ? -22.673 -5.287 -29.598 1.00 67.50 745 GLY A C 1
ATOM 5915 O O . GLY A 1 745 ? -22.687 -6.031 -28.624 1.00 67.50 745 GLY A O 1
ATOM 5916 N N . ALA A 1 746 ? -23.796 -4.725 -30.060 1.00 76.75 746 ALA A N 1
ATOM 5917 C CA . ALA A 1 746 ? -25.081 -4.768 -29.365 1.00 76.75 746 ALA A CA 1
ATOM 5918 C C . ALA A 1 746 ? -25.634 -6.195 -29.219 1.00 76.75 746 ALA A C 1
ATOM 5920 O O . ALA A 1 746 ? -25.581 -6.997 -30.155 1.00 76.75 746 ALA A O 1
ATOM 5921 N N . TYR A 1 747 ? -26.199 -6.490 -28.046 1.00 83.56 747 TYR A N 1
ATOM 5922 C CA . TYR A 1 747 ? -26.869 -7.753 -27.750 1.00 83.56 747 TYR A CA 1
ATOM 5923 C C . TYR A 1 747 ? -28.356 -7.655 -28.092 1.00 83.56 747 TYR A C 1
ATOM 5925 O O . TYR A 1 747 ? -29.061 -6.770 -27.608 1.00 83.56 747 TYR A O 1
ATOM 5933 N N . TRP A 1 748 ? -28.859 -8.598 -28.880 1.00 81.81 748 TRP A N 1
ATOM 5934 C CA . TRP A 1 748 ? -30.267 -8.676 -29.241 1.00 81.81 748 TRP A CA 1
ATOM 5935 C C . TRP A 1 748 ? -31.032 -9.585 -28.278 1.00 81.81 748 TRP A C 1
ATOM 5937 O O . TRP A 1 748 ? -30.833 -10.806 -28.248 1.00 81.81 748 TRP A O 1
ATOM 5947 N N . ASN A 1 749 ? -31.959 -9.008 -27.511 1.00 80.12 749 ASN A N 1
ATOM 5948 C CA . ASN A 1 749 ? -32.849 -9.776 -26.652 1.00 80.12 749 ASN A CA 1
ATOM 5949 C C . ASN A 1 749 ? -33.947 -10.431 -27.500 1.00 80.12 749 ASN A C 1
ATOM 5951 O O . ASN A 1 749 ? -34.971 -9.830 -27.817 1.00 80.12 749 ASN A O 1
ATOM 5955 N N . ASN A 1 750 ? -33.761 -11.708 -27.826 1.00 77.38 750 ASN A N 1
ATOM 5956 C CA . ASN A 1 750 ? -34.692 -12.474 -28.654 1.00 77.38 750 ASN A CA 1
ATOM 5957 C C . ASN A 1 750 ? -36.011 -12.891 -27.962 1.00 77.38 750 ASN A C 1
ATOM 5959 O O . ASN A 1 750 ? -36.811 -13.608 -28.572 1.00 77.38 750 ASN A O 1
ATOM 5963 N N . ARG A 1 751 ? -36.233 -12.484 -26.703 1.00 76.12 751 ARG A N 1
ATOM 5964 C CA . ARG A 1 751 ? -37.504 -12.650 -25.978 1.00 76.12 751 ARG A CA 1
ATOM 5965 C C . ARG A 1 751 ? -38.359 -11.387 -26.045 1.00 76.12 751 ARG A C 1
ATOM 5967 O O . ARG A 1 751 ? -39.550 -11.492 -26.318 1.00 76.12 751 ARG A O 1
ATOM 5974 N N . ASP A 1 752 ? -37.739 -10.234 -25.806 1.00 72.50 752 ASP A N 1
ATOM 5975 C CA . ASP A 1 752 ? -38.432 -8.944 -25.694 1.00 72.50 752 ASP A CA 1
ATOM 5976 C C . ASP A 1 752 ? -38.307 -8.102 -26.990 1.00 72.50 752 ASP A C 1
ATOM 5978 O O . ASP A 1 752 ? -38.951 -7.070 -27.117 1.00 72.50 752 ASP A O 1
ATOM 5982 N N . ASN A 1 753 ? -37.539 -8.584 -27.984 1.00 74.31 753 ASN A N 1
ATOM 5983 C CA . ASN A 1 753 ? -37.242 -7.925 -29.268 1.00 74.31 753 ASN A CA 1
ATOM 5984 C C . ASN A 1 753 ? -36.615 -6.526 -29.131 1.00 74.31 753 ASN A C 1
ATOM 5986 O O . ASN A 1 753 ? -36.819 -5.654 -29.972 1.00 74.31 753 ASN A O 1
ATOM 5990 N N . GLU A 1 754 ? -35.804 -6.335 -28.092 1.00 78.06 754 GLU A N 1
ATOM 5991 C CA . GLU A 1 754 ? -35.080 -5.089 -27.840 1.00 78.06 754 GLU A CA 1
ATOM 5992 C C . GLU A 1 754 ? -33.568 -5.276 -28.019 1.00 78.06 754 GLU A C 1
ATOM 5994 O O . GLU A 1 754 ? -32.984 -6.273 -27.578 1.00 78.06 754 GLU A O 1
ATOM 5999 N N . SER A 1 755 ? -32.927 -4.291 -28.651 1.00 76.69 755 SER A N 1
ATOM 6000 C CA . SER A 1 755 ? -31.469 -4.198 -28.743 1.00 76.69 755 SER A CA 1
ATOM 6001 C C . SER A 1 755 ? -30.923 -3.553 -27.475 1.00 76.69 755 SER A C 1
ATOM 6003 O O . SER A 1 755 ? -31.289 -2.429 -27.141 1.00 76.69 755 SER A O 1
ATOM 6005 N N . ILE A 1 756 ? -30.025 -4.246 -26.783 1.00 80.44 756 ILE A N 1
ATOM 6006 C CA . ILE A 1 756 ? -29.404 -3.789 -25.540 1.00 80.44 756 ILE A CA 1
ATOM 6007 C C . ILE A 1 756 ? -27.922 -3.531 -25.806 1.00 80.44 756 ILE A C 1
ATOM 6009 O O . ILE A 1 756 ? -27.240 -4.334 -26.449 1.00 80.44 756 ILE A O 1
ATOM 6013 N N . TYR A 1 757 ? -27.406 -2.416 -25.289 1.00 78.69 757 TYR A N 1
ATOM 6014 C CA . TYR A 1 757 ? -25.982 -2.118 -25.365 1.00 78.69 757 TYR A CA 1
ATOM 6015 C C . TYR A 1 757 ? -25.148 -3.196 -24.657 1.00 78.69 757 TYR A C 1
ATOM 6017 O O . TYR A 1 757 ? -25.547 -3.759 -23.636 1.00 78.69 757 TYR A O 1
ATOM 6025 N N . VAL A 1 758 ? -23.969 -3.505 -25.192 1.00 75.75 758 VAL A N 1
ATOM 6026 C CA . VAL A 1 758 ? -23.196 -4.669 -24.745 1.00 75.75 758 VAL A CA 1
ATOM 6027 C C . VAL A 1 758 ? -22.684 -4.549 -23.314 1.00 75.75 758 VAL A C 1
ATOM 6029 O O . VAL A 1 758 ? -22.703 -5.536 -22.580 1.00 75.75 758 VAL A O 1
ATOM 6032 N N . GLY A 1 759 ? -22.317 -3.339 -22.879 1.00 70.25 759 GLY A N 1
ATOM 6033 C CA . GLY A 1 759 ? -21.936 -3.074 -21.490 1.00 70.25 759 GLY A CA 1
ATOM 6034 C C . GLY A 1 759 ? -23.074 -3.400 -20.517 1.00 70.25 759 GLY A C 1
ATOM 6035 O O . GLY A 1 759 ? -22.856 -4.028 -19.479 1.00 70.25 759 GLY A O 1
ATOM 6036 N N . ASP A 1 760 ? -24.314 -3.089 -20.897 1.00 72.44 760 ASP A N 1
ATOM 6037 C CA . ASP A 1 760 ? -25.506 -3.433 -20.118 1.00 72.44 760 ASP A CA 1
ATOM 6038 C C . ASP A 1 760 ? -25.835 -4.917 -20.167 1.00 72.44 760 ASP A C 1
ATOM 6040 O O . ASP A 1 760 ? -26.224 -5.500 -19.154 1.00 72.44 760 ASP A O 1
ATOM 6044 N N . ALA A 1 761 ? -25.652 -5.554 -21.320 1.00 74.25 761 ALA A N 1
ATOM 6045 C CA . ALA A 1 761 ? -25.853 -6.987 -21.468 1.00 74.25 761 ALA A CA 1
ATOM 6046 C C . ALA A 1 761 ? -24.858 -7.796 -20.616 1.00 74.25 761 ALA A C 1
ATOM 6048 O O . ALA A 1 761 ? -25.234 -8.831 -20.059 1.00 74.25 761 ALA A O 1
ATOM 6049 N N . ILE A 1 762 ? -23.624 -7.305 -20.449 1.00 77.12 762 ILE A N 1
ATOM 6050 C CA . ILE A 1 762 ? -22.626 -7.872 -19.531 1.00 77.12 762 ILE A CA 1
ATOM 6051 C C . ILE A 1 762 ? -23.065 -7.662 -18.074 1.00 77.12 762 ILE A C 1
ATOM 6053 O O . ILE A 1 762 ? -23.139 -8.634 -17.321 1.00 77.12 762 ILE A O 1
ATOM 6057 N N . ARG A 1 763 ? -23.449 -6.435 -17.682 1.00 70.00 763 ARG A N 1
ATOM 6058 C CA . ARG A 1 763 ? -23.928 -6.126 -16.314 1.00 70.00 763 ARG A CA 1
ATOM 6059 C C . ARG A 1 763 ? -25.154 -6.949 -15.910 1.00 70.00 763 ARG A C 1
ATOM 6061 O O . ARG A 1 763 ? -25.245 -7.412 -14.776 1.00 70.00 763 ARG A O 1
ATOM 6068 N N . ARG A 1 764 ? -26.089 -7.161 -16.841 1.00 70.31 764 ARG A N 1
ATOM 6069 C CA . ARG A 1 764 ? -27.315 -7.955 -16.635 1.00 70.31 764 ARG A CA 1
ATOM 6070 C C . ARG A 1 764 ? -27.078 -9.470 -16.738 1.00 70.31 764 ARG A C 1
ATOM 6072 O O . ARG A 1 764 ? -27.990 -10.247 -16.457 1.00 70.31 764 ARG A O 1
ATOM 6079 N N . GLY A 1 765 ? -25.871 -9.902 -17.118 1.00 69.81 765 GLY A N 1
ATOM 6080 C CA . GLY A 1 765 ? -25.474 -11.310 -17.209 1.00 69.81 765 GLY A CA 1
ATOM 6081 C C . GLY A 1 765 ? -25.967 -12.050 -18.459 1.00 69.81 765 GLY A C 1
ATOM 6082 O O . GLY A 1 765 ? -25.901 -13.281 -18.501 1.00 69.81 765 GLY A O 1
ATOM 6083 N N . PHE A 1 766 ? -26.455 -11.333 -19.476 1.00 77.38 766 PHE A N 1
ATOM 6084 C CA . PHE A 1 766 ? -26.839 -11.903 -20.775 1.00 77.38 766 PHE A CA 1
ATOM 6085 C C . PHE A 1 766 ? -25.620 -12.259 -21.634 1.00 77.38 766 PHE A C 1
ATOM 6087 O O . PHE A 1 766 ? -25.656 -13.231 -22.392 1.00 77.38 766 PHE A O 1
ATOM 6094 N N . VAL A 1 767 ? -24.521 -11.524 -21.459 1.00 80.62 767 VAL A N 1
ATOM 6095 C CA . VAL A 1 767 ? -23.213 -11.816 -22.053 1.00 80.62 767 VAL A CA 1
ATOM 6096 C C . VAL A 1 767 ? -22.236 -12.125 -20.923 1.00 80.62 767 VAL A C 1
ATOM 6098 O O . VAL A 1 767 ? -21.958 -11.279 -20.079 1.00 80.62 767 VAL A O 1
ATOM 6101 N N . LYS A 1 768 ? -21.720 -13.357 -20.877 1.00 76.12 768 LYS A N 1
ATOM 6102 C CA . LYS A 1 768 ? -20.717 -13.765 -19.888 1.00 76.12 768 LYS A CA 1
ATOM 6103 C C . LYS A 1 768 ? -19.337 -13.430 -20.422 1.00 76.12 768 LYS A C 1
ATOM 6105 O O . LYS A 1 768 ? -18.834 -14.139 -21.296 1.00 76.12 768 LYS A O 1
ATOM 6110 N N . ALA A 1 769 ? -18.742 -12.371 -19.891 1.00 74.88 769 ALA A N 1
ATOM 6111 C CA . ALA A 1 769 ? -17.430 -11.914 -20.310 1.00 74.88 769 ALA A CA 1
ATOM 6112 C C . ALA A 1 769 ? -16.512 -11.604 -19.123 1.00 74.88 769 ALA A C 1
ATOM 6114 O O . ALA A 1 769 ? -16.988 -11.264 -18.041 1.00 74.88 769 ALA A O 1
ATOM 6115 N N . VAL A 1 770 ? -15.204 -11.736 -19.337 1.00 73.19 770 VAL A N 1
ATOM 6116 C CA . VAL A 1 770 ? -14.148 -11.407 -18.367 1.00 73.19 770 VAL A CA 1
ATOM 6117 C C . VAL A 1 770 ? -13.344 -10.238 -18.924 1.00 73.19 770 VAL A C 1
ATOM 6119 O O . VAL A 1 770 ? -13.065 -10.209 -20.121 1.00 73.19 770 VAL A O 1
ATOM 6122 N N . ILE A 1 771 ? -13.008 -9.262 -18.080 1.00 71.00 771 ILE A N 1
ATOM 6123 C CA . ILE A 1 771 ? -12.174 -8.121 -18.480 1.00 71.00 771 ILE A CA 1
ATOM 6124 C C . ILE A 1 771 ? -10.759 -8.632 -18.755 1.00 71.00 771 ILE A C 1
ATOM 6126 O O . ILE A 1 771 ? -10.182 -9.334 -17.928 1.00 71.00 771 ILE A O 1
ATOM 6130 N N . VAL A 1 772 ? -10.210 -8.272 -19.910 1.00 69.25 772 VAL A N 1
ATOM 6131 C CA . VAL A 1 772 ? -8.847 -8.609 -20.314 1.00 69.25 772 VAL A CA 1
ATOM 6132 C C . VAL A 1 772 ? -8.002 -7.344 -20.215 1.00 69.25 772 VAL A C 1
ATOM 6134 O O . VAL A 1 772 ? -8.255 -6.369 -20.920 1.00 69.25 772 VAL A O 1
ATOM 6137 N N . HIS A 1 773 ? -7.020 -7.352 -19.312 1.00 51.75 773 HIS A N 1
ATOM 6138 C CA . HIS A 1 773 ? -6.132 -6.208 -19.074 1.00 51.75 773 HIS A CA 1
ATOM 6139 C C . HIS A 1 773 ? -5.010 -6.082 -20.120 1.00 51.75 773 HIS A C 1
ATOM 6141 O O . HIS A 1 773 ? -4.481 -4.991 -20.305 1.00 51.75 773 HIS A O 1
ATOM 6147 N N . ASP A 1 774 ? -4.692 -7.164 -20.839 1.00 49.62 774 ASP A N 1
ATOM 6148 C CA . ASP A 1 774 ? -3.762 -7.173 -21.971 1.00 49.62 774 ASP A CA 1
ATOM 6149 C C . ASP A 1 774 ? -4.301 -8.113 -23.070 1.00 49.62 774 ASP A C 1
ATOM 6151 O O . ASP A 1 774 ? -4.342 -9.327 -22.851 1.00 49.62 774 ASP A O 1
ATOM 6155 N N . PRO A 1 775 ? -4.733 -7.593 -24.239 1.00 42.34 775 PRO A N 1
ATOM 6156 C CA . PRO A 1 775 ? -5.269 -8.399 -25.340 1.00 42.34 775 PRO A CA 1
ATOM 6157 C C . PRO A 1 775 ? -4.307 -9.477 -25.867 1.00 42.34 775 PRO A C 1
ATOM 6159 O O . PRO A 1 775 ? -4.759 -10.406 -26.534 1.00 42.34 775 PRO A O 1
ATOM 6162 N N . ASN A 1 776 ? -3.005 -9.364 -25.570 1.00 43.38 776 ASN A N 1
ATOM 6163 C CA . ASN A 1 776 ? -1.967 -10.299 -26.006 1.00 43.38 776 ASN A CA 1
ATOM 6164 C C . ASN A 1 776 ? -1.442 -11.220 -24.888 1.00 43.38 776 ASN A C 1
ATOM 6166 O O . ASN A 1 776 ? -0.621 -12.096 -25.174 1.00 43.38 776 ASN A O 1
ATOM 6170 N N . SER A 1 777 ? -1.890 -11.058 -23.637 1.00 44.41 777 SER A N 1
ATOM 6171 C CA . SER A 1 777 ? -1.470 -11.924 -22.529 1.00 44.41 777 SER A CA 1
ATOM 6172 C C . SER A 1 777 ? -2.355 -13.170 -22.465 1.00 44.41 777 SER A C 1
ATOM 6174 O O . SER A 1 777 ? -3.541 -13.115 -22.142 1.00 44.41 777 SER A O 1
ATOM 6176 N N . MET A 1 778 ? -1.773 -14.310 -22.825 1.00 40.16 778 MET A N 1
ATOM 6177 C CA . MET A 1 778 ? -2.449 -15.588 -23.059 1.00 40.16 778 MET A CA 1
ATOM 6178 C C . MET A 1 778 ? -2.601 -16.430 -21.775 1.00 40.16 778 MET A C 1
ATOM 6180 O O . MET A 1 778 ? -2.416 -17.642 -21.804 1.00 40.16 778 MET A O 1
ATOM 6184 N N . GLU A 1 779 ? -2.941 -15.801 -20.648 1.00 36.28 779 GLU A N 1
ATOM 6185 C CA . GLU A 1 779 ? -3.210 -16.487 -19.376 1.00 36.28 779 GLU A CA 1
ATOM 6186 C C . GLU A 1 779 ? -4.604 -16.111 -18.864 1.00 36.28 779 GLU A C 1
ATOM 6188 O O . GLU A 1 779 ? -4.812 -15.080 -18.228 1.00 36.28 779 GLU A O 1
ATOM 6193 N N . ILE A 1 780 ? -5.589 -16.958 -19.171 1.00 38.31 780 ILE A N 1
ATOM 6194 C CA . ILE A 1 780 ? -6.940 -16.858 -18.612 1.00 38.31 780 ILE A CA 1
ATOM 6195 C C . ILE A 1 780 ? -7.021 -17.876 -17.464 1.00 38.31 780 ILE A C 1
ATOM 6197 O O . ILE A 1 780 ? -6.902 -19.072 -17.731 1.00 38.31 780 ILE A O 1
ATOM 6201 N N . PRO A 1 781 ? -7.222 -17.449 -16.204 1.00 33.50 781 PRO A N 1
ATOM 6202 C CA . PRO A 1 781 ? -7.336 -18.365 -15.074 1.00 33.50 781 PRO A CA 1
ATOM 6203 C C . PRO A 1 781 ? -8.509 -19.343 -15.247 1.00 33.50 781 PRO A C 1
ATOM 6205 O O . PRO A 1 781 ? -9.659 -18.930 -15.431 1.00 33.50 781 PRO A O 1
ATOM 6208 N N . GLU A 1 782 ? -8.239 -20.647 -15.146 1.00 41.06 782 GLU A N 1
ATOM 6209 C CA . GLU A 1 782 ? -9.267 -21.677 -14.979 1.00 41.06 782 GLU A CA 1
ATOM 6210 C C . GLU A 1 782 ? -9.817 -21.625 -13.550 1.00 41.06 782 GLU A C 1
ATOM 6212 O O . GLU A 1 782 ? -9.442 -22.445 -12.729 1.00 41.06 782 GLU A O 1
ATOM 6217 N N . GLU A 1 783 ? -10.704 -20.678 -13.231 1.00 33.22 783 GLU A N 1
ATOM 6218 C CA . GLU A 1 783 ? -11.672 -20.850 -12.137 1.00 33.22 783 GLU A CA 1
ATOM 6219 C C . GLU A 1 783 ? -12.712 -19.724 -12.111 1.00 33.22 783 GLU A C 1
ATOM 6221 O O . GLU A 1 783 ? -12.447 -18.582 -11.756 1.00 33.22 783 GLU A O 1
ATOM 6226 N N . ASN A 1 784 ? -13.954 -20.061 -12.462 1.00 33.28 784 ASN A N 1
ATOM 6227 C CA . ASN A 1 784 ? -15.119 -19.224 -12.183 1.00 33.28 784 ASN A CA 1
ATOM 6228 C C . ASN A 1 784 ? -16.272 -20.113 -11.711 1.00 33.28 784 ASN A C 1
ATOM 6230 O O . ASN A 1 784 ? -17.278 -20.320 -12.395 1.00 33.28 784 ASN A O 1
ATOM 6234 N N . ARG A 1 785 ? -16.124 -20.660 -10.502 1.00 39.44 785 ARG A N 1
ATOM 6235 C CA . ARG A 1 785 ? -17.228 -21.252 -9.746 1.00 39.44 785 ARG A CA 1
ATOM 6236 C C . ARG A 1 785 ? -17.700 -20.254 -8.692 1.00 39.44 785 ARG A C 1
ATOM 6238 O O . ARG A 1 785 ? -17.426 -20.461 -7.523 1.00 39.44 785 ARG A O 1
ATOM 6245 N N . MET A 1 786 ? -18.425 -19.197 -9.085 1.00 33.34 786 MET A N 1
ATOM 6246 C CA . MET A 1 786 ? -19.317 -18.489 -8.145 1.00 33.34 786 MET A CA 1
ATOM 6247 C C . MET A 1 786 ? -20.300 -17.472 -8.765 1.00 33.34 786 MET A C 1
ATOM 6249 O O . MET A 1 786 ? -20.403 -16.356 -8.287 1.00 33.34 786 MET A O 1
ATOM 6253 N N . VAL A 1 787 ? -21.107 -17.822 -9.777 1.00 31.78 787 VAL A N 1
ATOM 6254 C CA . VAL A 1 787 ? -22.354 -17.057 -10.054 1.00 31.78 787 VAL A CA 1
ATOM 6255 C C . VAL A 1 787 ? -23.430 -17.959 -10.675 1.00 31.78 787 VAL A C 1
ATOM 6257 O O . VAL A 1 787 ? -23.820 -17.803 -11.833 1.00 31.78 787 VAL A O 1
ATOM 6260 N N . PHE A 1 788 ? -23.910 -18.948 -9.920 1.00 27.70 788 PHE A N 1
ATOM 6261 C CA . PHE A 1 788 ? -25.177 -19.623 -10.242 1.00 27.70 788 PHE A CA 1
ATOM 6262 C C . PHE A 1 788 ? -26.217 -19.528 -9.113 1.00 27.70 788 PHE A C 1
ATOM 6264 O O . PHE A 1 788 ? -27.408 -19.642 -9.388 1.00 27.70 788 PHE A O 1
ATOM 6271 N N . ASP A 1 789 ? -25.812 -19.130 -7.902 1.00 33.22 789 ASP A N 1
ATOM 6272 C CA . ASP A 1 789 ? -26.743 -18.994 -6.771 1.00 33.22 789 ASP A CA 1
ATOM 6273 C C . ASP A 1 789 ? -27.324 -17.576 -6.618 1.00 33.22 789 ASP A C 1
ATOM 6275 O O . ASP A 1 789 ? -28.486 -17.414 -6.244 1.00 33.22 789 ASP A O 1
ATOM 6279 N N . LYS A 1 790 ? -26.605 -16.527 -7.051 1.00 33.34 790 LYS A N 1
ATOM 6280 C CA . LYS A 1 790 ? -27.128 -15.142 -7.016 1.00 33.34 790 LYS A CA 1
ATOM 6281 C C . LYS A 1 790 ? -28.244 -14.880 -8.041 1.00 33.34 790 LYS A C 1
ATOM 6283 O O . LYS A 1 790 ? -29.139 -14.079 -7.782 1.00 33.34 790 LYS A O 1
ATOM 6288 N N . PHE A 1 791 ? -28.253 -15.587 -9.176 1.00 32.16 791 PHE A N 1
ATOM 6289 C CA . PHE A 1 791 ? -29.287 -15.418 -10.213 1.00 32.16 791 PHE A CA 1
ATOM 6290 C C . PHE A 1 791 ? -30.578 -16.193 -9.891 1.00 32.16 791 PHE A C 1
ATOM 6292 O O . PHE A 1 791 ? -31.675 -15.732 -10.208 1.00 32.16 791 PHE A O 1
ATOM 6299 N N . GLN A 1 792 ? -30.473 -17.335 -9.200 1.00 35.88 792 GLN A N 1
ATOM 6300 C CA . GLN A 1 792 ? -31.628 -18.047 -8.639 1.00 35.88 792 GLN A CA 1
ATOM 6301 C C . GLN A 1 792 ? -32.276 -17.237 -7.505 1.00 35.88 792 GLN A C 1
ATOM 6303 O O . GLN A 1 792 ? -33.496 -17.076 -7.509 1.00 35.88 792 GLN A O 1
ATOM 6308 N N . ALA A 1 793 ? -31.476 -16.630 -6.618 1.00 36.66 793 ALA A N 1
ATOM 6309 C CA . ALA A 1 793 ? -31.969 -15.757 -5.548 1.00 36.66 793 ALA A CA 1
ATOM 6310 C C . ALA A 1 793 ? -32.673 -14.494 -6.085 1.00 36.66 793 ALA A C 1
ATOM 6312 O O . ALA A 1 793 ? -33.765 -14.148 -5.629 1.00 36.66 793 ALA A O 1
ATOM 6313 N N . ALA A 1 794 ? -32.114 -13.853 -7.119 1.00 35.31 794 ALA A N 1
ATOM 6314 C CA . ALA A 1 794 ? -32.733 -12.697 -7.774 1.00 35.31 794 ALA A CA 1
ATOM 6315 C C . ALA A 1 794 ? -34.039 -13.065 -8.505 1.00 35.31 794 ALA A C 1
ATOM 6317 O O . ALA A 1 794 ? -35.030 -12.339 -8.426 1.00 35.31 794 ALA A O 1
ATOM 6318 N N . LYS A 1 795 ? -34.090 -14.236 -9.155 1.00 35.53 795 LYS A N 1
ATOM 6319 C CA . LYS A 1 795 ? -35.308 -14.743 -9.805 1.00 35.53 795 LYS A CA 1
ATOM 6320 C C . LYS A 1 795 ? -36.402 -15.112 -8.791 1.00 35.53 795 LYS A C 1
ATOM 6322 O O . LYS A 1 795 ? -37.578 -14.885 -9.075 1.00 35.53 795 LYS A O 1
ATOM 6327 N N . LYS A 1 796 ? -36.031 -15.624 -7.608 1.00 38.22 796 LYS A N 1
ATOM 6328 C CA . LYS A 1 796 ? -36.959 -15.908 -6.495 1.00 38.22 796 LYS A CA 1
ATOM 6329 C C . LYS A 1 796 ? -37.524 -14.604 -5.899 1.00 38.22 796 LYS A C 1
ATOM 6331 O O . LYS A 1 796 ? -38.734 -14.520 -5.710 1.00 38.22 796 LYS A O 1
ATOM 6336 N N . LYS A 1 797 ? -36.693 -13.558 -5.746 1.00 37.59 797 LYS A N 1
ATOM 6337 C CA . LYS A 1 797 ? -37.102 -12.198 -5.316 1.00 37.59 797 LYS A CA 1
ATOM 6338 C C . LYS A 1 797 ? -38.051 -11.495 -6.298 1.00 37.59 797 LYS A C 1
ATOM 6340 O O . LYS A 1 797 ? -38.996 -10.837 -5.879 1.00 37.59 797 LYS A O 1
ATOM 6345 N N . ILE A 1 798 ? -37.843 -11.640 -7.608 1.00 39.62 798 ILE A N 1
ATOM 6346 C CA . ILE A 1 798 ? -38.710 -10.996 -8.615 1.00 39.62 798 ILE A CA 1
ATOM 6347 C C . ILE A 1 798 ? -40.071 -11.707 -8.721 1.00 39.62 798 ILE A C 1
ATOM 6349 O O . ILE A 1 798 ? -41.097 -11.050 -8.905 1.00 39.62 798 ILE A O 1
ATOM 6353 N N . MET A 1 799 ? -40.117 -13.036 -8.555 1.00 37.31 799 MET A N 1
ATOM 6354 C CA . MET A 1 799 ? -41.388 -13.772 -8.557 1.00 37.31 799 MET A CA 1
ATOM 6355 C C . MET A 1 799 ? -42.215 -13.562 -7.278 1.00 37.31 799 MET A C 1
ATOM 6357 O O . MET A 1 799 ? -43.442 -13.529 -7.376 1.00 37.31 799 MET A O 1
ATOM 6361 N N . SER A 1 800 ? -41.592 -13.341 -6.111 1.00 39.34 800 SER A N 1
ATOM 6362 C CA . SER A 1 800 ? -42.327 -13.014 -4.876 1.00 39.34 800 SER A CA 1
ATOM 6363 C C . SER A 1 800 ? -42.940 -11.605 -4.910 1.00 39.34 800 SER A C 1
ATOM 6365 O O . SER A 1 800 ? -44.090 -11.427 -4.510 1.00 39.34 800 SER A O 1
ATOM 6367 N N . LEU A 1 801 ? -42.252 -10.623 -5.505 1.00 37.78 801 LEU A N 1
ATOM 6368 C CA . LEU A 1 801 ? -42.780 -9.265 -5.713 1.00 37.78 801 LEU A CA 1
ATOM 6369 C C . LEU A 1 801 ? -43.933 -9.213 -6.734 1.00 37.78 801 LEU A C 1
ATOM 6371 O O . LEU A 1 801 ? -44.895 -8.461 -6.554 1.00 37.78 801 LEU A O 1
ATOM 6375 N N . ALA A 1 802 ? -43.890 -10.045 -7.780 1.00 37.62 802 ALA A N 1
ATOM 6376 C CA . ALA A 1 802 ? -44.984 -10.162 -8.747 1.00 37.62 802 ALA A CA 1
ATOM 6377 C C . ALA A 1 802 ? -46.234 -10.843 -8.152 1.00 37.62 802 ALA A C 1
ATOM 6379 O O . ALA A 1 802 ? -47.358 -10.496 -8.523 1.00 37.62 802 ALA A O 1
ATOM 6380 N N . ALA A 1 803 ? -46.057 -11.769 -7.202 1.00 38.44 803 ALA A N 1
ATOM 6381 C CA . ALA A 1 803 ? -47.158 -12.378 -6.455 1.00 38.44 803 ALA A CA 1
ATOM 6382 C C . ALA A 1 803 ? -47.813 -11.380 -5.479 1.00 38.44 803 ALA A C 1
ATOM 6384 O O . ALA A 1 803 ? -49.041 -11.331 -5.393 1.00 38.44 803 ALA A O 1
ATOM 6385 N N . PHE A 1 804 ? -47.020 -10.513 -4.838 1.00 35.00 804 PHE A N 1
ATOM 6386 C CA . PHE A 1 804 ? -47.518 -9.483 -3.916 1.00 35.00 804 PHE A CA 1
ATOM 6387 C C . PHE A 1 804 ? -48.352 -8.402 -4.629 1.00 35.00 804 PHE A C 1
ATOM 6389 O O . PHE A 1 804 ? -49.427 -8.026 -4.160 1.00 35.00 804 PHE A O 1
ATOM 6396 N N . LYS A 1 805 ? -47.938 -7.976 -5.833 1.00 37.22 805 LYS A N 1
ATOM 6397 C CA . LYS A 1 805 ? -48.713 -7.027 -6.660 1.00 37.22 805 LYS A CA 1
ATOM 6398 C C . LYS A 1 805 ? -50.046 -7.603 -7.160 1.00 37.22 805 LYS A C 1
ATOM 6400 O O . LYS A 1 805 ? -51.000 -6.856 -7.350 1.00 37.22 805 LYS A O 1
ATOM 6405 N N . LYS A 1 806 ? -50.132 -8.927 -7.342 1.00 36.25 806 LYS A N 1
ATOM 6406 C CA . LYS A 1 806 ? -51.352 -9.630 -7.784 1.00 36.25 806 LYS A CA 1
ATOM 6407 C C . LYS A 1 806 ? -52.324 -9.933 -6.632 1.00 36.25 806 LYS A C 1
ATOM 6409 O O . LYS A 1 806 ? -53.510 -10.133 -6.884 1.00 36.25 806 LYS A O 1
ATOM 6414 N N . ALA A 1 807 ? -51.834 -9.950 -5.389 1.00 38.78 807 ALA A N 1
ATOM 6415 C CA . ALA A 1 807 ? -52.650 -10.043 -4.178 1.00 38.78 807 ALA A CA 1
ATOM 6416 C C . ALA A 1 807 ? -53.232 -8.674 -3.778 1.00 38.78 807 ALA A C 1
ATOM 6418 O O . ALA A 1 807 ? -54.424 -8.582 -3.495 1.00 38.78 807 ALA A O 1
ATOM 6419 N N . ALA A 1 808 ? -52.442 -7.598 -3.875 1.00 38.88 808 ALA A N 1
ATOM 6420 C CA . ALA A 1 808 ? -52.894 -6.236 -3.568 1.00 38.88 808 ALA A CA 1
ATOM 6421 C C . ALA A 1 808 ? -53.958 -5.695 -4.549 1.00 38.88 808 ALA A C 1
ATOM 6423 O O . ALA A 1 808 ? -54.765 -4.850 -4.176 1.00 38.88 808 ALA A O 1
ATOM 6424 N N . SER A 1 809 ? -54.024 -6.210 -5.785 1.00 38.28 809 SER A N 1
ATOM 6425 C CA . SER A 1 809 ? -55.076 -5.838 -6.746 1.00 38.28 809 SER A CA 1
ATOM 6426 C C . SER A 1 809 ? -56.387 -6.623 -6.578 1.00 38.28 809 SER A C 1
ATOM 6428 O O . SER A 1 809 ? -57.319 -6.400 -7.346 1.00 38.28 809 SER A O 1
ATOM 6430 N N . LYS A 1 810 ? -56.463 -7.576 -5.635 1.00 39.75 810 LYS A N 1
ATOM 6431 C CA . LYS A 1 810 ? -57.675 -8.367 -5.339 1.00 39.75 810 LYS A CA 1
ATOM 6432 C C . LYS A 1 810 ? -58.332 -8.021 -3.999 1.00 39.75 810 LYS A C 1
ATOM 6434 O O . LYS A 1 810 ? -59.412 -8.530 -3.730 1.00 39.75 810 LYS A O 1
ATOM 6439 N N . SER A 1 811 ? -57.727 -7.149 -3.194 1.00 40.72 811 SER A N 1
ATOM 6440 C CA . SER A 1 811 ? -58.278 -6.647 -1.924 1.00 40.72 811 SER A CA 1
ATOM 6441 C C . SER A 1 811 ? -58.801 -5.205 -2.015 1.00 40.72 811 SER A C 1
ATOM 6443 O O . SER A 1 811 ? -58.958 -4.542 -0.996 1.00 40.72 811 SER A O 1
ATOM 6445 N N . GLY A 1 812 ? -59.035 -4.708 -3.233 1.00 45.44 812 GLY A N 1
ATOM 6446 C CA . GLY A 1 812 ? -59.541 -3.362 -3.521 1.00 45.44 812 GLY A CA 1
ATOM 6447 C C . GLY A 1 812 ? -60.714 -3.360 -4.506 1.00 45.44 812 GLY A C 1
ATOM 6448 O O . GLY A 1 812 ? -60.722 -2.547 -5.428 1.00 45.44 812 GLY A O 1
ATOM 6449 N N . GLN A 1 813 ? -61.658 -4.292 -4.339 1.00 35.91 813 GLN A N 1
ATOM 6450 C CA . GLN A 1 813 ? -63.030 -4.231 -4.861 1.00 35.91 813 GLN A CA 1
ATOM 6451 C C . GLN A 1 813 ? -64.000 -4.714 -3.792 1.00 35.91 813 GLN A C 1
ATOM 6453 O O . GLN A 1 813 ? -63.672 -5.736 -3.144 1.00 35.91 813 GLN A O 1
#

Radius of gyration: 38.91 Å; chains: 1; bounding box: 101×99×108 Å

Secondary structure (DSSP, 8-state):
-TTHHHHHHHHHHHHHHHHHHHHS---SSHHHHHHHHHHHHHHHHHHHHHHHHHHHHHHH---HHHHHHHHHHHHHHHHHHHHHHHHHHHHHHHHTHHHHHHHHHHHHHHHHHHHHHT-----------TTHHHHHHHHHHHHHHHHHHHHHHHHHHHHHHHHHHHHHHHHHHHHHHHHHHHHHHHHHHHHHHHHHH---SS--HHHHHHHHHHHHHHHHHHHHHHHHHHHHHHHHTT---SGGGTSPPSS-EEEEESS-EE-SS-EE-TT-EEEEEE-SSTTEEEEE-TT--EEEEEGGGEEPPSPPHHHHHHHHHHHHHHHHHHHHHHHHHHHHHHHHHHHHSPPPPHHHHHHHHTS-HHHHHHHHHHHHHHHHHHHHHHTT-HHHHHHHHHHHHHHHHHTSPPPGGGHHHHHHHHHHHHHHHHHHHHHHHHHHHHHHHHHHHHHHHHHHH-TTEEEE-S-GGG-EEEEHHHHHHHHT---------------------PPPPP-PPP-----------------------EEEEEEEEEEEEEEEEEEE-----EEEEEEEEETTTTEEE-HHHHHHTTSEETTTTEEE-TTT--EEEHHHHHHTTSEEEEEE-------EEEEEEEEEEEEEEEEEEEEEEEEEETTTTEEE-HHHHHHTTSEETTTTEEE-TTT--EEEHHHHHHTT-EEEEE-TT-S--PPPEEEEEEEEEEEEEETTTTEEE-HHHHHHTTSB-TTT--EEETTTTEEE-HHHHHHTTSEEEEEES-TT-----S-----SHHHHHHHHHHHHHHHHHHHHTSS--

InterPro domains:
  IPR001101 Plectin repeat [SM00250] (548-589)
  IPR001101 Plectin repeat [SM00250] (633-672)
  IPR001101 Plectin repeat [SM00250] (708-745)
  IPR035915 Plakin repeat superfamily [G3DSA:3.90.1290.10] (538-708)
  IPR035915 Plakin repeat superfamily [SSF75399] (546-749)
  IPR041615 Desmoplakin, SH3 domain [PF17902] (241-305)
  IPR043197 Plakin [PTHR23169] (135-319)

pLDDT: mean 70.16, std 19.76, range [21.5, 95.38]

Foldseek 3Di:
DVLVVVLVVLLVVLVVLLVCLVPPDCDDALVRLVVVLVVLVVSLVVLVVCVVVLVVSLVSDPDPVSSVVSVVSSVVSNVSSVVSNVVSVVVNVVNVVVVVVVVVVVVVVCVVVVVVVVPPPPPDPDDDDPPCVVVVVVVVVVVVVVVVVVVLLVVLVVVLVVLVVLQVVLVVLLVVCVVVVVVVLVVLVVLLVVLPPDADLARDPVNLVSNLVSLVVNLVSLVVSLVSLVVSLVSLFFRFPSVPLVDWDPDKAKKFFCAWDDDPQDTHHHGAIWIFDTNPPSQWTFIAHPVRRTDIGGPSGITGGDRDPVSNVSSLVSLVVSLVSLVVVLVSLLVSLLVVLPSLLDPDDPVVLLLLLLEDPVLLVLLVVLLVLLCVLCVQPPVPPPSVVVSVVSSVVSNVSNPHHHDPVNNVVSVVVVVVSSVSSVSSSVSSVSSSVSVVVSVVSVQVSVCVVCVQWHFDPPGPVPTDTDGPVVVVVVVPPDPPPDDDDDDDDDDDDDDDDDDDDDDDDDDDDDDDDDDDDDDDDDDDDDDDKDKDKDKDKFKAKDKDKDWDWDWDWDKDFQFAQQLVVRDTDGPVVCVVVVQADPVVQWGAHPVVRDIDHVVVCVVVVRTDIDIDDTDTDDIDIQMKMKMKMKMWIWIFIKDFAWFAQQVPRDTHGPVRCVVVVQDDPVVQWGAHNVVRDIHHVNVCVVVVGTDIDTDPPPPDGDDIDIDMWMKTFRWAAQPVVRDTDGPVVCCVVVQAPNGGRWGQNPVVRDTHHNVVCCVVPRTPIDIDPDPPDPDDDPDDPDPPVVVVVVVVVVVVVVVVVVVVVVVPD

Organism: Capitella teleta (NCBI:txid283909)

Sequence (813 aa):
MANSSSADTCLTWMADEQLVHEQSAYGANRKAVEDALKEQQKRTRIVRDYGKDLKQAVSLSRDDEMKATLNESYENLTVTANKRLECLVDVAEISKLESAFGTLSINIADCATSLVSDTTLENGDGPVVAGTGKAAQTCILAVRDNWQWLSTLVKCSETHLQHATEYHQFYHDAKEYAKWMPADLKKAEFLLHTSKLDLPQVPDGPTVNKVFFDLKAALSLFLHWQYKVDDLFSRSKTIIPVHDRSTRLDHFRPIKSLCDYKTKEISIRKGEELTLLDNTNKNSWVVRNIHFVETSVPSVIFVIPPPDVSALQAAMKLRLGLLGTWTLNLKRIGKSVIAFMLTILREWTDEEEKLISALEDNEKEDVRKMLDGIQSVLEPYWTDDTDYQILSQRMERLRWLLDQEGDKKFKEEAAKRGKVLIIQVAIINDLVRYYKDLWKHWEMYKVFVESVNHPELMLVCDCVDKMKFINFSEVLKKWHLKVDDDADGGDGKDKQDGNQVLMEEEIQEEVVQQEMVGNLDAMPNGENVEGNTYNIETARETAEADSLRTSEQEEKKTFIITGVVDTRTDEIISLDKAVAAGIINQSKGTYQNKATDESYPIPVAMNAGLIKVEFTTTKKSKEKSRDVGLITIKTQKESRPYTVKNVIDARTDRRLKIEEAVDLNILDLQAGTCKNTDTGAVLNLADALDSGLLIVEYDKDAVDVAEPEIVTKTYAVHAVVDLKAKTRVSFTEAVRKGLISQETGAYWNNRDNESIYVGDAIRRGFVKAVIVHDPNSMEIPEENRMVFDKFQAAKKKIMSLAAFKKAASKSGQ